Protein 8OUI (pdb70)

Solvent-accessible surface area: 56468 Å² total

Radius of gyration: 33.78 Å; Cα contacts (8 Å, |Δi|>4): 2134; chains: 4; bounding box: 75×98×92 Å

Sequence (1380 aa):
DQVRRFLRRNLLVLLTVSGVLAGVALGLGVRGAGGGLALSRAQLTYFAFPGELLLRLLRMIILPLVVCSLIGGAASLDPGALGRLGAWALLFFLVTTLLASALGVGLALALQPGAASNAPSKEVLDSFLDLARNIFPSNLVSAAFRSYSTTYEERTITGTRVKVPVGQEVEGMNILGLVVFAIVFGVALRKLGPEGEELIRFFNSFNEATMVLVSWIMWYAPVGIMFLVASKIVEMEDVVLLFTSLGKYIFCCILGHAIHGLIVLPLIYFAFTRKNPYRFLLGLLTPLATAFGTSSSSATLPLMMKCVEENNGVDKRISRFILPIGATVNMDGAAIFQCVAAVFIAQLNNVPLNFGQIITILVTATASSVGAAGIPAGGVLTLAIILEAIGLPTHDLSLILAVDWLVDRTTTVVNVEGDALGAGILQHLNDKDQVRRFLRRNLLVLLTVSGVLAGVALGLGVRGAGGGLALSRAQLTYFAFPGELLLRLLRMIILPLVVCSLIGGAASLDPGALGRLGAWALLFFLVTTLLASALGVGLALALQPGAASSKEVLDSFLDLARNIFPSNLVSAAFRSYSTTYEEVKVPVGQEVEGMNILGLVVFAIVFGVALRKLGPEGEELIRFFNSFNEATMVLVSWIMWYAPVGIMFLVASKIVEMEDVVLLFTSLGKYIFCCILGHAIHGLIVLPLIYFAFTRKNPYRFLLGLLTPLATAFGTSSSSATLPLMMKCVEENNGVDKRISRFILPIGATVNMDGAAIFQCVAAVFIAQLNNVPLNFGQIITILVTATASSVGAAGIPAGGVLTLAIILEAIGLPTHDLSLILAVDWLVDRTTTVVNVEGDALGAGILQHLNDKDQVRRFLRRNLLVLLTVSGVLAGVALGLGVRGAGGGLALSRAQLTYFAFPGELLLRLLRMIILPLVVCSLIGGAASLDPGALGRLGAWALLFFLVTTLLASALGVGLALALQPGAASSKEVLDSFLDLARNIFPSNLVSAAFRSYSTTYEERTITGTRVKVPVGQEVEGMNILGLVVFAIVFGVALRKLGPEGEELIRFFNSFNEATMVLVSWIMWYAPVGIMFLVASKIVEMEDVVLLFTSLGKYIFCCILGHAIHGLIVLPLIYFAFTRKNPYRFLLGLLTPLATAFGTSSSSATLPLMMKCVEENNGVDKRISRFILPIGATVNMDGAAIFQCVAAVFIAQLNNVPLNFGQIITILVTATASSVGAAGIPAGGVLTLAIILEAIGLPTHDLSLILAVDWLVDRTTTVVNVEGDALGAGILQHLNDKAPPSCRECYQSLHMQQYFTYHTHIERSCYGNLIEECVESGKSYYKVKNLGVCGSRNGAICPRGKQWLCFTKIGQWGVNTQVLEDIKREQIIAKAKAS

GO terms:
  GO:0005576 extracellular region (C, IDA)
  GO:0005886 plasma membrane (C, IDA)
  GO:0034242 negative regulation of syncytium formation by plasma membrane fusion (P, IMP)
  GO:0005515 protein binding (F, IPI)

Foldseek 3Di:
DVVVVVCVVVVLVVLQVVLQVLLVVLLVVQQPPPPGDDDDVVVLCVLLVLLVVLLVLLLVLLLLLLLQLLLLLLLPLPLLVVDPLSVVLVVLLLVLLLVLLVLLLVLLVVLVLADPDPDDDDDQVQLVVQLVCQLADPDDVCLQWWGKDWDWDWDQDVNDIDIGTDIDIHTAHASNNSSNVSNVNSNVLNVDPDVSVVVSVVSLVSLVVSVVSVVVSSVVCSNSLSSLSSSCSRVDPPVVSVVSSLVSLLVSLVVSLCCSLPPVLQVVLCVQLHDGCVQVCVQQVPLLVVLLVVVDLVVSQVVSLVSLPVGDHFPSVLSVSQRVVLSQQNQSSLSSSLSSVLSSQCVNVPHDDHPSLSVLSSVLSSSVRSSSVSPVGSACSSSSVSCSNSPGDDSCSSVSVVCSVPNSSSSRSSSSSNSSSSSVSSRSVVVD/DVVVVVCVVPVLVVLQLVLLVLLVVLLCVCLPPVCFLVDDPVVLCVLLVLLVVLLVLLLVLLQLQLLLVLLLVLLPADQPVDPPLVVVLVVLLLVLLLVLLVLLQVLLVVLVFLFPVDDDQVQLVVQLVALLADDDPVLLQWWGWHWDFDDVTDIDIDGHTAHRLNNSLNVSNVNSNVLNVVPPVNPVVSVVSVVSNVVSQVSVVVSSSVCSNSLSSLSSSVCRNDPDNVSVVRSLVSLVVSLCCSLVCSLVPVLQVVLCVQPNPRVVVVVVLQPVLLVVCLVFVQLVVSLPVSVVSCVVRHPLDDSLSVNQVVLLSQQRQSSLLSSLSSVLSSQCSNVVHDDDPSVNVSLSVLSNSVSSSWGRRSQTSLSSSVRSSPVSDGDDRCSSSCSSPVSNSSSSSSSSSNSSSSSSSVSSSVVVVD/DVCVVVCVVCVLLVLLLVLLVLLLVLLCVCLVPPCPVCLDPVNLCVLLVLLVVLLVVLQVLQQLQLLLLLLLCLLPLPPFPDPPLVVVLVVVLLVLLLVLQVLLLVLLVVLVLQDFVADDQVQLVVQLVDLLADPDPVQQAWWGWDWDWDFDDDPDDTDIHIDTPGGTAHSLNNSNNVSNVNSNVLNVPDDVSVVVSVVSVVSNVVSVVVVVVSSVVPSNSLSSLSSSLSNNDPHNVSVVSSVVSLVVSLLVSLCCSLPPVLVVVCVVVPPQPVVVNLVLDDVLLVVCLVPQFLVVSLVVLLVSLPPRDDADNSLSVSQSVCLRQQRLSLLLSLLSSVLSSQCSNVVHDDDDRLNVSLSVLSSSQVNSFHRDQLTSLSSSVSSCRRSPGDDRCSSVSSSPRSRSSSSSSSSSSSVSSSSRVVSRSVVVD/DFAADPLQWDDDVHDIDHDADADFDPQQFDDDWGWHDDPRFIKIKGATNCQVADGPPGGGDHPGGMHIYHQAHDPPPSPCVRVVSVVVVVVCVVVVD

Secondary structure (DSSP, 8-state):
-HHHHHHHHTHHHHHHHHHHHHHHHHHHHHHHSSSS----HHHHHHHHHHHHHHHHHHHHHHHHHHHHHHHHHHHT-HHHHSSHHHHHHHHHHHHHHHHHHHHHHHHHHHH-SS---------HHHHHHHHHHHHS-S-TTGGGTB-----EEEEEETTEEEEEE-----BS--HHHHHHHHHHHHHHHHHS-HHHHHHHHHHHHHHHHHHHHHHHHHHHHHHHHHHHHHHHHHHSS-HHHHHHHHHHHHHHHHHHHHHIIIIIHHHHHHHTT-S-HHHHHHHTHHHHHHHHHH--TTTTHHHHHHHHHHSS---SHHHHHHHHHHTTT--HHHHHHHHHHHHHHHHHTT----HHHHHHHHHHHHHHHHTTTTS-TTSHHHHHHHHHHHT---TTHHHHHHHHHHHSHHHHHHHHHHHHHHHHHHHHHHH-/-HHHHHHHHTHHHHHHHHHHHHHHHHHHHHHHHSSGGGS-HHHHHHHHHHHHHHHHHHHHHHHHHHHHHHHHHHHH--GGGSTTTHHHHHHHHHHHHHHHHHHHHHHHHHH-TT------HHHHHHHHHHHHS-S-HHHHTTEE--EEE-----EEE--EES--HHHHHHHHHHHHHHHHHH-GGGHHHHHHHHHHHHHHHHHHHHHHHHHHHHHHHHHHHHHHH-S-HHHHHHHHHHHHHHHHHHHHHIIIIIHHHHHHHHT-S-HHHHHHT-HHHHHHHHHS--TGGGHHHHHHHHHHHS---HHHHHHHHHHHTTS--HHHHHHHHHHHHHHHHHTT----HHHHHHHHHHHHHHHHT----TT-HHHHHHHHHHHH---S-THHHHHHTHHHHHHHHHHHHHHHHHHHHHHHHHHHH-/-TTHHHHHHTHHHHHHHHHHHHHHHHHHHHHHS-TTGGGSHHHHHHHHHHHHHHHHHHHHHHHHHHHHHHHHHHTTTTTSS--HHHHHHHHHHHHHHHHHHHHHHHHHHHH---------HHHHHHHHHHHHS-S-HHHHTTB-----EEEE--SSS---EE-----BS--HHHHHHHHHHHHHHHHHH-HHHHHHHHHHHHHHHHHHHHHHHHHHHHHHHHHHHHHHHHHHSS-SHHHHHHHHHHHHHHHHHHHHIIIIIHHHHHTT--SS-HHHHHHT--HHHHHHHHS--TTTTHHHHHHHHHHHSS--HHHHHHHHHHHHHT--HHHHHHHHHHHHHHHHHTT----HHHHHHHHHHHHHHSTT--S-TT-SHHHHHHHHHHTT---SSHHHHHHTTTTHHHHHHHHHHHHHHHHHHHHHHHHH-/-----STTEEEE--EEEEEE-S---GGGS-SEEEEEEETTEEEEEEE-S-SSSEETTEE--SS-SEEEEESS---SS-TTHHHHHHHHHHHHHHHH-

Organism: Homo sapiens (NCBI:txid9606)

B-factor: mean 108.84, std 22.7, range [43.92, 178.18]

Structure (mmCIF, N/CA/C/O backbone):
data_8OUI
#
_entry.id   8OUI
#
_cell.length_a   1.00
_cell.length_b   1.00
_cell.length_c   1.00
_cell.angle_alpha   90.00
_cell.angle_beta   90.00
_cell.angle_gamma   90.00
#
_symmetry.space_group_name_H-M   'P 1'
#
loop_
_entity.id
_entity.type
_entity.pdbx_description
1 polymer 'Neutral amino acid transporter B(0)'
2 polymer Suppressyn
3 non-polymer ALANINE
#
loop_
_atom_site.group_PDB
_atom_site.id
_atom_site.type_symbol
_atom_site.label_atom_id
_atom_site.label_alt_id
_atom_site.label_comp_id
_atom_site.label_asym_id
_atom_site.label_entity_id
_atom_site.label_seq_id
_atom_site.pdbx_PDB_ins_code
_atom_site.Cartn_x
_atom_site.Cartn_y
_atom_site.Cartn_z
_atom_site.occupancy
_atom_site.B_iso_or_equiv
_atom_site.auth_seq_id
_atom_site.auth_comp_id
_atom_site.auth_asym_id
_atom_site.auth_atom_id
_atom_site.pdbx_PDB_model_num
ATOM 1 N N . ASP A 1 51 ? 125.586 131.540 144.815 1.00 174.14 43 ASP A N 1
ATOM 2 C CA . ASP A 1 51 ? 125.352 131.542 143.376 1.00 176.03 43 ASP A CA 1
ATOM 3 C C . ASP A 1 51 ? 125.151 130.124 142.855 1.00 175.51 43 ASP A C 1
ATOM 4 O O . ASP A 1 51 ? 124.598 129.926 141.774 1.00 176.02 43 ASP A O 1
ATOM 9 N N . GLN A 1 52 ? 125.596 129.137 143.638 1.00 176.53 44 GLN A N 1
ATOM 10 C CA . GLN A 1 52 ? 125.469 127.741 143.233 1.00 177.63 44 GLN A CA 1
ATOM 11 C C . GLN A 1 52 ? 124.017 127.290 143.142 1.00 177.73 44 GLN A C 1
ATOM 12 O O . GLN A 1 52 ? 123.737 126.280 142.487 1.00 178.18 44 GLN A O 1
ATOM 18 N N . VAL A 1 53 ? 123.094 128.006 143.789 1.00 173.96 45 VAL A N 1
ATOM 19 C CA . VAL A 1 53 ? 121.674 127.696 143.648 1.00 174.90 45 VAL A CA 1
ATOM 20 C C . VAL A 1 53 ? 121.219 127.939 142.216 1.00 173.69 45 VAL A C 1
ATOM 21 O O . VAL A 1 53 ? 120.493 127.126 141.632 1.00 174.04 45 VAL A O 1
ATOM 25 N N . ARG A 1 54 ? 121.631 129.067 141.631 1.00 171.05 46 ARG A N 1
ATOM 26 C CA . ARG A 1 54 ? 121.299 129.349 140.238 1.00 172.03 46 ARG A CA 1
ATOM 27 C C . ARG A 1 54 ? 121.971 128.356 139.296 1.00 173.68 46 ARG A C 1
ATOM 28 O O . ARG A 1 54 ? 121.355 127.899 138.324 1.00 175.11 46 ARG A O 1
ATOM 36 N N . ARG A 1 55 ? 123.231 128.008 139.572 1.00 173.14 47 ARG A N 1
ATOM 37 C CA . ARG A 1 55 ? 123.947 127.063 138.719 1.00 172.59 47 ARG A CA 1
ATOM 38 C C . ARG A 1 55 ? 123.300 125.685 138.761 1.00 172.65 47 ARG A C 1
ATOM 39 O O . ARG A 1 55 ? 123.252 124.982 137.744 1.00 172.64 47 ARG A O 1
ATOM 47 N N . PHE A 1 56 ? 122.806 125.279 139.933 1.00 169.93 48 PHE A N 1
ATOM 48 C CA . PHE A 1 56 ? 122.097 124.007 140.043 1.00 168.76 48 PHE A CA 1
ATOM 49 C C . PHE A 1 56 ? 120.823 124.012 139.208 1.00 168.54 48 PHE A C 1
ATOM 50 O O . PHE A 1 56 ? 120.491 123.010 138.562 1.00 168.12 48 PHE A O 1
ATOM 58 N N . LEU A 1 57 ? 120.088 125.127 139.218 1.00 164.29 49 LEU A N 1
ATOM 59 C CA . LEU A 1 57 ? 118.890 125.234 138.392 1.00 162.30 49 LEU A CA 1
ATOM 60 C C . LEU A 1 57 ? 119.236 125.190 136.910 1.00 163.09 49 LEU A C 1
ATOM 61 O O . LEU A 1 57 ? 118.514 124.579 136.114 1.00 163.10 49 LEU A O 1
ATOM 66 N N . ARG A 1 58 ? 120.331 125.845 136.518 1.00 162.70 50 ARG A N 1
ATOM 67 C CA . ARG A 1 58 ? 120.732 125.833 135.115 1.00 161.71 50 ARG A CA 1
ATOM 68 C C . ARG A 1 58 ? 121.163 124.440 134.670 1.00 161.13 50 ARG A C 1
ATOM 69 O O . ARG A 1 58 ? 120.862 124.021 133.547 1.00 160.79 50 ARG A O 1
ATOM 77 N N . ARG A 1 59 ? 121.871 123.710 135.534 1.00 159.20 51 ARG A N 1
ATOM 78 C CA . ARG A 1 59 ? 122.335 122.376 135.175 1.00 158.49 51 ARG A CA 1
ATOM 79 C C . ARG A 1 59 ? 121.217 121.341 135.197 1.00 158.84 51 ARG A C 1
ATOM 80 O O . ARG A 1 59 ? 121.355 120.287 134.567 1.00 159.65 51 ARG A O 1
ATOM 88 N N . ASN A 1 60 ? 120.122 121.611 135.901 1.00 146.08 52 ASN A N 1
ATOM 89 C CA . ASN A 1 60 ? 118.998 120.688 136.026 1.00 143.20 52 ASN A CA 1
ATOM 90 C C . ASN A 1 60 ? 117.701 121.380 135.634 1.00 144.21 52 ASN A C 1
ATOM 91 O O . ASN A 1 60 ? 116.693 121.321 136.341 1.00 143.83 52 ASN A O 1
ATOM 96 N N . LEU A 1 61 ? 117.721 122.061 134.487 1.00 121.63 53 LEU A N 1
ATOM 97 C CA . LEU A 1 61 ? 116.550 122.810 134.048 1.00 116.04 53 LEU A CA 1
ATOM 98 C C . LEU A 1 61 ? 115.397 121.897 133.651 1.00 117.63 53 LEU A C 1
ATOM 99 O O . LEU A 1 61 ? 114.232 122.278 133.808 1.00 123.62 53 LEU A O 1
ATOM 104 N N . LEU A 1 62 ? 115.693 120.703 133.133 1.00 105.38 54 LEU A N 1
ATOM 105 C CA . LEU A 1 62 ? 114.636 119.822 132.643 1.00 105.78 54 LEU A CA 1
ATOM 106 C C . LEU A 1 62 ? 113.729 119.350 133.773 1.00 107.28 54 LEU A C 1
ATOM 107 O O . LEU A 1 62 ? 112.499 119.404 133.657 1.00 110.29 54 LEU A O 1
ATOM 112 N N . VAL A 1 63 ? 114.318 118.883 134.875 1.00 97.70 55 VAL A N 1
ATOM 113 C CA . VAL A 1 63 ? 113.523 118.366 135.985 1.00 99.34 55 VAL A CA 1
ATOM 114 C C . VAL A 1 63 ? 112.694 119.476 136.619 1.00 104.26 55 VAL A C 1
ATOM 115 O O . VAL A 1 63 ? 111.507 119.290 136.922 1.00 106.26 55 VAL A O 1
ATOM 119 N N . LEU A 1 64 ? 113.306 120.643 136.837 1.00 104.20 56 LEU A N 1
ATOM 120 C CA . LEU A 1 64 ? 112.585 121.762 137.433 1.00 106.31 56 LEU A CA 1
ATOM 121 C C . LEU A 1 64 ? 111.438 122.217 136.541 1.00 104.09 56 LEU A C 1
ATOM 122 O O . LEU A 1 64 ? 110.327 122.468 137.024 1.00 102.12 56 LEU A O 1
ATOM 127 N N . LEU A 1 65 ? 111.683 122.316 135.233 1.00 90.77 57 LEU A N 1
ATOM 128 C CA . LEU A 1 65 ? 110.622 122.724 134.320 1.00 87.42 57 LEU A CA 1
ATOM 129 C C . LEU A 1 65 ? 109.503 121.692 134.285 1.00 96.62 57 LEU A C 1
ATOM 130 O O . LEU A 1 65 ? 108.323 122.052 134.237 1.00 107.12 57 LEU A O 1
ATOM 135 N N . THR A 1 66 ? 109.851 120.403 134.323 1.00 87.81 58 THR A N 1
ATOM 136 C CA . THR A 1 66 ? 108.831 119.358 134.283 1.00 87.58 58 THR A CA 1
ATOM 137 C C . THR A 1 66 ? 107.962 119.377 135.537 1.00 86.15 58 THR A C 1
ATOM 138 O O . THR A 1 66 ? 106.730 119.278 135.451 1.00 82.61 58 THR A O 1
ATOM 142 N N . VAL A 1 67 ? 108.582 119.502 136.713 1.00 88.52 59 VAL A N 1
ATOM 143 C CA . VAL A 1 67 ? 107.793 119.511 137.943 1.00 87.36 59 VAL A CA 1
ATOM 144 C C . VAL A 1 67 ? 106.959 120.785 138.031 1.00 90.91 59 VAL A C 1
ATOM 145 O O . VAL A 1 67 ? 105.808 120.757 138.490 1.00 97.84 59 VAL A O 1
ATOM 149 N N . SER A 1 68 ? 107.505 121.914 137.566 1.00 92.07 60 SER A N 1
ATOM 150 C CA . SER A 1 68 ? 106.723 123.143 137.520 1.00 94.52 60 SER A CA 1
ATOM 151 C C . SER A 1 68 ? 105.531 122.995 136.587 1.00 92.27 60 SER A C 1
ATOM 152 O O . SER A 1 68 ? 104.429 123.452 136.904 1.00 91.57 60 SER A O 1
ATOM 155 N N . GLY A 1 69 ? 105.731 122.351 135.436 1.00 91.62 61 GLY A N 1
ATOM 156 C CA . GLY A 1 69 ? 104.628 122.132 134.518 1.00 95.25 61 GLY A CA 1
ATOM 157 C C . GLY A 1 69 ? 103.546 121.245 135.100 1.00 96.95 61 GLY A C 1
ATOM 158 O O . GLY A 1 69 ? 102.356 121.528 134.953 1.00 97.97 61 GLY A O 1
ATOM 159 N N . VAL A 1 70 ? 103.941 120.163 135.775 1.00 92.15 62 VAL A N 1
ATOM 160 C CA . VAL A 1 70 ? 102.955 119.266 136.376 1.00 85.91 62 VAL A CA 1
ATOM 161 C C . VAL A 1 70 ? 102.160 119.994 137.454 1.00 85.50 62 VAL A C 1
ATOM 162 O O . VAL A 1 70 ? 100.925 119.910 137.508 1.00 88.25 62 VAL A O 1
ATOM 166 N N . LEU A 1 71 ? 102.858 120.724 138.330 1.00 92.90 63 LEU A N 1
ATOM 167 C CA . LEU A 1 71 ? 102.169 121.437 139.402 1.00 95.94 63 LEU A CA 1
ATOM 168 C C . LEU A 1 71 ? 101.263 122.530 138.851 1.00 104.37 63 LEU A C 1
ATOM 169 O O . LEU A 1 71 ? 100.140 122.716 139.338 1.00 113.00 63 LEU A O 1
ATOM 174 N N . ALA A 1 72 ? 101.726 123.261 137.833 1.00 97.11 64 ALA A N 1
ATOM 175 C CA . ALA A 1 72 ? 100.900 124.296 137.226 1.00 99.01 64 ALA A CA 1
ATOM 176 C C . ALA A 1 72 ? 99.679 123.696 136.544 1.00 98.46 64 ALA A C 1
ATOM 177 O O . ALA A 1 72 ? 98.594 124.280 136.588 1.00 97.36 64 ALA A O 1
ATOM 179 N N . GLY A 1 73 ? 99.835 122.533 135.910 1.00 97.39 65 GLY A N 1
ATOM 180 C CA . GLY A 1 73 ? 98.690 121.873 135.308 1.00 96.33 65 GLY A CA 1
ATOM 181 C C . GLY A 1 73 ? 97.664 121.437 136.331 1.00 90.06 65 GLY A C 1
ATOM 182 O O . GLY A 1 73 ? 96.461 121.612 136.129 1.00 96.63 65 GLY A O 1
ATOM 183 N N . VAL A 1 74 ? 98.126 120.870 137.447 1.00 75.69 66 VAL A N 1
ATOM 184 C CA . VAL A 1 74 ? 97.203 120.472 138.507 1.00 79.74 66 VAL A CA 1
ATOM 185 C C . VAL A 1 74 ? 96.474 121.692 139.056 1.00 90.02 66 VAL A C 1
ATOM 186 O O . VAL A 1 74 ? 95.248 121.680 139.235 1.00 103.96 66 VAL A O 1
ATOM 190 N N . ALA A 1 75 ? 97.216 122.773 139.312 1.00 78.83 67 ALA A N 1
ATOM 191 C CA . ALA A 1 75 ? 96.602 123.982 139.853 1.00 83.63 67 ALA A CA 1
ATOM 192 C C . ALA A 1 75 ? 95.599 124.585 138.878 1.00 90.54 67 ALA A C 1
ATOM 193 O O . ALA A 1 75 ? 94.505 124.997 139.281 1.00 93.12 67 ALA A O 1
ATOM 195 N N . LEU A 1 76 ? 95.951 124.642 137.591 1.00 97.34 68 LEU A N 1
ATOM 196 C CA . LEU A 1 76 ? 95.054 125.204 136.588 1.00 98.83 68 LEU A CA 1
ATOM 197 C C . LEU A 1 76 ? 93.795 124.363 136.433 1.00 100.52 68 LEU A C 1
ATOM 198 O O . LEU A 1 76 ? 92.689 124.907 136.332 1.00 98.94 68 LEU A O 1
ATOM 203 N N . GLY A 1 77 ? 93.943 123.036 136.408 1.00 99.35 69 GLY A N 1
ATOM 204 C CA . GLY A 1 77 ? 92.777 122.175 136.332 1.00 96.20 69 GLY A CA 1
ATOM 205 C C . GLY A 1 77 ? 91.858 122.341 137.525 1.00 100.49 69 GLY A C 1
ATOM 206 O O . GLY A 1 77 ? 90.640 122.456 137.369 1.00 110.12 69 GLY A O 1
ATOM 207 N N . LEU A 1 78 ? 92.431 122.382 138.732 1.00 89.35 70 LEU A N 1
ATOM 208 C CA . LEU A 1 78 ? 91.616 122.572 139.927 1.00 91.18 70 LEU A CA 1
ATOM 209 C C . LEU A 1 78 ? 90.907 123.920 139.904 1.00 94.06 70 LEU A C 1
ATOM 210 O O . LEU A 1 78 ? 89.717 124.010 140.233 1.00 98.02 70 LEU A O 1
ATOM 215 N N . GLY A 1 79 ? 91.615 124.976 139.501 1.00 99.44 71 GLY A N 1
ATOM 216 C CA . GLY A 1 79 ? 91.003 126.293 139.467 1.00 104.13 71 GLY A CA 1
ATOM 217 C C . GLY A 1 79 ? 89.878 126.398 138.456 1.00 106.40 71 GLY A C 1
ATOM 218 O O . GLY A 1 79 ? 88.810 126.938 138.758 1.00 110.48 71 GLY A O 1
ATOM 219 N N . VAL A 1 80 ? 90.093 125.877 137.245 1.00 107.63 72 VAL A N 1
ATOM 220 C CA . VAL A 1 80 ? 89.059 125.967 136.222 1.00 113.17 72 VAL A CA 1
ATOM 221 C C . VAL A 1 80 ? 87.904 125.016 136.514 1.00 111.98 72 VAL A C 1
ATOM 222 O O . VAL A 1 80 ? 86.780 125.257 136.059 1.00 115.05 72 VAL A O 1
ATOM 226 N N . ARG A 1 81 ? 88.137 123.946 137.278 1.00 108.31 73 ARG A N 1
ATOM 227 C CA . ARG A 1 81 ? 87.015 123.139 137.741 1.00 104.84 73 ARG A CA 1
ATOM 228 C C . ARG A 1 81 ? 86.234 123.860 138.830 1.00 109.04 73 ARG A C 1
ATOM 229 O O . ARG A 1 81 ? 85.011 123.710 138.920 1.00 108.78 73 ARG A O 1
ATOM 237 N N . GLY A 1 82 ? 86.919 124.650 139.658 1.00 121.91 74 GLY A N 1
ATOM 238 C CA . GLY A 1 82 ? 86.247 125.406 140.697 1.00 124.78 74 GLY A CA 1
ATOM 239 C C . GLY A 1 82 ? 85.565 126.675 140.236 1.00 123.37 74 GLY A C 1
ATOM 240 O O . GLY A 1 82 ? 84.876 127.315 141.036 1.00 122.98 74 GLY A O 1
ATOM 241 N N . ALA A 1 83 ? 85.737 127.056 138.973 1.00 136.19 75 ALA A N 1
ATOM 242 C CA . ALA A 1 83 ? 85.099 128.259 138.454 1.00 139.22 75 ALA A CA 1
ATOM 243 C C . ALA A 1 83 ? 83.606 128.013 138.268 1.00 144.15 75 ALA A C 1
ATOM 244 O O . ALA A 1 83 ? 83.205 127.144 137.486 1.00 142.24 75 ALA A O 1
ATOM 246 N N . GLY A 1 84 ? 82.787 128.782 138.980 1.00 162.38 76 GLY A N 1
ATOM 247 C CA . GLY A 1 84 ? 81.353 128.593 138.930 1.00 160.13 76 GLY A CA 1
ATOM 248 C C . GLY A 1 84 ? 80.923 127.346 139.687 1.00 159.26 76 GLY A C 1
ATOM 249 O O . GLY A 1 84 ? 81.675 126.748 140.458 1.00 159.24 76 GLY A O 1
ATOM 250 N N . GLY A 1 85 ? 79.667 126.963 139.453 1.00 163.92 77 GLY A N 1
ATOM 251 C CA . GLY A 1 85 ? 79.150 125.753 140.071 1.00 166.18 77 GLY A CA 1
ATOM 252 C C . GLY A 1 85 ? 79.839 124.500 139.564 1.00 167.27 77 GLY A C 1
ATOM 253 O O . GLY A 1 85 ? 80.133 123.584 140.337 1.00 166.30 77 GLY A O 1
ATOM 254 N N . GLY A 1 86 ? 80.109 124.444 138.267 1.00 163.08 78 GLY A N 1
ATOM 255 C CA . GLY A 1 86 ? 80.780 123.297 137.696 1.00 161.57 78 GLY A CA 1
ATOM 256 C C . GLY A 1 86 ? 81.245 123.597 136.290 1.00 161.47 78 GLY A C 1
ATOM 257 O O . GLY A 1 86 ? 81.197 124.739 135.829 1.00 160.22 78 GLY A O 1
ATOM 258 N N . LEU A 1 87 ? 81.708 122.550 135.612 1.00 156.04 79 LEU A N 1
ATOM 259 C CA . LEU A 1 87 ? 82.146 122.699 134.232 1.00 155.31 79 LEU A CA 1
ATOM 260 C C . LEU A 1 87 ? 80.942 122.939 133.327 1.00 159.12 79 LEU A C 1
ATOM 261 O O . LEU A 1 87 ? 79.909 122.274 133.456 1.00 160.38 79 LEU A O 1
ATOM 266 N N . ALA A 1 88 ? 81.067 123.916 132.431 1.00 157.16 80 ALA A N 1
ATOM 267 C CA . ALA A 1 88 ? 80.018 124.211 131.467 1.00 155.33 80 ALA A CA 1
ATOM 268 C C . ALA A 1 88 ? 80.557 124.484 130.072 1.00 155.63 80 ALA A C 1
ATOM 269 O O . ALA A 1 88 ? 79.761 124.733 129.161 1.00 155.76 80 ALA A O 1
ATOM 271 N N . LEU A 1 89 ? 81.871 124.450 129.878 1.00 138.88 81 LEU A N 1
ATOM 272 C CA . LEU A 1 89 ? 82.459 124.718 128.576 1.00 139.38 81 LEU A CA 1
ATOM 273 C C . LEU A 1 89 ? 82.179 123.574 127.606 1.00 137.85 81 LEU A C 1
ATOM 274 O O . LEU A 1 89 ? 82.101 122.403 127.990 1.00 131.55 81 LEU A O 1
ATOM 279 N N . SER A 1 90 ? 82.020 123.930 126.334 1.00 127.58 82 SER A N 1
ATOM 280 C CA . SER A 1 90 ? 81.639 122.982 125.300 1.00 126.60 82 SER A CA 1
ATOM 281 C C . SER A 1 90 ? 82.816 122.093 124.907 1.00 125.71 82 SER A C 1
ATOM 282 O O . SER A 1 90 ? 83.981 122.395 125.182 1.00 124.98 82 SER A O 1
ATOM 285 N N . ARG A 1 91 ? 82.489 120.983 124.237 1.00 115.96 83 ARG A N 1
ATOM 286 C CA . ARG A 1 91 ? 83.514 120.038 123.806 1.00 115.76 83 ARG A CA 1
ATOM 287 C C . ARG A 1 91 ? 84.475 120.668 122.808 1.00 116.42 83 ARG A C 1
ATOM 288 O O . ARG A 1 91 ? 85.636 120.251 122.714 1.00 118.88 83 ARG A O 1
ATOM 296 N N . ALA A 1 92 ? 84.018 121.678 122.065 1.00 123.10 84 ALA A N 1
ATOM 297 C CA . ALA A 1 92 ? 84.941 122.455 121.250 1.00 124.10 84 ALA A CA 1
ATOM 298 C C . ALA A 1 92 ? 85.999 123.117 122.121 1.00 124.49 84 ALA A C 1
ATOM 299 O O . ALA A 1 92 ? 87.190 123.095 121.790 1.00 128.97 84 ALA A O 1
ATOM 301 N N . GLN A 1 93 ? 85.590 123.680 123.260 1.00 119.47 85 GLN A N 1
ATOM 302 C CA . GLN A 1 93 ? 86.570 124.276 124.161 1.00 120.91 85 GLN A CA 1
ATOM 303 C C . GLN A 1 93 ? 87.415 123.218 124.860 1.00 116.34 85 GLN A C 1
ATOM 304 O O . GLN A 1 93 ? 88.574 123.485 125.188 1.00 117.26 85 GLN A O 1
ATOM 310 N N . LEU A 1 94 ? 86.872 122.017 125.088 1.00 107.17 86 LEU A N 1
ATOM 311 C CA . LEU A 1 94 ? 87.714 120.922 125.570 1.00 109.92 86 LEU A CA 1
ATOM 312 C C . LEU A 1 94 ? 88.824 120.603 124.577 1.00 110.17 86 LEU A C 1
ATOM 313 O O . LEU A 1 94 ? 89.984 120.420 124.967 1.00 120.14 86 LEU A O 1
ATOM 318 N N . THR A 1 95 ? 88.485 120.530 123.288 1.00 104.77 87 THR A N 1
ATOM 319 C CA . THR A 1 95 ? 89.502 120.278 122.271 1.00 108.40 87 THR A CA 1
ATOM 320 C C . THR A 1 95 ? 90.512 121.418 122.208 1.00 108.46 87 THR A C 1
ATOM 321 O O . THR A 1 95 ? 91.722 121.183 122.091 1.00 112.67 87 THR A O 1
ATOM 325 N N . TYR A 1 96 ? 90.033 122.662 122.288 1.00 106.84 88 TYR A N 1
ATOM 326 C CA . TYR A 1 96 ? 90.937 123.807 122.257 1.00 108.37 88 TYR A CA 1
ATOM 327 C C . TYR A 1 96 ? 91.866 123.814 123.464 1.00 109.85 88 TYR A C 1
ATOM 328 O O . TYR A 1 96 ? 93.025 124.230 123.356 1.00 112.80 88 TYR A O 1
ATOM 337 N N . PHE A 1 97 ? 91.373 123.367 124.620 1.00 93.85 89 PHE A N 1
ATOM 338 C CA . PHE A 1 97 ? 92.199 123.307 125.820 1.00 91.43 89 PHE A CA 1
ATOM 339 C C . PHE A 1 97 ? 93.222 122.182 125.738 1.00 94.29 89 PHE A C 1
ATOM 340 O O . PHE A 1 97 ? 94.363 122.342 126.184 1.00 101.07 89 PHE A O 1
ATOM 348 N N . ALA A 1 98 ? 92.837 121.041 125.174 1.00 92.75 90 ALA A N 1
ATOM 349 C CA . ALA A 1 98 ? 93.724 119.888 125.104 1.00 90.81 90 ALA A CA 1
ATOM 350 C C . ALA A 1 98 ? 94.605 119.878 123.862 1.00 98.78 90 ALA A C 1
ATOM 351 O O . ALA A 1 98 ? 95.378 118.932 123.684 1.00 106.64 90 ALA A O 1
ATOM 353 N N . PHE A 1 99 ? 94.494 120.891 123.002 1.00 95.71 91 PHE A N 1
ATOM 354 C CA . PHE A 1 99 ? 95.296 120.965 121.779 1.00 94.27 91 PHE A CA 1
ATOM 355 C C . PHE A 1 99 ? 96.804 120.791 121.966 1.00 98.17 91 PHE A C 1
ATOM 356 O O . PHE A 1 99 ? 97.403 120.021 121.195 1.00 103.93 91 PHE A O 1
ATOM 364 N N . PRO A 1 100 ? 97.484 121.470 122.908 1.00 87.82 92 PRO A N 1
ATOM 365 C CA . PRO A 1 100 ? 98.939 121.246 123.030 1.00 86.03 92 PRO A CA 1
ATOM 366 C C . PRO A 1 100 ? 99.305 119.811 123.365 1.00 90.96 92 PRO A C 1
ATOM 367 O O . PRO A 1 100 ? 100.317 119.294 122.868 1.00 98.54 92 PRO A O 1
ATOM 371 N N . GLY A 1 101 ? 98.497 119.143 124.187 1.00 96.23 93 GLY A N 1
ATOM 372 C CA . GLY A 1 101 ? 98.736 117.736 124.452 1.00 99.58 93 GLY A CA 1
ATOM 373 C C . GLY A 1 101 ? 98.575 116.883 123.210 1.00 98.75 93 GLY A C 1
ATOM 374 O O . GLY A 1 101 ? 99.322 115.923 123.002 1.00 106.06 93 GLY A O 1
ATOM 375 N N . GLU A 1 102 ? 97.600 117.225 122.365 1.00 94.77 94 GLU A N 1
ATOM 376 C CA . GLU A 1 102 ? 97.441 116.517 121.102 1.00 98.89 94 GLU A CA 1
ATOM 377 C C . GLU A 1 102 ? 98.664 116.703 120.216 1.00 100.87 94 GLU A C 1
ATOM 378 O O . GLU A 1 102 ? 99.127 115.749 119.581 1.00 103.99 94 GLU A O 1
ATOM 384 N N . LEU A 1 103 ? 99.205 117.924 120.169 1.00 87.41 95 LEU A N 1
ATOM 385 C CA . LEU A 1 103 ? 100.430 118.159 119.408 1.00 92.47 95 LEU A CA 1
ATOM 386 C C . LEU A 1 103 ? 101.580 117.316 119.943 1.00 96.94 95 LEU A C 1
ATOM 387 O O . LEU A 1 103 ? 102.349 116.727 119.168 1.00 104.38 95 LEU A O 1
ATOM 392 N N . LEU A 1 104 ? 101.706 117.243 121.269 1.00 87.56 96 LEU A N 1
ATOM 393 C CA . LEU A 1 104 ? 102.759 116.434 121.871 1.00 80.44 96 LEU A CA 1
ATOM 394 C C . LEU A 1 104 ? 102.615 114.968 121.478 1.00 84.74 96 LEU A C 1
ATOM 395 O O . LEU A 1 104 ? 103.591 114.320 121.083 1.00 91.65 96 LEU A O 1
ATOM 400 N N . LEU A 1 105 ? 101.396 114.434 121.563 1.00 87.22 97 LEU A N 1
ATOM 401 C CA . LEU A 1 105 ? 101.181 113.026 121.236 1.00 87.15 97 LEU A CA 1
ATOM 402 C C . LEU A 1 105 ? 101.448 112.746 119.760 1.00 95.45 97 LEU A C 1
ATOM 403 O O . LEU A 1 105 ? 102.001 111.692 119.412 1.00 102.80 97 LEU A O 1
ATOM 408 N N . ARG A 1 106 ? 101.063 113.674 118.878 1.00 94.78 98 ARG A N 1
ATOM 409 C CA . ARG A 1 106 ? 101.371 113.512 117.460 1.00 93.53 98 ARG A CA 1
ATOM 410 C C . ARG A 1 106 ? 102.876 113.466 117.232 1.00 97.77 98 ARG A C 1
ATOM 411 O O . ARG A 1 106 ? 103.370 112.635 116.456 1.00 106.31 98 ARG A O 1
ATOM 419 N N . LEU A 1 107 ? 103.622 114.343 117.912 1.00 85.13 99 LEU A N 1
ATOM 420 C CA . LEU A 1 107 ? 105.078 114.322 117.794 1.00 81.41 99 LEU A CA 1
ATOM 421 C C . LEU A 1 107 ? 105.657 112.995 118.272 1.00 85.30 99 LEU A C 1
ATOM 422 O O . LEU A 1 107 ? 106.529 112.410 117.609 1.00 92.63 99 LEU A O 1
ATOM 427 N N . LEU A 1 108 ? 105.178 112.498 119.417 1.00 87.30 100 LEU A N 1
ATOM 428 C CA . LEU A 1 108 ? 105.675 111.217 119.911 1.00 85.70 100 LEU A CA 1
ATOM 429 C C . LEU A 1 108 ? 105.408 110.082 118.934 1.00 87.58 100 LEU A C 1
ATOM 430 O O . LEU A 1 108 ? 106.296 109.266 118.699 1.00 96.08 100 LEU A O 1
ATOM 435 N N . ARG A 1 109 ? 104.210 110.009 118.346 1.00 93.08 101 ARG A N 1
ATOM 436 C CA . ARG A 1 109 ? 103.945 108.926 117.392 1.00 96.09 101 ARG A CA 1
ATOM 437 C C . ARG A 1 109 ? 104.824 109.048 116.146 1.00 99.14 101 ARG A C 1
ATOM 438 O O . ARG A 1 109 ? 105.360 108.039 115.634 1.00 102.81 101 ARG A O 1
ATOM 446 N N . MET A 1 110 ? 104.971 110.281 115.644 1.00 92.23 102 MET A N 1
ATOM 447 C CA . MET A 1 110 ? 105.841 110.542 114.504 1.00 93.39 102 MET A CA 1
ATOM 448 C C . MET A 1 110 ? 107.265 110.086 114.779 1.00 97.10 102 MET A C 1
ATOM 449 O O . MET A 1 110 ? 107.977 109.684 113.855 1.00 96.61 102 MET A O 1
ATOM 454 N N . ILE A 1 111 ? 107.691 110.126 116.038 1.00 94.30 103 ILE A N 1
ATOM 455 C CA . ILE A 1 111 ? 109.013 109.612 116.382 1.00 86.80 103 ILE A CA 1
ATOM 456 C C . ILE A 1 111 ? 109.004 108.106 116.679 1.00 91.98 103 ILE A C 1
ATOM 457 O O . ILE A 1 111 ? 110.019 107.430 116.476 1.00 100.74 103 ILE A O 1
ATOM 462 N N . ILE A 1 112 ? 107.874 107.560 117.136 1.00 93.52 104 ILE A N 1
ATOM 463 C CA . ILE A 1 112 ? 107.763 106.117 117.354 1.00 91.76 104 ILE A CA 1
ATOM 464 C C . ILE A 1 112 ? 108.038 105.350 116.074 1.00 89.68 104 ILE A C 1
ATOM 465 O O . ILE A 1 112 ? 108.713 104.314 116.096 1.00 92.34 104 ILE A O 1
ATOM 470 N N . LEU A 1 113 ? 107.529 105.833 114.943 1.00 89.39 105 LEU A N 1
ATOM 471 C CA . LEU A 1 113 ? 107.724 105.056 113.714 1.00 95.44 105 LEU A CA 1
ATOM 472 C C . LEU A 1 113 ? 109.202 104.827 113.356 1.00 91.87 105 LEU A C 1
ATOM 473 O O . LEU A 1 113 ? 109.603 103.653 113.214 1.00 93.96 105 LEU A O 1
ATOM 478 N N . PRO A 1 114 ? 110.063 105.853 113.233 1.00 93.03 106 PRO A N 1
ATOM 479 C CA . PRO A 1 114 ? 111.463 105.569 112.874 1.00 90.61 106 PRO A CA 1
ATOM 480 C C . PRO A 1 114 ? 112.238 104.844 113.959 1.00 83.48 106 PRO A C 1
ATOM 481 O O . PRO A 1 114 ? 113.114 104.033 113.633 1.00 84.73 106 PRO A O 1
ATOM 485 N N . LEU A 1 115 ? 111.949 105.115 115.235 1.00 86.01 107 LEU A N 1
ATOM 486 C CA . LEU A 1 115 ? 112.622 104.401 116.315 1.00 81.15 107 LEU A CA 1
ATOM 487 C C . LEU A 1 115 ? 112.384 102.904 116.204 1.00 87.34 107 LEU A C 1
ATOM 488 O O . LEU A 1 115 ? 113.324 102.106 116.282 1.00 90.50 107 LEU A O 1
ATOM 493 N N . VAL A 1 116 ? 111.129 102.508 115.990 1.00 95.35 108 VAL A N 1
ATOM 494 C CA . VAL A 1 116 ? 110.814 101.092 115.841 1.00 92.32 108 VAL A CA 1
ATOM 495 C C . VAL A 1 116 ? 111.493 100.513 114.609 1.00 92.30 108 VAL A C 1
ATOM 496 O O . VAL A 1 116 ? 112.072 99.422 114.665 1.00 94.04 108 VAL A O 1
ATOM 500 N N . VAL A 1 117 ? 111.446 101.225 113.477 1.00 103.25 109 VAL A N 1
ATOM 501 C CA . VAL A 1 117 ? 111.982 100.592 112.274 1.00 100.14 109 VAL A CA 1
ATOM 502 C C . VAL A 1 117 ? 113.512 100.526 112.297 1.00 103.19 109 VAL A C 1
ATOM 503 O O . VAL A 1 117 ? 114.098 99.679 111.613 1.00 111.36 109 VAL A O 1
ATOM 507 N N . CYS A 1 118 ? 114.186 101.357 113.096 1.00 108.38 110 CYS A N 1
ATOM 508 C CA . CYS A 1 118 ? 115.644 101.426 113.054 1.00 104.49 110 CYS A CA 1
ATOM 509 C C . CYS A 1 118 ? 116.338 100.765 114.237 1.00 98.23 110 CYS A C 1
ATOM 510 O O . CYS A 1 118 ? 117.314 100.025 114.042 1.00 103.32 110 CYS A O 1
ATOM 513 N N . SER A 1 119 ? 115.896 101.039 115.468 1.00 95.61 111 SER A N 1
ATOM 514 C CA . SER A 1 119 ? 116.608 100.537 116.638 1.00 98.22 111 SER A CA 1
ATOM 515 C C . SER A 1 119 ? 116.535 99.021 116.727 1.00 108.01 111 SER A C 1
ATOM 516 O O . SER A 1 119 ? 117.502 98.374 117.141 1.00 116.87 111 SER A O 1
ATOM 519 N N . LEU A 1 120 ? 115.393 98.437 116.359 1.00 100.71 112 LEU A N 1
ATOM 520 C CA . LEU A 1 120 ? 115.277 96.983 116.352 1.00 95.88 112 LEU A CA 1
ATOM 521 C C . LEU A 1 120 ? 116.224 96.360 115.336 1.00 101.96 112 LEU A C 1
ATOM 522 O O . LEU A 1 120 ? 116.852 95.332 115.613 1.00 106.27 112 LEU A O 1
ATOM 527 N N . ILE A 1 121 ? 116.342 96.972 114.154 1.00 95.25 113 ILE A N 1
ATOM 528 C CA . ILE A 1 121 ? 117.276 96.481 113.142 1.00 88.62 113 ILE A CA 1
ATOM 529 C C . ILE A 1 121 ? 118.701 96.523 113.674 1.00 87.67 113 ILE A C 1
ATOM 530 O O . ILE A 1 121 ? 119.457 95.551 113.556 1.00 93.48 113 ILE A O 1
ATOM 535 N N . GLY A 1 122 ? 119.080 97.648 114.283 1.00 93.73 114 GLY A N 1
ATOM 536 C CA . GLY A 1 122 ? 120.426 97.764 114.824 1.00 94.16 114 GLY A CA 1
ATOM 537 C C . GLY A 1 122 ? 120.707 96.757 115.924 1.00 93.28 114 GLY A C 1
ATOM 538 O O . GLY A 1 122 ? 121.762 96.115 115.939 1.00 96.97 114 GLY A O 1
ATOM 539 N N . GLY A 1 123 ? 119.760 96.594 116.849 1.00 81.73 115 GLY A N 1
ATOM 540 C CA . GLY A 1 123 ? 119.957 95.657 117.941 1.00 87.88 115 GLY A CA 1
ATOM 541 C C . GLY A 1 123 ? 120.012 94.214 117.479 1.00 89.80 115 GLY A C 1
ATOM 542 O O . GLY A 1 123 ? 120.784 93.414 118.013 1.00 97.62 115 GLY A O 1
ATOM 543 N N . ALA A 1 124 ? 119.190 93.857 116.490 1.00 78.29 116 ALA A N 1
ATOM 544 C CA . ALA A 1 124 ? 119.235 92.501 115.957 1.00 82.76 116 ALA A CA 1
ATOM 545 C C . ALA A 1 124 ? 120.529 92.251 115.196 1.00 88.22 116 ALA A C 1
ATOM 546 O O . ALA A 1 124 ? 121.091 91.153 115.262 1.00 95.04 116 ALA A O 1
ATOM 548 N N . ALA A 1 125 ? 121.021 93.257 114.470 1.00 97.13 117 ALA A N 1
ATOM 549 C CA . ALA A 1 125 ? 122.257 93.086 113.720 1.00 93.73 117 ALA A CA 1
ATOM 550 C C . ALA A 1 125 ? 123.487 93.099 114.613 1.00 92.26 117 ALA A C 1
ATOM 551 O O . ALA A 1 125 ? 124.536 92.590 114.206 1.00 88.49 117 ALA A O 1
ATOM 553 N N . SER A 1 126 ? 123.388 93.667 115.815 1.00 111.55 118 SER A N 1
ATOM 554 C CA . SER A 1 126 ? 124.506 93.703 116.750 1.00 112.64 118 SER A CA 1
ATOM 555 C C . SER A 1 126 ? 124.423 92.591 117.788 1.00 111.03 118 SER A C 1
ATOM 556 O O . SER A 1 126 ? 124.817 92.786 118.942 1.00 117.59 118 SER A O 1
ATOM 559 N N . LEU A 1 127 ? 123.922 91.423 117.397 1.00 113.75 119 LEU A N 1
ATOM 560 C CA . LEU A 1 127 ? 123.723 90.306 118.309 1.00 116.90 119 LEU A CA 1
ATOM 561 C C . LEU A 1 127 ? 124.896 89.332 118.312 1.00 122.20 119 LEU A C 1
ATOM 562 O O . LEU A 1 127 ? 124.811 88.276 118.946 1.00 123.23 119 LEU A O 1
ATOM 567 N N . ASP A 1 128 ? 125.987 89.662 117.623 1.00 145.10 120 ASP A N 1
ATOM 568 C CA . ASP A 1 128 ? 127.144 88.774 117.545 1.00 143.33 120 ASP A CA 1
ATOM 569 C C . ASP A 1 128 ? 127.943 88.514 118.831 1.00 144.94 120 ASP A C 1
ATOM 570 O O . ASP A 1 128 ? 128.581 87.455 118.899 1.00 141.94 120 ASP A O 1
ATOM 575 N N . PRO A 1 129 ? 127.996 89.395 119.852 1.00 161.42 121 PRO A N 1
ATOM 576 C CA . PRO A 1 129 ? 128.737 89.003 121.068 1.00 159.09 121 PRO A CA 1
ATOM 577 C C . PRO A 1 129 ? 128.164 87.777 121.760 1.00 156.68 121 PRO A C 1
ATOM 578 O O . PRO A 1 129 ? 128.924 86.978 122.322 1.00 152.29 121 PRO A O 1
ATOM 582 N N . GLY A 1 130 ? 126.843 87.603 121.732 1.00 152.57 122 GLY A N 1
ATOM 583 C CA . GLY A 1 130 ? 126.203 86.433 122.295 1.00 150.54 122 GLY A CA 1
ATOM 584 C C . GLY A 1 130 ? 126.075 85.258 121.358 1.00 153.55 122 GLY A C 1
ATOM 585 O O . GLY A 1 130 ? 125.761 84.151 121.805 1.00 153.39 122 GLY A O 1
ATOM 586 N N . ALA A 1 131 ? 126.305 85.467 120.064 1.00 154.92 123 ALA A N 1
ATOM 587 C CA . ALA A 1 131 ? 126.241 84.401 119.075 1.00 151.87 123 ALA A CA 1
ATOM 588 C C . ALA A 1 131 ? 127.582 83.715 118.850 1.00 154.14 123 ALA A C 1
ATOM 589 O O . ALA A 1 131 ? 127.643 82.739 118.096 1.00 155.93 123 ALA A O 1
ATOM 591 N N . LEU A 1 132 ? 128.652 84.198 119.477 1.00 156.11 124 LEU A N 1
ATOM 592 C CA . LEU A 1 132 ? 129.974 83.606 119.325 1.00 154.55 124 LEU A CA 1
ATOM 593 C C . LEU A 1 132 ? 130.295 82.579 120.401 1.00 155.94 124 LEU A C 1
ATOM 594 O O . LEU A 1 132 ? 131.397 82.020 120.391 1.00 156.86 124 LEU A O 1
ATOM 599 N N . GLY A 1 133 ? 129.374 82.316 121.324 1.00 153.67 125 GLY A N 1
ATOM 600 C CA . GLY A 1 133 ? 129.631 81.348 122.373 1.00 151.75 125 GLY A CA 1
ATOM 601 C C . GLY A 1 133 ? 128.350 80.767 122.922 1.00 150.32 125 GLY A C 1
ATOM 602 O O . GLY A 1 133 ? 127.277 81.372 122.831 1.00 147.23 125 GLY A O 1
ATOM 603 N N . ARG A 1 134 ? 128.478 79.568 123.497 1.00 144.48 126 ARG A N 1
ATOM 604 C CA . ARG A 1 134 ? 127.328 78.910 124.110 1.00 144.63 126 ARG A CA 1
ATOM 605 C C . ARG A 1 134 ? 126.851 79.669 125.343 1.00 144.34 126 ARG A C 1
ATOM 606 O O . ARG A 1 134 ? 125.643 79.762 125.595 1.00 145.87 126 ARG A O 1
ATOM 614 N N . LEU A 1 135 ? 127.788 80.212 126.123 1.00 135.29 127 LEU A N 1
ATOM 615 C CA . LEU A 1 135 ? 127.416 80.985 127.303 1.00 135.49 127 LEU A CA 1
ATOM 616 C C . LEU A 1 135 ? 126.633 82.235 126.916 1.00 139.31 127 LEU A C 1
ATOM 617 O O . LEU A 1 135 ? 125.699 82.633 127.621 1.00 142.63 127 LEU A O 1
ATOM 622 N N . GLY A 1 136 ? 126.989 82.860 125.792 1.00 133.58 128 GLY A N 1
ATOM 623 C CA . GLY A 1 136 ? 126.216 83.997 125.317 1.00 133.82 128 GLY A CA 1
ATOM 624 C C . GLY A 1 136 ? 124.799 83.617 124.929 1.00 134.87 128 GLY A C 1
ATOM 625 O O . GLY A 1 136 ? 123.850 84.356 125.205 1.00 133.01 128 GLY A O 1
ATOM 626 N N . ALA A 1 137 ? 124.639 82.461 124.278 1.00 128.43 129 ALA A N 1
ATOM 627 C CA . ALA A 1 137 ? 123.303 81.985 123.931 1.00 128.82 129 ALA A CA 1
ATOM 628 C C . ALA A 1 137 ? 122.481 81.695 125.180 1.00 128.75 129 ALA A C 1
ATOM 629 O O . ALA A 1 137 ? 121.287 82.016 125.234 1.00 132.79 129 ALA A O 1
ATOM 631 N N . TRP A 1 138 ? 123.103 81.087 126.193 1.00 124.75 130 TRP A N 1
ATOM 632 C CA . TRP A 1 138 ? 122.404 80.853 127.453 1.00 124.72 130 TRP A CA 1
ATOM 633 C C . TRP A 1 138 ? 122.003 82.165 128.113 1.00 126.00 130 TRP A C 1
ATOM 634 O O . TRP A 1 138 ? 120.904 82.278 128.665 1.00 129.67 130 TRP A O 1
ATOM 645 N N . ALA A 1 139 ? 122.882 83.169 128.069 1.00 104.41 131 ALA A N 1
ATOM 646 C CA . ALA A 1 139 ? 122.554 84.471 128.638 1.00 100.58 131 ALA A CA 1
ATOM 647 C C . ALA A 1 139 ? 121.370 85.107 127.920 1.00 108.08 131 ALA A C 1
ATOM 648 O O . ALA A 1 139 ? 120.450 85.633 128.559 1.00 114.99 131 ALA A O 1
ATOM 650 N N . LEU A 1 140 ? 121.378 85.068 126.586 1.00 102.99 132 LEU A N 1
ATOM 651 C CA . LEU A 1 140 ? 120.279 85.652 125.823 1.00 105.26 132 LEU A CA 1
ATOM 652 C C . LEU A 1 140 ? 118.966 84.930 126.105 1.00 101.53 132 LEU A C 1
ATOM 653 O O . LEU A 1 140 ? 117.924 85.572 126.301 1.00 102.81 132 LEU A O 1
ATOM 658 N N . LEU A 1 141 ? 119.002 83.595 126.145 1.00 95.33 133 LEU A N 1
ATOM 659 C CA . LEU A 1 141 ? 117.794 82.828 126.427 1.00 97.40 133 LEU A CA 1
ATOM 660 C C . LEU A 1 141 ? 117.273 83.115 127.828 1.00 96.47 133 LEU A C 1
ATOM 661 O O . LEU A 1 141 ? 116.061 83.257 128.028 1.00 102.58 133 LEU A O 1
ATOM 666 N N . PHE A 1 142 ? 118.171 83.198 128.813 1.00 84.70 134 PHE A N 1
ATOM 667 C CA . PHE A 1 142 ? 117.745 83.498 130.174 1.00 85.27 134 PHE A CA 1
ATOM 668 C C . PHE A 1 142 ? 117.122 84.882 130.262 1.00 85.90 134 PHE A C 1
ATOM 669 O O . PHE A 1 142 ? 116.092 85.061 130.922 1.00 101.19 134 PHE A O 1
ATOM 677 N N . PHE A 1 143 ? 117.734 85.875 129.611 1.00 79.02 135 PHE A N 1
ATOM 678 C CA . PHE A 1 143 ? 117.171 87.222 129.630 1.00 85.35 135 PHE A CA 1
ATOM 679 C C . PHE A 1 143 ? 115.786 87.246 129.001 1.00 95.47 135 PHE A C 1
ATOM 680 O O . PHE A 1 143 ? 114.857 87.852 129.551 1.00 95.93 135 PHE A O 1
ATOM 688 N N . LEU A 1 144 ? 115.619 86.567 127.864 1.00 92.31 136 LEU A N 1
ATOM 689 C CA . LEU A 1 144 ? 114.322 86.551 127.195 1.00 83.15 136 LEU A CA 1
ATOM 690 C C . LEU A 1 144 ? 113.262 85.866 128.052 1.00 81.38 136 LEU A C 1
ATOM 691 O O . LEU A 1 144 ? 112.149 86.382 128.209 1.00 85.46 136 LEU A O 1
ATOM 696 N N . VAL A 1 145 ? 113.590 84.702 128.620 1.00 75.46 137 VAL A N 1
ATOM 697 C CA . VAL A 1 145 ? 112.615 83.969 129.426 1.00 74.24 137 VAL A CA 1
ATOM 698 C C . VAL A 1 145 ? 112.242 84.759 130.673 1.00 76.39 137 VAL A C 1
ATOM 699 O O . VAL A 1 145 ? 111.065 84.825 131.055 1.00 84.38 137 VAL A O 1
ATOM 703 N N . THR A 1 146 ? 113.231 85.373 131.328 1.00 76.75 138 THR A N 1
ATOM 704 C CA . THR A 1 146 ? 112.942 86.174 132.510 1.00 77.15 138 THR A CA 1
ATOM 705 C C . THR A 1 146 ? 112.074 87.375 132.162 1.00 85.56 138 THR A C 1
ATOM 706 O O . THR A 1 146 ? 111.163 87.725 132.918 1.00 100.13 138 THR A O 1
ATOM 710 N N . THR A 1 147 ? 112.330 88.013 131.015 1.00 77.63 139 THR A N 1
ATOM 711 C CA . THR A 1 147 ? 111.502 89.144 130.607 1.00 83.31 139 THR A CA 1
ATOM 712 C C . THR A 1 147 ? 110.063 88.715 130.334 1.00 78.78 139 THR A C 1
ATOM 713 O O . THR A 1 147 ? 109.119 89.390 130.767 1.00 63.80 139 THR A O 1
ATOM 717 N N . LEU A 1 148 ? 109.871 87.593 129.628 1.00 76.81 140 LEU A N 1
ATOM 718 C CA . LEU A 1 148 ? 108.514 87.091 129.404 1.00 64.77 140 LEU A CA 1
ATOM 719 C C . LEU A 1 148 ? 107.803 86.798 130.718 1.00 65.94 140 LEU A C 1
ATOM 720 O O . LEU A 1 148 ? 106.651 87.204 130.914 1.00 74.36 140 LEU A O 1
ATOM 725 N N . LEU A 1 149 ? 108.469 86.080 131.625 1.00 70.25 141 LEU A N 1
ATOM 726 C CA . LEU A 1 149 ? 107.813 85.698 132.872 1.00 70.45 141 LEU A CA 1
ATOM 727 C C . LEU A 1 149 ? 107.495 86.924 133.719 1.00 76.25 141 LEU A C 1
ATOM 728 O O . LEU A 1 149 ? 106.413 87.009 134.313 1.00 89.53 141 LEU A O 1
ATOM 733 N N . ALA A 1 150 ? 108.419 87.887 133.777 1.00 76.34 142 ALA A N 1
ATOM 734 C CA . ALA A 1 150 ? 108.172 89.107 134.533 1.00 77.17 142 ALA A CA 1
ATOM 735 C C . ALA A 1 150 ? 107.006 89.892 133.952 1.00 85.19 142 ALA A C 1
ATOM 736 O O . ALA A 1 150 ? 106.138 90.362 134.694 1.00 88.60 142 ALA A O 1
ATOM 738 N N . SER A 1 151 ? 106.961 90.038 132.626 1.00 80.62 143 SER A N 1
ATOM 739 C CA . SER A 1 151 ? 105.879 90.795 132.008 1.00 85.12 143 SER A CA 1
ATOM 740 C C . SER A 1 151 ? 104.534 90.108 132.222 1.00 76.83 143 SER A C 1
ATOM 741 O O . SER A 1 151 ? 103.518 90.775 132.458 1.00 69.58 143 SER A O 1
ATOM 744 N N . ALA A 1 152 ? 104.511 88.774 132.145 1.00 77.23 144 ALA A N 1
ATOM 745 C CA . ALA A 1 152 ? 103.283 88.037 132.420 1.00 77.49 144 ALA A CA 1
ATOM 746 C C . ALA A 1 152 ? 102.836 88.232 133.861 1.00 78.20 144 ALA A C 1
ATOM 747 O O . ALA A 1 152 ? 101.643 88.420 134.128 1.00 91.69 144 ALA A O 1
ATOM 749 N N . LEU A 1 153 ? 103.778 88.191 134.806 1.00 60.23 145 LEU A N 1
ATOM 750 C CA . LEU A 1 153 ? 103.431 88.434 136.203 1.00 62.45 145 LEU A CA 1
ATOM 751 C C . LEU A 1 153 ? 102.881 89.841 136.393 1.00 71.57 145 LEU A C 1
ATOM 752 O O . LEU A 1 153 ? 101.905 90.042 137.125 1.00 83.30 145 LEU A O 1
ATOM 757 N N . GLY A 1 154 ? 103.490 90.824 135.732 1.00 65.66 146 GLY A N 1
ATOM 758 C CA . GLY A 1 154 ? 103.016 92.192 135.860 1.00 76.48 146 GLY A CA 1
ATOM 759 C C . GLY A 1 154 ? 101.607 92.374 135.332 1.00 73.16 146 GLY A C 1
ATOM 760 O O . GLY A 1 154 ? 100.758 92.978 135.993 1.00 73.05 146 GLY A O 1
ATOM 761 N N . VAL A 1 155 ? 101.332 91.837 134.139 1.00 75.09 147 VAL A N 1
ATOM 762 C CA . VAL A 1 155 ? 99.998 92.000 133.565 1.00 77.31 147 VAL A CA 1
ATOM 763 C C . VAL A 1 155 ? 98.965 91.231 134.382 1.00 71.92 147 VAL A C 1
ATOM 764 O O . VAL A 1 155 ? 97.842 91.708 134.585 1.00 69.14 147 VAL A O 1
ATOM 768 N N . GLY A 1 156 ? 99.330 90.052 134.893 1.00 76.19 148 GLY A N 1
ATOM 769 C CA . GLY A 1 156 ? 98.402 89.304 135.724 1.00 75.18 148 GLY A CA 1
ATOM 770 C C . GLY A 1 156 ? 98.077 90.017 137.021 1.00 82.90 148 GLY A C 1
ATOM 771 O O . GLY A 1 156 ? 96.915 90.079 137.431 1.00 90.90 148 GLY A O 1
ATOM 772 N N . LEU A 1 157 ? 99.094 90.578 137.677 1.00 73.21 149 LEU A N 1
ATOM 773 C CA . LEU A 1 157 ? 98.861 91.287 138.929 1.00 76.10 149 LEU A CA 1
ATOM 774 C C . LEU A 1 157 ? 98.053 92.558 138.696 1.00 79.59 149 LEU A C 1
ATOM 775 O O . LEU A 1 157 ? 97.185 92.906 139.507 1.00 84.28 149 LEU A O 1
ATOM 780 N N . ALA A 1 158 ? 98.317 93.261 137.590 1.00 78.08 150 ALA A N 1
ATOM 781 C CA . ALA A 1 158 ? 97.536 94.453 137.271 1.00 78.42 150 ALA A CA 1
ATOM 782 C C . ALA A 1 158 ? 96.081 94.106 136.979 1.00 78.45 150 ALA A C 1
ATOM 783 O O . ALA A 1 158 ? 95.172 94.830 137.397 1.00 80.30 150 ALA A O 1
ATOM 785 N N . LEU A 1 159 ? 95.838 93.009 136.256 1.00 81.67 151 LEU A N 1
ATOM 786 C CA . LEU A 1 159 ? 94.465 92.584 136.002 1.00 79.83 151 LEU A CA 1
ATOM 787 C C . LEU A 1 159 ? 93.764 92.172 137.289 1.00 78.91 151 LEU A C 1
ATOM 788 O O . LEU A 1 159 ? 92.575 92.455 137.473 1.00 76.62 151 LEU A O 1
ATOM 793 N N . ALA A 1 160 ? 94.481 91.496 138.189 1.00 74.61 152 ALA A N 1
ATOM 794 C CA . ALA A 1 160 ? 93.859 91.008 139.415 1.00 75.90 152 ALA A CA 1
ATOM 795 C C . ALA A 1 160 ? 93.520 92.149 140.366 1.00 78.60 152 ALA A C 1
ATOM 796 O O . ALA A 1 160 ? 92.408 92.210 140.903 1.00 81.08 152 ALA A O 1
ATOM 798 N N . LEU A 1 161 ? 94.463 93.067 140.588 1.00 86.58 153 LEU A N 1
ATOM 799 C CA . LEU A 1 161 ? 94.259 94.114 141.585 1.00 88.45 153 LEU A CA 1
ATOM 800 C C . LEU A 1 161 ? 93.333 95.230 141.117 1.00 90.92 153 LEU A C 1
ATOM 801 O O . LEU A 1 161 ? 92.792 95.950 141.964 1.00 96.96 153 LEU A O 1
ATOM 806 N N . GLN A 1 162 ? 93.145 95.394 139.802 1.00 89.95 154 GLN A N 1
ATOM 807 C CA . GLN A 1 162 ? 92.232 96.371 139.211 1.00 86.96 154 GLN A CA 1
ATOM 808 C C . GLN A 1 162 ? 92.559 97.787 139.676 1.00 88.74 154 GLN A C 1
ATOM 809 O O . GLN A 1 162 ? 91.799 98.367 140.462 1.00 91.27 154 GLN A O 1
ATOM 815 N N . PRO A 1 163 ? 93.683 98.367 139.241 1.00 100.82 155 PRO A N 1
ATOM 816 C CA . PRO A 1 163 ? 94.018 99.732 139.680 1.00 98.30 155 PRO A CA 1
ATOM 817 C C . PRO A 1 163 ? 93.013 100.781 139.242 1.00 95.10 155 PRO A C 1
ATOM 818 O O . PRO A 1 163 ? 92.791 101.754 139.971 1.00 93.26 155 PRO A O 1
ATOM 822 N N . GLY A 1 164 ? 92.399 100.616 138.076 1.00 104.98 156 GLY A N 1
ATOM 823 C CA . GLY A 1 164 ? 91.411 101.565 137.606 1.00 103.16 156 GLY A CA 1
ATOM 824 C C . GLY A 1 164 ? 90.015 101.227 138.081 1.00 106.76 156 GLY A C 1
ATOM 825 O O . GLY A 1 164 ? 89.826 100.871 139.248 1.00 115.15 156 GLY A O 1
ATOM 826 N N . ALA A 1 165 ? 89.037 101.337 137.181 1.00 98.93 157 ALA A N 1
ATOM 827 C CA . ALA A 1 165 ? 87.633 101.003 137.443 1.00 100.52 157 ALA A CA 1
ATOM 828 C C . ALA A 1 165 ? 87.147 101.857 138.608 1.00 102.78 157 ALA A C 1
ATOM 829 O O . ALA A 1 165 ? 87.244 103.093 138.511 1.00 102.08 157 ALA A O 1
ATOM 831 N N . ALA A 1 166 ? 86.643 101.270 139.699 1.00 114.62 158 ALA A N 1
ATOM 832 C CA . ALA A 1 166 ? 86.112 102.008 140.849 1.00 114.18 158 ALA A CA 1
ATOM 833 C C . ALA A 1 166 ? 85.022 102.991 140.427 1.00 115.10 158 ALA A C 1
ATOM 834 O O . ALA A 1 166 ? 84.957 104.123 140.910 1.00 113.05 158 ALA A O 1
ATOM 836 N N . SER A 1 167 ? 84.158 102.553 139.516 1.00 112.33 159 SER A N 1
ATOM 837 C CA . SER A 1 167 ? 83.073 103.391 139.020 1.00 109.00 159 SER A CA 1
ATOM 838 C C . SER A 1 167 ? 81.735 102.668 139.121 1.00 111.04 159 SER A C 1
ATOM 839 O O . SER A 1 167 ? 81.674 101.442 139.034 1.00 111.58 159 SER A O 1
ATOM 842 N N . ASN A 1 182 ? 74.451 96.917 123.218 1.00 133.51 174 ASN A N 1
ATOM 843 C CA . ASN A 1 182 ? 75.813 96.974 123.732 1.00 134.90 174 ASN A CA 1
ATOM 844 C C . ASN A 1 182 ? 76.829 96.904 122.598 1.00 139.37 174 ASN A C 1
ATOM 845 O O . ASN A 1 182 ? 76.517 96.440 121.502 1.00 140.61 174 ASN A O 1
ATOM 850 N N . ALA A 1 183 ? 78.040 97.372 122.867 1.00 125.33 175 ALA A N 1
ATOM 851 C CA . ALA A 1 183 ? 79.096 97.330 121.864 1.00 116.28 175 ALA A CA 1
ATOM 852 C C . ALA A 1 183 ? 79.607 95.901 121.710 1.00 119.18 175 ALA A C 1
ATOM 853 O O . ALA A 1 183 ? 79.970 95.268 122.708 1.00 122.87 175 ALA A O 1
ATOM 855 N N . PRO A 1 184 ? 79.643 95.359 120.496 1.00 113.79 176 PRO A N 1
ATOM 856 C CA . PRO A 1 184 ? 80.121 93.984 120.309 1.00 115.00 176 PRO A CA 1
ATOM 857 C C . PRO A 1 184 ? 81.622 93.882 120.534 1.00 114.53 176 PRO A C 1
ATOM 858 O O . PRO A 1 184 ? 82.348 94.875 120.584 1.00 111.10 176 PRO A O 1
ATOM 862 N N . SER A 1 185 ? 82.083 92.644 120.686 1.00 111.01 177 SER A N 1
ATOM 863 C CA . SER A 1 185 ? 83.487 92.359 120.931 1.00 110.94 177 SER A CA 1
ATOM 864 C C . SER A 1 185 ? 83.953 91.243 120.007 1.00 111.18 177 SER A C 1
ATOM 865 O O . SER A 1 185 ? 83.148 90.527 119.407 1.00 111.68 177 SER A O 1
ATOM 868 N N . LYS A 1 186 ? 85.271 91.105 119.899 1.00 99.47 178 LYS A N 1
ATOM 869 C CA . LYS A 1 186 ? 85.873 90.057 119.092 1.00 96.17 178 LYS A CA 1
ATOM 870 C C . LYS A 1 186 ? 85.768 88.711 119.805 1.00 94.80 178 LYS A C 1
ATOM 871 O O . LYS A 1 186 ? 85.251 88.600 120.920 1.00 99.04 178 LYS A O 1
ATOM 877 N N . GLU A 1 187 ? 86.272 87.670 119.153 1.00 93.54 179 GLU A N 1
ATOM 878 C CA . GLU A 1 187 ? 86.364 86.345 119.740 1.00 97.75 179 GLU A CA 1
ATOM 879 C C . GLU A 1 187 ? 87.817 86.043 120.081 1.00 108.78 179 GLU A C 1
ATOM 880 O O . GLU A 1 187 ? 88.738 86.571 119.452 1.00 110.99 179 GLU A O 1
ATOM 886 N N . VAL A 1 188 ? 88.015 85.191 121.090 1.00 98.15 180 VAL A N 1
ATOM 887 C CA . VAL A 1 188 ? 89.364 84.929 121.589 1.00 92.88 180 VAL A CA 1
ATOM 888 C C . VAL A 1 188 ? 90.219 84.257 120.517 1.00 90.56 180 VAL A C 1
ATOM 889 O O . VAL A 1 188 ? 91.367 84.654 120.276 1.00 100.92 180 VAL A O 1
ATOM 893 N N . LEU A 1 189 ? 89.668 83.249 119.839 1.00 84.51 181 LEU A N 1
ATOM 894 C CA . LEU A 1 189 ? 90.422 82.575 118.789 1.00 88.49 181 LEU A CA 1
ATOM 895 C C . LEU A 1 189 ? 90.622 83.485 117.583 1.00 100.14 181 LEU A C 1
ATOM 896 O O . LEU A 1 189 ? 91.693 83.481 116.965 1.00 110.12 181 LEU A O 1
ATOM 901 N N . ASP A 1 190 ? 89.613 84.290 117.243 1.00 95.71 182 ASP A N 1
ATOM 902 C CA . ASP A 1 190 ? 89.785 85.239 116.150 1.00 97.29 182 ASP A CA 1
ATOM 903 C C . ASP A 1 190 ? 90.762 86.345 116.522 1.00 97.06 182 ASP A C 1
ATOM 904 O O . ASP A 1 190 ? 91.494 86.837 115.657 1.00 99.63 182 ASP A O 1
ATOM 909 N N . SER A 1 191 ? 90.799 86.742 117.795 1.00 87.47 183 SER A N 1
ATOM 910 C CA . SER A 1 191 ? 91.823 87.681 118.239 1.00 87.20 183 SER A CA 1
ATOM 911 C C . SER A 1 191 ? 93.214 87.072 118.120 1.00 88.94 183 SER A C 1
ATOM 912 O O . SER A 1 191 ? 94.171 87.761 117.749 1.00 97.43 183 SER A O 1
ATOM 915 N N . PHE A 1 192 ? 93.348 85.780 118.432 1.00 91.35 184 PHE A N 1
ATOM 916 C CA . PHE A 1 192 ? 94.631 85.107 118.245 1.00 90.86 184 PHE A CA 1
ATOM 917 C C . PHE A 1 192 ? 95.026 85.071 116.774 1.00 93.00 184 PHE A C 1
ATOM 918 O O . PHE A 1 192 ? 96.200 85.262 116.432 1.00 98.13 184 PHE A O 1
ATOM 926 N N . LEU A 1 193 ? 94.061 84.810 115.890 1.00 87.67 185 LEU A N 1
ATOM 927 C CA . LEU A 1 193 ? 94.350 84.827 114.458 1.00 87.24 185 LEU A CA 1
ATOM 928 C C . LEU A 1 193 ? 94.766 86.215 113.987 1.00 92.74 185 LEU A C 1
ATOM 929 O O . LEU A 1 193 ? 95.670 86.347 113.156 1.00 102.32 185 LEU A O 1
ATOM 934 N N . ASP A 1 194 ? 94.108 87.260 114.493 1.00 87.51 186 ASP A N 1
ATOM 935 C CA . ASP A 1 194 ? 94.497 88.627 114.154 1.00 87.68 186 ASP A CA 1
ATOM 936 C C . ASP A 1 194 ? 95.919 88.902 114.635 1.00 91.09 186 ASP A C 1
ATOM 937 O O . ASP A 1 194 ? 96.732 89.484 113.905 1.00 90.79 186 ASP A O 1
ATOM 942 N N . LEU A 1 195 ? 96.240 88.462 115.852 1.00 90.98 187 LEU A N 1
ATOM 943 C CA . LEU A 1 195 ? 97.584 88.626 116.393 1.00 85.50 187 LEU A CA 1
ATOM 944 C C . LEU A 1 195 ? 98.625 87.947 115.514 1.00 88.25 187 LEU A C 1
ATOM 945 O O . LEU A 1 195 ? 99.679 88.521 115.221 1.00 86.58 187 LEU A O 1
ATOM 950 N N . ALA A 1 196 ? 98.344 86.715 115.085 1.00 93.80 188 ALA A N 1
ATOM 951 C CA . ALA A 1 196 ? 99.300 85.985 114.258 1.00 91.03 188 ALA A CA 1
ATOM 952 C C . ALA A 1 196 ? 99.421 86.596 112.867 1.00 87.74 188 ALA A C 1
ATOM 953 O O . ALA A 1 196 ? 100.510 86.606 112.283 1.00 92.77 188 ALA A O 1
ATOM 955 N N . ARG A 1 197 ? 98.317 87.106 112.318 1.00 75.61 189 ARG A N 1
ATOM 956 C CA . ARG A 1 197 ? 98.370 87.751 111.011 1.00 69.24 189 ARG A CA 1
ATOM 957 C C . ARG A 1 197 ? 99.132 89.065 111.064 1.00 80.71 189 ARG A C 1
ATOM 958 O O . ARG A 1 197 ? 99.754 89.458 110.072 1.00 88.38 189 ARG A O 1
ATOM 966 N N . ASN A 1 198 ? 99.084 89.763 112.197 1.00 89.81 190 ASN A N 1
ATOM 967 C CA . ASN A 1 198 ? 99.833 91.003 112.340 1.00 92.45 190 ASN A CA 1
ATOM 968 C C . ASN A 1 198 ? 101.326 90.779 112.536 1.00 98.63 190 ASN A C 1
ATOM 969 O O . ASN A 1 198 ? 102.091 91.742 112.432 1.00 93.93 190 ASN A O 1
ATOM 974 N N . ILE A 1 199 ? 101.755 89.549 112.830 1.00 97.96 191 ILE A N 1
ATOM 975 C CA . ILE A 1 199 ? 103.183 89.263 112.953 1.00 84.50 191 ILE A CA 1
ATOM 976 C C . ILE A 1 199 ? 103.885 89.498 111.623 1.00 84.73 191 ILE A C 1
ATOM 977 O O . ILE A 1 199 ? 104.940 90.139 111.558 1.00 92.24 191 ILE A O 1
ATOM 982 N N . PHE A 1 200 ? 103.300 88.996 110.540 1.00 80.10 192 PHE A N 1
ATOM 983 C CA . PHE A 1 200 ? 103.846 89.191 109.202 1.00 74.47 192 PHE A CA 1
ATOM 984 C C . PHE A 1 200 ? 102.917 90.114 108.431 1.00 82.54 192 PHE A C 1
ATOM 985 O O . PHE A 1 200 ? 101.863 89.672 107.948 1.00 88.84 192 PHE A O 1
ATOM 993 N N . PRO A 1 201 ? 103.245 91.397 108.302 1.00 87.18 193 PRO A N 1
ATOM 994 C CA . PRO A 1 201 ? 102.352 92.320 107.596 1.00 89.40 193 PRO A CA 1
ATOM 995 C C . PRO A 1 201 ? 102.254 91.994 106.116 1.00 83.47 193 PRO A C 1
ATOM 996 O O . PRO A 1 201 ? 103.203 91.510 105.496 1.00 78.81 193 PRO A O 1
ATOM 1000 N N . SER A 1 202 ? 101.075 92.263 105.553 1.00 91.09 194 SER A N 1
ATOM 1001 C CA . SER A 1 202 ? 100.854 91.999 104.135 1.00 94.60 194 SER A CA 1
ATOM 1002 C C . SER A 1 202 ? 101.704 92.911 103.261 1.00 99.22 194 SER A C 1
ATOM 1003 O O . SER A 1 202 ? 102.233 92.476 102.232 1.00 103.05 194 SER A O 1
ATOM 1006 N N . ASN A 1 203 ? 101.841 94.176 103.646 1.00 96.43 195 ASN A N 1
ATOM 1007 C CA . ASN A 1 203 ? 102.646 95.138 102.908 1.00 92.24 195 ASN A CA 1
ATOM 1008 C C . ASN A 1 203 ? 103.502 95.932 103.882 1.00 91.41 195 ASN A C 1
ATOM 1009 O O . ASN A 1 203 ? 103.052 96.273 104.978 1.00 91.64 195 ASN A O 1
ATOM 1014 N N . LEU A 1 204 ? 104.739 96.220 103.476 1.00 93.69 196 LEU A N 1
ATOM 1015 C CA . LEU A 1 204 ? 105.664 96.918 104.362 1.00 90.38 196 LEU A CA 1
ATOM 1016 C C . LEU A 1 204 ? 105.283 98.384 104.524 1.00 96.93 196 LEU A C 1
ATOM 1017 O O . LEU A 1 204 ? 105.284 98.915 105.640 1.00 98.65 196 LEU A O 1
ATOM 1022 N N . VAL A 1 205 ? 104.966 99.061 103.419 1.00 98.87 197 VAL A N 1
ATOM 1023 C CA . VAL A 1 205 ? 104.583 100.467 103.500 1.00 97.14 197 VAL A CA 1
ATOM 1024 C C . VAL A 1 205 ? 103.213 100.613 104.149 1.00 89.76 197 VAL A C 1
ATOM 1025 O O . VAL A 1 205 ? 102.993 101.510 104.971 1.00 90.85 197 VAL A O 1
ATOM 1029 N N . SER A 1 206 ? 102.272 99.735 103.795 1.00 78.76 198 SER A N 1
ATOM 1030 C CA . SER A 1 206 ? 100.936 99.804 104.373 1.00 86.70 198 SER A CA 1
ATOM 1031 C C . SER A 1 206 ? 100.931 99.489 105.861 1.00 96.09 198 SER A C 1
ATOM 1032 O O . SER A 1 206 ? 100.000 99.897 106.562 1.00 101.99 198 SER A O 1
ATOM 1035 N N . ALA A 1 207 ? 101.938 98.775 106.360 1.00 85.97 199 ALA A N 1
ATOM 1036 C CA . ALA A 1 207 ? 102.028 98.502 107.787 1.00 81.44 199 ALA A CA 1
ATOM 1037 C C . ALA A 1 207 ? 102.482 99.710 108.592 1.00 80.28 199 ALA A C 1
ATOM 1038 O O . ALA A 1 207 ? 102.399 99.681 109.823 1.00 83.48 199 ALA A O 1
ATOM 1040 N N . ALA A 1 208 ? 102.966 100.764 107.937 1.00 86.66 200 ALA A N 1
ATOM 1041 C CA . ALA A 1 208 ? 103.385 101.949 108.670 1.00 88.77 200 ALA A CA 1
ATOM 1042 C C . ALA A 1 208 ? 102.204 102.746 109.201 1.00 87.53 200 ALA A C 1
ATOM 1043 O O . ALA A 1 208 ? 102.378 103.544 110.127 1.00 97.95 200 ALA A O 1
ATOM 1045 N N . PHE A 1 209 ? 101.012 102.556 108.636 1.00 79.52 201 PHE A N 1
ATOM 1046 C CA . PHE A 1 209 ? 99.839 103.293 109.082 1.00 86.22 201 PHE A CA 1
ATOM 1047 C C . PHE A 1 209 ? 98.559 102.469 109.120 1.00 86.83 201 PHE A C 1
ATOM 1048 O O . PHE A 1 209 ? 97.503 103.031 109.423 1.00 92.09 201 PHE A O 1
ATOM 1056 N N . ARG A 1 210 ? 98.607 101.172 108.828 1.00 88.22 202 ARG A N 1
ATOM 1057 C CA . ARG A 1 210 ? 97.409 100.347 108.814 1.00 88.06 202 ARG A CA 1
ATOM 1058 C C . ARG A 1 210 ? 97.710 99.001 109.452 1.00 85.74 202 ARG A C 1
ATOM 1059 O O . ARG A 1 210 ? 98.841 98.512 109.401 1.00 92.74 202 ARG A O 1
ATOM 1067 N N . SER A 1 211 ? 96.684 98.404 110.051 1.00 84.29 203 SER A N 1
ATOM 1068 C CA . SER A 1 211 ? 96.799 97.109 110.704 1.00 82.05 203 SER A CA 1
ATOM 1069 C C . SER A 1 211 ? 95.662 96.208 110.242 1.00 93.87 203 SER A C 1
ATOM 1070 O O . SER A 1 211 ? 94.850 96.578 109.390 1.00 104.34 203 SER A O 1
ATOM 1073 N N . TYR A 1 212 ? 95.600 95.017 110.829 1.00 100.11 204 TYR A N 1
ATOM 1074 C CA . TYR A 1 212 ? 94.593 94.019 110.507 1.00 94.28 204 TYR A CA 1
ATOM 1075 C C . TYR A 1 212 ? 93.657 93.822 111.690 1.00 94.46 204 TYR A C 1
ATOM 1076 O O . TYR A 1 212 ? 94.091 93.850 112.845 1.00 100.25 204 TYR A O 1
ATOM 1085 N N . SER A 1 213 ? 92.374 93.630 111.397 1.00 95.33 205 SER A N 1
ATOM 1086 C CA . SER A 1 213 ? 91.391 93.349 112.433 1.00 104.00 205 SER A CA 1
ATOM 1087 C C . SER A 1 213 ? 90.190 92.674 111.792 1.00 104.03 205 SER A C 1
ATOM 1088 O O . SER A 1 213 ? 89.793 93.031 110.681 1.00 105.08 205 SER A O 1
ATOM 1091 N N . THR A 1 214 ? 89.616 91.703 112.499 1.00 95.97 206 THR A N 1
ATOM 1092 C CA . THR A 1 214 ? 88.488 90.930 111.983 1.00 93.04 206 THR A CA 1
ATOM 1093 C C . THR A 1 214 ? 87.200 91.662 112.332 1.00 92.02 206 THR A C 1
ATOM 1094 O O . THR A 1 214 ? 86.619 91.470 113.399 1.00 93.52 206 THR A O 1
ATOM 1098 N N . THR A 1 215 ? 86.753 92.517 111.419 1.00 92.23 207 THR A N 1
ATOM 1099 C CA . THR A 1 215 ? 85.451 93.152 111.559 1.00 91.62 207 THR A CA 1
ATOM 1100 C C . THR A 1 215 ? 84.350 92.123 111.339 1.00 88.81 207 THR A C 1
ATOM 1101 O O . THR A 1 215 ? 84.415 91.323 110.402 1.00 98.22 207 THR A O 1
ATOM 1105 N N . TYR A 1 216 ? 83.342 92.134 112.204 1.00 76.47 208 TYR A N 1
ATOM 1106 C CA . TYR A 1 216 ? 82.282 91.139 112.167 1.00 76.33 208 TYR A CA 1
ATOM 1107 C C . TYR A 1 216 ? 81.049 91.726 111.497 1.00 83.45 208 TYR A C 1
ATOM 1108 O O . TYR A 1 216 ? 80.709 92.892 111.711 1.00 93.47 208 TYR A O 1
ATOM 1117 N N . GLU A 1 217 ? 80.383 90.912 110.686 1.00 85.06 209 GLU A N 1
ATOM 1118 C CA . GLU A 1 217 ? 79.163 91.302 109.993 1.00 77.19 209 GLU A CA 1
ATOM 1119 C C . GLU A 1 217 ? 78.026 90.392 110.429 1.00 79.97 209 GLU A C 1
ATOM 1120 O O . GLU A 1 217 ? 78.221 89.187 110.611 1.00 88.90 209 GLU A O 1
ATOM 1126 N N . GLU A 1 218 ? 76.842 90.968 110.603 1.00 90.29 210 GLU A N 1
ATOM 1127 C CA . GLU A 1 218 ? 75.697 90.247 111.138 1.00 94.41 210 GLU A CA 1
ATOM 1128 C C . GLU A 1 218 ? 74.574 90.200 110.115 1.00 97.52 210 GLU A C 1
ATOM 1129 O O . GLU A 1 218 ? 74.257 91.213 109.485 1.00 97.03 210 GLU A O 1
ATOM 1135 N N . ARG A 1 219 ? 73.982 89.019 109.956 1.00 106.30 211 ARG A N 1
ATOM 1136 C CA . ARG A 1 219 ? 72.869 88.788 109.048 1.00 102.43 211 ARG A CA 1
ATOM 1137 C C . ARG A 1 219 ? 71.700 88.209 109.828 1.00 109.94 211 ARG A C 1
ATOM 1138 O O . ARG A 1 219 ? 71.894 87.416 110.754 1.00 115.14 211 ARG A O 1
ATOM 1146 N N . THR A 1 220 ? 70.487 88.603 109.452 1.00 116.84 212 THR A N 1
ATOM 1147 C CA . THR A 1 220 ? 69.265 88.139 110.105 1.00 114.65 212 THR A CA 1
ATOM 1148 C C . THR A 1 220 ? 68.441 87.371 109.077 1.00 113.90 212 THR A C 1
ATOM 1149 O O . THR A 1 220 ? 67.590 87.944 108.393 1.00 114.01 212 THR A O 1
ATOM 1153 N N . ILE A 1 221 ? 68.691 86.067 108.978 1.00 129.79 213 ILE A N 1
ATOM 1154 C CA . ILE A 1 221 ? 67.974 85.205 108.041 1.00 131.56 213 ILE A CA 1
ATOM 1155 C C . ILE A 1 221 ? 66.680 84.772 108.722 1.00 129.66 213 ILE A C 1
ATOM 1156 O O . ILE A 1 221 ? 66.674 83.817 109.500 1.00 130.68 213 ILE A O 1
ATOM 1161 N N . THR A 1 222 ? 65.583 85.471 108.409 1.00 134.99 214 THR A N 1
ATOM 1162 C CA . THR A 1 222 ? 64.220 85.225 108.918 1.00 139.94 214 THR A CA 1
ATOM 1163 C C . THR A 1 222 ? 64.207 84.789 110.387 1.00 140.09 214 THR A C 1
ATOM 1164 O O . THR A 1 222 ? 63.529 83.839 110.785 1.00 139.72 214 THR A O 1
ATOM 1168 N N . GLY A 1 223 ? 64.955 85.525 111.209 1.00 137.37 215 GLY A N 1
ATOM 1169 C CA . GLY A 1 223 ? 64.993 85.305 112.635 1.00 139.60 215 GLY A CA 1
ATOM 1170 C C . GLY A 1 223 ? 66.218 84.569 113.139 1.00 137.22 215 GLY A C 1
ATOM 1171 O O . GLY A 1 223 ? 66.483 84.594 114.346 1.00 135.90 215 GLY A O 1
ATOM 1172 N N . THR A 1 224 ? 66.972 83.919 112.256 1.00 130.12 216 THR A N 1
ATOM 1173 C CA . THR A 1 224 ? 68.172 83.195 112.654 1.00 132.22 216 THR A CA 1
ATOM 1174 C C . THR A 1 224 ? 69.372 84.130 112.572 1.00 130.79 216 THR A C 1
ATOM 1175 O O . THR A 1 224 ? 69.728 84.598 111.485 1.00 133.29 216 THR A O 1
ATOM 1179 N N . ARG A 1 225 ? 69.992 84.395 113.718 1.00 113.75 217 ARG A N 1
ATOM 1180 C CA . ARG A 1 225 ? 71.132 85.300 113.767 1.00 111.48 217 ARG A CA 1
ATOM 1181 C C . ARG A 1 225 ? 72.367 84.638 113.170 1.00 106.55 217 ARG A C 1
ATOM 1182 O O . ARG A 1 225 ? 72.727 83.517 113.541 1.00 110.52 217 ARG A O 1
ATOM 1190 N N . VAL A 1 226 ? 73.016 85.334 112.240 1.00 95.52 218 VAL A N 1
ATOM 1191 C CA . VAL A 1 226 ? 74.225 84.855 111.582 1.00 104.02 218 VAL A CA 1
ATOM 1192 C C . VAL A 1 226 ? 75.336 85.856 111.859 1.00 107.22 218 VAL A C 1
ATOM 1193 O O . VAL A 1 226 ? 75.134 87.067 111.719 1.00 106.85 218 VAL A O 1
ATOM 1197 N N . LYS A 1 227 ? 76.504 85.351 112.252 1.00 101.40 219 LYS A N 1
ATOM 1198 C CA . LYS A 1 227 ? 77.593 86.178 112.768 1.00 91.54 219 LYS A CA 1
ATOM 1199 C C . LYS A 1 227 ? 78.843 85.806 111.976 1.00 94.26 219 LYS A C 1
ATOM 1200 O O . LYS A 1 227 ? 79.451 84.763 112.235 1.00 104.40 219 LYS A O 1
ATOM 1206 N N . VAL A 1 228 ? 79.233 86.643 111.018 1.00 83.09 220 VAL A N 1
ATOM 1207 C CA . VAL A 1 228 ? 80.320 86.286 110.105 1.00 87.70 220 VAL A CA 1
ATOM 1208 C C . VAL A 1 228 ? 81.409 87.355 110.113 1.00 82.70 220 VAL A C 1
ATOM 1209 O O . VAL A 1 228 ? 81.105 88.555 110.179 1.00 92.80 220 VAL A O 1
ATOM 1213 N N . PRO A 1 229 ? 82.680 86.970 110.077 1.00 64.94 221 PRO A N 1
ATOM 1214 C CA . PRO A 1 229 ? 83.759 87.959 110.036 1.00 69.45 221 PRO A CA 1
ATOM 1215 C C . PRO A 1 229 ? 83.993 88.494 108.631 1.00 72.12 221 PRO A C 1
ATOM 1216 O O . PRO A 1 229 ? 83.536 87.935 107.633 1.00 73.83 221 PRO A O 1
ATOM 1220 N N . VAL A 1 230 ? 84.729 89.607 108.571 1.00 82.11 222 VAL A N 1
ATOM 1221 C CA . VAL A 1 230 ? 85.133 90.233 107.317 1.00 82.50 222 VAL A CA 1
ATOM 1222 C C . VAL A 1 230 ? 86.650 90.341 107.213 1.00 83.47 222 VAL A C 1
ATOM 1223 O O . VAL A 1 230 ? 87.238 90.001 106.182 1.00 90.34 222 VAL A O 1
ATOM 1227 N N . GLY A 1 231 ? 87.301 90.811 108.274 1.00 87.92 223 GLY A N 1
ATOM 1228 C CA . GLY A 1 231 ? 88.749 90.898 108.301 1.00 90.93 223 GLY A CA 1
ATOM 1229 C C . GLY A 1 231 ? 89.372 91.896 107.345 1.00 95.34 223 GLY A C 1
ATOM 1230 O O . GLY A 1 231 ? 90.276 91.545 106.582 1.00 100.66 223 GLY A O 1
ATOM 1231 N N . GLN A 1 232 ? 88.901 93.139 107.368 1.00 95.07 224 GLN A N 1
ATOM 1232 C CA . GLN A 1 232 ? 89.452 94.168 106.503 1.00 97.60 224 GLN A CA 1
ATOM 1233 C C . GLN A 1 232 ? 90.711 94.773 107.126 1.00 100.70 224 GLN A C 1
ATOM 1234 O O . GLN A 1 232 ? 91.175 94.356 108.190 1.00 104.11 224 GLN A O 1
ATOM 1240 N N . GLU A 1 233 ? 91.272 95.773 106.449 1.00 104.82 225 GLU A N 1
ATOM 1241 C CA . GLU A 1 233 ? 92.496 96.448 106.883 1.00 100.49 225 GLU A CA 1
ATOM 1242 C C . GLU A 1 233 ? 92.097 97.703 107.652 1.00 102.61 225 GLU A C 1
ATOM 1243 O O . GLU A 1 233 ? 91.919 98.776 107.078 1.00 107.40 225 GLU A O 1
ATOM 1249 N N . VAL A 1 234 ? 91.975 97.567 108.970 1.00 96.03 226 VAL A N 1
ATOM 1250 C CA . VAL A 1 234 ? 91.568 98.690 109.805 1.00 92.39 226 VAL A CA 1
ATOM 1251 C C . VAL A 1 234 ? 92.724 99.671 109.941 1.00 93.95 226 VAL A C 1
ATOM 1252 O O . VAL A 1 234 ? 93.870 99.275 110.188 1.00 102.44 226 VAL A O 1
ATOM 1256 N N . GLU A 1 235 ? 92.425 100.957 109.767 1.00 88.13 227 GLU A N 1
ATOM 1257 C CA . GLU A 1 235 ? 93.447 101.991 109.844 1.00 93.11 227 GLU A CA 1
ATOM 1258 C C . GLU A 1 235 ? 94.026 102.074 111.251 1.00 92.21 227 GLU A C 1
ATOM 1259 O O . GLU A 1 235 ? 93.311 101.931 112.245 1.00 91.79 227 GLU A O 1
ATOM 1265 N N . GLY A 1 236 ? 95.333 102.312 111.327 1.00 87.94 228 GLY A N 1
ATOM 1266 C CA . GLY A 1 236 ? 96.039 102.370 112.591 1.00 85.47 228 GLY A CA 1
ATOM 1267 C C . GLY A 1 236 ? 97.359 101.631 112.516 1.00 88.24 228 GLY A C 1
ATOM 1268 O O . GLY A 1 236 ? 97.393 100.463 112.121 1.00 92.58 228 GLY A O 1
ATOM 1269 N N . MET A 1 237 ? 98.449 102.297 112.890 1.00 100.77 229 MET A N 1
ATOM 1270 C CA . MET A 1 237 ? 99.777 101.710 112.755 1.00 100.20 229 MET A CA 1
ATOM 1271 C C . MET A 1 237 ? 99.930 100.489 113.653 1.00 107.99 229 MET A C 1
ATOM 1272 O O . MET A 1 237 ? 99.595 100.532 114.840 1.00 113.30 229 MET A O 1
ATOM 1277 N N . ASN A 1 238 ? 100.438 99.398 113.084 1.00 99.99 230 ASN A N 1
ATOM 1278 C CA . ASN A 1 238 ? 100.791 98.217 113.859 1.00 95.40 230 ASN A CA 1
ATOM 1279 C C . ASN A 1 238 ? 102.305 98.182 114.016 1.00 92.88 230 ASN A C 1
ATOM 1280 O O . ASN A 1 238 ? 103.042 98.180 113.025 1.00 92.04 230 ASN A O 1
ATOM 1285 N N . ILE A 1 239 ? 102.758 98.178 115.263 1.00 97.18 231 ILE A N 1
ATOM 1286 C CA . ILE A 1 239 ? 104.182 98.167 115.558 1.00 100.01 231 ILE A CA 1
ATOM 1287 C C . ILE A 1 239 ? 104.715 96.742 115.644 1.00 99.13 231 ILE A C 1
ATOM 1288 O O . ILE A 1 239 ? 105.872 96.493 115.292 1.00 101.83 231 ILE A O 1
ATOM 1293 N N . LEU A 1 240 ? 103.869 95.793 116.048 1.00 87.03 232 LEU A N 1
ATOM 1294 C CA . LEU A 1 240 ? 104.306 94.413 116.222 1.00 92.19 232 LEU A CA 1
ATOM 1295 C C . LEU A 1 240 ? 104.834 93.826 114.917 1.00 100.07 232 LEU A C 1
ATOM 1296 O O . LEU A 1 240 ? 105.892 93.183 114.894 1.00 106.57 232 LEU A O 1
ATOM 1301 N N . GLY A 1 241 ? 104.117 94.047 113.815 1.00 91.75 233 GLY A N 1
ATOM 1302 C CA . GLY A 1 241 ? 104.618 93.608 112.524 1.00 90.54 233 GLY A CA 1
ATOM 1303 C C . GLY A 1 241 ? 105.904 94.308 112.134 1.00 86.56 233 GLY A C 1
ATOM 1304 O O . GLY A 1 241 ? 106.826 93.685 111.600 1.00 90.66 233 GLY A O 1
ATOM 1305 N N . LEU A 1 242 ? 105.984 95.614 112.399 1.00 75.43 234 LEU A N 1
ATOM 1306 C CA . LEU A 1 242 ? 107.213 96.348 112.131 1.00 76.22 234 LEU A CA 1
ATOM 1307 C C . LEU A 1 242 ? 108.360 95.824 112.982 1.00 82.99 234 LEU A C 1
ATOM 1308 O O . LEU A 1 242 ? 109.491 95.709 112.502 1.00 85.58 234 LEU A O 1
ATOM 1313 N N . VAL A 1 243 ? 108.087 95.496 114.247 1.00 82.39 235 VAL A N 1
ATOM 1314 C CA . VAL A 1 243 ? 109.130 94.948 115.110 1.00 83.21 235 VAL A CA 1
ATOM 1315 C C . VAL A 1 243 ? 109.623 93.609 114.580 1.00 86.65 235 VAL A C 1
ATOM 1316 O O . VAL A 1 243 ? 110.832 93.355 114.534 1.00 99.63 235 VAL A O 1
ATOM 1320 N N . VAL A 1 244 ? 108.702 92.732 114.174 1.00 71.52 236 VAL A N 1
ATOM 1321 C CA . VAL A 1 244 ? 109.109 91.420 113.675 1.00 75.69 236 VAL A CA 1
ATOM 1322 C C . VAL A 1 244 ? 109.922 91.560 112.394 1.00 87.18 236 VAL A C 1
ATOM 1323 O O . VAL A 1 244 ? 110.967 90.912 112.229 1.00 96.60 236 VAL A O 1
ATOM 1327 N N . PHE A 1 245 ? 109.466 92.413 111.472 1.00 82.39 237 PHE A N 1
ATOM 1328 C CA . PHE A 1 245 ? 110.211 92.620 110.234 1.00 80.80 237 PHE A CA 1
ATOM 1329 C C . PHE A 1 245 ? 111.587 93.209 110.512 1.00 81.38 237 PHE A C 1
ATOM 1330 O O . PHE A 1 245 ? 112.579 92.794 109.904 1.00 84.40 237 PHE A O 1
ATOM 1338 N N . ALA A 1 246 ? 111.668 94.178 111.426 1.00 79.52 238 ALA A N 1
ATOM 1339 C CA . ALA A 1 246 ? 112.951 94.791 111.745 1.00 89.01 238 ALA A CA 1
ATOM 1340 C C . ALA A 1 246 ? 113.904 93.786 112.373 1.00 88.32 238 ALA A C 1
ATOM 1341 O O . ALA A 1 246 ? 115.097 93.772 112.055 1.00 88.30 238 ALA A O 1
ATOM 1343 N N . ILE A 1 247 ? 113.397 92.932 113.262 1.00 76.17 239 ILE A N 1
ATOM 1344 C CA . ILE A 1 247 ? 114.247 91.939 113.910 1.00 68.07 239 ILE A CA 1
ATOM 1345 C C . ILE A 1 247 ? 114.776 90.943 112.886 1.00 76.29 239 ILE A C 1
ATOM 1346 O O . ILE A 1 247 ? 115.975 90.628 112.863 1.00 86.68 239 ILE A O 1
ATOM 1351 N N . VAL A 1 248 ? 113.895 90.436 112.019 1.00 75.47 240 VAL A N 1
ATOM 1352 C CA . VAL A 1 248 ? 114.349 89.453 111.041 1.00 76.84 240 VAL A CA 1
ATOM 1353 C C . VAL A 1 248 ? 115.289 90.097 110.023 1.00 82.00 240 VAL A C 1
ATOM 1354 O O . VAL A 1 248 ? 116.240 89.455 109.558 1.00 84.13 240 VAL A O 1
ATOM 1358 N N . PHE A 1 249 ? 115.080 91.375 109.693 1.00 69.55 241 PHE A N 1
ATOM 1359 C CA . PHE A 1 249 ? 115.993 92.065 108.788 1.00 69.04 241 PHE A CA 1
ATOM 1360 C C . PHE A 1 249 ? 117.354 92.282 109.435 1.00 77.65 241 PHE A C 1
ATOM 1361 O O . PHE A 1 249 ? 118.387 92.170 108.767 1.00 86.67 241 PHE A O 1
ATOM 1369 N N . GLY A 1 250 ? 117.376 92.608 110.727 1.00 68.19 242 GLY A N 1
ATOM 1370 C CA . GLY A 1 250 ? 118.645 92.740 111.423 1.00 70.07 242 GLY A CA 1
ATOM 1371 C C . GLY A 1 250 ? 119.407 91.433 111.486 1.00 73.29 242 GLY A C 1
ATOM 1372 O O . GLY A 1 250 ? 120.629 91.405 111.315 1.00 78.04 242 GLY A O 1
ATOM 1373 N N . VAL A 1 251 ? 118.695 90.328 111.724 1.00 76.58 243 VAL A N 1
ATOM 1374 C CA . VAL A 1 251 ? 119.339 89.016 111.706 1.00 69.85 243 VAL A CA 1
ATOM 1375 C C . VAL A 1 251 ? 119.888 88.713 110.318 1.00 78.19 243 VAL A C 1
ATOM 1376 O O . VAL A 1 251 ? 121.004 88.195 110.172 1.00 89.19 243 VAL A O 1
ATOM 1380 N N . ALA A 1 252 ? 119.116 89.037 109.276 1.00 73.72 244 ALA A N 1
ATOM 1381 C CA . ALA A 1 252 ? 119.577 88.822 107.909 1.00 72.46 244 ALA A CA 1
ATOM 1382 C C . ALA A 1 252 ? 120.832 89.634 107.611 1.00 70.02 244 ALA A C 1
ATOM 1383 O O . ALA A 1 252 ? 121.758 89.142 106.957 1.00 73.68 244 ALA A O 1
ATOM 1385 N N . LEU A 1 253 ? 120.875 90.883 108.078 1.00 71.84 245 LEU A N 1
ATOM 1386 C CA . LEU A 1 253 ? 122.058 91.713 107.877 1.00 74.34 245 LEU A CA 1
ATOM 1387 C C . LEU A 1 253 ? 123.257 91.167 108.641 1.00 79.97 245 LEU A C 1
ATOM 1388 O O . LEU A 1 253 ? 124.391 91.236 108.156 1.00 75.65 245 LEU A O 1
ATOM 1393 N N . ARG A 1 254 ? 123.029 90.639 109.846 1.00 99.19 246 ARG A N 1
ATOM 1394 C CA . ARG A 1 254 ? 124.122 90.031 110.597 1.00 90.11 246 ARG A CA 1
ATOM 1395 C C . ARG A 1 254 ? 124.672 88.819 109.858 1.00 89.32 246 ARG A C 1
ATOM 1396 O O . ARG A 1 254 ? 125.891 88.621 109.801 1.00 95.39 246 ARG A O 1
ATOM 1404 N N . LYS A 1 255 ? 123.793 87.999 109.277 1.00 99.47 247 LYS A N 1
ATOM 1405 C CA . LYS A 1 255 ? 124.270 86.855 108.509 1.00 101.57 247 LYS A CA 1
ATOM 1406 C C . LYS A 1 255 ? 124.915 87.259 107.191 1.00 105.32 247 LYS A C 1
ATOM 1407 O O . LYS A 1 255 ? 125.546 86.416 106.545 1.00 105.77 247 LYS A O 1
ATOM 1413 N N . LEU A 1 256 ? 124.775 88.515 106.781 1.00 105.45 248 LEU A N 1
ATOM 1414 C CA . LEU A 1 256 ? 125.381 89.002 105.555 1.00 100.31 248 LEU A CA 1
ATOM 1415 C C . LEU A 1 256 ? 126.849 89.350 105.822 1.00 106.98 248 LEU A C 1
ATOM 1416 O O . LEU A 1 256 ? 127.320 89.328 106.961 1.00 107.79 248 LEU A O 1
ATOM 1421 N N . GLY A 1 257 ? 127.580 89.674 104.759 1.00 128.75 249 GLY A N 1
ATOM 1422 C CA . GLY A 1 257 ? 129.003 89.899 104.859 1.00 129.98 249 GLY A CA 1
ATOM 1423 C C . GLY A 1 257 ? 129.381 91.328 105.198 1.00 125.61 249 GLY A C 1
ATOM 1424 O O . GLY A 1 257 ? 128.724 91.999 106.000 1.00 125.96 249 GLY A O 1
ATOM 1425 N N . PRO A 1 258 ? 130.477 91.807 104.602 1.00 122.62 250 PRO A N 1
ATOM 1426 C CA . PRO A 1 258 ? 130.985 93.149 104.944 1.00 123.71 250 PRO A CA 1
ATOM 1427 C C . PRO A 1 258 ? 130.023 94.288 104.641 1.00 129.01 250 PRO A C 1
ATOM 1428 O O . PRO A 1 258 ? 130.022 95.284 105.374 1.00 131.16 250 PRO A O 1
ATOM 1432 N N . GLU A 1 259 ? 129.215 94.187 103.583 1.00 125.62 251 GLU A N 1
ATOM 1433 C CA . GLU A 1 259 ? 128.262 95.249 103.266 1.00 124.51 251 GLU A CA 1
ATOM 1434 C C . GLU A 1 259 ? 127.211 95.423 104.356 1.00 121.62 251 GLU A C 1
ATOM 1435 O O . GLU A 1 259 ? 126.606 96.505 104.472 1.00 123.05 251 GLU A O 1
ATOM 1441 N N . GLY A 1 260 ? 126.987 94.380 105.155 1.00 113.93 252 GLY A N 1
ATOM 1442 C CA . GLY A 1 260 ? 126.098 94.505 106.292 1.00 118.40 252 GLY A CA 1
ATOM 1443 C C . GLY A 1 260 ? 126.555 95.569 107.268 1.00 119.92 252 GLY A C 1
ATOM 1444 O O . GLY A 1 260 ? 125.734 96.275 107.852 1.00 122.43 252 GLY A O 1
ATOM 1445 N N . GLU A 1 261 ? 127.872 95.701 107.458 1.00 120.03 253 GLU A N 1
ATOM 1446 C CA . GLU A 1 261 ? 128.369 96.717 108.381 1.00 120.98 253 GLU A CA 1
ATOM 1447 C C . GLU A 1 261 ? 128.054 98.121 107.872 1.00 120.17 253 GLU A C 1
ATOM 1448 O O . GLU A 1 261 ? 127.695 99.001 108.661 1.00 123.46 253 GLU A O 1
ATOM 1454 N N . GLU A 1 262 ? 128.133 98.339 106.557 1.00 116.05 254 GLU A N 1
ATOM 1455 C CA . GLU A 1 262 ? 127.781 99.644 106.007 1.00 118.40 254 GLU A CA 1
ATOM 1456 C C . GLU A 1 262 ? 126.292 99.924 106.165 1.00 119.24 254 GLU A C 1
ATOM 1457 O O . GLU A 1 262 ? 125.895 101.035 106.551 1.00 123.37 254 GLU A O 1
ATOM 1463 N N . LEU A 1 263 ? 125.451 98.926 105.884 1.00 97.88 255 LEU A N 1
ATOM 1464 C CA . LEU A 1 263 ? 124.012 99.142 106.020 1.00 96.44 255 LEU A CA 1
ATOM 1465 C C . LEU A 1 263 ? 123.615 99.389 107.475 1.00 99.98 255 LEU A C 1
ATOM 1466 O O . LEU A 1 263 ? 122.770 100.250 107.761 1.00 109.11 255 LEU A O 1
ATOM 1471 N N . ILE A 1 264 ? 124.219 98.661 108.416 1.00 99.00 256 ILE A N 1
ATOM 1472 C CA . ILE A 1 264 ? 123.864 98.881 109.812 1.00 100.61 256 ILE A CA 1
ATOM 1473 C C . ILE A 1 264 ? 124.465 100.181 110.330 1.00 105.11 256 ILE A C 1
ATOM 1474 O O . ILE A 1 264 ? 123.924 100.782 111.260 1.00 113.98 256 ILE A O 1
ATOM 1479 N N . ARG A 1 265 ? 125.571 100.652 109.745 1.00 104.21 257 ARG A N 1
ATOM 1480 C CA . ARG A 1 265 ? 126.047 101.991 110.077 1.00 105.36 257 ARG A CA 1
ATOM 1481 C C . ARG A 1 265 ? 125.046 103.048 109.629 1.00 104.11 257 ARG A C 1
ATOM 1482 O O . ARG A 1 265 ? 124.773 104.009 110.362 1.00 110.76 257 ARG A O 1
ATOM 1490 N N . PHE A 1 266 ? 124.489 102.879 108.427 1.00 86.81 258 PHE A N 1
ATOM 1491 C CA . PHE A 1 266 ? 123.391 103.729 107.969 1.00 89.66 258 PHE A CA 1
ATOM 1492 C C . PHE A 1 266 ? 122.247 103.744 108.979 1.00 90.30 258 PHE A C 1
ATOM 1493 O O . PHE A 1 266 ? 121.775 104.812 109.402 1.00 96.81 258 PHE A O 1
ATOM 1501 N N . PHE A 1 267 ? 121.799 102.555 109.385 1.00 87.75 259 PHE A N 1
ATOM 1502 C CA . PHE A 1 267 ? 120.659 102.461 110.294 1.00 89.13 259 PHE A CA 1
ATOM 1503 C C . PHE A 1 267 ? 120.973 103.059 111.663 1.00 94.66 259 PHE A C 1
ATOM 1504 O O . PHE A 1 267 ? 120.116 103.712 112.269 1.00 105.68 259 PHE A O 1
ATOM 1512 N N . ASN A 1 268 ? 122.191 102.847 112.168 1.00 84.25 260 ASN A N 1
ATOM 1513 C CA . ASN A 1 268 ? 122.568 103.398 113.466 1.00 86.55 260 ASN A CA 1
ATOM 1514 C C . ASN A 1 268 ? 122.628 104.918 113.430 1.00 96.96 260 ASN A C 1
ATOM 1515 O O . ASN A 1 268 ? 122.217 105.582 114.390 1.00 100.50 260 ASN A O 1
ATOM 1520 N N . SER A 1 269 ? 123.144 105.490 112.339 1.00 95.65 261 SER A N 1
ATOM 1521 C CA . SER A 1 269 ? 123.148 106.944 112.213 1.00 87.88 261 SER A CA 1
ATOM 1522 C C . SER A 1 269 ? 121.727 107.495 112.172 1.00 90.47 261 SER A C 1
ATOM 1523 O O . SER A 1 269 ? 121.428 108.519 112.807 1.00 102.26 261 SER A O 1
ATOM 1526 N N . PHE A 1 270 ? 120.834 106.824 111.438 1.00 80.98 262 PHE A N 1
ATOM 1527 C CA . PHE A 1 270 ? 119.439 107.258 111.411 1.00 81.33 262 PHE A CA 1
ATOM 1528 C C . PHE A 1 270 ? 118.812 107.192 112.800 1.00 82.29 262 PHE A C 1
ATOM 1529 O O . PHE A 1 270 ? 118.086 108.110 113.212 1.00 86.39 262 PHE A O 1
ATOM 1537 N N . ASN A 1 271 ? 119.088 106.115 113.539 1.00 86.73 263 ASN A N 1
ATOM 1538 C CA . ASN A 1 271 ? 118.537 105.971 114.882 1.00 84.72 263 ASN A CA 1
ATOM 1539 C C . ASN A 1 271 ? 119.065 107.049 115.819 1.00 87.48 263 ASN A C 1
ATOM 1540 O O . ASN A 1 271 ? 118.323 107.569 116.658 1.00 91.85 263 ASN A O 1
ATOM 1545 N N . GLU A 1 272 ? 120.348 107.396 115.696 1.00 87.03 264 GLU A N 1
ATOM 1546 C CA . GLU A 1 272 ? 120.906 108.455 116.534 1.00 88.23 264 GLU A CA 1
ATOM 1547 C C . GLU A 1 272 ? 120.277 109.810 116.219 1.00 95.64 264 GLU A C 1
ATOM 1548 O O . GLU A 1 272 ? 120.009 110.605 117.131 1.00 96.57 264 GLU A O 1
ATOM 1554 N N . ALA A 1 273 ? 120.040 110.096 114.935 1.00 89.83 265 ALA A N 1
ATOM 1555 C CA . ALA A 1 273 ? 119.360 111.341 114.585 1.00 84.92 265 ALA A CA 1
ATOM 1556 C C . ALA A 1 273 ? 117.953 111.383 115.171 1.00 88.42 265 ALA A C 1
ATOM 1557 O O . ALA A 1 273 ? 117.521 112.409 115.723 1.00 101.32 265 ALA A O 1
ATOM 1559 N N . THR A 1 274 ? 117.228 110.267 115.081 1.00 79.65 266 THR A N 1
ATOM 1560 C CA . THR A 1 274 ? 115.894 110.224 115.666 1.00 81.79 266 THR A CA 1
ATOM 1561 C C . THR A 1 274 ? 115.956 110.375 117.185 1.00 81.10 266 THR A C 1
ATOM 1562 O O . THR A 1 274 ? 115.077 111.001 117.785 1.00 79.00 266 THR A O 1
ATOM 1566 N N . MET A 1 275 ? 117.011 109.853 117.816 1.00 93.43 267 MET A N 1
ATOM 1567 C CA . MET A 1 275 ? 117.198 110.039 119.254 1.00 93.57 267 MET A CA 1
ATOM 1568 C C . MET A 1 275 ? 117.420 111.506 119.608 1.00 95.82 267 MET A C 1
ATOM 1569 O O . MET A 1 275 ? 116.949 111.983 120.649 1.00 100.55 267 MET A O 1
ATOM 1574 N N . VAL A 1 276 ? 118.157 112.231 118.767 1.00 83.54 268 VAL A N 1
ATOM 1575 C CA . VAL A 1 276 ? 118.302 113.671 118.976 1.00 80.32 268 VAL A CA 1
ATOM 1576 C C . VAL A 1 276 ? 116.941 114.357 118.890 1.00 85.53 268 VAL A C 1
ATOM 1577 O O . VAL A 1 276 ? 116.627 115.269 119.674 1.00 89.86 268 VAL A O 1
ATOM 1581 N N . LEU A 1 277 ? 116.109 113.922 117.939 1.00 87.72 269 LEU A N 1
ATOM 1582 C CA . LEU A 1 277 ? 114.743 114.445 117.868 1.00 86.48 269 LEU A CA 1
ATOM 1583 C C . LEU A 1 277 ? 113.960 114.135 119.143 1.00 88.44 269 LEU A C 1
ATOM 1584 O O . LEU A 1 277 ? 113.171 114.965 119.613 1.00 90.60 269 LEU A O 1
ATOM 1589 N N . VAL A 1 278 ? 114.156 112.939 119.706 1.00 96.53 270 VAL A N 1
ATOM 1590 C CA . VAL A 1 278 ? 113.522 112.592 120.980 1.00 94.40 270 VAL A CA 1
ATOM 1591 C C . VAL A 1 278 ? 113.954 113.564 122.065 1.00 90.99 270 VAL A C 1
ATOM 1592 O O . VAL A 1 278 ? 113.143 114.000 122.889 1.00 95.30 270 VAL A O 1
ATOM 1596 N N . SER A 1 279 ? 115.248 113.885 122.104 1.00 88.72 271 SER A N 1
ATOM 1597 C CA . SER A 1 279 ? 115.752 114.809 123.115 1.00 87.61 271 SER A CA 1
ATOM 1598 C C . SER A 1 279 ? 115.095 116.177 122.990 1.00 88.17 271 SER A C 1
ATOM 1599 O O . SER A 1 279 ? 114.680 116.773 123.993 1.00 96.17 271 SER A O 1
ATOM 1602 N N . TRP A 1 280 ? 114.972 116.682 121.761 1.00 84.18 272 TRP A N 1
ATOM 1603 C CA . TRP A 1 280 ? 114.320 117.978 121.570 1.00 83.74 272 TRP A CA 1
ATOM 1604 C C . TRP A 1 280 ? 112.845 117.928 121.967 1.00 90.33 272 TRP A C 1
ATOM 1605 O O . TRP A 1 280 ? 112.318 118.878 122.563 1.00 90.71 272 TRP A O 1
ATOM 1616 N N . ILE A 1 281 ? 112.162 116.827 121.649 1.00 99.48 273 ILE A N 1
ATOM 1617 C CA . ILE A 1 281 ? 110.752 116.708 122.009 1.00 91.10 273 ILE A CA 1
ATOM 1618 C C . ILE A 1 281 ? 110.580 116.667 123.523 1.00 87.99 273 ILE A C 1
ATOM 1619 O O . ILE A 1 281 ? 109.685 117.317 124.075 1.00 92.62 273 ILE A O 1
ATOM 1624 N N . MET A 1 282 ? 111.431 115.911 124.222 1.00 94.88 274 MET A N 1
ATOM 1625 C CA . MET A 1 282 ? 111.362 115.892 125.680 1.00 91.41 274 MET A CA 1
ATOM 1626 C C . MET A 1 282 ? 111.705 117.251 126.271 1.00 97.41 274 MET A C 1
ATOM 1627 O O . MET A 1 282 ? 111.229 117.590 127.360 1.00 103.04 274 MET A O 1
ATOM 1632 N N . TRP A 1 283 ? 112.542 118.033 125.583 1.00 97.69 275 TRP A N 1
ATOM 1633 C CA . TRP A 1 283 ? 112.760 119.415 126.002 1.00 95.41 275 TRP A CA 1
ATOM 1634 C C . TRP A 1 283 ? 111.483 120.237 125.872 1.00 91.93 275 TRP A C 1
ATOM 1635 O O . TRP A 1 283 ? 111.182 121.072 126.733 1.00 96.88 275 TRP A O 1
ATOM 1646 N N . TYR A 1 284 ? 110.729 120.026 124.792 1.00 86.86 276 TYR A N 1
ATOM 1647 C CA . TYR A 1 284 ? 109.461 120.734 124.619 1.00 95.90 276 TYR A CA 1
ATOM 1648 C C . TYR A 1 284 ? 108.377 120.248 125.581 1.00 97.35 276 TYR A C 1
ATOM 1649 O O . TYR A 1 284 ? 107.456 121.010 125.892 1.00 94.92 276 TYR A O 1
ATOM 1658 N N . ALA A 1 285 ? 108.506 119.024 126.089 1.00 95.99 277 ALA A N 1
ATOM 1659 C CA . ALA A 1 285 ? 107.405 118.327 126.757 1.00 82.48 277 ALA A CA 1
ATOM 1660 C C . ALA A 1 285 ? 106.658 119.077 127.864 1.00 78.70 277 ALA A C 1
ATOM 1661 O O . ALA A 1 285 ? 105.422 118.959 127.897 1.00 88.95 277 ALA A O 1
ATOM 1663 N N . PRO A 1 286 ? 107.299 119.815 128.795 1.00 76.70 278 PRO A N 1
ATOM 1664 C CA . PRO A 1 286 ? 106.566 120.257 130.003 1.00 84.02 278 PRO A CA 1
ATOM 1665 C C . PRO A 1 286 ? 105.276 121.034 129.767 1.00 91.37 278 PRO A C 1
ATOM 1666 O O . PRO A 1 286 ? 104.321 120.844 130.529 1.00 98.53 278 PRO A O 1
ATOM 1670 N N . VAL A 1 287 ? 105.201 121.890 128.747 1.00 81.05 279 VAL A N 1
ATOM 1671 C CA . VAL A 1 287 ? 103.955 122.617 128.506 1.00 77.46 279 VAL A CA 1
ATOM 1672 C C . VAL A 1 287 ? 102.855 121.663 128.043 1.00 78.47 279 VAL A C 1
ATOM 1673 O O . VAL A 1 287 ? 101.695 121.772 128.469 1.00 74.94 279 VAL A O 1
ATOM 1677 N N . GLY A 1 288 ? 103.200 120.702 127.184 1.00 85.02 280 GLY A N 1
ATOM 1678 C CA . GLY A 1 288 ? 102.226 119.705 126.774 1.00 77.40 280 GLY A CA 1
ATOM 1679 C C . GLY A 1 288 ? 101.776 118.832 127.927 1.00 80.12 280 GLY A C 1
ATOM 1680 O O . GLY A 1 288 ? 100.606 118.462 128.016 1.00 89.91 280 GLY A O 1
ATOM 1681 N N . ILE A 1 289 ? 102.701 118.496 128.828 1.00 81.70 281 ILE A N 1
ATOM 1682 C CA . ILE A 1 289 ? 102.347 117.738 130.026 1.00 71.64 281 ILE A CA 1
ATOM 1683 C C . ILE A 1 289 ? 101.383 118.536 130.894 1.00 81.07 281 ILE A C 1
ATOM 1684 O O . ILE A 1 289 ? 100.391 117.999 131.407 1.00 93.72 281 ILE A O 1
ATOM 1689 N N . MET A 1 290 ? 101.662 119.831 131.067 1.00 77.08 282 MET A N 1
ATOM 1690 C CA . MET A 1 290 ? 100.774 120.710 131.822 1.00 77.55 282 MET A CA 1
ATOM 1691 C C . MET A 1 290 ? 99.369 120.703 131.242 1.00 79.95 282 MET A C 1
ATOM 1692 O O . MET A 1 290 ? 98.381 120.522 131.967 1.00 76.55 282 MET A O 1
ATOM 1697 N N . PHE A 1 291 ? 99.263 120.888 129.926 1.00 81.69 283 PHE A N 1
ATOM 1698 C CA . PHE A 1 291 ? 97.943 120.969 129.311 1.00 80.68 283 PHE A CA 1
ATOM 1699 C C . PHE A 1 291 ? 97.231 119.622 129.310 1.00 74.89 283 PHE A C 1
ATOM 1700 O O . PHE A 1 291 ? 96.006 119.578 129.454 1.00 76.80 283 PHE A O 1
ATOM 1708 N N . LEU A 1 292 ? 97.971 118.520 129.164 1.00 78.26 284 LEU A N 1
ATOM 1709 C CA . LEU A 1 292 ? 97.358 117.198 129.245 1.00 70.60 284 LEU A CA 1
ATOM 1710 C C . LEU A 1 292 ? 96.791 116.934 130.632 1.00 76.75 284 LEU A C 1
ATOM 1711 O O . LEU A 1 292 ? 95.672 116.426 130.765 1.00 87.47 284 LEU A O 1
ATOM 1716 N N . VAL A 1 293 ? 97.548 117.276 131.679 1.00 75.79 285 VAL A N 1
ATOM 1717 C CA . VAL A 1 293 ? 97.050 117.098 133.040 1.00 77.94 285 VAL A CA 1
ATOM 1718 C C . VAL A 1 293 ? 95.826 117.973 133.279 1.00 88.12 285 VAL A C 1
ATOM 1719 O O . VAL A 1 293 ? 94.834 117.529 133.871 1.00 87.90 285 VAL A O 1
ATOM 1723 N N . ALA A 1 294 ? 95.870 119.226 132.812 1.00 90.66 286 ALA A N 1
ATOM 1724 C CA . ALA A 1 294 ? 94.730 120.120 132.993 1.00 85.87 286 ALA A CA 1
ATOM 1725 C C . ALA A 1 294 ? 93.489 119.588 132.287 1.00 85.43 286 ALA A C 1
ATOM 1726 O O . ALA A 1 294 ? 92.394 119.583 132.863 1.00 90.67 286 ALA A O 1
ATOM 1728 N N . SER A 1 295 ? 93.641 119.124 131.045 1.00 91.64 287 SER A N 1
ATOM 1729 C CA . SER A 1 295 ? 92.500 118.598 130.304 1.00 90.98 287 SER A CA 1
ATOM 1730 C C . SER A 1 295 ? 91.950 117.337 130.954 1.00 92.82 287 SER A C 1
ATOM 1731 O O . SER A 1 295 ? 90.730 117.143 131.004 1.00 93.37 287 SER A O 1
ATOM 1734 N N . LYS A 1 296 ? 92.831 116.463 131.450 1.00 99.56 288 LYS A N 1
ATOM 1735 C CA . LYS A 1 296 ? 92.369 115.265 132.141 1.00 100.15 288 LYS A CA 1
ATOM 1736 C C . LYS A 1 296 ? 91.599 115.622 133.404 1.00 101.33 288 LYS A C 1
ATOM 1737 O O . LYS A 1 296 ? 90.573 115.003 133.708 1.00 101.31 288 LYS A O 1
ATOM 1743 N N . ILE A 1 297 ? 92.080 116.619 134.150 1.00 98.46 289 ILE A N 1
ATOM 1744 C CA . ILE A 1 297 ? 91.383 117.051 135.359 1.00 102.09 289 ILE A CA 1
ATOM 1745 C C . ILE A 1 297 ? 90.008 117.611 135.013 1.00 106.61 289 ILE A C 1
ATOM 1746 O O . ILE A 1 297 ? 89.014 117.320 135.691 1.00 102.55 289 ILE A O 1
ATOM 1751 N N . VAL A 1 298 ? 89.927 118.419 133.954 1.00 107.13 290 VAL A N 1
ATOM 1752 C CA . VAL A 1 298 ? 88.646 119.008 133.567 1.00 94.90 290 VAL A CA 1
ATOM 1753 C C . VAL A 1 298 ? 87.667 117.929 133.125 1.00 96.98 290 VAL A C 1
ATOM 1754 O O . VAL A 1 298 ? 86.506 117.911 133.550 1.00 102.22 290 VAL A O 1
ATOM 1758 N N . GLU A 1 299 ? 88.118 117.011 132.267 1.00 117.25 291 GLU A N 1
ATOM 1759 C CA . GLU A 1 299 ? 87.198 116.045 131.677 1.00 123.94 291 GLU A CA 1
ATOM 1760 C C . GLU A 1 299 ? 86.788 114.970 132.677 1.00 125.45 291 GLU A C 1
ATOM 1761 O O . GLU A 1 299 ? 85.610 114.603 132.749 1.00 126.75 291 GLU A O 1
ATOM 1767 N N . MET A 1 300 ? 87.735 114.456 133.456 1.00 123.29 292 MET A N 1
ATOM 1768 C CA . MET A 1 300 ? 87.440 113.383 134.398 1.00 122.65 292 MET A CA 1
ATOM 1769 C C . MET A 1 300 ? 86.863 113.989 135.670 1.00 121.37 292 MET A C 1
ATOM 1770 O O . MET A 1 300 ? 87.564 114.691 136.406 1.00 122.14 292 MET A O 1
ATOM 1775 N N . GLU A 1 301 ? 85.587 113.723 135.928 1.00 127.01 293 GLU A N 1
ATOM 1776 C CA . GLU A 1 301 ? 84.974 114.164 137.169 1.00 130.05 293 GLU A CA 1
ATOM 1777 C C . GLU A 1 301 ? 85.511 113.345 138.340 1.00 131.62 293 GLU A C 1
ATOM 1778 O O . GLU A 1 301 ? 86.112 112.280 138.161 1.00 131.95 293 GLU A O 1
ATOM 1784 N N . ASP A 1 302 ? 85.283 113.858 139.552 1.00 112.39 294 ASP A N 1
ATOM 1785 C CA . ASP A 1 302 ? 85.737 113.225 140.791 1.00 109.81 294 ASP A CA 1
ATOM 1786 C C . ASP A 1 302 ? 87.259 113.048 140.783 1.00 111.08 294 ASP A C 1
ATOM 1787 O O . ASP A 1 302 ? 87.792 111.944 140.677 1.00 111.85 294 ASP A O 1
ATOM 1792 N N . VAL A 1 303 ? 87.944 114.194 140.850 1.00 96.50 295 VAL A N 1
ATOM 1793 C CA . VAL A 1 303 ? 89.406 114.215 140.822 1.00 98.67 295 VAL A CA 1
ATOM 1794 C C . VAL A 1 303 ? 90.003 113.371 141.942 1.00 99.09 295 VAL A C 1
ATOM 1795 O O . VAL A 1 303 ? 91.121 112.852 141.810 1.00 106.21 295 VAL A O 1
ATOM 1799 N N . VAL A 1 304 ? 89.282 113.218 143.056 1.00 81.17 296 VAL A N 1
ATOM 1800 C CA . VAL A 1 304 ? 89.742 112.337 144.126 1.00 79.81 296 VAL A CA 1
ATOM 1801 C C . VAL A 1 304 ? 89.827 110.901 143.630 1.00 80.50 296 VAL A C 1
ATOM 1802 O O . VAL A 1 304 ? 90.739 110.152 144.003 1.00 90.22 296 VAL A O 1
ATOM 1806 N N . LEU A 1 305 ? 88.881 110.494 142.780 1.00 81.06 297 LEU A N 1
ATOM 1807 C CA . LEU A 1 305 ? 88.942 109.160 142.193 1.00 86.33 297 LEU A CA 1
ATOM 1808 C C . LEU A 1 305 ? 90.185 108.997 141.326 1.00 93.93 297 LEU A C 1
ATOM 1809 O O . LEU A 1 305 ? 90.842 107.953 141.367 1.00 100.44 297 LEU A O 1
ATOM 1814 N N . LEU A 1 306 ? 90.531 110.023 140.546 1.00 89.66 298 LEU A N 1
ATOM 1815 C CA . LEU A 1 306 ? 91.736 109.948 139.723 1.00 91.67 298 LEU A CA 1
ATOM 1816 C C . LEU A 1 306 ? 92.995 109.861 140.580 1.00 92.05 298 LEU A C 1
ATOM 1817 O O . LEU A 1 306 ? 93.906 109.077 140.283 1.00 88.66 298 LEU A O 1
ATOM 1822 N N . PHE A 1 307 ? 93.064 110.657 141.651 1.00 90.98 299 PHE A N 1
ATOM 1823 C CA . PHE A 1 307 ? 94.237 110.619 142.521 1.00 84.24 299 PHE A CA 1
ATOM 1824 C C . PHE A 1 307 ? 94.375 109.271 143.220 1.00 86.06 299 PHE A C 1
ATOM 1825 O O . PHE A 1 307 ? 95.479 108.715 143.303 1.00 98.79 299 PHE A O 1
ATOM 1833 N N . THR A 1 308 ? 93.267 108.720 143.723 1.00 75.03 300 THR A N 1
ATOM 1834 C CA . THR A 1 308 ? 93.355 107.428 144.392 1.00 78.50 300 THR A CA 1
ATOM 1835 C C . THR A 1 308 ? 93.624 106.303 143.398 1.00 79.22 300 THR A C 1
ATOM 1836 O O . THR A 1 308 ? 94.271 105.312 143.752 1.00 88.73 300 THR A O 1
ATOM 1840 N N . SER A 1 309 ? 93.183 106.450 142.144 1.00 68.29 301 SER A N 1
ATOM 1841 C CA . SER A 1 309 ? 93.549 105.479 141.120 1.00 73.39 301 SER A CA 1
ATOM 1842 C C . SER A 1 309 ? 95.042 105.534 140.820 1.00 83.65 301 SER A C 1
ATOM 1843 O O . SER A 1 309 ? 95.680 104.492 140.633 1.00 90.62 301 SER A O 1
ATOM 1846 N N . LEU A 1 310 ? 95.614 106.739 140.766 1.00 78.77 302 LEU A N 1
ATOM 1847 C CA . LEU A 1 310 ? 97.059 106.862 140.593 1.00 73.96 302 LEU A CA 1
ATOM 1848 C C . LEU A 1 310 ? 97.808 106.210 141.747 1.00 71.89 302 LEU A C 1
ATOM 1849 O O . LEU A 1 310 ? 98.809 105.514 141.538 1.00 78.75 302 LEU A O 1
ATOM 1854 N N . GLY A 1 311 ? 97.337 106.432 142.975 1.00 75.47 303 GLY A N 1
ATOM 1855 C CA . GLY A 1 311 ? 97.973 105.803 144.123 1.00 76.08 303 GLY A CA 1
ATOM 1856 C C . GLY A 1 311 ? 97.891 104.288 144.078 1.00 83.63 303 GLY A C 1
ATOM 1857 O O . GLY A 1 311 ? 98.866 103.591 144.381 1.00 94.85 303 GLY A O 1
ATOM 1858 N N . LYS A 1 312 ? 96.729 103.758 143.690 1.00 70.04 304 LYS A N 1
ATOM 1859 C CA . LYS A 1 312 ? 96.583 102.312 143.576 1.00 66.26 304 LYS A CA 1
ATOM 1860 C C . LYS A 1 312 ? 97.479 101.750 142.480 1.00 72.85 304 LYS A C 1
ATOM 1861 O O . LYS A 1 312 ? 98.027 100.655 142.626 1.00 84.99 304 LYS A O 1
ATOM 1867 N N . TYR A 1 313 ? 97.637 102.480 141.374 1.00 69.59 305 TYR A N 1
ATOM 1868 C CA . TYR A 1 313 ? 98.546 102.030 140.323 1.00 70.39 305 TYR A CA 1
ATOM 1869 C C . TYR A 1 313 ? 99.991 102.013 140.806 1.00 75.78 305 TYR A C 1
ATOM 1870 O O . TYR A 1 313 ? 100.751 101.094 140.476 1.00 79.40 305 TYR A O 1
ATOM 1879 N N . ILE A 1 314 ? 100.390 103.029 141.577 1.00 80.77 306 ILE A N 1
ATOM 1880 C CA . ILE A 1 314 ? 101.739 103.050 142.143 1.00 77.58 306 ILE A CA 1
ATOM 1881 C C . ILE A 1 314 ? 101.952 101.842 143.045 1.00 72.98 306 ILE A C 1
ATOM 1882 O O . ILE A 1 314 ? 102.987 101.164 142.976 1.00 75.20 306 ILE A O 1
ATOM 1887 N N . PHE A 1 315 ? 100.975 101.560 143.910 1.00 64.73 307 PHE A N 1
ATOM 1888 C CA . PHE A 1 315 ? 101.103 100.415 144.805 1.00 59.32 307 PHE A CA 1
ATOM 1889 C C . PHE A 1 315 ? 101.140 99.110 144.022 1.00 66.86 307 PHE A C 1
ATOM 1890 O O . PHE A 1 315 ? 101.872 98.184 144.384 1.00 81.62 307 PHE A O 1
ATOM 1898 N N . CYS A 1 316 ? 100.355 99.019 142.948 1.00 72.61 308 CYS A N 1
ATOM 1899 C CA . CYS A 1 316 ? 100.373 97.832 142.101 1.00 75.86 308 CYS A CA 1
ATOM 1900 C C . CYS A 1 316 ? 101.746 97.617 141.480 1.00 83.10 308 CYS A C 1
ATOM 1901 O O . CYS A 1 316 ? 102.261 96.493 141.468 1.00 81.49 308 CYS A O 1
ATOM 1904 N N . CYS A 1 317 ? 102.360 98.687 140.970 1.00 82.95 309 CYS A N 1
ATOM 1905 C CA . CYS A 1 317 ? 103.673 98.551 140.344 1.00 70.61 309 CYS A CA 1
ATOM 1906 C C . CYS A 1 317 ? 104.745 98.187 141.366 1.00 71.03 309 CYS A C 1
ATOM 1907 O O . CYS A 1 317 ? 105.610 97.346 141.091 1.00 77.70 309 CYS A O 1
ATOM 1910 N N . ILE A 1 318 ? 104.705 98.801 142.553 1.00 65.37 310 ILE A N 1
ATOM 1911 C CA . ILE A 1 318 ? 105.681 98.461 143.588 1.00 57.49 310 ILE A CA 1
ATOM 1912 C C . ILE A 1 318 ? 105.506 97.016 144.039 1.00 63.39 310 ILE A C 1
ATOM 1913 O O . ILE A 1 318 ? 106.488 96.292 144.246 1.00 72.72 310 ILE A O 1
ATOM 1918 N N . LEU A 1 319 ? 104.257 96.570 144.194 1.00 73.74 311 LEU A N 1
ATOM 1919 C CA . LEU A 1 319 ? 104.013 95.187 144.586 1.00 70.55 311 LEU A CA 1
ATOM 1920 C C . LEU A 1 319 ? 104.494 94.219 143.515 1.00 79.01 311 LEU A C 1
ATOM 1921 O O . LEU A 1 319 ? 105.036 93.157 143.834 1.00 96.62 311 LEU A O 1
ATOM 1926 N N . GLY A 1 320 ? 104.295 94.564 142.241 1.00 77.15 312 GLY A N 1
ATOM 1927 C CA . GLY A 1 320 ? 104.809 93.722 141.172 1.00 82.39 312 GLY A CA 1
ATOM 1928 C C . GLY A 1 320 ? 106.321 93.624 141.189 1.00 81.19 312 GLY A C 1
ATOM 1929 O O . GLY A 1 320 ? 106.885 92.532 141.054 1.00 83.91 312 GLY A O 1
ATOM 1930 N N . HIS A 1 321 ? 106.996 94.762 141.368 1.00 82.50 313 HIS A N 1
ATOM 1931 C CA . HIS A 1 321 ? 108.450 94.762 141.496 1.00 81.08 313 HIS A CA 1
ATOM 1932 C C . HIS A 1 321 ? 108.892 93.866 142.643 1.00 80.93 313 HIS A C 1
ATOM 1933 O O . HIS A 1 321 ? 109.818 93.058 142.499 1.00 93.27 313 HIS A O 1
ATOM 1940 N N . ALA A 1 322 ? 108.236 94.006 143.797 1.00 64.03 314 ALA A N 1
ATOM 1941 C CA . ALA A 1 322 ? 108.636 93.257 144.981 1.00 64.66 314 ALA A CA 1
ATOM 1942 C C . ALA A 1 322 ? 108.436 91.763 144.785 1.00 63.96 314 ALA A C 1
ATOM 1943 O O . ALA A 1 322 ? 109.338 90.969 145.072 1.00 77.04 314 ALA A O 1
ATOM 1945 N N . ILE A 1 323 ? 107.264 91.358 144.284 1.00 69.62 315 ILE A N 1
ATOM 1946 C CA . ILE A 1 323 ? 107.002 89.932 144.118 1.00 78.60 315 ILE A CA 1
ATOM 1947 C C . ILE A 1 323 ? 107.953 89.333 143.091 1.00 86.99 315 ILE A C 1
ATOM 1948 O O . ILE A 1 323 ? 108.510 88.251 143.313 1.00 89.78 315 ILE A O 1
ATOM 1953 N N . HIS A 1 324 ? 108.207 90.045 141.986 1.00 86.38 316 HIS A N 1
ATOM 1954 C CA . HIS A 1 324 ? 109.171 89.557 141.005 1.00 82.73 316 HIS A CA 1
ATOM 1955 C C . HIS A 1 324 ? 110.545 89.376 141.636 1.00 80.73 316 HIS A C 1
ATOM 1956 O O . HIS A 1 324 ? 111.024 88.246 141.786 1.00 85.09 316 HIS A O 1
ATOM 1963 N N . GLY A 1 325 ? 111.151 90.474 142.090 1.00 72.97 317 GLY A N 1
ATOM 1964 C CA . GLY A 1 325 ? 112.521 90.454 142.568 1.00 71.49 317 GLY A CA 1
ATOM 1965 C C . GLY A 1 325 ? 112.746 89.703 143.864 1.00 76.49 317 GLY A C 1
ATOM 1966 O O . GLY A 1 325 ? 113.907 89.475 144.221 1.00 72.99 317 GLY A O 1
ATOM 1967 N N . LEU A 1 326 ? 111.689 89.316 144.579 1.00 86.29 318 LEU A N 1
ATOM 1968 C CA . LEU A 1 326 ? 111.862 88.563 145.810 1.00 85.41 318 LEU A CA 1
ATOM 1969 C C . LEU A 1 326 ? 111.281 87.158 145.765 1.00 88.54 318 LEU A C 1
ATOM 1970 O O . LEU A 1 326 ? 111.439 86.418 146.741 1.00 92.95 318 LEU A O 1
ATOM 1975 N N . ILE A 1 327 ? 110.613 86.762 144.682 1.00 89.37 319 ILE A N 1
ATOM 1976 C CA . ILE A 1 327 ? 110.139 85.390 144.585 1.00 83.58 319 ILE A CA 1
ATOM 1977 C C . ILE A 1 327 ? 110.629 84.755 143.293 1.00 87.01 319 ILE A C 1
ATOM 1978 O O . ILE A 1 327 ? 111.229 83.677 143.317 1.00 99.86 319 ILE A O 1
ATOM 1983 N N . VAL A 1 328 ? 110.376 85.412 142.159 1.00 77.48 320 VAL A N 1
ATOM 1984 C CA . VAL A 1 328 ? 110.610 84.765 140.872 1.00 85.54 320 VAL A CA 1
ATOM 1985 C C . VAL A 1 328 ? 112.101 84.559 140.632 1.00 102.54 320 VAL A C 1
ATOM 1986 O O . VAL A 1 328 ? 112.544 83.455 140.294 1.00 106.66 320 VAL A O 1
ATOM 1990 N N . LEU A 1 329 ? 112.895 85.610 140.805 1.00 94.81 321 LEU A N 1
ATOM 1991 C CA . LEU A 1 329 ? 114.338 85.522 140.607 1.00 78.59 321 LEU A CA 1
ATOM 1992 C C . LEU A 1 329 ? 115.020 84.600 141.621 1.00 75.45 321 LEU A C 1
ATOM 1993 O O . LEU A 1 329 ? 115.879 83.805 141.219 1.00 83.23 321 LEU A O 1
ATOM 1998 N N . PRO A 1 330 ? 114.706 84.663 142.924 1.00 80.12 322 PRO A N 1
ATOM 1999 C CA . PRO A 1 330 ? 115.232 83.624 143.825 1.00 89.78 322 PRO A CA 1
ATOM 2000 C C . PRO A 1 330 ? 114.778 82.222 143.459 1.00 96.21 322 PRO A C 1
ATOM 2001 O O . PRO A 1 330 ? 115.533 81.265 143.670 1.00 101.51 322 PRO A O 1
ATOM 2005 N N . LEU A 1 331 ? 113.569 82.065 142.916 1.00 100.35 323 LEU A N 1
ATOM 2006 C CA . LEU A 1 331 ? 113.144 80.751 142.442 1.00 96.86 323 LEU A CA 1
ATOM 2007 C C . LEU A 1 331 ? 114.012 80.284 141.281 1.00 96.86 323 LEU A C 1
ATOM 2008 O O . LEU A 1 331 ? 114.382 79.107 141.208 1.00 99.86 323 LEU A O 1
ATOM 2013 N N . ILE A 1 332 ? 114.349 81.195 140.365 1.00 92.62 324 ILE A N 1
ATOM 2014 C CA . ILE A 1 332 ? 115.242 80.851 139.262 1.00 95.38 324 ILE A CA 1
ATOM 2015 C C . ILE A 1 332 ? 116.615 80.456 139.793 1.00 99.65 324 ILE A C 1
ATOM 2016 O O . ILE A 1 332 ? 117.235 79.499 139.309 1.00 104.56 324 ILE A O 1
ATOM 2021 N N . TYR A 1 333 ? 117.111 81.188 140.794 1.00 103.58 325 TYR A N 1
ATOM 2022 C CA . TYR A 1 333 ? 118.398 80.850 141.395 1.00 102.46 325 TYR A CA 1
ATOM 2023 C C . TYR A 1 333 ? 118.360 79.473 142.044 1.00 106.17 325 TYR A C 1
ATOM 2024 O O . TYR A 1 333 ? 119.321 78.704 141.941 1.00 110.39 325 TYR A O 1
ATOM 2033 N N . PHE A 1 334 ? 117.266 79.148 142.731 1.00 101.90 326 PHE A N 1
ATOM 2034 C CA . PHE A 1 334 ? 117.167 77.841 143.370 1.00 102.78 326 PHE A CA 1
ATOM 2035 C C . PHE A 1 334 ? 116.994 76.729 142.346 1.00 107.80 326 PHE A C 1
ATOM 2036 O O . PHE A 1 334 ? 117.389 75.587 142.601 1.00 109.61 326 PHE A O 1
ATOM 2044 N N . ALA A 1 335 ? 116.402 77.036 141.192 1.00 115.62 327 ALA A N 1
ATOM 2045 C CA . ALA A 1 335 ? 116.234 76.026 140.154 1.00 118.03 327 ALA A CA 1
ATOM 2046 C C . ALA A 1 335 ? 117.553 75.741 139.447 1.00 116.24 327 ALA A C 1
ATOM 2047 O O . ALA A 1 335 ? 118.057 74.613 139.476 1.00 116.38 327 ALA A O 1
ATOM 2049 N N . PHE A 1 336 ? 118.134 76.757 138.814 1.00 108.83 328 PHE A N 1
ATOM 2050 C CA . PHE A 1 336 ? 119.393 76.582 138.099 1.00 109.33 328 PHE A CA 1
ATOM 2051 C C . PHE A 1 336 ? 120.549 76.630 139.087 1.00 111.63 328 PHE A C 1
ATOM 2052 O O . PHE A 1 336 ? 120.710 77.623 139.804 1.00 112.70 328 PHE A O 1
ATOM 2060 N N . THR A 1 337 ? 121.365 75.574 139.107 1.00 126.95 329 THR A N 1
ATOM 2061 C CA . THR A 1 337 ? 122.487 75.435 140.038 1.00 125.90 329 THR A CA 1
ATOM 2062 C C . THR A 1 337 ? 121.998 75.591 141.479 1.00 125.07 329 THR A C 1
ATOM 2063 O O . THR A 1 337 ? 122.277 76.574 142.163 1.00 119.63 329 THR A O 1
ATOM 2067 N N . ARG A 1 338 ? 121.215 74.594 141.894 1.00 134.01 330 ARG A N 1
ATOM 2068 C CA . ARG A 1 338 ? 120.472 74.619 143.148 1.00 135.58 330 ARG A CA 1
ATOM 2069 C C . ARG A 1 338 ? 121.342 74.951 144.356 1.00 134.32 330 ARG A C 1
ATOM 2070 O O . ARG A 1 338 ? 122.208 74.163 144.750 1.00 134.25 330 ARG A O 1
ATOM 2078 N N . LYS A 1 339 ? 121.097 76.118 144.947 1.00 116.33 331 LYS A N 1
ATOM 2079 C CA . LYS A 1 339 ? 121.761 76.577 146.161 1.00 113.23 331 LYS A CA 1
ATOM 2080 C C . LYS A 1 339 ? 121.005 77.805 146.655 1.00 119.08 331 LYS A C 1
ATOM 2081 O O . LYS A 1 339 ? 120.192 78.388 145.933 1.00 120.78 331 LYS A O 1
ATOM 2087 N N . ASN A 1 340 ? 121.286 78.190 147.891 1.00 118.83 332 ASN A N 1
ATOM 2088 C CA . ASN A 1 340 ? 120.547 79.265 148.552 1.00 118.68 332 ASN A CA 1
ATOM 2089 C C . ASN A 1 340 ? 120.897 80.634 147.978 1.00 122.37 332 ASN A C 1
ATOM 2090 O O . ASN A 1 340 ? 122.077 81.008 147.979 1.00 128.02 332 ASN A O 1
ATOM 2095 N N . PRO A 1 341 ? 119.928 81.407 147.473 1.00 107.64 333 PRO A N 1
ATOM 2096 C CA . PRO A 1 341 ? 120.262 82.712 146.887 1.00 102.56 333 PRO A CA 1
ATOM 2097 C C . PRO A 1 341 ? 120.430 83.809 147.920 1.00 104.53 333 PRO A C 1
ATOM 2098 O O . PRO A 1 341 ? 120.991 84.866 147.592 1.00 110.93 333 PRO A O 1
ATOM 2102 N N . TYR A 1 342 ? 119.976 83.581 149.157 1.00 109.74 334 TYR A N 1
ATOM 2103 C CA . TYR A 1 342 ? 120.072 84.609 150.188 1.00 112.07 334 TYR A CA 1
ATOM 2104 C C . TYR A 1 342 ? 121.518 84.982 150.467 1.00 118.83 334 TYR A C 1
ATOM 2105 O O . TYR A 1 342 ? 121.799 86.130 150.819 1.00 121.85 334 TYR A O 1
ATOM 2114 N N . ARG A 1 343 ? 122.443 84.029 150.334 1.00 115.25 335 ARG A N 1
ATOM 2115 C CA . ARG A 1 343 ? 123.851 84.336 150.564 1.00 115.83 335 ARG A CA 1
ATOM 2116 C C . ARG A 1 343 ? 124.334 85.370 149.558 1.00 117.15 335 ARG A C 1
ATOM 2117 O O . ARG A 1 343 ? 124.957 86.373 149.929 1.00 121.76 335 ARG A O 1
ATOM 2125 N N . PHE A 1 344 ? 124.062 85.136 148.271 1.00 103.01 336 PHE A N 1
ATOM 2126 C CA . PHE A 1 344 ? 124.466 86.093 147.250 1.00 102.81 336 PHE A CA 1
ATOM 2127 C C . PHE A 1 344 ? 123.754 87.427 147.443 1.00 101.24 336 PHE A C 1
ATOM 2128 O O . PHE A 1 344 ? 124.342 88.491 147.198 1.00 102.80 336 PHE A O 1
ATOM 2136 N N . LEU A 1 345 ? 122.508 87.394 147.933 1.00 94.69 337 LEU A N 1
ATOM 2137 C CA . LEU A 1 345 ? 121.782 88.637 148.183 1.00 94.78 337 LEU A CA 1
ATOM 2138 C C . LEU A 1 345 ? 122.443 89.453 149.289 1.00 99.08 337 LEU A C 1
ATOM 2139 O O . LEU A 1 345 ? 122.647 90.664 149.144 1.00 103.12 337 LEU A O 1
ATOM 2144 N N . LEU A 1 346 ? 122.768 88.805 150.414 1.00 100.42 338 LEU A N 1
ATOM 2145 C CA . LEU A 1 346 ? 123.445 89.505 151.503 1.00 105.25 338 LEU A CA 1
ATOM 2146 C C . LEU A 1 346 ? 124.806 90.013 151.056 1.00 109.23 338 LEU A C 1
ATOM 2147 O O . LEU A 1 346 ? 125.248 91.089 151.476 1.00 112.58 338 LEU A O 1
ATOM 2152 N N . GLY A 1 347 ? 125.502 89.225 150.238 1.00 118.54 339 GLY A N 1
ATOM 2153 C CA . GLY A 1 347 ? 126.781 89.661 149.706 1.00 120.54 339 GLY A CA 1
ATOM 2154 C C . GLY A 1 347 ? 126.664 90.958 148.931 1.00 123.26 339 GLY A C 1
ATOM 2155 O O . GLY A 1 347 ? 127.450 91.889 149.117 1.00 123.84 339 GLY A O 1
ATOM 2156 N N . LEU A 1 348 ? 125.664 91.026 148.043 1.00 111.15 340 LEU A N 1
ATOM 2157 C CA . LEU A 1 348 ? 125.521 92.200 147.137 1.00 105.77 340 LEU A CA 1
ATOM 2158 C C . LEU A 1 348 ? 124.638 93.285 147.762 1.00 111.76 340 LEU A C 1
ATOM 2159 O O . LEU A 1 348 ? 124.074 94.090 147.001 1.00 115.58 340 LEU A O 1
ATOM 2164 N N . LEU A 1 349 ? 124.517 93.316 149.089 1.00 118.13 341 LEU A N 1
ATOM 2165 C CA . LEU A 1 349 ? 123.603 94.305 149.718 1.00 118.29 341 LEU A CA 1
ATOM 2166 C C . LEU A 1 349 ? 124.019 95.713 149.281 1.00 120.50 341 LEU A C 1
ATOM 2167 O O . LEU A 1 349 ? 123.127 96.572 149.151 1.00 122.45 341 LEU A O 1
ATOM 2172 N N . THR A 1 350 ? 125.317 95.934 149.050 1.00 119.09 342 THR A N 1
ATOM 2173 C CA . THR A 1 350 ? 125.814 97.296 148.711 1.00 118.62 342 THR A CA 1
ATOM 2174 C C . THR A 1 350 ? 125.238 97.775 147.374 1.00 117.25 342 THR A C 1
ATOM 2175 O O . THR A 1 350 ? 124.467 98.752 147.396 1.00 123.43 342 THR A O 1
ATOM 2179 N N . PRO A 1 351 ? 125.558 97.155 146.218 1.00 113.43 343 PRO A N 1
ATOM 2180 C CA . PRO A 1 351 ? 125.118 97.665 144.906 1.00 118.79 343 PRO A CA 1
ATOM 2181 C C . PRO A 1 351 ? 123.613 97.866 144.779 1.00 121.04 343 PRO A C 1
ATOM 2182 O O . PRO A 1 351 ? 123.194 98.779 144.061 1.00 121.87 343 PRO A O 1
ATOM 2186 N N . LEU A 1 352 ? 122.786 97.043 145.432 1.00 115.06 344 LEU A N 1
ATOM 2187 C CA . LEU A 1 352 ? 121.345 97.290 145.405 1.00 112.05 344 LEU A CA 1
ATOM 2188 C C . LEU A 1 352 ? 120.997 98.614 146.069 1.00 110.76 344 LEU A C 1
ATOM 2189 O O . LEU A 1 352 ? 120.129 99.346 145.583 1.00 110.87 344 LEU A O 1
ATOM 2194 N N . ALA A 1 353 ? 121.655 98.938 147.183 1.00 117.50 345 ALA A N 1
ATOM 2195 C CA . ALA A 1 353 ? 121.419 100.230 147.818 1.00 119.32 345 ALA A CA 1
ATOM 2196 C C . ALA A 1 353 ? 121.864 101.375 146.917 1.00 117.19 345 ALA A C 1
ATOM 2197 O O . ALA A 1 353 ? 121.172 102.396 146.809 1.00 115.76 345 ALA A O 1
ATOM 2199 N N . THR A 1 354 ? 123.013 101.218 146.252 1.00 118.69 346 THR A N 1
ATOM 2200 C CA . THR A 1 354 ? 123.471 102.260 145.336 1.00 119.04 346 THR A CA 1
ATOM 2201 C C . THR A 1 354 ? 122.507 102.438 144.169 1.00 121.26 346 THR A C 1
ATOM 2202 O O . THR A 1 354 ? 122.248 103.565 143.734 1.00 123.13 346 THR A O 1
ATOM 2206 N N . ALA A 1 355 ? 121.973 101.333 143.642 1.00 117.82 347 ALA A N 1
ATOM 2207 C CA . ALA A 1 355 ? 121.020 101.412 142.539 1.00 118.50 347 ALA A CA 1
ATOM 2208 C C . ALA A 1 355 ? 119.694 102.017 142.984 1.00 115.73 347 ALA A C 1
ATOM 2209 O O . ALA A 1 355 ? 119.058 102.756 142.225 1.00 112.26 347 ALA A O 1
ATOM 2211 N N . PHE A 1 356 ? 119.249 101.698 144.201 1.00 118.58 348 PHE A N 1
ATOM 2212 C CA . PHE A 1 356 ? 118.015 102.280 144.718 1.00 120.30 348 PHE A CA 1
ATOM 2213 C C . PHE A 1 356 ? 118.164 103.778 144.943 1.00 124.67 348 PHE A C 1
ATOM 2214 O O . PHE A 1 356 ? 117.231 104.546 144.683 1.00 124.35 348 PHE A O 1
ATOM 2222 N N . GLY A 1 357 ? 119.321 104.211 145.434 1.00 116.53 349 GLY A N 1
ATOM 2223 C CA . GLY A 1 357 ? 119.537 105.622 145.683 1.00 113.39 349 GLY A CA 1
ATOM 2224 C C . GLY A 1 357 ? 119.763 106.436 144.425 1.00 115.18 349 GLY A C 1
ATOM 2225 O O . GLY A 1 357 ? 119.055 107.415 144.177 1.00 116.85 349 GLY A O 1
ATOM 2226 N N . THR A 1 358 ? 120.750 106.036 143.620 1.00 123.38 350 THR A N 1
ATOM 2227 C CA . THR A 1 358 ? 121.100 106.812 142.435 1.00 126.12 350 THR A CA 1
ATOM 2228 C C . THR A 1 358 ? 120.077 106.649 141.318 1.00 122.87 350 THR A C 1
ATOM 2229 O O . THR A 1 358 ? 119.906 107.566 140.507 1.00 126.65 350 THR A O 1
ATOM 2233 N N . SER A 1 359 ? 119.401 105.498 141.259 1.00 101.47 351 SER A N 1
ATOM 2234 C CA . SER A 1 359 ? 118.395 105.205 140.232 1.00 103.10 351 SER A CA 1
ATOM 2235 C C . SER A 1 359 ? 118.976 105.316 138.826 1.00 104.78 351 SER A C 1
ATOM 2236 O O . SER A 1 359 ? 118.325 105.802 137.899 1.00 102.43 351 SER A O 1
ATOM 2239 N N . SER A 1 360 ? 120.216 104.862 138.665 1.00 123.99 352 SER A N 1
ATOM 2240 C CA . SER A 1 360 ? 120.898 104.866 137.378 1.00 126.20 352 SER A CA 1
ATOM 2241 C C . SER A 1 360 ? 121.532 103.501 137.164 1.00 125.64 352 SER A C 1
ATOM 2242 O O . SER A 1 360 ? 122.369 103.072 137.964 1.00 127.41 352 SER A O 1
ATOM 2245 N N . SER A 1 361 ? 121.132 102.822 136.087 1.00 118.72 353 SER A N 1
ATOM 2246 C CA . SER A 1 361 ? 121.625 101.470 135.846 1.00 118.24 353 SER A CA 1
ATOM 2247 C C . SER A 1 361 ? 123.070 101.480 135.364 1.00 124.28 353 SER A C 1
ATOM 2248 O O . SER A 1 361 ? 123.867 100.621 135.759 1.00 128.88 353 SER A O 1
ATOM 2251 N N . SER A 1 362 ? 123.428 102.438 134.508 1.00 125.00 354 SER A N 1
ATOM 2252 C CA . SER A 1 362 ? 124.774 102.454 133.946 1.00 123.34 354 SER A CA 1
ATOM 2253 C C . SER A 1 362 ? 125.810 102.918 134.961 1.00 122.20 354 SER A C 1
ATOM 2254 O O . SER A 1 362 ? 126.947 102.433 134.948 1.00 122.38 354 SER A O 1
ATOM 2257 N N . ALA A 1 363 ? 125.444 103.853 135.840 1.00 128.29 355 ALA A N 1
ATOM 2258 C CA . ALA A 1 363 ? 126.414 104.397 136.785 1.00 131.47 355 ALA A CA 1
ATOM 2259 C C . ALA A 1 363 ? 126.800 103.381 137.852 1.00 131.14 355 ALA A C 1
ATOM 2260 O O . ALA A 1 363 ? 127.948 103.376 138.311 1.00 132.74 355 ALA A O 1
ATOM 2262 N N . THR A 1 364 ? 125.870 102.523 138.261 1.00 125.73 356 THR A N 1
ATOM 2263 C CA . THR A 1 364 ? 126.158 101.541 139.298 1.00 128.87 356 THR A CA 1
ATOM 2264 C C . THR A 1 364 ? 126.845 100.293 138.762 1.00 131.06 356 THR A C 1
ATOM 2265 O O . THR A 1 364 ? 127.222 99.431 139.561 1.00 127.95 356 THR A O 1
ATOM 2269 N N . LEU A 1 365 ? 127.014 100.179 137.444 1.00 132.10 357 LEU A N 1
ATOM 2270 C CA . LEU A 1 365 ? 127.602 98.974 136.860 1.00 128.31 357 LEU A CA 1
ATOM 2271 C C . LEU A 1 365 ? 129.022 98.682 137.340 1.00 126.58 357 LEU A C 1
ATOM 2272 O O . LEU A 1 365 ? 129.286 97.530 137.724 1.00 128.70 357 LEU A O 1
ATOM 2277 N N . PRO A 1 366 ? 129.985 99.643 137.345 1.00 125.66 358 PRO A N 1
ATOM 2278 C CA . PRO A 1 366 ? 131.344 99.286 137.783 1.00 127.84 358 PRO A CA 1
ATOM 2279 C C . PRO A 1 366 ? 131.418 98.885 139.248 1.00 129.22 358 PRO A C 1
ATOM 2280 O O . PRO A 1 366 ? 132.061 97.885 139.591 1.00 130.17 358 PRO A O 1
ATOM 2284 N N . LEU A 1 367 ? 130.763 99.656 140.118 1.00 127.14 359 LEU A N 1
ATOM 2285 C CA . LEU A 1 367 ? 130.767 99.322 141.538 1.00 127.77 359 LEU A CA 1
ATOM 2286 C C . LEU A 1 367 ? 130.098 97.978 141.785 1.00 129.75 359 LEU A C 1
ATOM 2287 O O . LEU A 1 367 ? 130.592 97.167 142.576 1.00 127.87 359 LEU A O 1
ATOM 2292 N N . MET A 1 368 ? 128.981 97.716 141.104 1.00 131.42 360 MET A N 1
ATOM 2293 C CA . MET A 1 368 ? 128.281 96.454 141.311 1.00 133.68 360 MET A CA 1
ATOM 2294 C C . MET A 1 368 ? 129.112 95.272 140.823 1.00 132.31 360 MET A C 1
ATOM 2295 O O . MET A 1 368 ? 129.190 94.245 141.506 1.00 130.25 360 MET A O 1
ATOM 2300 N N . MET A 1 369 ? 129.752 95.398 139.655 1.00 129.94 361 MET A N 1
ATOM 2301 C CA . MET A 1 369 ? 130.544 94.283 139.143 1.00 123.37 361 MET A CA 1
ATOM 2302 C C . MET A 1 369 ? 131.781 94.040 140.002 1.00 118.55 361 MET A C 1
ATOM 2303 O O . MET A 1 369 ? 132.148 92.884 140.251 1.00 120.64 361 MET A O 1
ATOM 2308 N N . LYS A 1 370 ? 132.421 95.106 140.494 1.00 125.62 362 LYS A N 1
ATOM 2309 C CA . LYS A 1 370 ? 133.580 94.905 141.358 1.00 130.37 362 LYS A CA 1
ATOM 2310 C C . LYS A 1 370 ? 133.163 94.308 142.698 1.00 128.89 362 LYS A C 1
ATOM 2311 O O . LYS A 1 370 ? 133.884 93.476 143.262 1.00 127.64 362 LYS A O 1
ATOM 2317 N N . CYS A 1 371 ? 131.987 94.692 143.209 1.00 125.40 363 CYS A N 1
ATOM 2318 C CA . CYS A 1 371 ? 131.497 94.104 144.450 1.00 125.60 363 CYS A CA 1
ATOM 2319 C C . CYS A 1 371 ? 131.149 92.634 144.260 1.00 131.02 363 CYS A C 1
ATOM 2320 O O . CYS A 1 371 ? 131.387 91.815 145.155 1.00 134.26 363 CYS A O 1
ATOM 2323 N N . VAL A 1 372 ? 130.581 92.283 143.103 1.00 121.09 364 VAL A N 1
ATOM 2324 C CA . VAL A 1 372 ? 130.305 90.882 142.795 1.00 112.36 364 VAL A CA 1
ATOM 2325 C C . VAL A 1 372 ? 131.602 90.091 142.747 1.00 121.26 364 VAL A C 1
ATOM 2326 O O . VAL A 1 372 ? 131.693 88.980 143.283 1.00 127.06 364 VAL A O 1
ATOM 2330 N N . GLU A 1 373 ? 132.631 90.659 142.113 1.00 124.51 365 GLU A N 1
ATOM 2331 C CA . GLU A 1 373 ? 133.908 89.963 141.998 1.00 119.48 365 GLU A CA 1
ATOM 2332 C C . GLU A 1 373 ? 134.580 89.773 143.355 1.00 118.32 365 GLU A C 1
ATOM 2333 O O . GLU A 1 373 ? 135.142 88.707 143.627 1.00 120.29 365 GLU A O 1
ATOM 2339 N N . GLU A 1 374 ? 134.536 90.809 144.198 1.00 119.00 366 GLU A N 1
ATOM 2340 C CA . GLU A 1 374 ? 135.220 90.734 145.518 1.00 120.29 366 GLU A CA 1
ATOM 2341 C C . GLU A 1 374 ? 134.434 89.802 146.447 1.00 119.36 366 GLU A C 1
ATOM 2342 O O . GLU A 1 374 ? 135.042 88.848 146.972 1.00 117.88 366 GLU A O 1
ATOM 2348 N N . ASN A 1 375 ? 133.138 90.065 146.635 1.00 127.59 367 ASN A N 1
ATOM 2349 C CA . ASN A 1 375 ? 132.307 89.239 147.552 1.00 128.80 367 ASN A CA 1
ATOM 2350 C C . ASN A 1 375 ? 132.136 87.836 146.959 1.00 126.58 367 ASN A C 1
ATOM 2351 O O . ASN A 1 375 ? 132.121 87.719 145.718 1.00 121.13 367 ASN A O 1
ATOM 2356 N N . ASN A 1 376 ? 132.020 86.820 147.819 1.00 129.67 368 ASN A N 1
ATOM 2357 C CA . ASN A 1 376 ? 131.859 85.419 147.345 1.00 126.25 368 ASN A CA 1
ATOM 2358 C C . ASN A 1 376 ? 132.957 85.114 146.321 1.00 127.92 368 ASN A C 1
ATOM 2359 O O . ASN A 1 376 ? 134.141 85.325 146.649 1.00 126.29 368 ASN A O 1
ATOM 2364 N N . GLY A 1 377 ? 132.575 84.642 145.131 1.00 140.28 369 GLY A N 1
ATOM 2365 C CA . GLY A 1 377 ? 133.553 84.334 144.068 1.00 140.27 369 GLY A CA 1
ATOM 2366 C C . GLY A 1 377 ? 132.912 84.285 142.691 1.00 141.87 369 GLY A C 1
ATOM 2367 O O . GLY A 1 377 ? 131.749 83.846 142.602 1.00 143.11 369 GLY A O 1
ATOM 2368 N N . VAL A 1 378 ? 133.646 84.703 141.654 1.00 122.34 370 VAL A N 1
ATOM 2369 C CA . VAL A 1 378 ? 133.126 84.688 140.254 1.00 120.01 370 VAL A CA 1
ATOM 2370 C C . VAL A 1 378 ? 134.298 84.451 139.296 1.00 125.40 370 VAL A C 1
ATOM 2371 O O . VAL A 1 378 ? 135.422 84.875 139.627 1.00 126.67 370 VAL A O 1
ATOM 2375 N N . ASP A 1 379 ? 134.041 83.808 138.153 1.00 137.77 371 ASP A N 1
ATOM 2376 C CA . ASP A 1 379 ? 135.105 83.578 137.139 1.00 138.86 371 ASP A CA 1
ATOM 2377 C C . ASP A 1 379 ? 135.639 84.933 136.669 1.00 138.29 371 ASP A C 1
ATOM 2378 O O . ASP A 1 379 ? 136.748 84.959 136.099 1.00 138.43 371 ASP A O 1
ATOM 2383 N N . LYS A 1 380 ? 134.870 86.005 136.892 1.00 128.33 372 LYS A N 1
ATOM 2384 C CA . LYS A 1 380 ? 135.302 87.376 136.505 1.00 125.10 372 LYS A CA 1
ATOM 2385 C C . LYS A 1 380 ? 135.146 87.550 134.990 1.00 121.90 372 LYS A C 1
ATOM 2386 O O . LYS A 1 380 ? 134.588 88.584 134.580 1.00 122.71 372 LYS A O 1
ATOM 2392 N N . ARG A 1 381 ? 135.608 86.581 134.192 1.00 121.40 373 ARG A N 1
ATOM 2393 C CA . ARG A 1 381 ? 135.408 86.691 132.753 1.00 125.59 373 ARG A CA 1
ATOM 2394 C C . ARG A 1 381 ? 133.947 86.580 132.356 1.00 131.27 373 ARG A C 1
ATOM 2395 O O . ARG A 1 381 ? 133.480 87.343 131.504 1.00 130.64 373 ARG A O 1
ATOM 2403 N N . ILE A 1 382 ? 133.212 85.657 132.979 1.00 131.74 374 ILE A N 1
ATOM 2404 C CA . ILE A 1 382 ? 131.779 85.539 132.726 1.00 126.06 374 ILE A CA 1
ATOM 2405 C C . ILE A 1 382 ? 131.063 86.815 133.147 1.00 124.14 374 ILE A C 1
ATOM 2406 O O . ILE A 1 382 ? 130.210 87.336 132.421 1.00 126.17 374 ILE A O 1
ATOM 2411 N N . SER A 1 383 ? 131.400 87.336 134.328 1.00 129.11 375 SER A N 1
ATOM 2412 C CA . SER A 1 383 ? 130.811 88.594 134.775 1.00 133.02 375 SER A CA 1
ATOM 2413 C C . SER A 1 383 ? 131.230 89.752 133.878 1.00 132.28 375 SER A C 1
ATOM 2414 O O . SER A 1 383 ? 130.397 90.587 133.504 1.00 136.68 375 SER A O 1
ATOM 2417 N N . ARG A 1 384 ? 132.514 89.813 133.515 1.00 123.23 376 ARG A N 1
ATOM 2418 C CA . ARG A 1 384 ? 133.000 90.883 132.652 1.00 124.55 376 ARG A CA 1
ATOM 2419 C C . ARG A 1 384 ? 132.358 90.845 131.273 1.00 125.91 376 ARG A C 1
ATOM 2420 O O . ARG A 1 384 ? 132.315 91.874 130.590 1.00 124.82 376 ARG A O 1
ATOM 2428 N N . PHE A 1 385 ? 131.861 89.686 130.847 1.00 126.39 377 PHE A N 1
ATOM 2429 C CA . PHE A 1 385 ? 131.140 89.592 129.585 1.00 128.11 377 PHE A CA 1
ATOM 2430 C C . PHE A 1 385 ? 129.651 89.881 129.743 1.00 127.80 377 PHE A C 1
ATOM 2431 O O . PHE A 1 385 ? 129.038 90.479 128.852 1.00 129.57 377 PHE A O 1
ATOM 2439 N N . ILE A 1 386 ? 129.058 89.480 130.868 1.00 110.64 378 ILE A N 1
ATOM 2440 C CA . ILE A 1 386 ? 127.609 89.551 131.020 1.00 105.31 378 ILE A CA 1
ATOM 2441 C C . ILE A 1 386 ? 127.167 90.941 131.454 1.00 105.85 378 ILE A C 1
ATOM 2442 O O . ILE A 1 386 ? 126.238 91.517 130.877 1.00 105.17 378 ILE A O 1
ATOM 2447 N N . LEU A 1 387 ? 127.813 91.493 132.483 1.00 112.23 379 LEU A N 1
ATOM 2448 C CA . LEU A 1 387 ? 127.306 92.712 133.112 1.00 112.44 379 LEU A CA 1
ATOM 2449 C C . LEU A 1 387 ? 127.237 93.914 132.173 1.00 112.20 379 LEU A C 1
ATOM 2450 O O . LEU A 1 387 ? 126.205 94.607 132.183 1.00 114.22 379 LEU A O 1
ATOM 2455 N N . PRO A 1 388 ? 128.262 94.243 131.373 1.00 119.33 380 PRO A N 1
ATOM 2456 C CA . PRO A 1 388 ? 128.090 95.357 130.424 1.00 118.15 380 PRO A CA 1
ATOM 2457 C C . PRO A 1 388 ? 126.995 95.125 129.398 1.00 120.78 380 PRO A C 1
ATOM 2458 O O . PRO A 1 388 ? 126.342 96.089 128.978 1.00 123.90 380 PRO A O 1
ATOM 2462 N N . ILE A 1 389 ? 126.767 93.876 128.978 1.00 109.70 381 ILE A N 1
ATOM 2463 C CA . ILE A 1 389 ? 125.749 93.595 127.968 1.00 106.93 381 ILE A CA 1
ATOM 2464 C C . ILE A 1 389 ? 124.401 93.239 128.581 1.00 103.08 381 ILE A C 1
ATOM 2465 O O . ILE A 1 389 ? 123.391 93.219 127.863 1.00 106.32 381 ILE A O 1
ATOM 2470 N N . GLY A 1 390 ? 124.345 92.965 129.880 1.00 100.89 382 GLY A N 1
ATOM 2471 C CA . GLY A 1 390 ? 123.080 92.657 130.513 1.00 105.05 382 GLY A CA 1
ATOM 2472 C C . GLY A 1 390 ? 122.448 93.849 131.201 1.00 103.66 382 GLY A C 1
ATOM 2473 O O . GLY A 1 390 ? 121.279 93.798 131.594 1.00 105.03 382 GLY A O 1
ATOM 2474 N N . ALA A 1 391 ? 123.210 94.935 131.342 1.00 101.95 383 ALA A N 1
ATOM 2475 C CA . ALA A 1 391 ? 122.713 96.102 132.064 1.00 95.89 383 ALA A CA 1
ATOM 2476 C C . ALA A 1 391 ? 121.625 96.828 131.284 1.00 103.84 383 ALA A C 1
ATOM 2477 O O . ALA A 1 391 ? 120.651 97.310 131.873 1.00 108.54 383 ALA A O 1
ATOM 2479 N N . THR A 1 392 ? 121.773 96.925 129.963 1.00 118.39 384 THR A N 1
ATOM 2480 C CA . THR A 1 392 ? 120.843 97.669 129.122 1.00 118.97 384 THR A CA 1
ATOM 2481 C C . THR A 1 392 ? 120.013 96.760 128.220 1.00 114.77 384 THR A C 1
ATOM 2482 O O . THR A 1 392 ? 119.508 97.212 127.188 1.00 114.32 384 THR A O 1
ATOM 2486 N N . VAL A 1 393 ? 119.867 95.487 128.584 1.00 103.06 385 VAL A N 1
ATOM 2487 C CA . VAL A 1 393 ? 119.123 94.512 127.796 1.00 99.91 385 VAL A CA 1
ATOM 2488 C C . VAL A 1 393 ? 118.000 93.873 128.605 1.00 106.84 385 VAL A C 1
ATOM 2489 O O . VAL A 1 393 ? 116.875 93.729 128.118 1.00 112.22 385 VAL A O 1
ATOM 2493 N N . ASN A 1 394 ? 118.288 93.483 129.847 1.00 100.35 386 ASN A N 1
ATOM 2494 C CA . ASN A 1 394 ? 117.340 92.742 130.674 1.00 103.67 386 ASN A CA 1
ATOM 2495 C C . ASN A 1 394 ? 116.031 93.489 130.901 1.00 111.43 386 ASN A C 1
ATOM 2496 O O . ASN A 1 394 ? 114.981 93.045 130.425 1.00 115.11 386 ASN A O 1
ATOM 2501 N N . MET A 1 395 ? 116.085 94.620 131.605 1.00 101.65 387 MET A N 1
ATOM 2502 C CA . MET A 1 395 ? 114.935 95.506 131.801 1.00 103.31 387 MET A CA 1
ATOM 2503 C C . MET A 1 395 ? 113.724 94.769 132.380 1.00 109.37 387 MET A C 1
ATOM 2504 O O . MET A 1 395 ? 112.628 94.784 131.819 1.00 106.94 387 MET A O 1
ATOM 2509 N N . ASP A 1 396 ? 113.941 94.102 133.517 1.00 105.44 388 ASP A N 1
ATOM 2510 C CA . ASP A 1 396 ? 112.833 93.430 134.190 1.00 96.08 388 ASP A CA 1
ATOM 2511 C C . ASP A 1 396 ? 111.834 94.442 134.733 1.00 99.29 388 ASP A C 1
ATOM 2512 O O . ASP A 1 396 ? 110.626 94.348 134.475 1.00 105.01 388 ASP A O 1
ATOM 2517 N N . GLY A 1 397 ? 112.332 95.425 135.487 1.00 95.69 389 GLY A N 1
ATOM 2518 C CA . GLY A 1 397 ? 111.460 96.438 136.046 1.00 92.74 389 GLY A CA 1
ATOM 2519 C C . GLY A 1 397 ? 110.785 97.272 134.983 1.00 88.68 389 GLY A C 1
ATOM 2520 O O . GLY A 1 397 ? 109.651 97.721 135.167 1.00 100.80 389 GLY A O 1
ATOM 2521 N N . ALA A 1 398 ? 111.474 97.501 133.865 1.00 75.62 390 ALA A N 1
ATOM 2522 C CA . ALA A 1 398 ? 110.848 98.177 132.739 1.00 85.13 390 ALA A CA 1
ATOM 2523 C C . ALA A 1 398 ? 109.653 97.387 132.233 1.00 88.78 390 ALA A C 1
ATOM 2524 O O . ALA A 1 398 ? 108.603 97.964 131.941 1.00 92.47 390 ALA A O 1
ATOM 2526 N N . ALA A 1 399 ? 109.789 96.062 132.133 1.00 84.21 391 ALA A N 1
ATOM 2527 C CA . ALA A 1 399 ? 108.664 95.236 131.709 1.00 85.11 391 ALA A CA 1
ATOM 2528 C C . ALA A 1 399 ? 107.514 95.309 132.704 1.00 82.88 391 ALA A C 1
ATOM 2529 O O . ALA A 1 399 ? 106.347 95.421 132.304 1.00 86.47 391 ALA A O 1
ATOM 2531 N N . ILE A 1 400 ? 107.821 95.249 134.005 1.00 75.95 392 ILE A N 1
ATOM 2532 C CA . ILE A 1 400 ? 106.773 95.342 135.024 1.00 73.37 392 ILE A CA 1
ATOM 2533 C C . ILE A 1 400 ? 106.020 96.659 134.886 1.00 74.08 392 ILE A C 1
ATOM 2534 O O . ILE A 1 400 ? 104.783 96.692 134.825 1.00 85.26 392 ILE A O 1
ATOM 2539 N N . PHE A 1 401 ? 106.769 97.762 134.825 1.00 63.83 393 PHE A N 1
ATOM 2540 C CA . PHE A 1 401 ? 106.174 99.088 134.722 1.00 61.16 393 PHE A CA 1
ATOM 2541 C C . PHE A 1 401 ? 105.348 99.225 133.454 1.00 72.36 393 PHE A C 1
ATOM 2542 O O . PHE A 1 401 ? 104.228 99.738 133.490 1.00 83.43 393 PHE A O 1
ATOM 2550 N N . GLN A 1 402 ? 105.882 98.771 132.320 1.00 78.13 394 GLN A N 1
ATOM 2551 C CA . GLN A 1 402 ? 105.178 98.943 131.057 1.00 84.02 394 GLN A CA 1
ATOM 2552 C C . GLN A 1 402 ? 103.888 98.136 131.020 1.00 83.89 394 GLN A C 1
ATOM 2553 O O . GLN A 1 402 ? 102.849 98.646 130.589 1.00 84.63 394 GLN A O 1
ATOM 2559 N N . CYS A 1 403 ? 103.921 96.888 131.495 1.00 79.89 395 CYS A N 1
ATOM 2560 C CA . CYS A 1 403 ? 102.708 96.076 131.494 1.00 75.64 395 CYS A CA 1
ATOM 2561 C C . CYS A 1 403 ? 101.656 96.642 132.441 1.00 78.24 395 CYS A C 1
ATOM 2562 O O . CYS A 1 403 ? 100.482 96.779 132.067 1.00 90.29 395 CYS A O 1
ATOM 2565 N N . VAL A 1 404 ? 102.056 96.987 133.669 1.00 62.76 396 VAL A N 1
ATOM 2566 C CA . VAL A 1 404 ? 101.090 97.511 134.631 1.00 64.19 396 VAL A CA 1
ATOM 2567 C C . VAL A 1 404 ? 100.529 98.841 134.149 1.00 65.98 396 VAL A C 1
ATOM 2568 O O . VAL A 1 404 ? 99.332 99.112 134.287 1.00 83.59 396 VAL A O 1
ATOM 2572 N N . ALA A 1 405 ? 101.375 99.681 133.551 1.00 45.20 397 ALA A N 1
ATOM 2573 C CA . ALA A 1 405 ? 100.918 100.971 133.056 1.00 58.23 397 ALA A CA 1
ATOM 2574 C C . ALA A 1 405 ? 99.965 100.818 131.878 1.00 78.17 397 ALA A C 1
ATOM 2575 O O . ALA A 1 405 ? 98.967 101.540 131.791 1.00 84.13 397 ALA A O 1
ATOM 2577 N N . ALA A 1 406 ? 100.255 99.894 130.956 1.00 78.63 398 ALA A N 1
ATOM 2578 C CA . ALA A 1 406 ? 99.346 99.669 129.837 1.00 66.92 398 ALA A CA 1
ATOM 2579 C C . ALA A 1 406 ? 97.995 99.163 130.322 1.00 68.02 398 ALA A C 1
ATOM 2580 O O . ALA A 1 406 ? 96.946 99.620 129.847 1.00 73.06 398 ALA A O 1
ATOM 2582 N N . VAL A 1 407 ? 97.998 98.233 131.280 1.00 59.63 399 VAL A N 1
ATOM 2583 C CA . VAL A 1 407 ? 96.738 97.738 131.827 1.00 50.61 399 VAL A CA 1
ATOM 2584 C C . VAL A 1 407 ? 95.982 98.858 132.530 1.00 60.76 399 VAL A C 1
ATOM 2585 O O . VAL A 1 407 ? 94.759 98.982 132.391 1.00 83.93 399 VAL A O 1
ATOM 2589 N N . PHE A 1 408 ? 96.693 99.695 133.289 1.00 56.60 400 PHE A N 1
ATOM 2590 C CA . PHE A 1 408 ? 96.040 100.786 134.004 1.00 58.50 400 PHE A CA 1
ATOM 2591 C C . PHE A 1 408 ? 95.436 101.806 133.047 1.00 72.10 400 PHE A C 1
ATOM 2592 O O . PHE A 1 408 ? 94.339 102.317 133.296 1.00 90.85 400 PHE A O 1
ATOM 2600 N N . ILE A 1 409 ? 96.139 102.133 131.961 1.00 60.02 401 ILE A N 1
ATOM 2601 C CA . ILE A 1 409 ? 95.577 103.055 130.977 1.00 71.96 401 ILE A CA 1
ATOM 2602 C C . ILE A 1 409 ? 94.357 102.445 130.304 1.00 80.99 401 ILE A C 1
ATOM 2603 O O . ILE A 1 409 ? 93.334 103.116 130.122 1.00 83.79 401 ILE A O 1
ATOM 2608 N N . ALA A 1 410 ? 94.437 101.167 129.925 1.00 73.28 402 ALA A N 1
ATOM 2609 C CA . ALA A 1 410 ? 93.295 100.525 129.285 1.00 68.21 402 ALA A CA 1
ATOM 2610 C C . ALA A 1 410 ? 92.097 100.447 130.219 1.00 64.88 402 ALA A C 1
ATOM 2611 O O . ALA A 1 410 ? 90.950 100.501 129.764 1.00 75.10 402 ALA A O 1
ATOM 2613 N N . GLN A 1 411 ? 92.338 100.320 131.522 1.00 64.05 403 GLN A N 1
ATOM 2614 C CA . GLN A 1 411 ? 91.250 100.245 132.487 1.00 69.74 403 GLN A CA 1
ATOM 2615 C C . GLN A 1 411 ? 90.738 101.613 132.910 1.00 70.99 403 GLN A C 1
ATOM 2616 O O . GLN A 1 411 ? 89.618 101.708 133.419 1.00 84.70 403 GLN A O 1
ATOM 2622 N N . LEU A 1 412 ? 91.531 102.669 132.725 1.00 54.23 404 LEU A N 1
ATOM 2623 C CA . LEU A 1 412 ? 91.074 104.003 133.095 1.00 67.57 404 LEU A CA 1
ATOM 2624 C C . LEU A 1 412 ? 90.053 104.541 132.104 1.00 85.60 404 LEU A C 1
ATOM 2625 O O . LEU A 1 412 ? 89.224 105.382 132.466 1.00 94.98 404 LEU A O 1
ATOM 2630 N N . ASN A 1 413 ? 90.099 104.078 130.857 1.00 94.55 405 ASN A N 1
ATOM 2631 C CA . ASN A 1 413 ? 89.141 104.472 129.835 1.00 93.80 405 ASN A CA 1
ATOM 2632 C C . ASN A 1 413 ? 88.010 103.465 129.681 1.00 93.31 405 ASN A C 1
ATOM 2633 O O . ASN A 1 413 ? 87.214 103.585 128.744 1.00 96.74 405 ASN A O 1
ATOM 2638 N N . ASN A 1 414 ? 87.927 102.481 130.580 1.00 88.24 406 ASN A N 1
ATOM 2639 C CA . ASN A 1 414 ? 86.918 101.421 130.526 1.00 84.31 406 ASN A CA 1
ATOM 2640 C C . ASN A 1 414 ? 86.951 100.691 129.187 1.00 87.29 406 ASN A C 1
ATOM 2641 O O . ASN A 1 414 ? 85.913 100.356 128.614 1.00 96.94 406 ASN A O 1
ATOM 2646 N N . VAL A 1 415 ? 88.156 100.440 128.685 1.00 77.03 407 VAL A N 1
ATOM 2647 C CA . VAL A 1 415 ? 88.354 99.744 127.418 1.00 83.73 407 VAL A CA 1
ATOM 2648 C C . VAL A 1 415 ? 88.684 98.288 127.737 1.00 82.60 407 VAL A C 1
ATOM 2649 O O . VAL A 1 415 ? 89.774 98.016 128.267 1.00 91.53 407 VAL A O 1
ATOM 2653 N N . PRO A 1 416 ? 87.794 97.341 127.459 1.00 72.78 408 PRO A N 1
ATOM 2654 C CA . PRO A 1 416 ? 88.119 95.933 127.700 1.00 78.62 408 PRO A CA 1
ATOM 2655 C C . PRO A 1 416 ? 89.225 95.450 126.777 1.00 86.68 408 PRO A C 1
ATOM 2656 O O . PRO A 1 416 ? 89.374 95.915 125.645 1.00 89.65 408 PRO A O 1
ATOM 2660 N N . LEU A 1 417 ? 90.008 94.501 127.281 1.00 92.23 409 LEU A N 1
ATOM 2661 C CA . LEU A 1 417 ? 91.110 93.909 126.539 1.00 88.51 409 LEU A CA 1
ATOM 2662 C C . LEU A 1 417 ? 90.873 92.416 126.370 1.00 90.07 409 LEU A C 1
ATOM 2663 O O . LEU A 1 417 ? 90.451 91.733 127.308 1.00 84.18 409 LEU A O 1
ATOM 2668 N N . ASN A 1 418 ? 91.143 91.918 125.169 1.00 102.35 410 ASN A N 1
ATOM 2669 C CA . ASN A 1 418 ? 91.019 90.505 124.859 1.00 101.83 410 ASN A CA 1
ATOM 2670 C C . ASN A 1 418 ? 92.382 89.823 124.970 1.00 104.64 410 ASN A C 1
ATOM 2671 O O . ASN A 1 418 ? 93.383 90.436 125.346 1.00 110.66 410 ASN A O 1
ATOM 2676 N N . PHE A 1 419 ? 92.414 88.529 124.645 1.00 100.25 411 PHE A N 1
ATOM 2677 C CA . PHE A 1 419 ? 93.653 87.765 124.770 1.00 100.27 411 PHE A CA 1
ATOM 2678 C C . PHE A 1 419 ? 94.712 88.245 123.785 1.00 102.82 411 PHE A C 1
ATOM 2679 O O . PHE A 1 419 ? 95.902 88.301 124.124 1.00 103.26 411 PHE A O 1
ATOM 2687 N N . GLY A 1 420 ? 94.299 88.593 122.565 1.00 101.48 412 GLY A N 1
ATOM 2688 C CA . GLY A 1 420 ? 95.257 89.039 121.567 1.00 98.39 412 GLY A CA 1
ATOM 2689 C C . GLY A 1 420 ? 95.994 90.296 121.983 1.00 102.10 412 GLY A C 1
ATOM 2690 O O . GLY A 1 420 ? 97.206 90.408 121.790 1.00 103.30 412 GLY A O 1
ATOM 2691 N N . GLN A 1 421 ? 95.277 91.250 122.577 1.00 91.61 413 GLN A N 1
ATOM 2692 C CA . GLN A 1 421 ? 95.915 92.479 123.033 1.00 86.56 413 GLN A CA 1
ATOM 2693 C C . GLN A 1 421 ? 96.893 92.209 124.170 1.00 88.09 413 GLN A C 1
ATOM 2694 O O . GLN A 1 421 ? 97.961 92.828 124.235 1.00 96.97 413 GLN A O 1
ATOM 2700 N N . ILE A 1 422 ? 96.552 91.290 125.074 1.00 76.56 414 ILE A N 1
ATOM 2701 C CA . ILE A 1 422 ? 97.448 90.963 126.180 1.00 87.00 414 ILE A CA 1
ATOM 2702 C C . ILE A 1 422 ? 98.728 90.315 125.662 1.00 88.21 414 ILE A C 1
ATOM 2703 O O . ILE A 1 422 ? 99.839 90.660 126.091 1.00 88.07 414 ILE A O 1
ATOM 2708 N N . ILE A 1 423 ? 98.595 89.365 124.734 1.00 78.85 415 ILE A N 1
ATOM 2709 C CA . ILE A 1 423 ? 99.786 88.733 124.174 1.00 75.43 415 ILE A CA 1
ATOM 2710 C C . ILE A 1 423 ? 100.605 89.746 123.383 1.00 77.91 415 ILE A C 1
ATOM 2711 O O . ILE A 1 423 ? 101.841 89.703 123.392 1.00 81.25 415 ILE A O 1
ATOM 2716 N N . THR A 1 424 ? 99.937 90.682 122.702 1.00 79.51 416 THR A N 1
ATOM 2717 C CA . THR A 1 424 ? 100.655 91.753 122.018 1.00 79.75 416 THR A CA 1
ATOM 2718 C C . THR A 1 424 ? 101.448 92.597 123.004 1.00 80.36 416 THR A C 1
ATOM 2719 O O . THR A 1 424 ? 102.599 92.957 122.736 1.00 84.77 416 THR A O 1
ATOM 2723 N N . ILE A 1 425 ? 100.846 92.916 124.152 1.00 72.64 417 ILE A N 1
ATOM 2724 C CA . ILE A 1 425 ? 101.537 93.687 125.184 1.00 66.98 417 ILE A CA 1
ATOM 2725 C C . ILE A 1 425 ? 102.790 92.953 125.641 1.00 77.58 417 ILE A C 1
ATOM 2726 O O . ILE A 1 425 ? 103.880 93.535 125.709 1.00 84.36 417 ILE A O 1
ATOM 2731 N N . LEU A 1 426 ? 102.653 91.660 125.948 1.00 76.28 418 LEU A N 1
ATOM 2732 C CA . LEU A 1 426 ? 103.807 90.882 126.400 1.00 73.16 418 LEU A CA 1
ATOM 2733 C C . LEU A 1 426 ? 104.903 90.863 125.342 1.00 77.84 418 LEU A C 1
ATOM 2734 O O . LEU A 1 426 ? 106.083 91.098 125.642 1.00 74.78 418 LEU A O 1
ATOM 2739 N N . VAL A 1 427 ? 104.526 90.598 124.089 1.00 79.50 419 VAL A N 1
ATOM 2740 C CA . VAL A 1 427 ? 105.515 90.433 123.031 1.00 75.15 419 VAL A CA 1
ATOM 2741 C C . VAL A 1 427 ? 106.235 91.745 122.752 1.00 73.41 419 VAL A C 1
ATOM 2742 O O . VAL A 1 427 ? 107.458 91.765 122.587 1.00 83.68 419 VAL A O 1
ATOM 2746 N N . THR A 1 428 ? 105.505 92.864 122.706 1.00 74.11 420 THR A N 1
ATOM 2747 C CA . THR A 1 428 ? 106.175 94.132 122.433 1.00 79.48 420 THR A CA 1
ATOM 2748 C C . THR A 1 428 ? 107.010 94.598 123.621 1.00 85.90 420 THR A C 1
ATOM 2749 O O . THR A 1 428 ? 108.074 95.200 123.423 1.00 91.14 420 THR A O 1
ATOM 2753 N N . ALA A 1 429 ? 106.576 94.307 124.853 1.00 83.42 421 ALA A N 1
ATOM 2754 C CA . ALA A 1 429 ? 107.394 94.640 126.014 1.00 85.99 421 ALA A CA 1
ATOM 2755 C C . ALA A 1 429 ? 108.698 93.856 126.003 1.00 97.10 421 ALA A C 1
ATOM 2756 O O . ALA A 1 429 ? 109.753 94.387 126.368 1.00 99.46 421 ALA A O 1
ATOM 2758 N N . THR A 1 430 ? 108.644 92.587 125.594 1.00 94.16 422 THR A N 1
ATOM 2759 C CA . THR A 1 430 ? 109.876 91.818 125.438 1.00 86.80 422 THR A CA 1
ATOM 2760 C C . THR A 1 430 ? 110.734 92.365 124.305 1.00 87.50 422 THR A C 1
ATOM 2761 O O . THR A 1 430 ? 111.943 92.565 124.467 1.00 94.69 422 THR A O 1
ATOM 2765 N N . ALA A 1 431 ? 110.123 92.620 123.148 1.00 87.64 423 ALA A N 1
ATOM 2766 C CA . ALA A 1 431 ? 110.877 92.982 121.957 1.00 88.01 423 ALA A CA 1
ATOM 2767 C C . ALA A 1 431 ? 111.494 94.367 122.050 1.00 88.75 423 ALA A C 1
ATOM 2768 O O . ALA A 1 431 ? 112.450 94.651 121.324 1.00 93.80 423 ALA A O 1
ATOM 2770 N N . SER A 1 432 ? 110.970 95.238 122.910 1.00 93.18 424 SER A N 1
ATOM 2771 C CA . SER A 1 432 ? 111.633 96.518 123.118 1.00 99.66 424 SER A CA 1
ATOM 2772 C C . SER A 1 432 ? 112.975 96.362 123.822 1.00 105.21 424 SER A C 1
ATOM 2773 O O . SER A 1 432 ? 113.828 97.250 123.711 1.00 109.90 424 SER A O 1
ATOM 2776 N N . SER A 1 433 ? 113.183 95.254 124.536 1.00 100.92 425 SER A N 1
ATOM 2777 C CA . SER A 1 433 ? 114.435 95.058 125.258 1.00 100.35 425 SER A CA 1
ATOM 2778 C C . SER A 1 433 ? 115.605 94.840 124.306 1.00 95.51 425 SER A C 1
ATOM 2779 O O . SER A 1 433 ? 116.707 95.346 124.547 1.00 95.27 425 SER A O 1
ATOM 2782 N N . VAL A 1 434 ? 115.395 94.087 123.222 1.00 101.75 426 VAL A N 1
ATOM 2783 C CA . VAL A 1 434 ? 116.486 93.836 122.287 1.00 109.87 426 VAL A CA 1
ATOM 2784 C C . VAL A 1 434 ? 116.844 95.090 121.503 1.00 106.08 426 VAL A C 1
ATOM 2785 O O . VAL A 1 434 ? 117.951 95.184 120.963 1.00 109.20 426 VAL A O 1
ATOM 2789 N N . GLY A 1 435 ? 115.934 96.056 121.421 1.00 108.08 427 GLY A N 1
ATOM 2790 C CA . GLY A 1 435 ? 116.211 97.346 120.835 1.00 110.47 427 GLY A CA 1
ATOM 2791 C C . GLY A 1 435 ? 116.513 98.434 121.836 1.00 113.57 427 GLY A C 1
ATOM 2792 O O . GLY A 1 435 ? 116.716 99.585 121.438 1.00 112.45 427 GLY A O 1
ATOM 2793 N N . ALA A 1 436 ? 116.555 98.105 123.129 1.00 123.19 428 ALA A N 1
ATOM 2794 C CA . ALA A 1 436 ? 116.826 99.088 124.171 1.00 123.22 428 ALA A CA 1
ATOM 2795 C C . ALA A 1 436 ? 118.242 99.643 124.122 1.00 122.46 428 ALA A C 1
ATOM 2796 O O . ALA A 1 436 ? 118.524 100.625 124.817 1.00 121.26 428 ALA A O 1
ATOM 2798 N N . ALA A 1 437 ? 119.140 99.043 123.338 1.00 113.94 429 ALA A N 1
ATOM 2799 C CA . ALA A 1 437 ? 120.484 99.590 123.205 1.00 111.19 429 ALA A CA 1
ATOM 2800 C C . ALA A 1 437 ? 120.497 100.914 122.454 1.00 112.99 429 ALA A C 1
ATOM 2801 O O . ALA A 1 437 ? 121.499 101.635 122.511 1.00 114.17 429 ALA A O 1
ATOM 2803 N N . GLY A 1 438 ? 119.413 101.251 121.758 1.00 114.81 430 GLY A N 1
ATOM 2804 C CA . GLY A 1 438 ? 119.342 102.493 121.015 1.00 114.47 430 GLY A CA 1
ATOM 2805 C C . GLY A 1 438 ? 118.201 103.398 121.431 1.00 112.43 430 GLY A C 1
ATOM 2806 O O . GLY A 1 438 ? 118.087 104.521 120.933 1.00 110.19 430 GLY A O 1
ATOM 2807 N N . ILE A 1 439 ? 117.346 102.928 122.335 1.00 116.10 431 ILE A N 1
ATOM 2808 C CA . ILE A 1 439 ? 116.215 103.722 122.813 1.00 117.51 431 ILE A CA 1
ATOM 2809 C C . ILE A 1 439 ? 116.246 103.762 124.337 1.00 120.61 431 ILE A C 1
ATOM 2810 O O . ILE A 1 439 ? 116.750 102.824 124.970 1.00 118.11 431 ILE A O 1
ATOM 2815 N N . PRO A 1 440 ? 115.739 104.824 124.970 1.00 126.46 432 PRO A N 1
ATOM 2816 C CA . PRO A 1 440 ? 115.728 104.881 126.447 1.00 125.86 432 PRO A CA 1
ATOM 2817 C C . PRO A 1 440 ? 114.590 104.066 127.059 1.00 121.27 432 PRO A C 1
ATOM 2818 O O . PRO A 1 440 ? 113.526 104.566 127.424 1.00 117.63 432 PRO A O 1
ATOM 2822 N N . ALA A 1 441 ? 114.821 102.761 127.172 1.00 131.64 433 ALA A N 1
ATOM 2823 C CA . ALA A 1 441 ? 113.834 101.877 127.768 1.00 134.15 433 ALA A CA 1
ATOM 2824 C C . ALA A 1 441 ? 113.705 102.149 129.264 1.00 134.74 433 ALA A C 1
ATOM 2825 O O . ALA A 1 441 ? 114.582 102.743 129.897 1.00 133.57 433 ALA A O 1
ATOM 2827 N N . GLY A 1 442 ? 112.586 101.705 129.828 1.00 129.60 434 GLY A N 1
ATOM 2828 C CA . GLY A 1 442 ? 112.262 101.984 131.206 1.00 126.33 434 GLY A CA 1
ATOM 2829 C C . GLY A 1 442 ? 111.519 103.281 131.426 1.00 128.32 434 GLY A C 1
ATOM 2830 O O . GLY A 1 442 ? 111.080 103.542 132.554 1.00 131.34 434 GLY A O 1
ATOM 2831 N N . GLY A 1 443 ? 111.362 104.098 130.390 1.00 107.41 435 GLY A N 1
ATOM 2832 C CA . GLY A 1 443 ? 110.613 105.327 130.470 1.00 106.32 435 GLY A CA 1
ATOM 2833 C C . GLY A 1 443 ? 109.261 105.215 129.799 1.00 103.46 435 GLY A C 1
ATOM 2834 O O . GLY A 1 443 ? 108.758 104.120 129.523 1.00 102.37 435 GLY A O 1
ATOM 2835 N N . VAL A 1 444 ? 108.664 106.376 129.522 1.00 109.83 436 VAL A N 1
ATOM 2836 C CA . VAL A 1 444 ? 107.346 106.409 128.895 1.00 111.39 436 VAL A CA 1
ATOM 2837 C C . VAL A 1 444 ? 107.394 106.174 127.396 1.00 113.03 436 VAL A C 1
ATOM 2838 O O . VAL A 1 444 ? 106.338 106.012 126.774 1.00 117.90 436 VAL A O 1
ATOM 2842 N N . LEU A 1 445 ? 108.584 106.154 126.791 1.00 97.68 437 LEU A N 1
ATOM 2843 C CA . LEU A 1 445 ? 108.675 105.933 125.351 1.00 99.44 437 LEU A CA 1
ATOM 2844 C C . LEU A 1 445 ? 108.238 104.521 124.980 1.00 105.51 437 LEU A C 1
ATOM 2845 O O . LEU A 1 445 ? 107.437 104.329 124.058 1.00 112.84 437 LEU A O 1
ATOM 2850 N N . THR A 1 446 ? 108.754 103.516 125.691 1.00 90.75 438 THR A N 1
ATOM 2851 C CA . THR A 1 446 ? 108.336 102.142 125.435 1.00 88.70 438 THR A CA 1
ATOM 2852 C C . THR A 1 446 ? 106.865 101.940 125.767 1.00 96.31 438 THR A C 1
ATOM 2853 O O . THR A 1 446 ? 106.178 101.145 125.113 1.00 99.19 438 THR A O 1
ATOM 2857 N N . LEU A 1 447 ? 106.366 102.651 126.778 1.00 95.11 439 LEU A N 1
ATOM 2858 C CA . LEU A 1 447 ? 104.940 102.620 127.070 1.00 83.72 439 LEU A CA 1
ATOM 2859 C C . LEU A 1 447 ? 104.136 103.176 125.904 1.00 80.28 439 LEU A C 1
ATOM 2860 O O . LEU A 1 447 ? 103.061 102.661 125.582 1.00 89.16 439 LEU A O 1
ATOM 2865 N N . ALA A 1 448 ? 104.641 104.230 125.261 1.00 76.79 440 ALA A N 1
ATOM 2866 C CA . ALA A 1 448 ? 103.991 104.747 124.061 1.00 82.19 440 ALA A CA 1
ATOM 2867 C C . ALA A 1 448 ? 104.029 103.725 122.933 1.00 86.14 440 ALA A C 1
ATOM 2868 O O . ALA A 1 448 ? 103.059 103.591 122.175 1.00 95.79 440 ALA A O 1
ATOM 2870 N N . ILE A 1 449 ? 105.146 103.003 122.804 1.00 82.62 441 ILE A N 1
ATOM 2871 C CA . ILE A 1 449 ? 105.233 101.920 121.822 1.00 86.82 441 ILE A CA 1
ATOM 2872 C C . ILE A 1 449 ? 104.110 100.918 122.050 1.00 92.17 441 ILE A C 1
ATOM 2873 O O . ILE A 1 449 ? 103.378 100.550 121.123 1.00 99.49 441 ILE A O 1
ATOM 2878 N N . ILE A 1 450 ? 103.947 100.481 123.302 1.00 75.97 442 ILE A N 1
ATOM 2879 C CA . ILE A 1 450 ? 102.927 99.485 123.629 1.00 73.52 442 ILE A CA 1
ATOM 2880 C C . ILE A 1 450 ? 101.528 100.036 123.375 1.00 77.92 442 ILE A C 1
ATOM 2881 O O . ILE A 1 450 ? 100.662 99.343 122.822 1.00 76.91 442 ILE A O 1
ATOM 2886 N N . LEU A 1 451 ? 101.283 101.285 123.779 1.00 78.17 443 LEU A N 1
ATOM 2887 C CA . LEU A 1 451 ? 99.957 101.875 123.627 1.00 70.39 443 LEU A CA 1
ATOM 2888 C C . LEU A 1 451 ? 99.567 101.997 122.163 1.00 75.54 443 LEU A C 1
ATOM 2889 O O . LEU A 1 451 ? 98.426 101.701 121.791 1.00 85.43 443 LEU A O 1
ATOM 2894 N N . GLU A 1 452 ? 100.497 102.439 121.314 1.00 78.48 444 GLU A N 1
ATOM 2895 C CA . GLU A 1 452 ? 100.203 102.476 119.887 1.00 83.87 444 GLU A CA 1
ATOM 2896 C C . GLU A 1 452 ? 100.064 101.074 119.308 1.00 85.17 444 GLU A C 1
ATOM 2897 O O . GLU A 1 452 ? 99.305 100.876 118.354 1.00 79.96 444 GLU A O 1
ATOM 2903 N N . ALA A 1 453 ? 100.787 100.095 119.860 1.00 94.80 445 ALA A N 1
ATOM 2904 C CA . ALA A 1 453 ? 100.658 98.723 119.377 1.00 94.36 445 ALA A CA 1
ATOM 2905 C C . ALA A 1 453 ? 99.268 98.163 119.646 1.00 90.32 445 ALA A C 1
ATOM 2906 O O . ALA A 1 453 ? 98.695 97.477 118.791 1.00 92.33 445 ALA A O 1
ATOM 2908 N N . ILE A 1 454 ? 98.708 98.436 120.826 1.00 76.58 446 ILE A N 1
ATOM 2909 C CA . ILE A 1 454 ? 97.399 97.895 121.185 1.00 75.31 446 ILE A CA 1
ATOM 2910 C C . ILE A 1 454 ? 96.255 98.860 120.908 1.00 82.78 446 ILE A C 1
ATOM 2911 O O . ILE A 1 454 ? 95.085 98.470 121.054 1.00 82.08 446 ILE A O 1
ATOM 2916 N N . GLY A 1 455 ? 96.544 100.097 120.514 1.00 87.52 447 GLY A N 1
ATOM 2917 C CA . GLY A 1 455 ? 95.502 101.020 120.111 1.00 84.13 447 GLY A CA 1
ATOM 2918 C C . GLY A 1 455 ? 94.668 101.585 121.242 1.00 79.39 447 GLY A C 1
ATOM 2919 O O . GLY A 1 455 ? 93.462 101.334 121.315 1.00 79.34 447 GLY A O 1
ATOM 2920 N N . LEU A 1 456 ? 95.296 102.349 122.128 1.00 79.16 448 LEU A N 1
ATOM 2921 C CA . LEU A 1 456 ? 94.618 103.055 123.203 1.00 83.24 448 LEU A CA 1
ATOM 2922 C C . LEU A 1 456 ? 94.979 104.530 123.162 1.00 89.16 448 LEU A C 1
ATOM 2923 O O . LEU A 1 456 ? 96.058 104.896 122.686 1.00 90.94 448 LEU A O 1
ATOM 2928 N N . PRO A 1 457 ? 94.082 105.402 123.623 1.00 98.50 449 PRO A N 1
ATOM 2929 C CA . PRO A 1 457 ? 94.432 106.821 123.739 1.00 96.45 449 PRO A CA 1
ATOM 2930 C C . PRO A 1 457 ? 95.580 107.012 124.717 1.00 100.32 449 PRO A C 1
ATOM 2931 O O . PRO A 1 457 ? 95.683 106.312 125.726 1.00 107.27 449 PRO A O 1
ATOM 2935 N N . THR A 1 458 ? 96.445 107.974 124.413 1.00 89.43 450 THR A N 1
ATOM 2936 C CA . THR A 1 458 ? 97.652 108.219 125.192 1.00 88.24 450 THR A CA 1
ATOM 2937 C C . THR A 1 458 ? 97.592 109.550 125.932 1.00 92.23 450 THR A C 1
ATOM 2938 O O . THR A 1 458 ? 98.593 110.255 126.057 1.00 94.69 450 THR A O 1
ATOM 2942 N N . HIS A 1 459 ? 96.413 109.909 126.435 1.00 106.70 451 HIS A N 1
ATOM 2943 C CA . HIS A 1 459 ? 96.287 111.115 127.241 1.00 105.56 451 HIS A CA 1
ATOM 2944 C C . HIS A 1 459 ? 96.705 110.898 128.688 1.00 111.61 451 HIS A C 1
ATOM 2945 O O . HIS A 1 459 ? 96.786 111.873 129.444 1.00 117.97 451 HIS A O 1
ATOM 2952 N N . ASP A 1 460 ? 96.966 109.656 129.090 1.00 105.82 452 ASP A N 1
ATOM 2953 C CA . ASP A 1 460 ? 97.374 109.336 130.449 1.00 105.21 452 ASP A CA 1
ATOM 2954 C C . ASP A 1 460 ? 98.887 109.164 130.567 1.00 103.66 452 ASP A C 1
ATOM 2955 O O . ASP A 1 460 ? 99.394 108.897 131.663 1.00 102.99 452 ASP A O 1
ATOM 2960 N N . LEU A 1 461 ? 99.620 109.334 129.463 1.00 97.12 453 LEU A N 1
ATOM 2961 C CA . LEU A 1 461 ? 101.075 109.244 129.514 1.00 92.81 453 LEU A CA 1
ATOM 2962 C C . LEU A 1 461 ? 101.661 110.321 130.415 1.00 99.06 453 LEU A C 1
ATOM 2963 O O . LEU A 1 461 ? 102.611 110.064 131.162 1.00 104.07 453 LEU A O 1
ATOM 2968 N N . SER A 1 462 ? 101.116 111.537 130.350 1.00 95.78 454 SER A N 1
ATOM 2969 C CA . SER A 1 462 ? 101.578 112.602 131.234 1.00 97.69 454 SER A CA 1
ATOM 2970 C C . SER A 1 462 ? 101.286 112.274 132.692 1.00 93.43 454 SER A C 1
ATOM 2971 O O . SER A 1 462 ? 102.120 112.518 133.573 1.00 99.94 454 SER A O 1
ATOM 2974 N N . LEU A 1 463 ? 100.105 111.716 132.964 1.00 80.07 455 LEU A N 1
ATOM 2975 C CA . LEU A 1 463 ? 99.758 111.345 134.331 1.00 90.17 455 LEU A CA 1
ATOM 2976 C C . LEU A 1 463 ? 100.696 110.269 134.864 1.00 98.19 455 LEU A C 1
ATOM 2977 O O . LEU A 1 463 ? 101.047 110.269 136.049 1.00 104.22 455 LEU A O 1
ATOM 2982 N N . ILE A 1 464 ? 101.097 109.333 134.006 1.00 98.42 456 ILE A N 1
ATOM 2983 C CA . ILE A 1 464 ? 102.037 108.296 134.423 1.00 96.05 456 ILE A CA 1
ATOM 2984 C C . ILE A 1 464 ? 103.435 108.875 134.623 1.00 88.99 456 ILE A C 1
ATOM 2985 O O . ILE A 1 464 ? 104.151 108.503 135.563 1.00 90.52 456 ILE A O 1
ATOM 2990 N N . LEU A 1 465 ? 103.850 109.793 133.747 1.00 89.16 457 LEU A N 1
ATOM 2991 C CA . LEU A 1 465 ? 105.123 110.478 133.943 1.00 88.61 457 LEU A CA 1
ATOM 2992 C C . LEU A 1 465 ? 105.126 111.279 135.238 1.00 90.64 457 LEU A C 1
ATOM 2993 O O . LEU A 1 465 ? 106.190 111.523 135.816 1.00 90.32 457 LEU A O 1
ATOM 2998 N N . ALA A 1 466 ? 103.946 111.693 135.706 1.00 89.84 458 ALA A N 1
ATOM 2999 C CA . ALA A 1 466 ? 103.852 112.403 136.976 1.00 92.41 458 ALA A CA 1
ATOM 3000 C C . ALA A 1 466 ? 104.236 111.537 138.172 1.00 90.62 458 ALA A C 1
ATOM 3001 O O . ALA A 1 466 ? 104.538 112.083 139.237 1.00 87.88 458 ALA A O 1
ATOM 3003 N N . VAL A 1 467 ? 104.206 110.210 138.037 1.00 91.62 459 VAL A N 1
ATOM 3004 C CA . VAL A 1 467 ? 104.626 109.301 139.102 1.00 97.24 459 VAL A CA 1
ATOM 3005 C C . VAL A 1 467 ? 105.864 108.504 138.724 1.00 101.41 459 VAL A C 1
ATOM 3006 O O . VAL A 1 467 ? 106.363 107.708 139.546 1.00 102.91 459 VAL A O 1
ATOM 3010 N N . ASP A 1 468 ? 106.361 108.673 137.495 1.00 109.78 460 ASP A N 1
ATOM 3011 C CA . ASP A 1 468 ? 107.612 108.038 137.087 1.00 102.41 460 ASP A CA 1
ATOM 3012 C C . ASP A 1 468 ? 108.765 108.388 138.021 1.00 97.36 460 ASP A C 1
ATOM 3013 O O . ASP A 1 468 ? 109.680 107.577 138.201 1.00 98.70 460 ASP A O 1
ATOM 3018 N N . TRP A 1 469 ? 108.743 109.580 138.623 1.00 100.14 461 TRP A N 1
ATOM 3019 C CA . TRP A 1 469 ? 109.813 109.964 139.539 1.00 100.62 461 TRP A CA 1
ATOM 3020 C C . TRP A 1 469 ? 109.839 109.058 140.762 1.00 98.71 461 TRP A C 1
ATOM 3021 O O . TRP A 1 469 ? 110.914 108.712 141.266 1.00 105.64 461 TRP A O 1
ATOM 3032 N N . LEU A 1 470 ? 108.673 108.538 141.138 1.00 88.47 462 LEU A N 1
ATOM 3033 C CA . LEU A 1 470 ? 108.617 107.764 142.407 1.00 88.30 462 LEU A CA 1
ATOM 3034 C C . LEU A 1 470 ? 108.517 106.255 142.181 1.00 94.97 462 LEU A C 1
ATOM 3035 O O . LEU A 1 470 ? 108.727 105.517 143.150 1.00 94.27 462 LEU A O 1
ATOM 3040 N N . VAL A 1 471 ? 108.256 105.799 140.961 1.00 95.87 463 VAL A N 1
ATOM 3041 C CA . VAL A 1 471 ? 108.251 104.328 140.721 1.00 86.07 463 VAL A CA 1
ATOM 3042 C C . VAL A 1 471 ? 109.429 103.933 139.841 1.00 95.11 463 VAL A C 1
ATOM 3043 O O . VAL A 1 471 ? 109.393 102.807 139.351 1.00 102.50 463 VAL A O 1
ATOM 3047 N N . ASP A 1 472 ? 110.415 104.803 139.601 1.00 109.79 464 ASP A N 1
ATOM 3048 C CA . ASP A 1 472 ? 111.553 104.328 138.815 1.00 101.68 464 ASP A CA 1
ATOM 3049 C C . ASP A 1 472 ? 112.668 103.702 139.646 1.00 101.23 464 ASP A C 1
ATOM 3050 O O . ASP A 1 472 ? 113.464 102.937 139.093 1.00 106.14 464 ASP A O 1
ATOM 3055 N N . ARG A 1 473 ? 112.772 104.026 140.936 1.00 99.26 465 ARG A N 1
ATOM 3056 C CA . ARG A 1 473 ? 113.882 103.514 141.737 1.00 99.60 465 ARG A CA 1
ATOM 3057 C C . ARG A 1 473 ? 113.823 101.995 141.862 1.00 111.49 465 ARG A C 1
ATOM 3058 O O . ARG A 1 473 ? 114.828 101.297 141.652 1.00 122.88 465 ARG A O 1
ATOM 3066 N N . THR A 1 474 ? 112.648 101.463 142.202 1.00 97.30 466 THR A N 1
ATOM 3067 C CA . THR A 1 474 ? 112.512 100.021 142.354 1.00 97.26 466 THR A CA 1
ATOM 3068 C C . THR A 1 474 ? 112.716 99.303 141.026 1.00 102.74 466 THR A C 1
ATOM 3069 O O . THR A 1 474 ? 113.214 98.171 141.006 1.00 115.72 466 THR A O 1
ATOM 3073 N N . THR A 1 475 ? 112.354 99.949 139.915 1.00 97.13 467 THR A N 1
ATOM 3074 C CA . THR A 1 475 ? 112.679 99.418 138.594 1.00 103.31 467 THR A CA 1
ATOM 3075 C C . THR A 1 475 ? 114.176 99.167 138.456 1.00 104.83 467 THR A C 1
ATOM 3076 O O . THR A 1 475 ? 114.606 98.073 138.062 1.00 107.28 467 THR A O 1
ATOM 3080 N N . THR A 1 476 ? 114.987 100.174 138.783 1.00 93.27 468 THR A N 1
ATOM 3081 C CA . THR A 1 476 ? 116.431 100.028 138.655 1.00 89.51 468 THR A CA 1
ATOM 3082 C C . THR A 1 476 ? 116.964 98.963 139.602 1.00 94.87 468 THR A C 1
ATOM 3083 O O . THR A 1 476 ? 117.842 98.175 139.224 1.00 113.30 468 THR A O 1
ATOM 3087 N N . VAL A 1 477 ? 116.452 98.918 140.837 1.00 80.95 469 VAL A N 1
ATOM 3088 C CA . VAL A 1 477 ? 117.008 97.955 141.785 1.00 90.08 469 VAL A CA 1
ATOM 3089 C C . VAL A 1 477 ? 116.668 96.530 141.359 1.00 93.22 469 VAL A C 1
ATOM 3090 O O . VAL A 1 477 ? 117.506 95.625 141.465 1.00 109.09 469 VAL A O 1
ATOM 3094 N N . VAL A 1 478 ? 115.462 96.305 140.827 1.00 76.77 470 VAL A N 1
ATOM 3095 C CA . VAL A 1 478 ? 115.118 94.947 140.421 1.00 81.80 470 VAL A CA 1
ATOM 3096 C C . VAL A 1 478 ? 115.859 94.568 139.145 1.00 89.04 470 VAL A C 1
ATOM 3097 O O . VAL A 1 478 ? 116.218 93.400 138.961 1.00 103.17 470 VAL A O 1
ATOM 3101 N N . ASN A 1 479 ? 116.128 95.532 138.256 1.00 88.85 471 ASN A N 1
ATOM 3102 C CA . ASN A 1 479 ? 116.934 95.222 137.077 1.00 94.74 471 ASN A CA 1
ATOM 3103 C C . ASN A 1 479 ? 118.353 94.821 137.466 1.00 93.73 471 ASN A C 1
ATOM 3104 O O . ASN A 1 479 ? 118.902 93.842 136.937 1.00 95.42 471 ASN A O 1
ATOM 3109 N N . VAL A 1 480 ? 118.963 95.568 138.390 1.00 90.38 472 VAL A N 1
ATOM 3110 C CA . VAL A 1 480 ? 120.312 95.239 138.839 1.00 85.20 472 VAL A CA 1
ATOM 3111 C C . VAL A 1 480 ? 120.326 93.876 139.517 1.00 94.77 472 VAL A C 1
ATOM 3112 O O . VAL A 1 480 ? 121.232 93.060 139.292 1.00 99.55 472 VAL A O 1
ATOM 3116 N N . GLU A 1 481 ? 119.314 93.602 140.346 1.00 97.47 473 GLU A N 1
ATOM 3117 C CA . GLU A 1 481 ? 119.229 92.310 141.019 1.00 92.60 473 GLU A CA 1
ATOM 3118 C C . GLU A 1 481 ? 119.085 91.168 140.018 1.00 96.44 473 GLU A C 1
ATOM 3119 O O . GLU A 1 481 ? 119.711 90.113 140.176 1.00 102.85 473 GLU A O 1
ATOM 3125 N N . GLY A 1 482 ? 118.261 91.358 138.983 1.00 90.63 474 GLY A N 1
ATOM 3126 C CA . GLY A 1 482 ? 118.110 90.326 137.970 1.00 92.06 474 GLY A CA 1
ATOM 3127 C C . GLY A 1 482 ? 119.392 90.056 137.206 1.00 104.12 474 GLY A C 1
ATOM 3128 O O . GLY A 1 482 ? 119.753 88.897 136.973 1.00 105.32 474 GLY A O 1
ATOM 3129 N N . ASP A 1 483 ? 120.105 91.120 136.819 1.00 111.49 475 ASP A N 1
ATOM 3130 C CA . ASP A 1 483 ? 121.382 90.934 136.132 1.00 104.85 475 ASP A CA 1
ATOM 3131 C C . ASP A 1 483 ? 122.378 90.196 137.013 1.00 100.62 475 ASP A C 1
ATOM 3132 O O . ASP A 1 483 ? 123.081 89.289 136.549 1.00 104.09 475 ASP A O 1
ATOM 3137 N N . ALA A 1 484 ? 122.454 90.576 138.289 1.00 95.61 476 ALA A N 1
ATOM 3138 C CA . ALA A 1 484 ? 123.392 89.934 139.200 1.00 97.16 476 ALA A CA 1
ATOM 3139 C C . ALA A 1 484 ? 123.068 88.457 139.384 1.00 103.35 476 ALA A C 1
ATOM 3140 O O . ALA A 1 484 ? 123.970 87.608 139.360 1.00 104.43 476 ALA A O 1
ATOM 3142 N N . LEU A 1 485 ? 121.787 88.128 139.570 1.00 102.90 477 LEU A N 1
ATOM 3143 C CA . LEU A 1 485 ? 121.409 86.730 139.749 1.00 95.36 477 LEU A CA 1
ATOM 3144 C C . LEU A 1 485 ? 121.693 85.919 138.494 1.00 102.81 477 LEU A C 1
ATOM 3145 O O . LEU A 1 485 ? 122.153 84.772 138.580 1.00 108.77 477 LEU A O 1
ATOM 3150 N N . GLY A 1 486 ? 121.422 86.492 137.318 1.00 110.61 478 GLY A N 1
ATOM 3151 C CA . GLY A 1 486 ? 121.732 85.790 136.083 1.00 112.96 478 GLY A CA 1
ATOM 3152 C C . GLY A 1 486 ? 123.216 85.532 135.916 1.00 108.52 478 GLY A C 1
ATOM 3153 O O . GLY A 1 486 ? 123.626 84.437 135.518 1.00 110.42 478 GLY A O 1
ATOM 3154 N N . ALA A 1 487 ? 124.042 86.533 136.227 1.00 95.22 479 ALA A N 1
ATOM 3155 C CA . ALA A 1 487 ? 125.486 86.342 136.157 1.00 92.81 479 ALA A CA 1
ATOM 3156 C C . ALA A 1 487 ? 125.942 85.256 137.120 1.00 94.07 479 ALA A C 1
ATOM 3157 O O . ALA A 1 487 ? 126.780 84.418 136.769 1.00 101.02 479 ALA A O 1
ATOM 3159 N N . GLY A 1 488 ? 125.393 85.246 138.336 1.00 98.87 480 GLY A N 1
ATOM 3160 C CA . GLY A 1 488 ? 125.788 84.233 139.303 1.00 103.32 480 GLY A CA 1
ATOM 3161 C C . GLY A 1 488 ? 125.414 82.827 138.870 1.00 108.29 480 GLY A C 1
ATOM 3162 O O . GLY A 1 488 ? 126.224 81.897 138.961 1.00 110.70 480 GLY A O 1
ATOM 3163 N N . ILE A 1 489 ? 124.182 82.651 138.385 1.00 108.75 481 ILE A N 1
ATOM 3164 C CA . ILE A 1 489 ? 123.747 81.313 137.992 1.00 101.78 481 ILE A CA 1
ATOM 3165 C C . ILE A 1 489 ? 124.507 80.840 136.758 1.00 104.89 481 ILE A C 1
ATOM 3166 O O . ILE A 1 489 ? 124.859 79.659 136.652 1.00 106.70 481 ILE A O 1
ATOM 3171 N N . LEU A 1 490 ? 124.802 81.744 135.819 1.00 106.70 482 LEU A N 1
ATOM 3172 C CA . LEU A 1 490 ? 125.573 81.326 134.653 1.00 101.98 482 LEU A CA 1
ATOM 3173 C C . LEU A 1 490 ? 127.022 81.025 135.010 1.00 100.00 482 LEU A C 1
ATOM 3174 O O . LEU A 1 490 ? 127.620 80.119 134.423 1.00 103.97 482 LEU A O 1
ATOM 3179 N N . GLN A 1 491 ? 127.601 81.757 135.965 1.00 113.28 483 GLN A N 1
ATOM 3180 C CA . GLN A 1 491 ? 128.941 81.418 136.433 1.00 114.45 483 GLN A CA 1
ATOM 3181 C C . GLN A 1 491 ? 128.963 80.040 137.074 1.00 112.73 483 GLN A C 1
ATOM 3182 O O . GLN A 1 491 ? 129.883 79.248 136.833 1.00 115.05 483 GLN A O 1
ATOM 3188 N N . HIS A 1 492 ? 127.957 79.733 137.897 1.00 116.91 484 HIS A N 1
ATOM 3189 C CA . HIS A 1 492 ? 127.921 78.418 138.525 1.00 117.90 484 HIS A CA 1
ATOM 3190 C C . HIS A 1 492 ? 127.684 77.314 137.502 1.00 122.96 484 HIS A C 1
ATOM 3191 O O . HIS A 1 492 ? 128.213 76.207 137.654 1.00 124.54 484 HIS A O 1
ATOM 3198 N N . LEU A 1 493 ? 126.888 77.590 136.465 1.00 128.72 485 LEU A N 1
ATOM 3199 C CA . LEU A 1 493 ? 126.700 76.615 135.394 1.00 125.69 485 LEU A CA 1
ATOM 3200 C C . LEU A 1 493 ? 127.989 76.389 134.614 1.00 122.08 485 LEU A C 1
ATOM 3201 O O . LEU A 1 493 ? 128.313 75.251 134.263 1.00 120.57 485 LEU A O 1
ATOM 3206 N N . ASN A 1 494 ? 128.733 77.460 134.328 1.00 127.26 486 ASN A N 1
ATOM 3207 C CA . ASN A 1 494 ? 129.966 77.319 133.560 1.00 128.24 486 ASN A CA 1
ATOM 3208 C C . ASN A 1 494 ? 131.061 76.636 134.367 1.00 129.41 486 ASN A C 1
ATOM 3209 O O . ASN A 1 494 ? 131.906 75.940 133.792 1.00 131.01 486 ASN A O 1
ATOM 3214 N N . ASP A 1 495 ? 131.070 76.827 135.689 1.00 136.34 487 ASP A N 1
ATOM 3215 C CA . ASP A 1 495 ? 132.087 76.186 136.517 1.00 138.33 487 ASP A CA 1
ATOM 3216 C C . ASP A 1 495 ? 131.972 74.666 136.465 1.00 140.19 487 ASP A C 1
ATOM 3217 O O . ASP A 1 495 ? 132.988 73.964 136.391 1.00 136.57 487 ASP A O 1
ATOM 3222 N N . LYS A 1 496 ? 130.744 74.147 136.498 1.00 140.79 488 LYS A N 1
ATOM 3223 C CA . LYS A 1 496 ? 130.466 72.709 136.479 1.00 136.78 488 LYS A CA 1
ATOM 3224 C C . LYS A 1 496 ? 131.188 71.961 137.597 1.00 137.78 488 LYS A C 1
ATOM 3225 O O . LYS A 1 496 ? 131.665 70.843 137.401 1.00 138.44 488 LYS A O 1
ATOM 3231 N N . ASP B 1 51 ? 125.573 57.481 104.958 1.00 169.18 43 ASP B N 1
ATOM 3232 C CA . ASP B 1 51 ? 124.953 56.810 103.823 1.00 170.45 43 ASP B CA 1
ATOM 3233 C C . ASP B 1 51 ? 124.870 57.748 102.624 1.00 170.73 43 ASP B C 1
ATOM 3234 O O . ASP B 1 51 ? 124.723 58.959 102.786 1.00 169.85 43 ASP B O 1
ATOM 3239 N N . GLN B 1 52 ? 124.974 57.179 101.420 1.00 167.77 44 GLN B N 1
ATOM 3240 C CA . GLN B 1 52 ? 124.928 57.991 100.208 1.00 166.34 44 GLN B CA 1
ATOM 3241 C C . GLN B 1 52 ? 123.551 58.608 99.995 1.00 164.23 44 GLN B C 1
ATOM 3242 O O . GLN B 1 52 ? 123.449 59.728 99.479 1.00 161.95 44 GLN B O 1
ATOM 3248 N N . VAL B 1 53 ? 122.488 57.901 100.385 1.00 157.09 45 VAL B N 1
ATOM 3249 C CA . VAL B 1 53 ? 121.141 58.451 100.265 1.00 157.69 45 VAL B CA 1
ATOM 3250 C C . VAL B 1 53 ? 120.967 59.651 101.189 1.00 160.49 45 VAL B C 1
ATOM 3251 O O . VAL B 1 53 ? 120.272 60.617 100.848 1.00 163.08 45 VAL B O 1
ATOM 3255 N N . ARG B 1 54 ? 121.592 59.612 102.370 1.00 156.89 46 ARG B N 1
ATOM 3256 C CA . ARG B 1 54 ? 121.544 60.757 103.273 1.00 157.19 46 ARG B CA 1
ATOM 3257 C C . ARG B 1 54 ? 122.216 61.974 102.652 1.00 156.31 46 ARG B C 1
ATOM 3258 O O . ARG B 1 54 ? 121.692 63.092 102.732 1.00 155.80 46 ARG B O 1
ATOM 3266 N N . ARG B 1 55 ? 123.372 61.774 102.018 1.00 152.87 47 ARG B N 1
ATOM 3267 C CA . ARG B 1 55 ? 124.046 62.876 101.341 1.00 154.10 47 ARG B CA 1
ATOM 3268 C C . ARG B 1 55 ? 123.208 63.402 100.183 1.00 153.50 47 ARG B C 1
ATOM 3269 O O . ARG B 1 55 ? 123.151 64.616 99.950 1.00 152.55 47 ARG B O 1
ATOM 3277 N N . PHE B 1 56 ? 122.557 62.502 99.441 1.00 146.70 48 PHE B N 1
ATOM 3278 C CA . PHE B 1 56 ? 121.709 62.935 98.335 1.00 147.30 48 PHE B CA 1
ATOM 3279 C C . PHE B 1 56 ? 120.537 63.777 98.826 1.00 148.51 48 PHE B C 1
ATOM 3280 O O . PHE B 1 56 ? 120.228 64.821 98.239 1.00 149.08 48 PHE B O 1
ATOM 3288 N N . LEU B 1 57 ? 119.872 63.347 99.901 1.00 144.84 49 LEU B N 1
ATOM 3289 C CA . LEU B 1 57 ? 118.750 64.132 100.407 1.00 143.60 49 LEU B CA 1
ATOM 3290 C C . LEU B 1 57 ? 119.218 65.429 101.055 1.00 142.73 49 LEU B C 1
ATOM 3291 O O . LEU B 1 57 ? 118.473 66.415 101.066 1.00 142.66 49 LEU B O 1
ATOM 3296 N N . ARG B 1 58 ? 120.440 65.454 101.595 1.00 132.72 50 ARG B N 1
ATOM 3297 C CA . ARG B 1 58 ? 120.981 66.705 102.116 1.00 133.31 50 ARG B CA 1
ATOM 3298 C C . ARG B 1 58 ? 121.261 67.679 100.978 1.00 135.04 50 ARG B C 1
ATOM 3299 O O . ARG B 1 58 ? 121.046 68.888 101.124 1.00 133.84 50 ARG B O 1
ATOM 3307 N N . ARG B 1 59 ? 121.746 67.170 99.840 1.00 136.90 51 ARG B N 1
ATOM 3308 C CA . ARG B 1 59 ? 122.078 68.042 98.716 1.00 137.02 51 ARG B CA 1
ATOM 3309 C C . ARG B 1 59 ? 120.855 68.806 98.226 1.00 136.98 51 ARG B C 1
ATOM 3310 O O . ARG B 1 59 ? 120.927 70.014 97.970 1.00 136.05 51 ARG B O 1
ATOM 3318 N N . ASN B 1 60 ? 119.721 68.121 98.091 1.00 124.89 52 ASN B N 1
ATOM 3319 C CA . ASN B 1 60 ? 118.461 68.737 97.675 1.00 122.78 52 ASN B CA 1
ATOM 3320 C C . ASN B 1 60 ? 117.356 68.332 98.652 1.00 122.32 52 ASN B C 1
ATOM 3321 O O . ASN B 1 60 ? 116.601 67.383 98.438 1.00 123.05 52 ASN B O 1
ATOM 3326 N N . LEU B 1 61 ? 117.243 69.095 99.736 1.00 111.08 53 LEU B N 1
ATOM 3327 C CA . LEU B 1 61 ? 116.212 68.845 100.732 1.00 109.45 53 LEU B CA 1
ATOM 3328 C C . LEU B 1 61 ? 114.958 69.673 100.509 1.00 106.95 53 LEU B C 1
ATOM 3329 O O . LEU B 1 61 ? 113.860 69.208 100.830 1.00 113.34 53 LEU B O 1
ATOM 3334 N N . LEU B 1 62 ? 115.090 70.884 99.963 1.00 98.07 54 LEU B N 1
ATOM 3335 C CA . LEU B 1 62 ? 113.922 71.736 99.758 1.00 105.81 54 LEU B CA 1
ATOM 3336 C C . LEU B 1 62 ? 112.947 71.121 98.760 1.00 103.58 54 LEU B C 1
ATOM 3337 O O . LEU B 1 62 ? 111.729 71.158 98.969 1.00 99.24 54 LEU B O 1
ATOM 3342 N N . VAL B 1 63 ? 113.464 70.542 97.674 1.00 95.41 55 VAL B N 1
ATOM 3343 C CA . VAL B 1 63 ? 112.599 69.969 96.646 1.00 94.55 55 VAL B CA 1
ATOM 3344 C C . VAL B 1 63 ? 111.840 68.768 97.196 1.00 98.43 55 VAL B C 1
ATOM 3345 O O . VAL B 1 63 ? 110.621 68.644 97.014 1.00 108.78 55 VAL B O 1
ATOM 3349 N N . LEU B 1 64 ? 112.552 67.863 97.871 1.00 88.83 56 LEU B N 1
ATOM 3350 C CA . LEU B 1 64 ? 111.898 66.703 98.464 1.00 88.34 56 LEU B CA 1
ATOM 3351 C C . LEU B 1 64 ? 110.892 67.128 99.520 1.00 98.99 56 LEU B C 1
ATOM 3352 O O . LEU B 1 64 ? 109.792 66.569 99.601 1.00 105.34 56 LEU B O 1
ATOM 3357 N N . LEU B 1 65 ? 111.247 68.128 100.330 1.00 90.24 57 LEU B N 1
ATOM 3358 C CA . LEU B 1 65 ? 110.346 68.595 101.375 1.00 85.41 57 LEU B CA 1
ATOM 3359 C C . LEU B 1 65 ? 109.068 69.182 100.791 1.00 96.03 57 LEU B C 1
ATOM 3360 O O . LEU B 1 65 ? 107.974 68.891 101.279 1.00 101.27 57 LEU B O 1
ATOM 3365 N N . THR B 1 66 ? 109.175 69.991 99.733 1.00 90.24 58 THR B N 1
ATOM 3366 C CA . THR B 1 66 ? 107.967 70.604 99.186 1.00 85.26 58 THR B CA 1
ATOM 3367 C C . THR B 1 66 ? 107.118 69.590 98.423 1.00 85.67 58 THR B C 1
ATOM 3368 O O . THR B 1 66 ? 105.883 69.653 98.472 1.00 93.45 58 THR B O 1
ATOM 3372 N N . VAL B 1 67 ? 107.747 68.631 97.735 1.00 78.74 59 VAL B N 1
ATOM 3373 C CA . VAL B 1 67 ? 106.967 67.594 97.064 1.00 78.10 59 VAL B CA 1
ATOM 3374 C C . VAL B 1 67 ? 106.236 66.734 98.087 1.00 86.28 59 VAL B C 1
ATOM 3375 O O . VAL B 1 67 ? 105.045 66.428 97.927 1.00 95.23 59 VAL B O 1
ATOM 3379 N N . SER B 1 68 ? 106.929 66.342 99.161 1.00 78.80 60 SER B N 1
ATOM 3380 C CA . SER B 1 68 ? 106.285 65.583 100.225 1.00 81.86 60 SER B CA 1
ATOM 3381 C C . SER B 1 68 ? 105.202 66.399 100.912 1.00 89.97 60 SER B C 1
ATOM 3382 O O . SER B 1 68 ? 104.186 65.841 101.330 1.00 88.88 60 SER B O 1
ATOM 3385 N N . GLY B 1 69 ? 105.395 67.713 101.035 1.00 88.18 61 GLY B N 1
ATOM 3386 C CA . GLY B 1 69 ? 104.359 68.553 101.610 1.00 88.22 61 GLY B CA 1
ATOM 3387 C C . GLY B 1 69 ? 103.106 68.603 100.758 1.00 95.54 61 GLY B C 1
ATOM 3388 O O . GLY B 1 69 ? 101.992 68.529 101.279 1.00 98.73 61 GLY B O 1
ATOM 3389 N N . VAL B 1 70 ? 103.269 68.722 99.438 1.00 80.04 62 VAL B N 1
ATOM 3390 C CA . VAL B 1 70 ? 102.110 68.719 98.546 1.00 76.58 62 VAL B CA 1
ATOM 3391 C C . VAL B 1 70 ? 101.393 67.374 98.600 1.00 77.68 62 VAL B C 1
ATOM 3392 O O . VAL B 1 70 ? 100.156 67.312 98.670 1.00 85.32 62 VAL B O 1
ATOM 3396 N N . LEU B 1 71 ? 102.156 66.277 98.570 1.00 70.19 63 LEU B N 1
ATOM 3397 C CA . LEU B 1 71 ? 101.545 64.953 98.643 1.00 77.46 63 LEU B CA 1
ATOM 3398 C C . LEU B 1 71 ? 100.820 64.752 99.970 1.00 87.62 63 LEU B C 1
ATOM 3399 O O . LEU B 1 71 ? 99.707 64.211 100.005 1.00 95.72 63 LEU B O 1
ATOM 3404 N N . ALA B 1 72 ? 101.434 65.188 101.073 1.00 78.08 64 ALA B N 1
ATOM 3405 C CA . ALA B 1 72 ? 100.804 65.068 102.380 1.00 81.69 64 ALA B CA 1
ATOM 3406 C C . ALA B 1 72 ? 99.551 65.924 102.469 1.00 85.89 64 ALA B C 1
ATOM 3407 O O . ALA B 1 72 ? 98.567 65.522 103.095 1.00 93.37 64 ALA B O 1
ATOM 3409 N N . GLY B 1 73 ? 99.568 67.108 101.856 1.00 79.47 65 GLY B N 1
ATOM 3410 C CA . GLY B 1 73 ? 98.375 67.935 101.840 1.00 86.24 65 GLY B CA 1
ATOM 3411 C C . GLY B 1 73 ? 97.232 67.291 101.085 1.00 84.25 65 GLY B C 1
ATOM 3412 O O . GLY B 1 73 ? 96.087 67.312 101.540 1.00 80.40 65 GLY B O 1
ATOM 3413 N N . VAL B 1 74 ? 97.531 66.697 99.928 1.00 84.00 66 VAL B N 1
ATOM 3414 C CA . VAL B 1 74 ? 96.497 65.990 99.176 1.00 82.95 66 VAL B CA 1
ATOM 3415 C C . VAL B 1 74 ? 95.942 64.833 99.999 1.00 86.20 66 VAL B C 1
ATOM 3416 O O . VAL B 1 74 ? 94.721 64.653 100.110 1.00 103.06 66 VAL B O 1
ATOM 3420 N N . ALA B 1 75 ? 96.834 64.043 100.606 1.00 70.85 67 ALA B N 1
ATOM 3421 C CA . ALA B 1 75 ? 96.389 62.890 101.383 1.00 80.52 67 ALA B CA 1
ATOM 3422 C C . ALA B 1 75 ? 95.538 63.315 102.573 1.00 85.28 67 ALA B C 1
ATOM 3423 O O . ALA B 1 75 ? 94.477 62.732 102.826 1.00 87.53 67 ALA B O 1
ATOM 3425 N N . LEU B 1 76 ? 95.978 64.343 103.302 1.00 85.63 68 LEU B N 1
ATOM 3426 C CA . LEU B 1 76 ? 95.243 64.810 104.471 1.00 87.40 68 LEU B CA 1
ATOM 3427 C C . LEU B 1 76 ? 93.895 65.398 104.081 1.00 87.79 68 LEU B C 1
ATOM 3428 O O . LEU B 1 76 ? 92.896 65.176 104.773 1.00 96.16 68 LEU B O 1
ATOM 3433 N N . GLY B 1 77 ? 93.843 66.151 102.982 1.00 79.79 69 GLY B N 1
ATOM 3434 C CA . GLY B 1 77 ? 92.576 66.714 102.552 1.00 87.85 69 GLY B CA 1
ATOM 3435 C C . GLY B 1 77 ? 91.573 65.658 102.134 1.00 85.91 69 GLY B C 1
ATOM 3436 O O . GLY B 1 77 ? 90.400 65.724 102.513 1.00 81.24 69 GLY B O 1
ATOM 3437 N N . LEU B 1 78 ? 92.014 64.669 101.349 1.00 90.94 70 LEU B N 1
ATOM 3438 C CA . LEU B 1 78 ? 91.114 63.576 100.986 1.00 89.81 70 LEU B CA 1
ATOM 3439 C C . LEU B 1 78 ? 90.674 62.786 102.213 1.00 88.40 70 LEU B C 1
ATOM 3440 O O . LEU B 1 78 ? 89.501 62.408 102.324 1.00 95.62 70 LEU B O 1
ATOM 3445 N N . GLY B 1 79 ? 91.590 62.540 103.152 1.00 89.34 71 GLY B N 1
ATOM 3446 C CA . GLY B 1 79 ? 91.217 61.813 104.356 1.00 97.98 71 GLY B CA 1
ATOM 3447 C C . GLY B 1 79 ? 90.212 62.561 105.211 1.00 104.61 71 GLY B C 1
ATOM 3448 O O . GLY B 1 79 ? 89.291 61.960 105.770 1.00 105.08 71 GLY B O 1
ATOM 3449 N N . VAL B 1 80 ? 90.376 63.879 105.330 1.00 110.22 72 VAL B N 1
ATOM 3450 C CA . VAL B 1 80 ? 89.441 64.678 106.116 1.00 110.47 72 VAL B CA 1
ATOM 3451 C C . VAL B 1 80 ? 88.084 64.747 105.425 1.00 109.77 72 VAL B C 1
ATOM 3452 O O . VAL B 1 80 ? 87.039 64.558 106.057 1.00 108.78 72 VAL B O 1
ATOM 3456 N N . ARG B 1 81 ? 88.077 64.999 104.113 1.00 99.99 73 ARG B N 1
ATOM 3457 C CA . ARG B 1 81 ? 86.814 65.093 103.391 1.00 98.82 73 ARG B CA 1
ATOM 3458 C C . ARG B 1 81 ? 86.108 63.750 103.278 1.00 99.32 73 ARG B C 1
ATOM 3459 O O . ARG B 1 81 ? 84.901 63.722 103.017 1.00 100.67 73 ARG B O 1
ATOM 3467 N N . GLY B 1 82 ? 86.822 62.644 103.467 1.00 113.42 74 GLY B N 1
ATOM 3468 C CA . GLY B 1 82 ? 86.203 61.337 103.380 1.00 116.57 74 GLY B CA 1
ATOM 3469 C C . GLY B 1 82 ? 85.243 61.032 104.512 1.00 119.23 74 GLY B C 1
ATOM 3470 O O . GLY B 1 82 ? 84.032 60.927 104.294 1.00 117.50 74 GLY B O 1
ATOM 3471 N N . ALA B 1 83 ? 85.767 60.888 105.728 1.00 132.85 75 ALA B N 1
ATOM 3472 C CA . ALA B 1 83 ? 84.955 60.537 106.888 1.00 134.20 75 ALA B CA 1
ATOM 3473 C C . ALA B 1 83 ? 85.349 61.377 108.093 1.00 135.42 75 ALA B C 1
ATOM 3474 O O . ALA B 1 83 ? 85.356 60.898 109.232 1.00 136.25 75 ALA B O 1
ATOM 3476 N N . GLY B 1 84 ? 85.683 62.642 107.860 1.00 144.56 76 GLY B N 1
ATOM 3477 C CA . GLY B 1 84 ? 86.032 63.538 108.945 1.00 144.54 76 GLY B CA 1
ATOM 3478 C C . GLY B 1 84 ? 85.119 64.743 109.010 1.00 144.60 76 GLY B C 1
ATOM 3479 O O . GLY B 1 84 ? 85.561 65.855 109.313 1.00 143.26 76 GLY B O 1
ATOM 3480 N N . GLY B 1 85 ? 83.837 64.531 108.725 1.00 146.59 77 GLY B N 1
ATOM 3481 C CA . GLY B 1 85 ? 82.854 65.586 108.686 1.00 144.66 77 GLY B CA 1
ATOM 3482 C C . GLY B 1 85 ? 82.533 66.093 107.296 1.00 147.34 77 GLY B C 1
ATOM 3483 O O . GLY B 1 85 ? 81.481 66.715 107.107 1.00 147.83 77 GLY B O 1
ATOM 3484 N N . GLY B 1 86 ? 83.403 65.835 106.320 1.00 145.23 78 GLY B N 1
ATOM 3485 C CA . GLY B 1 86 ? 83.145 66.258 104.958 1.00 143.55 78 GLY B CA 1
ATOM 3486 C C . GLY B 1 86 ? 83.163 67.771 104.814 1.00 143.90 78 GLY B C 1
ATOM 3487 O O . GLY B 1 86 ? 83.843 68.491 105.552 1.00 142.10 78 GLY B O 1
ATOM 3488 N N . LEU B 1 87 ? 82.389 68.258 103.848 1.00 152.99 79 LEU B N 1
ATOM 3489 C CA . LEU B 1 87 ? 82.273 69.686 103.581 1.00 151.26 79 LEU B CA 1
ATOM 3490 C C . LEU B 1 87 ? 81.382 70.407 104.584 1.00 153.54 79 LEU B C 1
ATOM 3491 O O . LEU B 1 87 ? 81.105 71.597 104.398 1.00 151.05 79 LEU B O 1
ATOM 3496 N N . ALA B 1 88 ? 80.936 69.723 105.641 1.00 158.41 80 ALA B N 1
ATOM 3497 C CA . ALA B 1 88 ? 80.063 70.333 106.637 1.00 156.28 80 ALA B CA 1
ATOM 3498 C C . ALA B 1 88 ? 80.757 71.417 107.448 1.00 158.32 80 ALA B C 1
ATOM 3499 O O . ALA B 1 88 ? 80.077 72.141 108.184 1.00 156.50 80 ALA B O 1
ATOM 3501 N N . LEU B 1 89 ? 82.080 71.533 107.351 1.00 137.11 81 LEU B N 1
ATOM 3502 C CA . LEU B 1 89 ? 82.783 72.611 108.029 1.00 134.39 81 LEU B CA 1
ATOM 3503 C C . LEU B 1 89 ? 82.364 73.956 107.448 1.00 134.64 81 LEU B C 1
ATOM 3504 O O . LEU B 1 89 ? 82.211 74.108 106.233 1.00 133.12 81 LEU B O 1
ATOM 3509 N N . SER B 1 90 ? 82.177 74.935 108.328 1.00 120.13 82 SER B N 1
ATOM 3510 C CA . SER B 1 90 ? 81.720 76.250 107.912 1.00 118.39 82 SER B CA 1
ATOM 3511 C C . SER B 1 90 ? 82.879 77.061 107.338 1.00 118.89 82 SER B C 1
ATOM 3512 O O . SER B 1 90 ? 84.034 76.624 107.315 1.00 123.33 82 SER B O 1
ATOM 3515 N N . ARG B 1 91 ? 82.557 78.266 106.864 1.00 116.73 83 ARG B N 1
ATOM 3516 C CA . ARG B 1 91 ? 83.573 79.131 106.273 1.00 120.56 83 ARG B CA 1
ATOM 3517 C C . ARG B 1 91 ? 84.611 79.551 107.305 1.00 124.02 83 ARG B C 1
ATOM 3518 O O . ARG B 1 91 ? 85.805 79.626 106.998 1.00 127.90 83 ARG B O 1
ATOM 3526 N N . ALA B 1 92 ? 84.173 79.835 108.534 1.00 111.50 84 ALA B N 1
ATOM 3527 C CA . ALA B 1 92 ? 85.114 80.215 109.583 1.00 108.40 84 ALA B CA 1
ATOM 3528 C C . ALA B 1 92 ? 86.081 79.080 109.902 1.00 112.35 84 ALA B C 1
ATOM 3529 O O . ALA B 1 92 ? 87.289 79.305 110.041 1.00 117.69 84 ALA B O 1
ATOM 3531 N N . GLN B 1 93 ? 85.572 77.850 110.007 1.00 113.01 85 GLN B N 1
ATOM 3532 C CA . GLN B 1 93 ? 86.447 76.718 110.293 1.00 114.23 85 GLN B CA 1
ATOM 3533 C C . GLN B 1 93 ? 87.374 76.419 109.121 1.00 108.23 85 GLN B C 1
ATOM 3534 O O . GLN B 1 93 ? 88.530 76.028 109.323 1.00 106.12 85 GLN B O 1
ATOM 3540 N N . LEU B 1 94 ? 86.895 76.604 107.889 1.00 96.95 86 LEU B N 1
ATOM 3541 C CA . LEU B 1 94 ? 87.779 76.459 106.737 1.00 93.29 86 LEU B CA 1
ATOM 3542 C C . LEU B 1 94 ? 88.884 77.508 106.755 1.00 99.57 86 LEU B C 1
ATOM 3543 O O . LEU B 1 94 ? 90.032 77.216 106.400 1.00 110.51 86 LEU B O 1
ATOM 3548 N N . THR B 1 95 ? 88.556 78.736 107.160 1.00 102.72 87 THR B N 1
ATOM 3549 C CA . THR B 1 95 ? 89.579 79.768 107.299 1.00 106.84 87 THR B CA 1
ATOM 3550 C C . THR B 1 95 ? 90.597 79.393 108.370 1.00 107.54 87 THR B C 1
ATOM 3551 O O . THR B 1 95 ? 91.806 79.583 108.184 1.00 106.83 87 THR B O 1
ATOM 3555 N N . TYR B 1 96 ? 90.128 78.851 109.495 1.00 104.93 88 TYR B N 1
ATOM 3556 C CA . TYR B 1 96 ? 91.052 78.419 110.542 1.00 102.57 88 TYR B CA 1
ATOM 3557 C C . TYR B 1 96 ? 91.960 77.304 110.039 1.00 102.20 88 TYR B C 1
ATOM 3558 O O . TYR B 1 96 ? 93.146 77.254 110.384 1.00 99.30 88 TYR B O 1
ATOM 3567 N N . PHE B 1 97 ? 91.415 76.399 109.225 1.00 91.34 89 PHE B N 1
ATOM 3568 C CA . PHE B 1 97 ? 92.222 75.327 108.651 1.00 84.96 89 PHE B CA 1
ATOM 3569 C C . PHE B 1 97 ? 93.251 75.864 107.663 1.00 82.54 89 PHE B C 1
ATOM 3570 O O . PHE B 1 97 ? 94.385 75.378 107.617 1.00 91.11 89 PHE B O 1
ATOM 3578 N N . ALA B 1 98 ? 92.874 76.857 106.862 1.00 87.58 90 ALA B N 1
ATOM 3579 C CA . ALA B 1 98 ? 93.758 77.413 105.844 1.00 93.57 90 ALA B CA 1
ATOM 3580 C C . ALA B 1 98 ? 94.686 78.493 106.380 1.00 100.44 90 ALA B C 1
ATOM 3581 O O . ALA B 1 98 ? 95.488 79.032 105.610 1.00 101.96 90 ALA B O 1
ATOM 3583 N N . PHE B 1 99 ? 94.577 78.830 107.663 1.00 99.16 91 PHE B N 1
ATOM 3584 C CA . PHE B 1 99 ? 95.362 79.921 108.238 1.00 93.59 91 PHE B CA 1
ATOM 3585 C C . PHE B 1 99 ? 96.872 79.858 108.007 1.00 95.27 91 PHE B C 1
ATOM 3586 O O . PHE B 1 99 ? 97.455 80.917 107.712 1.00 105.60 91 PHE B O 1
ATOM 3594 N N . PRO B 1 100 ? 97.572 78.722 108.164 1.00 85.72 92 PRO B N 1
ATOM 3595 C CA . PRO B 1 100 ? 99.015 78.734 107.849 1.00 93.67 92 PRO B CA 1
ATOM 3596 C C . PRO B 1 100 ? 99.308 79.113 106.409 1.00 94.08 92 PRO B C 1
ATOM 3597 O O . PRO B 1 100 ? 100.303 79.799 106.129 1.00 91.71 92 PRO B O 1
ATOM 3601 N N . GLY B 1 101 ? 98.448 78.697 105.481 1.00 86.89 93 GLY B N 1
ATOM 3602 C CA . GLY B 1 101 ? 98.604 79.130 104.106 1.00 92.99 93 GLY B CA 1
ATOM 3603 C C . GLY B 1 101 ? 98.378 80.619 103.938 1.00 92.29 93 GLY B C 1
ATOM 3604 O O . GLY B 1 101 ? 99.036 81.266 103.119 1.00 93.93 93 GLY B O 1
ATOM 3605 N N . GLU B 1 102 ? 97.446 81.182 104.707 1.00 90.31 94 GLU B N 1
ATOM 3606 C CA . GLU B 1 102 ? 97.264 82.629 104.697 1.00 90.75 94 GLU B CA 1
ATOM 3607 C C . GLU B 1 102 ? 98.513 83.337 105.200 1.00 94.26 94 GLU B C 1
ATOM 3608 O O . GLU B 1 102 ? 98.905 84.380 104.663 1.00 103.67 94 GLU B O 1
ATOM 3614 N N . LEU B 1 103 ? 99.149 82.784 106.235 1.00 82.04 95 LEU B N 1
ATOM 3615 C CA . LEU B 1 103 ? 100.405 83.348 106.718 1.00 76.23 95 LEU B CA 1
ATOM 3616 C C . LEU B 1 103 ? 101.477 83.301 105.640 1.00 78.49 95 LEU B C 1
ATOM 3617 O O . LEU B 1 103 ? 102.218 84.272 105.446 1.00 93.26 95 LEU B O 1
ATOM 3622 N N . LEU B 1 104 ? 101.572 82.176 104.925 1.00 80.80 96 LEU B N 1
ATOM 3623 C CA . LEU B 1 104 ? 102.556 82.062 103.850 1.00 92.29 96 LEU B CA 1
ATOM 3624 C C . LEU B 1 104 ? 102.290 83.073 102.741 1.00 85.62 96 LEU B C 1
ATOM 3625 O O . LEU B 1 104 ? 103.222 83.702 102.225 1.00 78.80 96 LEU B O 1
ATOM 3630 N N . LEU B 1 105 ? 101.022 83.243 102.361 1.00 79.57 97 LEU B N 1
ATOM 3631 C CA . LEU B 1 105 ? 100.682 84.199 101.310 1.00 82.53 97 LEU B CA 1
ATOM 3632 C C . LEU B 1 105 ? 100.988 85.630 101.737 1.00 90.70 97 LEU B C 1
ATOM 3633 O O . LEU B 1 105 ? 101.490 86.428 100.937 1.00 97.60 97 LEU B O 1
ATOM 3638 N N . ARG B 1 106 ? 100.689 85.975 102.993 1.00 97.07 98 ARG B N 1
ATOM 3639 C CA . ARG B 1 106 ? 101.007 87.311 103.487 1.00 90.05 98 ARG B CA 1
ATOM 3640 C C . ARG B 1 106 ? 102.513 87.543 103.520 1.00 93.15 98 ARG B C 1
ATOM 3641 O O . ARG B 1 106 ? 102.990 88.629 103.168 1.00 98.35 98 ARG B O 1
ATOM 3649 N N . LEU B 1 107 ? 103.279 86.529 103.933 1.00 90.90 99 LEU B N 1
ATOM 3650 C CA . LEU B 1 107 ? 104.734 86.649 103.926 1.00 84.02 99 LEU B CA 1
ATOM 3651 C C . LEU B 1 107 ? 105.263 86.843 102.512 1.00 83.44 99 LEU B C 1
ATOM 3652 O O . LEU B 1 107 ? 106.186 87.634 102.290 1.00 85.44 99 LEU B O 1
ATOM 3657 N N . LEU B 1 108 ? 104.696 86.119 101.545 1.00 86.43 100 LEU B N 1
ATOM 3658 C CA . LEU B 1 108 ? 105.108 86.287 100.156 1.00 84.62 100 LEU B CA 1
ATOM 3659 C C . LEU B 1 108 ? 104.794 87.690 99.652 1.00 84.92 100 LEU B C 1
ATOM 3660 O O . LEU B 1 108 ? 105.616 88.310 98.969 1.00 90.76 100 LEU B O 1
ATOM 3665 N N . ARG B 1 109 ? 103.609 88.207 99.979 1.00 88.19 101 ARG B N 1
ATOM 3666 C CA . ARG B 1 109 ? 103.235 89.541 99.518 1.00 86.32 101 ARG B CA 1
ATOM 3667 C C . ARG B 1 109 ? 104.056 90.632 100.195 1.00 94.88 101 ARG B C 1
ATOM 3668 O O . ARG B 1 109 ? 104.225 91.717 99.627 1.00 99.23 101 ARG B O 1
ATOM 3676 N N . MET B 1 110 ? 104.553 90.376 101.408 1.00 99.00 102 MET B N 1
ATOM 3677 C CA . MET B 1 110 ? 105.332 91.387 102.121 1.00 95.16 102 MET B CA 1
ATOM 3678 C C . MET B 1 110 ? 106.633 91.717 101.401 1.00 94.12 102 MET B C 1
ATOM 3679 O O . MET B 1 110 ? 107.029 92.885 101.320 1.00 93.93 102 MET B O 1
ATOM 3684 N N . ILE B 1 111 ? 107.310 90.699 100.866 1.00 90.64 103 ILE B N 1
ATOM 3685 C CA . ILE B 1 111 ? 108.709 90.827 100.467 1.00 85.80 103 ILE B CA 1
ATOM 3686 C C . ILE B 1 111 ? 108.914 91.196 99.007 1.00 86.09 103 ILE B C 1
ATOM 3687 O O . ILE B 1 111 ? 110.057 91.466 98.609 1.00 96.25 103 ILE B O 1
ATOM 3692 N N . ILE B 1 112 ? 107.861 91.206 98.191 1.00 87.77 104 ILE B N 1
ATOM 3693 C CA . ILE B 1 112 ? 108.058 91.448 96.767 1.00 89.18 104 ILE B CA 1
ATOM 3694 C C . ILE B 1 112 ? 108.448 92.901 96.511 1.00 91.99 104 ILE B C 1
ATOM 3695 O O . ILE B 1 112 ? 109.301 93.181 95.661 1.00 103.18 104 ILE B O 1
ATOM 3700 N N . LEU B 1 113 ? 107.847 93.841 97.244 1.00 80.19 105 LEU B N 1
ATOM 3701 C CA . LEU B 1 113 ? 108.105 95.259 96.997 1.00 82.26 105 LEU B CA 1
ATOM 3702 C C . LEU B 1 113 ? 109.556 95.674 97.228 1.00 80.21 105 LEU B C 1
ATOM 3703 O O . LEU B 1 113 ? 110.149 96.266 96.308 1.00 84.48 105 LEU B O 1
ATOM 3708 N N . PRO B 1 114 ? 110.181 95.432 98.396 1.00 90.02 106 PRO B N 1
ATOM 3709 C CA . PRO B 1 114 ? 111.595 95.825 98.529 1.00 89.80 106 PRO B CA 1
ATOM 3710 C C . PRO B 1 114 ? 112.487 95.110 97.538 1.00 78.98 106 PRO B C 1
ATOM 3711 O O . PRO B 1 114 ? 113.418 95.713 96.982 1.00 83.76 106 PRO B O 1
ATOM 3715 N N . LEU B 1 115 ? 112.178 93.838 97.275 1.00 78.38 107 LEU B N 1
ATOM 3716 C CA . LEU B 1 115 ? 112.949 93.045 96.329 1.00 79.82 107 LEU B CA 1
ATOM 3717 C C . LEU B 1 115 ? 112.976 93.699 94.957 1.00 85.97 107 LEU B C 1
ATOM 3718 O O . LEU B 1 115 ? 114.051 93.938 94.399 1.00 95.80 107 LEU B O 1
ATOM 3723 N N . VAL B 1 116 ? 111.804 94.021 94.405 1.00 78.83 108 VAL B N 1
ATOM 3724 C CA . VAL B 1 116 ? 111.777 94.603 93.068 1.00 76.94 108 VAL B CA 1
ATOM 3725 C C . VAL B 1 116 ? 112.406 95.994 93.080 1.00 82.57 108 VAL B C 1
ATOM 3726 O O . VAL B 1 116 ? 113.261 96.303 92.237 1.00 91.18 108 VAL B O 1
ATOM 3730 N N . VAL B 1 117 ? 112.049 96.828 94.069 1.00 84.61 109 VAL B N 1
ATOM 3731 C CA . VAL B 1 117 ? 112.453 98.231 94.008 1.00 83.51 109 VAL B CA 1
ATOM 3732 C C . VAL B 1 117 ? 113.964 98.357 94.147 1.00 89.05 109 VAL B C 1
ATOM 3733 O O . VAL B 1 117 ? 114.567 99.276 93.583 1.00 96.16 109 VAL B O 1
ATOM 3737 N N . CYS B 1 118 ? 114.614 97.439 94.865 1.00 88.87 110 CYS B N 1
ATOM 3738 C CA . CYS B 1 118 ? 116.057 97.553 95.007 1.00 82.29 110 CYS B CA 1
ATOM 3739 C C . CYS B 1 118 ? 116.833 96.710 94.008 1.00 74.25 110 CYS B C 1
ATOM 3740 O O . CYS B 1 118 ? 117.899 97.143 93.557 1.00 84.05 110 CYS B O 1
ATOM 3743 N N . SER B 1 119 ? 116.323 95.537 93.620 1.00 68.52 111 SER B N 1
ATOM 3744 C CA . SER B 1 119 ? 116.991 94.750 92.594 1.00 77.74 111 SER B CA 1
ATOM 3745 C C . SER B 1 119 ? 117.029 95.489 91.266 1.00 85.98 111 SER B C 1
ATOM 3746 O O . SER B 1 119 ? 118.068 95.517 90.598 1.00 87.30 111 SER B O 1
ATOM 3749 N N . LEU B 1 120 ? 115.910 96.106 90.868 1.00 76.61 112 LEU B N 1
ATOM 3750 C CA . LEU B 1 120 ? 115.900 96.827 89.600 1.00 68.94 112 LEU B CA 1
ATOM 3751 C C . LEU B 1 120 ? 116.817 98.042 89.641 1.00 82.29 112 LEU B C 1
ATOM 3752 O O . LEU B 1 120 ? 117.519 98.324 88.664 1.00 98.89 112 LEU B O 1
ATOM 3757 N N . ILE B 1 121 ? 116.832 98.769 90.761 1.00 76.91 113 ILE B N 1
ATOM 3758 C CA . ILE B 1 121 ? 117.695 99.944 90.875 1.00 76.67 113 ILE B CA 1
ATOM 3759 C C . ILE B 1 121 ? 119.161 99.538 90.792 1.00 73.36 113 ILE B C 1
ATOM 3760 O O . ILE B 1 121 ? 119.949 100.149 90.060 1.00 73.05 113 ILE B O 1
ATOM 3765 N N . GLY B 1 122 ? 119.547 98.493 91.527 1.00 78.96 114 GLY B N 1
ATOM 3766 C CA . GLY B 1 122 ? 120.925 98.033 91.465 1.00 74.98 114 GLY B CA 1
ATOM 3767 C C . GLY B 1 122 ? 121.315 97.522 90.090 1.00 74.92 114 GLY B C 1
ATOM 3768 O O . GLY B 1 122 ? 122.406 97.819 89.594 1.00 70.70 114 GLY B O 1
ATOM 3769 N N . GLY B 1 123 ? 120.426 96.758 89.451 1.00 76.49 115 GLY B N 1
ATOM 3770 C CA . GLY B 1 123 ? 120.725 96.242 88.126 1.00 83.74 115 GLY B CA 1
ATOM 3771 C C . GLY B 1 123 ? 120.851 97.331 87.079 1.00 87.13 115 GLY B C 1
ATOM 3772 O O . GLY B 1 123 ? 121.714 97.261 86.201 1.00 94.52 115 GLY B O 1
ATOM 3773 N N . ALA B 1 124 ? 119.993 98.350 87.151 1.00 69.91 116 ALA B N 1
ATOM 3774 C CA . ALA B 1 124 ? 120.064 99.432 86.178 1.00 68.90 116 ALA B CA 1
ATOM 3775 C C . ALA B 1 124 ? 121.264 100.333 86.439 1.00 80.83 116 ALA B C 1
ATOM 3776 O O . ALA B 1 124 ? 121.886 100.832 85.494 1.00 89.90 116 ALA B O 1
ATOM 3778 N N . ALA B 1 125 ? 121.607 100.557 87.710 1.00 81.25 117 ALA B N 1
ATOM 3779 C CA . ALA B 1 125 ? 122.769 101.382 88.023 1.00 77.96 117 ALA B CA 1
ATOM 3780 C C . ALA B 1 125 ? 124.063 100.686 87.625 1.00 73.64 117 ALA B C 1
ATOM 3781 O O . ALA B 1 125 ? 125.005 101.337 87.160 1.00 76.01 117 ALA B O 1
ATOM 3783 N N . SER B 1 126 ? 124.133 99.368 87.802 1.00 89.99 118 SER B N 1
ATOM 3784 C CA . SER B 1 126 ? 125.327 98.630 87.414 1.00 95.30 118 SER B CA 1
ATOM 3785 C C . SER B 1 126 ? 125.423 98.412 85.911 1.00 96.30 118 SER B C 1
ATOM 3786 O O . SER B 1 126 ? 126.478 97.986 85.431 1.00 101.60 118 SER B O 1
ATOM 3789 N N . LEU B 1 127 ? 124.358 98.691 85.165 1.00 98.13 119 LEU B N 1
ATOM 3790 C CA . LEU B 1 127 ? 124.372 98.494 83.723 1.00 100.36 119 LEU B CA 1
ATOM 3791 C C . LEU B 1 127 ? 125.192 99.581 83.039 1.00 101.04 119 LEU B C 1
ATOM 3792 O O . LEU B 1 127 ? 125.121 100.758 83.401 1.00 100.88 119 LEU B O 1
ATOM 3797 N N . ASP B 1 128 ? 125.975 99.178 82.040 1.00 124.56 120 ASP B N 1
ATOM 3798 C CA . ASP B 1 128 ? 126.793 100.093 81.244 1.00 126.34 120 ASP B CA 1
ATOM 3799 C C . ASP B 1 128 ? 126.494 99.860 79.770 1.00 127.10 120 ASP B C 1
ATOM 3800 O O . ASP B 1 128 ? 127.205 99.107 79.091 1.00 125.93 120 ASP B O 1
ATOM 3805 N N . PRO B 1 129 ? 125.440 100.489 79.241 1.00 131.58 121 PRO B N 1
ATOM 3806 C CA . PRO B 1 129 ? 125.129 100.321 77.813 1.00 130.55 121 PRO B CA 1
ATOM 3807 C C . PRO B 1 129 ? 126.176 100.916 76.889 1.00 129.45 121 PRO B C 1
ATOM 3808 O O . PRO B 1 129 ? 126.201 100.563 75.704 1.00 129.32 121 PRO B O 1
ATOM 3812 N N . GLY B 1 130 ? 127.041 101.797 77.388 1.00 145.76 122 GLY B N 1
ATOM 3813 C CA . GLY B 1 130 ? 128.057 102.419 76.561 1.00 148.06 122 GLY B CA 1
ATOM 3814 C C . GLY B 1 130 ? 129.253 101.550 76.243 1.00 150.76 122 GLY B C 1
ATOM 3815 O O . GLY B 1 130 ? 130.120 101.975 75.473 1.00 150.54 122 GLY B O 1
ATOM 3816 N N . ALA B 1 131 ? 129.328 100.351 76.827 1.00 150.99 123 ALA B N 1
ATOM 3817 C CA . ALA B 1 131 ? 130.414 99.435 76.495 1.00 147.19 123 ALA B CA 1
ATOM 3818 C C . ALA B 1 131 ? 130.340 99.002 75.038 1.00 147.94 123 ALA B C 1
ATOM 3819 O O . ALA B 1 131 ? 131.367 98.906 74.356 1.00 145.19 123 ALA B O 1
ATOM 3821 N N . LEU B 1 132 ? 129.133 98.737 74.542 1.00 149.10 124 LEU B N 1
ATOM 3822 C CA . LEU B 1 132 ? 128.907 98.379 73.143 1.00 148.53 124 LEU B CA 1
ATOM 3823 C C . LEU B 1 132 ? 127.805 99.285 72.604 1.00 146.80 124 LEU B C 1
ATOM 3824 O O . LEU B 1 132 ? 126.626 99.096 72.916 1.00 143.57 124 LEU B O 1
ATOM 3829 N N . GLY B 1 133 ? 128.193 100.271 71.799 1.00 150.66 125 GLY B N 1
ATOM 3830 C CA . GLY B 1 133 ? 127.233 101.237 71.307 1.00 152.41 125 GLY B CA 1
ATOM 3831 C C . GLY B 1 133 ? 126.340 100.665 70.222 1.00 155.73 125 GLY B C 1
ATOM 3832 O O . GLY B 1 133 ? 126.752 99.833 69.413 1.00 155.59 125 GLY B O 1
ATOM 3833 N N . ARG B 1 134 ? 125.085 101.121 70.227 1.00 149.72 126 ARG B N 1
ATOM 3834 C CA . ARG B 1 134 ? 124.070 100.783 69.227 1.00 146.89 126 ARG B CA 1
ATOM 3835 C C . ARG B 1 134 ? 123.740 99.293 69.196 1.00 147.55 126 ARG B C 1
ATOM 3836 O O . ARG B 1 134 ? 123.150 98.806 68.227 1.00 146.32 126 ARG B O 1
ATOM 3844 N N . LEU B 1 135 ? 124.108 98.555 70.239 1.00 143.44 127 LEU B N 1
ATOM 3845 C CA . LEU B 1 135 ? 123.721 97.159 70.390 1.00 139.42 127 LEU B CA 1
ATOM 3846 C C . LEU B 1 135 ? 122.928 96.892 71.657 1.00 139.42 127 LEU B C 1
ATOM 3847 O O . LEU B 1 135 ? 122.108 95.973 71.672 1.00 139.08 127 LEU B O 1
ATOM 3852 N N . GLY B 1 136 ? 123.149 97.670 72.719 1.00 140.86 128 GLY B N 1
ATOM 3853 C CA . GLY B 1 136 ? 122.306 97.551 73.895 1.00 139.08 128 GLY B CA 1
ATOM 3854 C C . GLY B 1 136 ? 120.862 97.909 73.603 1.00 141.03 128 GLY B C 1
ATOM 3855 O O . GLY B 1 136 ? 119.940 97.311 74.160 1.00 140.79 128 GLY B O 1
ATOM 3856 N N . ALA B 1 137 ? 120.646 98.892 72.724 1.00 145.96 129 ALA B N 1
ATOM 3857 C CA . ALA B 1 137 ? 119.289 99.228 72.305 1.00 146.38 129 ALA B CA 1
ATOM 3858 C C . ALA B 1 137 ? 118.647 98.077 71.539 1.00 146.92 129 ALA B C 1
ATOM 3859 O O . ALA B 1 137 ? 117.468 97.764 71.748 1.00 149.02 129 ALA B O 1
ATOM 3861 N N . TRP B 1 138 ? 119.411 97.433 70.651 1.00 138.51 130 TRP B N 1
ATOM 3862 C CA . TRP B 1 138 ? 118.905 96.258 69.946 1.00 138.17 130 TRP B CA 1
ATOM 3863 C C . TRP B 1 138 ? 118.557 95.145 70.924 1.00 138.96 130 TRP B C 1
ATOM 3864 O O . TRP B 1 138 ? 117.523 94.484 70.783 1.00 137.04 130 TRP B O 1
ATOM 3875 N N . ALA B 1 139 ? 119.413 94.928 71.925 1.00 128.56 131 ALA B N 1
ATOM 3876 C CA . ALA B 1 139 ? 119.157 93.893 72.920 1.00 126.46 131 ALA B CA 1
ATOM 3877 C C . ALA B 1 139 ? 117.906 94.196 73.737 1.00 125.68 131 ALA B C 1
ATOM 3878 O O . ALA B 1 139 ? 117.095 93.299 73.998 1.00 125.82 131 ALA B O 1
ATOM 3880 N N . LEU B 1 140 ? 117.741 95.451 74.161 1.00 118.79 132 LEU B N 1
ATOM 3881 C CA . LEU B 1 140 ? 116.559 95.828 74.929 1.00 118.40 132 LEU B CA 1
ATOM 3882 C C . LEU B 1 140 ? 115.292 95.664 74.101 1.00 114.43 132 LEU B C 1
ATOM 3883 O O . LEU B 1 140 ? 114.277 95.159 74.598 1.00 115.76 132 LEU B O 1
ATOM 3888 N N . LEU B 1 141 ? 115.337 96.079 72.832 1.00 114.91 133 LEU B N 1
ATOM 3889 C CA . LEU B 1 141 ? 114.184 95.900 71.958 1.00 120.59 133 LEU B CA 1
ATOM 3890 C C . LEU B 1 141 ? 113.869 94.423 71.767 1.00 119.67 133 LEU B C 1
ATOM 3891 O O . LEU B 1 141 ? 112.698 94.027 71.776 1.00 119.47 133 LEU B O 1
ATOM 3896 N N . PHE B 1 142 ? 114.905 93.594 71.601 1.00 106.68 134 PHE B N 1
ATOM 3897 C CA . PHE B 1 142 ? 114.701 92.159 71.434 1.00 104.64 134 PHE B CA 1
ATOM 3898 C C . PHE B 1 142 ? 114.060 91.544 72.670 1.00 108.25 134 PHE B C 1
ATOM 3899 O O . PHE B 1 142 ? 113.123 90.744 72.559 1.00 114.59 134 PHE B O 1
ATOM 3907 N N . PHE B 1 143 ? 114.552 91.906 73.857 1.00 104.09 135 PHE B N 1
ATOM 3908 C CA . PHE B 1 143 ? 113.976 91.380 75.091 1.00 106.52 135 PHE B CA 1
ATOM 3909 C C . PHE B 1 143 ? 112.523 91.808 75.241 1.00 111.17 135 PHE B C 1
ATOM 3910 O O . PHE B 1 143 ? 111.659 90.994 75.595 1.00 106.62 135 PHE B O 1
ATOM 3918 N N . LEU B 1 144 ? 112.231 93.079 74.951 1.00 105.95 136 LEU B N 1
ATOM 3919 C CA . LEU B 1 144 ? 110.862 93.568 75.068 1.00 97.15 136 LEU B CA 1
ATOM 3920 C C . LEU B 1 144 ? 109.930 92.837 74.109 1.00 98.34 136 LEU B C 1
ATOM 3921 O O . LEU B 1 144 ? 108.844 92.391 74.503 1.00 103.32 136 LEU B O 1
ATOM 3926 N N . VAL B 1 145 ? 110.339 92.691 72.844 1.00 97.85 137 VAL B N 1
ATOM 3927 C CA . VAL B 1 145 ? 109.439 92.083 71.870 1.00 101.69 137 VAL B CA 1
ATOM 3928 C C . VAL B 1 145 ? 109.256 90.599 72.159 1.00 101.21 137 VAL B C 1
ATOM 3929 O O . VAL B 1 145 ? 108.151 90.067 72.008 1.00 106.34 137 VAL B O 1
ATOM 3933 N N . THR B 1 146 ? 110.314 89.902 72.593 1.00 98.23 138 THR B N 1
ATOM 3934 C CA . THR B 1 146 ? 110.137 88.485 72.889 1.00 101.90 138 THR B CA 1
ATOM 3935 C C . THR B 1 146 ? 109.280 88.284 74.133 1.00 103.54 138 THR B C 1
ATOM 3936 O O . THR B 1 146 ? 108.484 87.340 74.180 1.00 109.25 138 THR B O 1
ATOM 3940 N N . THR B 1 147 ? 109.379 89.180 75.123 1.00 91.00 139 THR B N 1
ATOM 3941 C CA . THR B 1 147 ? 108.506 89.072 76.286 1.00 92.71 139 THR B CA 1
ATOM 3942 C C . THR B 1 147 ? 107.051 89.331 75.910 1.00 92.72 139 THR B C 1
ATOM 3943 O O . THR B 1 147 ? 106.150 88.616 76.368 1.00 86.12 139 THR B O 1
ATOM 3947 N N . LEU B 1 148 ? 106.799 90.346 75.078 1.00 92.27 140 LEU B N 1
ATOM 3948 C CA . LEU B 1 148 ? 105.429 90.610 74.643 1.00 87.43 140 LEU B CA 1
ATOM 3949 C C . LEU B 1 148 ? 104.866 89.456 73.824 1.00 86.93 140 LEU B C 1
ATOM 3950 O O . LEU B 1 148 ? 103.703 89.075 74.003 1.00 94.91 140 LEU B O 1
ATOM 3955 N N . LEU B 1 149 ? 105.666 88.889 72.916 1.00 85.19 141 LEU B N 1
ATOM 3956 C CA . LEU B 1 149 ? 105.192 87.756 72.128 1.00 90.96 141 LEU B CA 1
ATOM 3957 C C . LEU B 1 149 ? 104.910 86.549 73.010 1.00 96.11 141 LEU B C 1
ATOM 3958 O O . LEU B 1 149 ? 103.913 85.846 72.809 1.00 101.35 141 LEU B O 1
ATOM 3963 N N . ALA B 1 150 ? 105.772 86.295 73.998 1.00 90.53 142 ALA B N 1
ATOM 3964 C CA . ALA B 1 150 ? 105.539 85.183 74.911 1.00 8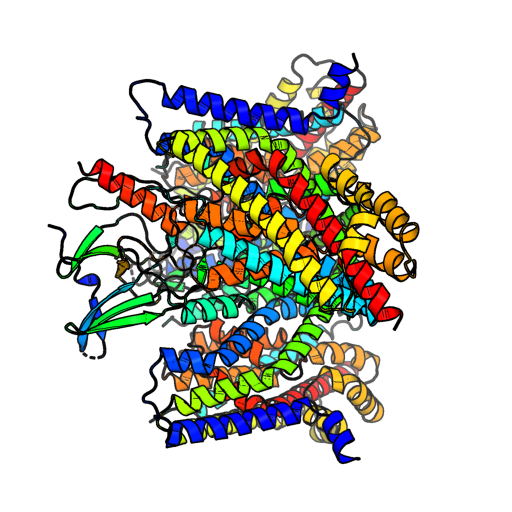9.14 142 ALA B CA 1
ATOM 3965 C C . ALA B 1 150 ? 104.258 85.379 75.710 1.00 94.99 142 ALA B C 1
ATOM 3966 O O . ALA B 1 150 ? 103.457 84.447 75.853 1.00 98.29 142 ALA B O 1
ATOM 3968 N N . SER B 1 151 ? 104.041 86.589 76.233 1.00 91.18 143 SER B N 1
ATOM 3969 C CA . SER B 1 151 ? 102.834 86.849 77.011 1.00 92.35 143 SER B CA 1
ATOM 3970 C C . SER B 1 151 ? 101.579 86.742 76.151 1.00 97.68 143 SER B C 1
ATOM 3971 O O . SER B 1 151 ? 100.560 86.195 76.595 1.00 93.12 143 SER B O 1
ATOM 3974 N N . ALA B 1 152 ? 101.651 87.258 74.922 1.00 96.73 144 ALA B N 1
ATOM 3975 C CA . ALA B 1 152 ? 100.504 87.122 73.996 1.00 90.08 144 ALA B CA 1
ATOM 3976 C C . ALA B 1 152 ? 100.245 85.632 73.759 1.00 98.63 144 ALA B C 1
ATOM 3977 O O . ALA B 1 152 ? 99.073 85.212 73.844 1.00 110.69 144 ALA B O 1
ATOM 3979 N N . LEU B 1 153 ? 101.307 84.864 73.498 1.00 76.48 145 LEU B N 1
ATOM 3980 C CA . LEU B 1 153 ? 101.168 83.402 73.262 1.00 75.10 145 LEU B CA 1
ATOM 3981 C C . LEU B 1 153 ? 100.513 82.760 74.489 1.00 83.79 145 LEU B C 1
ATOM 3982 O O . LEU B 1 153 ? 99.582 81.952 74.305 1.00 92.72 145 LEU B O 1
ATOM 3987 N N . GLY B 1 154 ? 100.978 83.118 75.689 1.00 85.31 146 GLY B N 1
ATOM 3988 C CA . GLY B 1 154 ? 100.424 82.535 76.926 1.00 90.67 146 GLY B CA 1
ATOM 3989 C C . GLY B 1 154 ? 98.942 82.831 77.063 1.00 91.65 146 GLY B C 1
ATOM 3990 O O . GLY B 1 154 ? 98.188 81.910 77.431 1.00 100.59 146 GLY B O 1
ATOM 3991 N N . VAL B 1 155 ? 98.535 84.068 76.764 1.00 83.07 147 VAL B N 1
ATOM 3992 C CA . VAL B 1 155 ? 97.103 84.468 76.908 1.00 84.68 147 VAL B CA 1
ATOM 3993 C C . VAL B 1 155 ? 96.279 83.769 75.822 1.00 83.36 147 VAL B C 1
ATOM 3994 O O . VAL B 1 155 ? 95.238 83.177 76.167 1.00 80.25 147 VAL B O 1
ATOM 3998 N N . GLY B 1 156 ? 96.727 83.833 74.564 1.00 92.92 148 GLY B N 1
ATOM 3999 C CA . GLY B 1 156 ? 95.957 83.248 73.479 1.00 95.41 148 GLY B CA 1
ATOM 4000 C C . GLY B 1 156 ? 95.690 81.770 73.682 1.00 94.65 148 GLY B C 1
ATOM 4001 O O . GLY B 1 156 ? 94.564 81.299 73.507 1.00 99.57 148 GLY B O 1
ATOM 4002 N N . LEU B 1 157 ? 96.725 81.015 74.059 1.00 86.84 149 LEU B N 1
ATOM 4003 C CA . LEU B 1 157 ? 96.520 79.593 74.316 1.00 91.97 149 LEU B CA 1
ATOM 4004 C C . LEU B 1 157 ? 95.667 79.357 75.556 1.00 96.34 149 LEU B C 1
ATOM 4005 O O . LEU B 1 157 ? 94.915 78.377 75.603 1.00 98.38 149 LEU B O 1
ATOM 4010 N N . ALA B 1 158 ? 95.761 80.230 76.563 1.00 95.05 150 ALA B N 1
ATOM 4011 C CA . ALA B 1 158 ? 94.885 80.102 77.721 1.00 90.97 150 ALA B CA 1
ATOM 4012 C C . ALA B 1 158 ? 93.428 80.313 77.335 1.00 89.00 150 ALA B C 1
ATOM 4013 O O . ALA B 1 158 ? 92.543 79.595 77.811 1.00 96.83 150 ALA B O 1
ATOM 4015 N N . LEU B 1 159 ? 93.156 81.297 76.478 1.00 93.88 151 LEU B N 1
ATOM 4016 C CA . LEU B 1 159 ? 91.785 81.513 76.027 1.00 103.65 151 LEU B CA 1
ATOM 4017 C C . LEU B 1 159 ? 91.299 80.361 75.155 1.00 102.24 151 LEU B C 1
ATOM 4018 O O . LEU B 1 159 ? 90.142 79.938 75.266 1.00 101.87 151 LEU B O 1
ATOM 4023 N N . ALA B 1 160 ? 92.164 79.840 74.284 1.00 95.01 152 ALA B N 1
ATOM 4024 C CA . ALA B 1 160 ? 91.734 78.814 73.341 1.00 93.11 152 ALA B CA 1
ATOM 4025 C C . ALA B 1 160 ? 91.500 77.477 74.035 1.00 93.77 152 ALA B C 1
ATOM 4026 O O . ALA B 1 160 ? 90.491 76.808 73.787 1.00 97.20 152 ALA B O 1
ATOM 4028 N N . LEU B 1 161 ? 92.422 77.065 74.906 1.00 101.57 153 LEU B N 1
ATOM 4029 C CA . LEU B 1 161 ? 92.307 75.754 75.530 1.00 106.62 153 LEU B CA 1
ATOM 4030 C C . LEU B 1 161 ? 91.303 75.729 76.676 1.00 107.65 153 LEU B C 1
ATOM 4031 O O . LEU B 1 161 ? 90.835 74.644 77.042 1.00 106.89 153 LEU B O 1
ATOM 4036 N N . GLN B 1 162 ? 90.954 76.893 77.231 1.00 103.28 154 GLN B N 1
ATOM 4037 C CA . GLN B 1 162 ? 89.959 77.042 78.290 1.00 101.16 154 GLN B CA 1
ATOM 4038 C C . GLN B 1 162 ? 90.247 76.131 79.477 1.00 102.03 154 GLN B C 1
ATOM 4039 O O . GLN B 1 162 ? 89.543 75.132 79.672 1.00 106.43 154 GLN B O 1
ATOM 4045 N N . PRO B 1 163 ? 91.269 76.421 80.283 1.00 105.57 155 PRO B N 1
ATOM 4046 C CA . PRO B 1 163 ? 91.547 75.578 81.452 1.00 108.12 155 PRO B CA 1
ATOM 4047 C C . PRO B 1 163 ? 90.590 75.900 82.591 1.00 107.89 155 PRO B C 1
ATOM 4048 O O . PRO B 1 163 ? 90.396 77.064 82.948 1.00 108.15 155 PRO B O 1
ATOM 4052 N N . GLY B 1 164 ? 89.994 74.858 83.161 1.00 110.94 156 GLY B N 1
ATOM 4053 C CA . GLY B 1 164 ? 89.082 75.042 84.278 1.00 116.72 156 GLY B CA 1
ATOM 4054 C C . GLY B 1 164 ? 87.825 75.810 83.933 1.00 117.76 156 GLY B C 1
ATOM 4055 O O . GLY B 1 164 ? 87.368 76.638 84.731 1.00 113.59 156 GLY B O 1
ATOM 4056 N N . ALA B 1 165 ? 87.256 75.559 82.757 1.00 113.69 157 ALA B N 1
ATOM 4057 C CA . ALA B 1 165 ? 86.009 76.190 82.334 1.00 108.81 157 ALA B CA 1
ATOM 4058 C C . ALA B 1 165 ? 84.893 75.166 82.505 1.00 111.07 157 ALA B C 1
ATOM 4059 O O . ALA B 1 165 ? 84.730 74.265 81.679 1.00 109.17 157 ALA B O 1
ATOM 4061 N N . ALA B 1 166 ? 84.132 75.304 83.588 1.00 134.30 158 ALA B N 1
ATOM 4062 C CA . ALA B 1 166 ? 83.051 74.372 83.870 1.00 135.17 158 ALA B CA 1
ATOM 4063 C C . ALA B 1 166 ? 81.916 74.543 82.869 1.00 138.01 158 ALA B C 1
ATOM 4064 O O . ALA B 1 166 ? 81.617 75.655 82.426 1.00 137.58 158 ALA B O 1
ATOM 4066 N N . SER B 1 167 ? 81.282 73.430 82.515 1.00 147.63 159 SER B N 1
ATOM 4067 C CA . SER B 1 167 ? 80.175 73.445 81.566 1.00 146.69 159 SER B CA 1
ATOM 4068 C C . SER B 1 167 ? 78.927 74.061 82.188 1.00 146.32 159 SER B C 1
ATOM 4069 O O . SER B 1 167 ? 78.772 74.074 83.408 1.00 147.00 159 SER B O 1
ATOM 4072 N N . SER B 1 185 ? 83.341 95.858 85.192 1.00 116.59 177 SER B N 1
ATOM 4073 C CA . SER B 1 185 ? 83.227 96.052 83.752 1.00 121.06 177 SER B CA 1
ATOM 4074 C C . SER B 1 185 ? 83.668 97.454 83.345 1.00 124.35 177 SER B C 1
ATOM 4075 O O . SER B 1 185 ? 83.010 98.442 83.668 1.00 122.94 177 SER B O 1
ATOM 4078 N N . LYS B 1 186 ? 84.788 97.531 82.632 1.00 119.25 178 LYS B N 1
ATOM 4079 C CA . LYS B 1 186 ? 85.341 98.790 82.159 1.00 114.52 178 LYS B CA 1
ATOM 4080 C C . LYS B 1 186 ? 85.484 98.743 80.646 1.00 115.63 178 LYS B C 1
ATOM 4081 O O . LYS B 1 186 ? 85.841 97.706 80.079 1.00 117.27 178 LYS B O 1
ATOM 4087 N N . GLU B 1 187 ? 85.202 99.870 79.996 1.00 114.57 179 GLU B N 1
ATOM 4088 C CA . GLU B 1 187 ? 85.321 99.945 78.550 1.00 116.50 179 GLU B CA 1
ATOM 4089 C C . GLU B 1 187 ? 86.784 99.869 78.126 1.00 117.73 179 GLU B C 1
ATOM 4090 O O . GLU B 1 187 ? 87.702 100.139 78.906 1.00 121.36 179 GLU B O 1
ATOM 4096 N N . VAL B 1 188 ? 86.990 99.488 76.864 1.00 110.60 180 VAL B N 1
ATOM 4097 C CA . VAL B 1 188 ? 88.340 99.241 76.366 1.00 112.41 180 VAL B CA 1
ATOM 4098 C C . VAL B 1 188 ? 89.165 100.524 76.364 1.00 114.01 180 VAL B C 1
ATOM 4099 O O . VAL B 1 188 ? 90.349 100.514 76.722 1.00 113.67 180 VAL B O 1
ATOM 4103 N N . LEU B 1 189 ? 88.561 101.645 75.962 1.00 114.85 181 LEU B N 1
ATOM 4104 C CA . LEU B 1 189 ? 89.289 102.909 75.955 1.00 115.28 181 LEU B CA 1
ATOM 4105 C C . LEU B 1 189 ? 89.674 103.322 77.369 1.00 114.86 181 LEU B C 1
ATOM 4106 O O . LEU B 1 189 ? 90.802 103.770 77.609 1.00 117.72 181 LEU B O 1
ATOM 4111 N N . ASP B 1 190 ? 88.749 103.172 78.320 1.00 111.68 182 ASP B N 1
ATOM 4112 C CA . ASP B 1 190 ? 89.055 103.503 79.707 1.00 109.63 182 ASP B CA 1
ATOM 4113 C C . ASP B 1 190 ? 90.129 102.583 80.270 1.00 111.66 182 ASP B C 1
ATOM 4114 O O . ASP B 1 190 ? 90.996 103.027 81.030 1.00 119.03 182 ASP B O 1
ATOM 4119 N N . SER B 1 191 ? 90.090 101.298 79.910 1.00 98.81 183 SER B N 1
ATOM 4120 C CA . SER B 1 191 ? 91.118 100.372 80.375 1.00 94.14 183 SER B CA 1
ATOM 4121 C C . SER B 1 191 ? 92.490 100.737 79.823 1.00 91.32 183 SER B C 1
ATOM 4122 O O . SER B 1 191 ? 93.485 100.710 80.555 1.00 91.49 183 SER B O 1
ATOM 4125 N N . PHE B 1 192 ? 92.565 101.081 78.533 1.00 105.00 184 PHE B N 1
ATOM 4126 C CA . PHE B 1 192 ? 93.838 101.503 77.948 1.00 103.70 184 PHE B CA 1
ATOM 4127 C C . PHE B 1 192 ? 94.347 102.782 78.599 1.00 102.17 184 PHE B C 1
ATOM 4128 O O . PHE B 1 192 ? 95.545 102.909 78.889 1.00 103.02 184 PHE B O 1
ATOM 4136 N N . LEU B 1 193 ? 93.451 103.746 78.827 1.00 95.21 185 LEU B N 1
ATOM 4137 C CA . LEU B 1 193 ? 93.853 104.994 79.463 1.00 90.58 185 LEU B CA 1
ATOM 4138 C C . LEU B 1 193 ? 94.362 104.751 80.876 1.00 91.34 185 LEU B C 1
ATOM 4139 O O . LEU B 1 193 ? 95.378 105.323 81.281 1.00 99.92 185 LEU B O 1
ATOM 4144 N N . ASP B 1 194 ? 93.676 103.896 81.636 1.00 86.43 186 ASP B N 1
ATOM 4145 C CA . ASP B 1 194 ? 94.110 103.601 82.996 1.00 84.91 186 ASP B CA 1
ATOM 4146 C C . ASP B 1 194 ? 95.432 102.847 83.006 1.00 91.87 186 ASP B C 1
ATOM 4147 O O . ASP B 1 194 ? 96.271 103.069 83.885 1.00 101.82 186 ASP B O 1
ATOM 4152 N N . LEU B 1 195 ? 95.630 101.942 82.044 1.00 88.42 187 LEU B N 1
ATOM 4153 C CA . LEU B 1 195 ? 96.899 101.229 81.940 1.00 82.61 187 LEU B CA 1
ATOM 4154 C C . LEU B 1 195 ? 98.051 102.179 81.651 1.00 77.82 187 LEU B C 1
ATOM 4155 O O . LEU B 1 195 ? 99.118 102.077 82.265 1.00 63.10 187 LEU B O 1
ATOM 4160 N N . ALA B 1 196 ? 97.856 103.107 80.712 1.00 83.86 188 ALA B N 1
ATOM 4161 C CA . ALA B 1 196 ? 98.910 104.067 80.401 1.00 77.11 188 ALA B CA 1
ATOM 4162 C C . ALA B 1 196 ? 99.132 105.043 81.546 1.00 67.80 188 ALA B C 1
ATOM 4163 O O . ALA B 1 196 ? 100.261 105.491 81.769 1.00 78.20 188 ALA B O 1
ATOM 4165 N N . ARG B 1 197 ? 98.071 105.381 82.277 1.00 78.33 189 ARG B N 1
ATOM 4166 C CA . ARG B 1 197 ? 98.184 106.300 83.400 1.00 82.38 189 ARG B CA 1
ATOM 4167 C C . ARG B 1 197 ? 98.890 105.656 84.584 1.00 80.02 189 ARG B C 1
ATOM 4168 O O . ARG B 1 197 ? 99.601 106.340 85.328 1.00 83.51 189 ARG B O 1
ATOM 4176 N N . ASN B 1 198 ? 98.715 104.347 84.768 1.00 78.39 190 ASN B N 1
ATOM 4177 C CA . ASN B 1 198 ? 99.317 103.659 85.901 1.00 68.76 190 ASN B CA 1
ATOM 4178 C C . ASN B 1 198 ? 100.823 103.489 85.754 1.00 83.22 190 ASN B C 1
ATOM 4179 O O . ASN B 1 198 ? 101.500 103.227 86.752 1.00 87.83 190 ASN B O 1
ATOM 4184 N N . ILE B 1 199 ? 101.358 103.619 84.537 1.00 92.46 191 ILE B N 1
ATOM 4185 C CA . ILE B 1 199 ? 102.802 103.531 84.345 1.00 81.33 191 ILE B CA 1
ATOM 4186 C C . ILE B 1 199 ? 103.507 104.690 85.038 1.00 78.96 191 ILE B C 1
ATOM 4187 O O . ILE B 1 199 ? 104.553 104.510 85.671 1.00 83.61 191 ILE B O 1
ATOM 4192 N N . PHE B 1 200 ? 102.943 105.891 84.946 1.00 86.92 192 PHE B N 1
ATOM 4193 C CA . PHE B 1 200 ? 103.510 107.042 85.626 1.00 80.47 192 PHE B CA 1
ATOM 4194 C C . PHE B 1 200 ? 102.691 107.318 86.875 1.00 90.46 192 PHE B C 1
ATOM 4195 O O . PHE B 1 200 ? 101.572 107.840 86.765 1.00 92.94 192 PHE B O 1
ATOM 4203 N N . PRO B 1 201 ? 103.191 107.002 88.065 1.00 93.27 193 PRO B N 1
ATOM 4204 C CA . PRO B 1 201 ? 102.391 107.194 89.279 1.00 95.23 193 PRO B CA 1
ATOM 4205 C C . PRO B 1 201 ? 102.298 108.664 89.651 1.00 96.52 193 PRO B C 1
ATOM 4206 O O . PRO B 1 201 ? 102.926 109.537 89.052 1.00 101.40 193 PRO B O 1
ATOM 4210 N N . SER B 1 202 ? 101.475 108.932 90.664 1.00 91.83 194 SER B N 1
ATOM 4211 C CA . SER B 1 202 ? 101.336 110.271 91.211 1.00 83.95 194 SER B CA 1
ATOM 4212 C C . SER B 1 202 ? 101.997 110.434 92.569 1.00 88.03 194 SER B C 1
ATOM 4213 O O . SER B 1 202 ? 102.218 111.569 92.998 1.00 95.59 194 SER B O 1
ATOM 4216 N N . ASN B 1 203 ? 102.308 109.335 93.252 1.00 86.79 195 ASN B N 1
ATOM 4217 C CA . ASN B 1 203 ? 103.012 109.384 94.530 1.00 87.50 195 ASN B CA 1
ATOM 4218 C C . ASN B 1 203 ? 103.640 108.022 94.761 1.00 91.08 195 ASN B C 1
ATOM 4219 O O . ASN B 1 203 ? 102.934 107.010 94.741 1.00 97.17 195 ASN B O 1
ATOM 4224 N N . LEU B 1 204 ? 104.959 107.993 94.970 1.00 91.13 196 LEU B N 1
ATOM 4225 C CA . LEU B 1 204 ? 105.661 106.719 95.104 1.00 90.76 196 LEU B CA 1
ATOM 4226 C C . LEU B 1 204 ? 105.210 105.959 96.343 1.00 97.22 196 LEU B C 1
ATOM 4227 O O . LEU B 1 204 ? 105.034 104.736 96.298 1.00 102.61 196 LEU B O 1
ATOM 4232 N N . VAL B 1 205 ? 105.032 106.661 97.463 1.00 86.49 197 VAL B N 1
ATOM 4233 C CA . VAL B 1 205 ? 104.578 106.005 98.685 1.00 81.22 197 VAL B CA 1
ATOM 4234 C C . VAL B 1 205 ? 103.171 105.453 98.501 1.00 77.02 197 VAL B C 1
ATOM 4235 O O . VAL B 1 205 ? 102.870 104.328 98.917 1.00 79.27 197 VAL B O 1
ATOM 4239 N N . SER B 1 206 ? 102.288 106.230 97.870 1.00 75.39 198 SER B N 1
ATOM 4240 C CA . SER B 1 206 ? 100.936 105.749 97.611 1.00 79.54 198 SER B CA 1
ATOM 4241 C C . SER B 1 206 ? 100.923 104.637 96.573 1.00 86.07 198 SER B C 1
ATOM 4242 O O . SER B 1 206 ? 100.037 103.778 96.602 1.00 93.90 198 SER B O 1
ATOM 4245 N N . ALA B 1 207 ? 101.886 104.636 95.649 1.00 83.52 199 ALA B N 1
ATOM 4246 C CA . ALA B 1 207 ? 101.934 103.606 94.619 1.00 79.42 199 ALA B CA 1
ATOM 4247 C C . ALA B 1 207 ? 102.380 102.255 95.156 1.00 72.68 199 ALA B C 1
ATOM 4248 O O . ALA B 1 207 ? 102.245 101.254 94.447 1.00 75.53 199 ALA B O 1
ATOM 4250 N N . ALA B 1 208 ? 102.911 102.201 96.377 1.00 79.16 200 ALA B N 1
ATOM 4251 C CA . ALA B 1 208 ? 103.326 100.925 96.942 1.00 86.68 200 ALA B CA 1
ATOM 4252 C C . ALA B 1 208 ? 102.143 100.061 97.352 1.00 86.69 200 ALA B C 1
ATOM 4253 O O . ALA B 1 208 ? 102.309 98.850 97.525 1.00 95.72 200 ALA B O 1
ATOM 4255 N N . PHE B 1 209 ? 100.960 100.650 97.525 1.00 74.09 201 PHE B N 1
ATOM 4256 C CA . PHE B 1 209 ? 99.788 99.884 97.922 1.00 79.52 201 PHE B CA 1
ATOM 4257 C C . PHE B 1 209 ? 98.501 100.309 97.227 1.00 83.31 201 PHE B C 1
ATOM 4258 O O . PHE B 1 209 ? 97.445 99.757 97.548 1.00 83.79 201 PHE B O 1
ATOM 4266 N N . ARG B 1 210 ? 98.543 101.262 96.300 1.00 83.26 202 ARG B N 1
ATOM 4267 C CA . ARG B 1 210 ? 97.343 101.729 95.623 1.00 76.32 202 ARG B CA 1
ATOM 4268 C C . ARG B 1 210 ? 97.639 101.936 94.148 1.00 78.95 202 ARG B C 1
ATOM 4269 O O . ARG B 1 210 ? 98.725 102.392 93.783 1.00 92.77 202 ARG B O 1
ATOM 4277 N N . SER B 1 211 ? 96.664 101.609 93.305 1.00 71.58 203 SER B N 1
ATOM 4278 C CA . SER B 1 211 ? 96.793 101.751 91.864 1.00 79.99 203 SER B CA 1
ATOM 4279 C C . SER B 1 211 ? 95.573 102.474 91.316 1.00 83.86 203 SER B C 1
ATOM 4280 O O . SER B 1 211 ? 94.464 102.335 91.837 1.00 99.98 203 SER B O 1
ATOM 4283 N N . TYR B 1 212 ? 95.790 103.247 90.256 1.00 81.68 204 TYR B N 1
ATOM 4284 C CA . TYR B 1 212 ? 94.716 104.032 89.665 1.00 83.11 204 TYR B CA 1
ATOM 4285 C C . TYR B 1 212 ? 93.690 103.131 88.988 1.00 86.74 204 TYR B C 1
ATOM 4286 O O . TYR B 1 212 ? 94.019 102.076 88.440 1.00 90.68 204 TYR B O 1
ATOM 4295 N N . SER B 1 213 ? 92.432 103.560 89.034 1.00 93.74 205 SER B N 1
ATOM 4296 C CA . SER B 1 213 ? 91.347 102.863 88.357 1.00 96.51 205 SER B CA 1
ATOM 4297 C C . SER B 1 213 ? 90.203 103.841 88.151 1.00 97.51 205 SER B C 1
ATOM 4298 O O . SER B 1 213 ? 90.015 104.767 88.943 1.00 101.32 205 SER B O 1
ATOM 4301 N N . THR B 1 214 ? 89.431 103.617 87.093 1.00 110.53 206 THR B N 1
ATOM 4302 C CA . THR B 1 214 ? 88.354 104.515 86.700 1.00 112.97 206 THR B CA 1
ATOM 4303 C C . THR B 1 214 ? 87.008 103.890 87.035 1.00 116.82 206 THR B C 1
ATOM 4304 O O . THR B 1 214 ? 86.756 102.728 86.703 1.00 123.07 206 THR B O 1
ATOM 4308 N N . THR B 1 215 ? 86.149 104.666 87.691 1.00 127.16 207 THR B N 1
ATOM 4309 C CA . THR B 1 215 ? 84.788 104.265 88.007 1.00 127.59 207 THR B CA 1
ATOM 4310 C C . THR B 1 215 ? 83.814 105.224 87.338 1.00 127.63 207 THR B C 1
ATOM 4311 O O . THR B 1 215 ? 84.188 106.313 86.895 1.00 127.15 207 THR B O 1
ATOM 4315 N N . TYR B 1 216 ? 82.551 104.813 87.270 1.00 137.05 208 TYR B N 1
ATOM 4316 C CA . TYR B 1 216 ? 81.520 105.569 86.572 1.00 139.73 208 TYR B CA 1
ATOM 4317 C C . TYR B 1 216 ? 80.467 106.045 87.561 1.00 139.79 208 TYR B C 1
ATOM 4318 O O . TYR B 1 216 ? 79.987 105.263 88.388 1.00 138.85 208 TYR B O 1
ATOM 4327 N N . GLU B 1 217 ? 80.113 107.326 87.468 1.00 159.56 209 GLU B N 1
ATOM 4328 C CA . GLU B 1 217 ? 79.085 107.917 88.312 1.00 163.31 209 GLU B CA 1
ATOM 4329 C C . GLU B 1 217 ? 78.634 109.226 87.683 1.00 164.27 209 GLU B C 1
ATOM 4330 O O . GLU B 1 217 ? 79.463 110.011 87.218 1.00 163.56 209 GLU B O 1
ATOM 4336 N N . GLU B 1 218 ? 77.324 109.455 87.675 1.00 163.73 210 GLU B N 1
ATOM 4337 C CA . GLU B 1 218 ? 76.770 110.693 87.136 1.00 161.47 210 GLU B CA 1
ATOM 4338 C C . GLU B 1 218 ? 75.401 110.988 87.740 1.00 160.95 210 GLU B C 1
ATOM 4339 O O . GLU B 1 218 ? 74.726 110.090 88.243 1.00 161.17 210 GLU B O 1
ATOM 4345 N N . VAL B 1 226 ? 74.809 108.882 79.794 1.00 166.87 218 VAL B N 1
ATOM 4346 C CA . VAL B 1 226 ? 76.215 109.242 79.664 1.00 167.35 218 VAL B CA 1
ATOM 4347 C C . VAL B 1 226 ? 76.924 109.071 81.000 1.00 166.42 218 VAL B C 1
ATOM 4348 O O . VAL B 1 226 ? 76.686 109.828 81.940 1.00 166.50 218 VAL B O 1
ATOM 4352 N N . LYS B 1 227 ? 77.801 108.073 81.079 1.00 155.25 219 LYS B N 1
ATOM 4353 C CA . LYS B 1 227 ? 78.534 107.757 82.303 1.00 155.30 219 LYS B CA 1
ATOM 4354 C C . LYS B 1 227 ? 79.922 108.380 82.207 1.00 154.37 219 LYS B C 1
ATOM 4355 O O . LYS B 1 227 ? 80.811 107.844 81.540 1.00 153.34 219 LYS B O 1
ATOM 4361 N N . VAL B 1 228 ? 80.105 109.514 82.870 1.00 149.31 220 VAL B N 1
ATOM 4362 C CA . VAL B 1 228 ? 81.426 110.153 82.892 1.00 150.33 220 VAL B CA 1
ATOM 4363 C C . VAL B 1 228 ? 82.357 109.349 83.792 1.00 150.80 220 VAL B C 1
ATOM 4364 O O . VAL B 1 228 ? 81.926 108.878 84.860 1.00 149.86 220 VAL B O 1
ATOM 4368 N N . PRO B 1 229 ? 83.615 109.140 83.405 1.00 137.81 221 PRO B N 1
ATOM 4369 C CA . PRO B 1 229 ? 84.528 108.353 84.239 1.00 135.63 221 PRO B CA 1
ATOM 4370 C C . PRO B 1 229 ? 85.317 109.209 85.217 1.00 133.01 221 PRO B C 1
ATOM 4371 O O . PRO B 1 229 ? 85.739 110.328 84.915 1.00 130.10 221 PRO B O 1
ATOM 4375 N N . VAL B 1 230 ? 85.516 108.664 86.415 1.00 124.10 222 VAL B N 1
ATOM 4376 C CA . VAL B 1 230 ? 86.273 109.323 87.472 1.00 125.02 222 VAL B CA 1
ATOM 4377 C C . VAL B 1 230 ? 87.245 108.324 88.085 1.00 124.31 222 VAL B C 1
ATOM 4378 O O . VAL B 1 230 ? 86.893 107.165 88.329 1.00 124.58 222 VAL B O 1
ATOM 4382 N N . GLY B 1 231 ? 88.477 108.773 88.318 1.00 103.05 223 GLY B N 1
ATOM 4383 C CA . GLY B 1 231 ? 89.466 107.923 88.948 1.00 96.78 223 GLY B CA 1
ATOM 4384 C C . GLY B 1 231 ? 89.265 107.832 90.449 1.00 97.75 223 GLY B C 1
ATOM 4385 O O . GLY B 1 231 ? 88.705 108.724 91.083 1.00 99.22 223 GLY B O 1
ATOM 4386 N N . GLN B 1 232 ? 89.735 106.726 91.026 1.00 112.37 224 GLN B N 1
ATOM 4387 C CA . GLN B 1 232 ? 89.524 106.490 92.452 1.00 117.53 224 GLN B CA 1
ATOM 4388 C C . GLN B 1 232 ? 90.740 105.982 93.211 1.00 117.32 224 GLN B C 1
ATOM 4389 O O . GLN B 1 232 ? 90.724 106.051 94.445 1.00 121.71 224 GLN B O 1
ATOM 4395 N N . GLU B 1 233 ? 91.786 105.487 92.545 1.00 92.16 225 GLU B N 1
ATOM 4396 C CA . GLU B 1 233 ? 92.986 104.958 93.199 1.00 92.70 225 GLU B CA 1
ATOM 4397 C C . GLU B 1 233 ? 92.634 103.853 94.200 1.00 94.00 225 GLU B C 1
ATOM 4398 O O . GLU B 1 233 ? 92.817 103.988 95.411 1.00 93.10 225 GLU B O 1
ATOM 4404 N N . VAL B 1 234 ? 92.111 102.750 93.666 1.00 84.92 226 VAL B N 1
ATOM 4405 C CA . VAL B 1 234 ? 91.688 101.614 94.478 1.00 81.68 226 VAL B CA 1
ATOM 4406 C C . VAL B 1 234 ? 92.899 100.910 95.074 1.00 91.16 226 VAL B C 1
ATOM 4407 O O . VAL B 1 234 ? 94.040 101.165 94.673 1.00 102.59 226 VAL B O 1
ATOM 4411 N N . GLU B 1 235 ? 92.657 100.019 96.032 1.00 94.27 227 GLU B N 1
ATOM 4412 C CA . GLU B 1 235 ? 93.737 99.284 96.672 1.00 96.32 227 GLU B CA 1
ATOM 4413 C C . GLU B 1 235 ? 94.378 98.297 95.704 1.00 98.46 227 GLU B C 1
ATOM 4414 O O . GLU B 1 235 ? 93.756 97.837 94.743 1.00 100.73 227 GLU B O 1
ATOM 4420 N N . GLY B 1 236 ? 95.639 97.971 95.973 1.00 91.09 228 GLY B N 1
ATOM 4421 C CA . GLY B 1 236 ? 96.393 97.065 95.131 1.00 88.76 228 GLY B CA 1
ATOM 4422 C C . GLY B 1 236 ? 97.759 97.610 94.773 1.00 87.28 228 GLY B C 1
ATOM 4423 O O . GLY B 1 236 ? 97.884 98.777 94.391 1.00 91.33 228 GLY B O 1
ATOM 4424 N N . MET B 1 237 ? 98.791 96.780 94.900 1.00 97.72 229 MET B N 1
ATOM 4425 C CA . MET B 1 237 ? 100.144 97.215 94.584 1.00 94.36 229 MET B CA 1
ATOM 4426 C C . MET B 1 237 ? 100.270 97.546 93.104 1.00 99.13 229 MET B C 1
ATOM 4427 O O . MET B 1 237 ? 99.786 96.809 92.241 1.00 105.05 229 MET B O 1
ATOM 4432 N N . ASN B 1 238 ? 100.922 98.666 92.815 1.00 87.96 230 ASN B N 1
ATOM 4433 C CA . ASN B 1 238 ? 101.149 99.116 91.444 1.00 87.81 230 ASN B CA 1
ATOM 4434 C C . ASN B 1 238 ? 102.568 98.721 91.056 1.00 94.19 230 ASN B C 1
ATOM 4435 O O . ASN B 1 238 ? 103.534 99.384 91.437 1.00 96.28 230 ASN B O 1
ATOM 4440 N N . ILE B 1 239 ? 102.693 97.643 90.288 1.00 96.61 231 ILE B N 1
ATOM 4441 C CA . ILE B 1 239 ? 104.014 97.154 89.915 1.00 93.44 231 ILE B CA 1
ATOM 4442 C C . ILE B 1 239 ? 104.529 97.808 88.634 1.00 90.27 231 ILE B C 1
ATOM 4443 O O . ILE B 1 239 ? 105.745 97.900 88.439 1.00 97.40 231 ILE B O 1
ATOM 4448 N N . LEU B 1 240 ? 103.633 98.287 87.765 1.00 73.48 232 LEU B N 1
ATOM 4449 C CA . LEU B 1 240 ? 104.061 98.975 86.551 1.00 81.56 232 LEU B CA 1
ATOM 4450 C C . LEU B 1 240 ? 104.832 100.243 86.888 1.00 85.59 232 LEU B C 1
ATOM 4451 O O . LEU B 1 240 ? 105.959 100.449 86.418 1.00 95.63 232 LEU B O 1
ATOM 4456 N N . GLY B 1 241 ? 104.235 101.099 87.718 1.00 75.98 233 GLY B N 1
ATOM 4457 C CA . GLY B 1 241 ? 104.887 102.343 88.083 1.00 76.05 233 GLY B CA 1
ATOM 4458 C C . GLY B 1 241 ? 106.159 102.120 88.873 1.00 79.18 233 GLY B C 1
ATOM 4459 O O . GLY B 1 241 ? 107.156 102.812 88.665 1.00 87.30 233 GLY B O 1
ATOM 4460 N N . LEU B 1 242 ? 106.145 101.147 89.786 1.00 71.79 234 LEU B N 1
ATOM 4461 C CA . LEU B 1 242 ? 107.335 100.865 90.578 1.00 73.75 234 LEU B CA 1
ATOM 4462 C C . LEU B 1 242 ? 108.480 100.371 89.704 1.00 82.01 234 LEU B C 1
ATOM 4463 O O . LEU B 1 242 ? 109.620 100.822 89.856 1.00 85.86 234 LEU B O 1
ATOM 4468 N N . VAL B 1 243 ? 108.195 99.461 88.770 1.00 79.70 235 VAL B N 1
ATOM 4469 C CA . VAL B 1 243 ? 109.245 98.950 87.892 1.00 77.93 235 VAL B CA 1
ATOM 4470 C C . VAL B 1 243 ? 109.788 100.060 87.000 1.00 85.23 235 VAL B C 1
ATOM 4471 O O . VAL B 1 243 ? 111.008 100.200 86.833 1.00 88.73 235 VAL B O 1
ATOM 4475 N N . VAL B 1 244 ? 108.897 100.872 86.422 1.00 74.86 236 VAL B N 1
ATOM 4476 C CA . VAL B 1 244 ? 109.342 101.944 85.535 1.00 71.88 236 VAL B CA 1
ATOM 4477 C C . VAL B 1 244 ? 110.178 102.965 86.298 1.00 79.47 236 VAL B C 1
ATOM 4478 O O . VAL B 1 244 ? 111.238 103.401 85.824 1.00 89.40 236 VAL B O 1
ATOM 4482 N N . PHE B 1 245 ? 109.730 103.350 87.496 1.00 72.89 237 PHE B N 1
ATOM 4483 C CA . PHE B 1 245 ? 110.484 104.308 88.294 1.00 70.95 237 PHE B CA 1
ATOM 4484 C C . PHE B 1 245 ? 111.829 103.739 88.713 1.00 71.21 237 PHE B C 1
ATOM 4485 O O . PHE B 1 245 ? 112.828 104.462 88.740 1.00 80.74 237 PHE B O 1
ATOM 4493 N N . ALA B 1 246 ? 111.877 102.450 89.055 1.00 69.62 238 ALA B N 1
ATOM 4494 C CA . ALA B 1 246 ? 113.147 101.838 89.427 1.00 85.44 238 ALA B CA 1
ATOM 4495 C C . ALA B 1 246 ? 114.123 101.832 88.259 1.00 81.59 238 ALA B C 1
ATOM 4496 O O . ALA B 1 246 ? 115.309 102.130 88.433 1.00 74.70 238 ALA B O 1
ATOM 4498 N N . ILE B 1 247 ? 113.641 101.506 87.057 1.00 69.73 239 ILE B N 1
ATOM 4499 C CA . ILE B 1 247 ? 114.511 101.518 85.881 1.00 65.13 239 ILE B CA 1
ATOM 4500 C C . ILE B 1 247 ? 115.036 102.923 85.615 1.00 75.48 239 ILE B C 1
ATOM 4501 O O . ILE B 1 247 ? 116.238 103.126 85.386 1.00 84.63 239 ILE B O 1
ATOM 4506 N N . VAL B 1 248 ? 114.145 103.918 85.652 1.00 68.26 240 VAL B N 1
ATOM 4507 C CA . VAL B 1 248 ? 114.560 105.289 85.367 1.00 59.17 240 VAL B CA 1
ATOM 4508 C C . VAL B 1 248 ? 115.533 105.787 86.428 1.00 75.39 240 VAL B C 1
ATOM 4509 O O . VAL B 1 248 ? 116.524 106.459 86.117 1.00 84.15 240 VAL B O 1
ATOM 4513 N N . PHE B 1 249 ? 115.283 105.448 87.694 1.00 71.08 241 PHE B N 1
ATOM 4514 C CA . PHE B 1 249 ? 116.178 105.859 88.768 1.00 71.59 241 PHE B CA 1
ATOM 4515 C C . PHE B 1 249 ? 117.546 105.203 88.642 1.00 77.84 241 PHE B C 1
ATOM 4516 O O . PHE B 1 249 ? 118.568 105.842 88.908 1.00 74.65 241 PHE B O 1
ATOM 4524 N N . GLY B 1 250 ? 117.589 103.928 88.259 1.00 76.69 242 GLY B N 1
ATOM 4525 C CA . GLY B 1 250 ? 118.873 103.281 88.055 1.00 75.77 242 GLY B CA 1
ATOM 4526 C C . GLY B 1 250 ? 119.658 103.899 86.915 1.00 77.64 242 GLY B C 1
ATOM 4527 O O . GLY B 1 250 ? 120.875 104.090 87.015 1.00 85.99 242 GLY B O 1
ATOM 4528 N N . VAL B 1 251 ? 118.972 104.222 85.816 1.00 74.78 243 VAL B N 1
ATOM 4529 C CA . VAL B 1 251 ? 119.645 104.888 84.703 1.00 72.83 243 VAL B CA 1
ATOM 4530 C C . VAL B 1 251 ? 120.158 106.257 85.136 1.00 80.67 243 VAL B C 1
ATOM 4531 O O . VAL B 1 251 ? 121.262 106.670 84.762 1.00 89.79 243 VAL B O 1
ATOM 4535 N N . ALA B 1 252 ? 119.374 106.972 85.948 1.00 68.38 244 ALA B N 1
ATOM 4536 C CA . ALA B 1 252 ? 119.818 108.267 86.456 1.00 72.28 244 ALA B CA 1
ATOM 4537 C C . ALA B 1 252 ? 121.036 108.122 87.360 1.00 80.44 244 ALA B C 1
ATOM 4538 O O . ALA B 1 252 ? 121.959 108.943 87.305 1.00 84.16 244 ALA B O 1
ATOM 4540 N N . LEU B 1 253 ? 121.052 107.090 88.206 1.00 84.27 245 LEU B N 1
ATOM 4541 C CA . LEU B 1 253 ? 122.201 106.858 89.076 1.00 89.15 245 LEU B CA 1
ATOM 4542 C C . LEU B 1 253 ? 123.453 106.547 88.268 1.00 86.22 245 LEU B C 1
ATOM 4543 O O . LEU B 1 253 ? 124.548 107.009 88.607 1.00 83.31 245 LEU B O 1
ATOM 4548 N N . ARG B 1 254 ? 123.314 105.748 87.208 1.00 93.74 246 ARG B N 1
ATOM 4549 C CA . ARG B 1 254 ? 124.457 105.489 86.339 1.00 91.31 246 ARG B CA 1
ATOM 4550 C C . ARG B 1 254 ? 124.930 106.782 85.680 1.00 93.18 246 ARG B C 1
ATOM 4551 O O . ARG B 1 254 ? 126.132 107.068 85.649 1.00 92.25 246 ARG B O 1
ATOM 4559 N N . LYS B 1 255 ? 123.995 107.593 85.180 1.00 89.95 247 LYS B N 1
ATOM 4560 C CA . LYS B 1 255 ? 124.364 108.842 84.522 1.00 87.95 247 LYS B CA 1
ATOM 4561 C C . LYS B 1 255 ? 124.926 109.873 85.492 1.00 88.85 247 LYS B C 1
ATOM 4562 O O . LYS B 1 255 ? 125.549 110.843 85.049 1.00 94.02 247 LYS B O 1
ATOM 4568 N N . LEU B 1 256 ? 124.708 109.694 86.798 1.00 92.42 248 LEU B N 1
ATOM 4569 C CA . LEU B 1 256 ? 125.213 110.652 87.777 1.00 92.81 248 LEU B CA 1
ATOM 4570 C C . LEU B 1 256 ? 126.737 110.678 87.806 1.00 98.97 248 LEU B C 1
ATOM 4571 O O . LEU B 1 256 ? 127.342 111.755 87.829 1.00 104.45 248 LEU B O 1
ATOM 4576 N N . GLY B 1 257 ? 127.374 109.511 87.802 1.00 107.05 249 GLY B N 1
ATOM 4577 C CA . GLY B 1 257 ? 128.815 109.440 87.778 1.00 105.65 249 GLY B CA 1
ATOM 4578 C C . GLY B 1 257 ? 129.419 108.845 89.034 1.00 106.76 249 GLY B C 1
ATOM 4579 O O . GLY B 1 257 ? 128.812 108.011 89.712 1.00 113.91 249 GLY B O 1
ATOM 4580 N N . PRO B 1 258 ? 130.645 109.267 89.363 1.00 109.78 250 PRO B N 1
ATOM 4581 C CA . PRO B 1 258 ? 131.339 108.707 90.535 1.00 111.81 250 PRO B CA 1
ATOM 4582 C C . PRO B 1 258 ? 130.729 109.100 91.869 1.00 111.64 250 PRO B C 1
ATOM 4583 O O . PRO B 1 258 ? 131.063 108.477 92.885 1.00 108.75 250 PRO B O 1
ATOM 4587 N N . GLU B 1 259 ? 129.859 110.108 91.905 1.00 121.70 251 GLU B N 1
ATOM 4588 C CA . GLU B 1 259 ? 129.284 110.570 93.161 1.00 121.34 251 GLU B CA 1
ATOM 4589 C C . GLU B 1 259 ? 128.214 109.633 93.704 1.00 122.36 251 GLU B C 1
ATOM 4590 O O . GLU B 1 259 ? 127.891 109.711 94.894 1.00 121.80 251 GLU B O 1
ATOM 4596 N N . GLY B 1 260 ? 127.651 108.764 92.869 1.00 113.35 252 GLY B N 1
ATOM 4597 C CA . GLY B 1 260 ? 126.555 107.921 93.300 1.00 109.94 252 GLY B CA 1
ATOM 4598 C C . GLY B 1 260 ? 126.922 106.482 93.600 1.00 105.49 252 GLY B C 1
ATOM 4599 O O . GLY B 1 260 ? 126.051 105.610 93.585 1.00 111.84 252 GLY B O 1
ATOM 4600 N N . GLU B 1 261 ? 128.202 106.218 93.873 1.00 104.57 253 GLU B N 1
ATOM 4601 C CA . GLU B 1 261 ? 128.642 104.848 94.130 1.00 113.78 253 GLU B CA 1
ATOM 4602 C C . GLU B 1 261 ? 128.003 104.295 95.398 1.00 118.54 253 GLU B C 1
ATOM 4603 O O . GLU B 1 261 ? 127.584 103.124 95.441 1.00 123.33 253 GLU B O 1
ATOM 4609 N N . GLU B 1 262 ? 127.909 105.131 96.438 1.00 119.01 254 GLU B N 1
ATOM 4610 C CA . GLU B 1 262 ? 127.371 104.674 97.712 1.00 118.12 254 GLU B CA 1
ATOM 4611 C C . GLU B 1 262 ? 125.942 104.170 97.539 1.00 115.44 254 GLU B C 1
ATOM 4612 O O . GLU B 1 262 ? 125.647 103.039 97.931 1.00 117.98 254 GLU B O 1
ATOM 4618 N N . LEU B 1 263 ? 125.027 105.021 97.054 1.00 91.67 255 LEU B N 1
ATOM 4619 C CA . LEU B 1 263 ? 123.636 104.638 96.817 1.00 97.80 255 LEU B CA 1
ATOM 4620 C C . LEU B 1 263 ? 123.513 103.263 96.164 1.00 107.16 255 LEU B C 1
ATOM 4621 O O . LEU B 1 263 ? 122.683 102.445 96.573 1.00 111.93 255 LEU B O 1
ATOM 4626 N N . ILE B 1 264 ? 124.351 103.003 95.152 1.00 101.77 256 ILE B N 1
ATOM 4627 C CA . ILE B 1 264 ? 124.333 101.708 94.476 1.00 97.23 256 ILE B CA 1
ATOM 4628 C C . ILE B 1 264 ? 124.704 100.597 95.443 1.00 99.77 256 ILE B C 1
ATOM 4629 O O . ILE B 1 264 ? 124.058 99.542 95.479 1.00 108.50 256 ILE B O 1
ATOM 4634 N N . ARG B 1 265 ? 125.746 100.818 96.250 1.00 99.71 257 ARG B N 1
ATOM 4635 C CA . ARG B 1 265 ? 126.153 99.785 97.201 1.00 101.58 257 ARG B CA 1
ATOM 4636 C C . ARG B 1 265 ? 125.068 99.539 98.245 1.00 103.75 257 ARG B C 1
ATOM 4637 O O . ARG B 1 265 ? 124.807 98.390 98.625 1.00 112.91 257 ARG B O 1
ATOM 4645 N N . PHE B 1 266 ? 124.431 100.611 98.714 1.00 83.89 258 PHE B N 1
ATOM 4646 C CA . PHE B 1 266 ? 123.347 100.507 99.687 1.00 87.47 258 PHE B CA 1
ATOM 4647 C C . PHE B 1 266 ? 122.179 99.702 99.128 1.00 91.24 258 PHE B C 1
ATOM 4648 O O . PHE B 1 266 ? 121.647 98.805 99.798 1.00 90.36 258 PHE B O 1
ATOM 4656 N N . PHE B 1 267 ? 121.782 99.994 97.887 1.00 93.82 259 PHE B N 1
ATOM 4657 C CA . PHE B 1 267 ? 120.672 99.266 97.283 1.00 89.80 259 PHE B CA 1
ATOM 4658 C C . PHE B 1 267 ? 121.030 97.804 97.052 1.00 92.63 259 PHE B C 1
ATOM 4659 O O . PHE B 1 267 ? 120.192 96.918 97.254 1.00 101.61 259 PHE B O 1
ATOM 4667 N N . ASN B 1 268 ? 122.274 97.527 96.651 1.00 87.78 260 ASN B N 1
ATOM 4668 C CA . ASN B 1 268 ? 122.690 96.141 96.454 1.00 87.89 260 ASN B CA 1
ATOM 4669 C C . ASN B 1 268 ? 122.682 95.367 97.766 1.00 94.22 260 ASN B C 1
ATOM 4670 O O . ASN B 1 268 ? 122.248 94.209 97.807 1.00 99.13 260 ASN B O 1
ATOM 4675 N N . SER B 1 269 ? 123.158 95.987 98.848 1.00 94.88 261 SER B N 1
ATOM 4676 C CA . SER B 1 269 ? 123.150 95.319 100.146 1.00 96.06 261 SER B CA 1
ATOM 4677 C C . SER B 1 269 ? 121.727 95.042 100.613 1.00 90.80 261 SER B C 1
ATOM 4678 O O . SER B 1 269 ? 121.430 93.954 101.131 1.00 99.02 261 SER B O 1
ATOM 4681 N N . PHE B 1 270 ? 120.833 96.018 100.440 1.00 81.28 262 PHE B N 1
ATOM 4682 C CA . PHE B 1 270 ? 119.445 95.828 100.847 1.00 89.07 262 PHE B CA 1
ATOM 4683 C C . PHE B 1 270 ? 118.804 94.712 100.029 1.00 86.10 262 PHE B C 1
ATOM 4684 O O . PHE B 1 270 ? 118.044 93.892 100.561 1.00 93.94 262 PHE B O 1
ATOM 4692 N N . ASN B 1 271 ? 119.124 94.649 98.733 1.00 85.10 263 ASN B N 1
ATOM 4693 C CA . ASN B 1 271 ? 118.607 93.581 97.884 1.00 84.86 263 ASN B CA 1
ATOM 4694 C C . ASN B 1 271 ? 119.126 92.214 98.314 1.00 86.44 263 ASN B C 1
ATOM 4695 O O . ASN B 1 271 ? 118.385 91.228 98.278 1.00 92.42 263 ASN B O 1
ATOM 4700 N N . GLU B 1 272 ? 120.403 92.126 98.693 1.00 84.76 264 GLU B N 1
ATOM 4701 C CA . GLU B 1 272 ? 120.944 90.848 99.153 1.00 89.79 264 GLU B CA 1
ATOM 4702 C C . GLU B 1 272 ? 120.274 90.391 100.446 1.00 90.99 264 GLU B C 1
ATOM 4703 O O . GLU B 1 272 ? 119.976 89.198 100.619 1.00 92.68 264 GLU B O 1
ATOM 4709 N N . ALA B 1 273 ? 120.027 91.327 101.366 1.00 91.07 265 ALA B N 1
ATOM 4710 C CA . ALA B 1 273 ? 119.288 90.983 102.579 1.00 88.09 265 ALA B CA 1
ATOM 4711 C C . ALA B 1 273 ? 117.879 90.505 102.248 1.00 87.30 265 ALA B C 1
ATOM 4712 O O . ALA B 1 273 ? 117.379 89.540 102.846 1.00 99.54 265 ALA B O 1
ATOM 4714 N N . THR B 1 274 ? 117.225 91.157 101.287 1.00 85.87 266 THR B N 1
ATOM 4715 C CA . THR B 1 274 ? 115.897 90.710 100.884 1.00 90.35 266 THR B CA 1
ATOM 4716 C C . THR B 1 274 ? 115.952 89.322 100.254 1.00 90.63 266 THR B C 1
ATOM 4717 O O . THR B 1 274 ? 115.051 88.505 100.460 1.00 90.26 266 THR B O 1
ATOM 4721 N N . MET B 1 275 ? 117.011 89.034 99.495 1.00 82.27 267 MET B N 1
ATOM 4722 C CA . MET B 1 275 ? 117.183 87.700 98.923 1.00 81.31 267 MET B CA 1
ATOM 4723 C C . MET B 1 275 ? 117.311 86.632 100.002 1.00 85.57 267 MET B C 1
ATOM 4724 O O . MET B 1 275 ? 116.723 85.550 99.884 1.00 90.04 267 MET B O 1
ATOM 4729 N N . VAL B 1 276 ? 118.102 86.893 101.046 1.00 80.93 268 VAL B N 1
ATOM 4730 C CA . VAL B 1 276 ? 118.236 85.859 102.073 1.00 76.05 268 VAL B CA 1
ATOM 4731 C C . VAL B 1 276 ? 116.925 85.714 102.850 1.00 79.72 268 VAL B C 1
ATOM 4732 O O . VAL B 1 276 ? 116.566 84.605 103.282 1.00 84.90 268 VAL B O 1
ATOM 4736 N N . LEU B 1 277 ? 116.166 86.806 102.998 1.00 84.56 269 LEU B N 1
ATOM 4737 C CA . LEU B 1 277 ? 114.825 86.698 103.570 1.00 78.79 269 LEU B CA 1
ATOM 4738 C C . LEU B 1 277 ? 113.924 85.830 102.696 1.00 81.42 269 LEU B C 1
ATOM 4739 O O . LEU B 1 277 ? 113.136 85.021 103.205 1.00 84.55 269 LEU B O 1
ATOM 4744 N N . VAL B 1 278 ? 114.028 85.994 101.374 1.00 87.52 270 VAL B N 1
ATOM 4745 C CA . VAL B 1 278 ? 113.276 85.164 100.437 1.00 86.07 270 VAL B CA 1
ATOM 4746 C C . VAL B 1 278 ? 113.639 83.700 100.623 1.00 80.72 270 VAL B C 1
ATOM 4747 O O . VAL B 1 278 ? 112.770 82.822 100.613 1.00 88.96 270 VAL B O 1
ATOM 4751 N N . SER B 1 279 ? 114.933 83.414 100.775 1.00 69.69 271 SER B N 1
ATOM 4752 C CA . SER B 1 279 ? 115.369 82.033 100.958 1.00 77.35 271 SER B CA 1
ATOM 4753 C C . SER B 1 279 ? 114.781 81.432 102.230 1.00 82.09 271 SER B C 1
ATOM 4754 O O . SER B 1 279 ? 114.331 80.279 102.230 1.00 88.61 271 SER B O 1
ATOM 4757 N N . TRP B 1 280 ? 114.771 82.200 103.323 1.00 82.99 272 TRP B N 1
ATOM 4758 C CA . TRP B 1 280 ? 114.146 81.708 104.551 1.00 85.25 272 TRP B CA 1
ATOM 4759 C C . TRP B 1 280 ? 112.653 81.446 104.354 1.00 86.61 272 TRP B C 1
ATOM 4760 O O . TRP B 1 280 ? 112.117 80.434 104.830 1.00 88.06 272 TRP B O 1
ATOM 4771 N N . ILE B 1 281 ? 111.965 82.349 103.651 1.00 91.86 273 ILE B N 1
ATOM 4772 C CA . ILE B 1 281 ? 110.529 82.181 103.437 1.00 81.09 273 ILE B CA 1
ATOM 4773 C C . ILE B 1 281 ? 110.244 80.936 102.605 1.00 78.05 273 ILE B C 1
ATOM 4774 O O . ILE B 1 281 ? 109.310 80.178 102.894 1.00 84.54 273 ILE B O 1
ATOM 4779 N N . MET B 1 282 ? 111.054 80.685 101.577 1.00 90.57 274 MET B N 1
ATOM 4780 C CA . MET B 1 282 ? 110.841 79.488 100.771 1.00 91.37 274 MET B CA 1
ATOM 4781 C C . MET B 1 282 ? 111.259 78.220 101.498 1.00 91.00 274 MET B C 1
ATOM 4782 O O . MET B 1 282 ? 110.771 77.138 101.155 1.00 94.77 274 MET B O 1
ATOM 4787 N N . TRP B 1 283 ? 112.153 78.320 102.484 1.00 88.84 275 TRP B N 1
ATOM 4788 C CA . TRP B 1 283 ? 112.329 77.203 103.408 1.00 89.30 275 TRP B CA 1
ATOM 4789 C C . TRP B 1 283 ? 111.056 76.944 104.202 1.00 94.62 275 TRP B C 1
ATOM 4790 O O . TRP B 1 283 ? 110.689 75.789 104.441 1.00 98.06 275 TRP B O 1
ATOM 4801 N N . TYR B 1 284 ? 110.379 78.009 104.634 1.00 101.03 276 TYR B N 1
ATOM 4802 C CA . TYR B 1 284 ? 109.140 77.833 105.393 1.00 98.89 276 TYR B CA 1
ATOM 4803 C C . TYR B 1 284 ? 107.984 77.348 104.520 1.00 93.67 276 TYR B C 1
ATOM 4804 O O . TYR B 1 284 ? 107.050 76.729 105.038 1.00 87.44 276 TYR B O 1
ATOM 4813 N N . ALA B 1 285 ? 108.057 77.585 103.212 1.00 95.63 277 ALA B N 1
ATOM 4814 C CA . ALA B 1 285 ? 106.914 77.399 102.316 1.00 92.91 277 ALA B CA 1
ATOM 4815 C C . ALA B 1 285 ? 106.205 76.042 102.356 1.00 94.26 277 ALA B C 1
ATOM 4816 O O . ALA B 1 285 ? 104.963 76.043 102.295 1.00 104.33 277 ALA B O 1
ATOM 4818 N N . PRO B 1 286 ? 106.883 74.878 102.414 1.00 85.99 278 PRO B N 1
ATOM 4819 C CA . PRO B 1 286 ? 106.157 73.606 102.206 1.00 88.76 278 PRO B CA 1
ATOM 4820 C C . PRO B 1 286 ? 104.975 73.366 103.134 1.00 99.21 278 PRO B C 1
ATOM 4821 O O . PRO B 1 286 ? 103.961 72.819 102.683 1.00 99.74 278 PRO B O 1
ATOM 4825 N N . VAL B 1 287 ? 105.059 73.754 104.408 1.00 97.81 279 VAL B N 1
ATOM 4826 C CA . VAL B 1 287 ? 103.921 73.554 105.304 1.00 96.03 279 VAL B CA 1
ATOM 4827 C C . VAL B 1 287 ? 102.746 74.435 104.883 1.00 91.38 279 VAL B C 1
ATOM 4828 O O . VAL B 1 287 ? 101.583 74.008 104.923 1.00 89.48 279 VAL B O 1
ATOM 4832 N N . GLY B 1 288 ? 103.029 75.666 104.453 1.00 86.41 280 GLY B N 1
ATOM 4833 C CA . GLY B 1 288 ? 101.973 76.523 103.944 1.00 79.46 280 GLY B CA 1
ATOM 4834 C C . GLY B 1 288 ? 101.329 75.969 102.689 1.00 79.34 280 GLY B C 1
ATOM 4835 O O . GLY B 1 288 ? 100.109 76.037 102.527 1.00 89.77 280 GLY B O 1
ATOM 4836 N N . ILE B 1 289 ? 102.140 75.412 101.785 1.00 81.03 281 ILE B N 1
ATOM 4837 C CA . ILE B 1 289 ? 101.591 74.789 100.582 1.00 81.90 281 ILE B CA 1
ATOM 4838 C C . ILE B 1 289 ? 100.712 73.604 100.953 1.00 85.03 281 ILE B C 1
ATOM 4839 O O . ILE B 1 289 ? 99.632 73.405 100.379 1.00 94.69 281 ILE B O 1
ATOM 4844 N N . MET B 1 290 ? 101.167 72.795 101.913 1.00 78.18 282 MET B N 1
ATOM 4845 C CA . MET B 1 290 ? 100.389 71.650 102.372 1.00 85.85 282 MET B CA 1
ATOM 4846 C C . MET B 1 290 ? 99.036 72.084 102.917 1.00 91.97 282 MET B C 1
ATOM 4847 O O . MET B 1 290 ? 97.997 71.511 102.566 1.00 97.87 282 MET B O 1
ATOM 4852 N N . PHE B 1 291 ? 99.027 73.114 103.765 1.00 80.68 283 PHE B N 1
ATOM 4853 C CA . PHE B 1 291 ? 97.768 73.556 104.357 1.00 73.41 283 PHE B CA 1
ATOM 4854 C C . PHE B 1 291 ? 96.850 74.192 103.317 1.00 75.28 283 PHE B C 1
ATOM 4855 O O . PHE B 1 291 ? 95.633 73.971 103.346 1.00 66.70 283 PHE B O 1
ATOM 4863 N N . LEU B 1 292 ? 97.409 74.973 102.385 1.00 82.71 284 LEU B N 1
ATOM 4864 C CA . LEU B 1 292 ? 96.599 75.543 101.310 1.00 74.56 284 LEU B CA 1
ATOM 4865 C C . LEU B 1 292 ? 95.935 74.460 100.476 1.00 81.31 284 LEU B C 1
ATOM 4866 O O . LEU B 1 292 ? 94.729 74.523 100.209 1.00 90.13 284 LEU B O 1
ATOM 4871 N N . VAL B 1 293 ? 96.707 73.461 100.041 1.00 78.14 285 VAL B N 1
ATOM 4872 C CA . VAL B 1 293 ? 96.130 72.444 99.170 1.00 80.26 285 VAL B CA 1
ATOM 4873 C C . VAL B 1 293 ? 95.121 71.593 99.935 1.00 90.87 285 VAL B C 1
ATOM 4874 O O . VAL B 1 293 ? 94.081 71.210 99.387 1.00 101.42 285 VAL B O 1
ATOM 4878 N N . ALA B 1 294 ? 95.380 71.323 101.221 1.00 86.62 286 ALA B N 1
ATOM 4879 C CA . ALA B 1 294 ? 94.420 70.567 102.019 1.00 81.50 286 ALA B CA 1
ATOM 4880 C C . ALA B 1 294 ? 93.108 71.327 102.164 1.00 82.53 286 ALA B C 1
ATOM 4881 O O . ALA B 1 294 ? 92.023 70.761 101.971 1.00 92.07 286 ALA B O 1
ATOM 4883 N N . SER B 1 295 ? 93.188 72.618 102.494 1.00 79.15 287 SER B N 1
ATOM 4884 C CA . SER B 1 295 ? 91.977 73.415 102.660 1.00 87.22 287 SER B CA 1
ATOM 4885 C C . SER B 1 295 ? 91.202 73.529 101.356 1.00 86.41 287 SER B C 1
ATOM 4886 O O . SER B 1 295 ? 89.970 73.426 101.346 1.00 85.96 287 SER B O 1
ATOM 4889 N N . LYS B 1 296 ? 91.903 73.743 100.242 1.00 85.98 288 LYS B N 1
ATOM 4890 C CA . LYS B 1 296 ? 91.203 73.886 98.974 1.00 83.97 288 LYS B CA 1
ATOM 4891 C C . LYS B 1 296 ? 90.580 72.574 98.520 1.00 91.03 288 LYS B C 1
ATOM 4892 O O . LYS B 1 296 ? 89.498 72.583 97.924 1.00 98.98 288 LYS B O 1
ATOM 4898 N N . ILE B 1 297 ? 91.229 71.440 98.791 1.00 86.48 289 ILE B N 1
ATOM 4899 C CA . ILE B 1 297 ? 90.650 70.173 98.365 1.00 88.17 289 ILE B CA 1
ATOM 4900 C C . ILE B 1 297 ? 89.533 69.715 99.296 1.00 94.31 289 ILE B C 1
ATOM 4901 O O . ILE B 1 297 ? 88.673 68.934 98.872 1.00 100.77 289 ILE B O 1
ATOM 4906 N N . VAL B 1 298 ? 89.499 70.184 100.547 1.00 94.25 290 VAL B N 1
ATOM 4907 C CA . VAL B 1 298 ? 88.374 69.838 101.412 1.00 90.56 290 VAL B CA 1
ATOM 4908 C C . VAL B 1 298 ? 87.210 70.811 101.239 1.00 89.08 290 VAL B C 1
ATOM 4909 O O . VAL B 1 298 ? 86.060 70.443 101.518 1.00 90.87 290 VAL B O 1
ATOM 4913 N N . GLU B 1 299 ? 87.469 72.031 100.761 1.00 105.85 291 GLU B N 1
ATOM 4914 C CA . GLU B 1 299 ? 86.388 72.990 100.549 1.00 110.72 291 GLU B CA 1
ATOM 4915 C C . GLU B 1 299 ? 85.482 72.555 99.402 1.00 111.26 291 GLU B C 1
ATOM 4916 O O . GLU B 1 299 ? 84.252 72.588 99.523 1.00 113.86 291 GLU B O 1
ATOM 4922 N N . MET B 1 300 ? 86.070 72.150 98.280 1.00 106.83 292 MET B N 1
ATOM 4923 C CA . MET B 1 300 ? 85.279 71.740 97.129 1.00 107.18 292 MET B CA 1
ATOM 4924 C C . MET B 1 300 ? 84.632 70.384 97.377 1.00 109.73 292 MET B C 1
ATOM 4925 O O . MET B 1 300 ? 85.240 69.485 97.965 1.00 108.63 292 MET B O 1
ATOM 4930 N N . GLU B 1 301 ? 83.388 70.238 96.925 1.00 117.72 293 GLU B N 1
ATOM 4931 C CA . GLU B 1 301 ? 82.663 68.984 97.069 1.00 119.01 293 GLU B CA 1
ATOM 4932 C C . GLU B 1 301 ? 82.837 68.050 95.880 1.00 118.69 293 GLU B C 1
ATOM 4933 O O . GLU B 1 301 ? 82.387 66.901 95.946 1.00 115.65 293 GLU B O 1
ATOM 4939 N N . ASP B 1 302 ? 83.479 68.504 94.804 1.00 118.73 294 ASP B N 1
ATOM 4940 C CA . ASP B 1 302 ? 83.705 67.692 93.607 1.00 118.63 294 ASP B CA 1
ATOM 4941 C C . ASP B 1 302 ? 85.192 67.780 93.274 1.00 122.23 294 ASP B C 1
ATOM 4942 O O . ASP B 1 302 ? 85.628 68.696 92.572 1.00 117.82 294 ASP B O 1
ATOM 4947 N N . VAL B 1 303 ? 85.969 66.821 93.785 1.00 106.95 295 VAL B N 1
ATOM 4948 C CA . VAL B 1 303 ? 87.416 66.856 93.616 1.00 98.01 295 VAL B CA 1
ATOM 4949 C C . VAL B 1 303 ? 87.835 66.515 92.195 1.00 101.25 295 VAL B C 1
ATOM 4950 O O . VAL B 1 303 ? 88.922 66.918 91.761 1.00 101.99 295 VAL B O 1
ATOM 4954 N N . VAL B 1 304 ? 87.003 65.774 91.459 1.00 104.51 296 VAL B N 1
ATOM 4955 C CA . VAL B 1 304 ? 87.336 65.411 90.084 1.00 98.96 296 VAL B CA 1
ATOM 4956 C C . VAL B 1 304 ? 87.445 66.658 89.222 1.00 94.13 296 VAL B C 1
ATOM 4957 O O . VAL B 1 304 ? 88.364 66.787 88.404 1.00 100.42 296 VAL B O 1
ATOM 4961 N N . LEU B 1 305 ? 86.511 67.596 89.394 1.00 91.82 297 LEU B N 1
ATOM 4962 C CA . LEU B 1 305 ? 86.554 68.838 88.631 1.00 98.93 297 LEU B CA 1
ATOM 4963 C C . LEU B 1 305 ? 87.823 69.624 88.928 1.00 103.57 297 LEU B C 1
ATOM 4964 O O . LEU B 1 305 ? 88.463 70.149 88.010 1.00 109.32 297 LEU B O 1
ATOM 4969 N N . LEU B 1 306 ? 88.210 69.711 90.202 1.00 98.10 298 LEU B N 1
ATOM 4970 C CA . LEU B 1 306 ? 89.407 70.468 90.554 1.00 99.62 298 LEU B CA 1
ATOM 4971 C C . LEU B 1 306 ? 90.667 69.810 90.003 1.00 98.04 298 LEU B C 1
ATOM 4972 O O . LEU B 1 306 ? 91.556 70.496 89.483 1.00 99.15 298 LEU B O 1
ATOM 4977 N N . PHE B 1 307 ? 90.761 68.481 90.102 1.00 99.76 299 PHE B N 1
ATOM 4978 C CA . PHE B 1 307 ? 91.928 67.788 89.568 1.00 98.10 299 PHE B CA 1
ATOM 4979 C C . PHE B 1 307 ? 92.011 67.935 88.054 1.00 97.20 299 PHE B C 1
ATOM 4980 O O . PHE B 1 307 ? 93.097 68.147 87.501 1.00 104.63 299 PHE B O 1
ATOM 4988 N N . THR B 1 308 ? 90.871 67.831 87.364 1.00 88.41 300 THR B N 1
ATOM 4989 C CA . THR B 1 308 ? 90.869 67.998 85.915 1.00 84.98 300 THR B CA 1
ATOM 4990 C C . THR B 1 308 ? 91.223 69.426 85.523 1.00 90.78 300 THR B C 1
ATOM 4991 O O . THR B 1 308 ? 91.906 69.644 84.517 1.00 104.38 300 THR B O 1
ATOM 4995 N N . SER B 1 309 ? 90.767 70.414 86.299 1.00 87.97 301 SER B N 1
ATOM 4996 C CA . SER B 1 309 ? 91.134 71.799 86.022 1.00 90.31 301 SER B CA 1
ATOM 4997 C C . SER B 1 309 ? 92.629 72.017 86.207 1.00 98.61 301 SER B C 1
ATOM 4998 O O . SER B 1 309 ? 93.261 72.723 85.414 1.00 103.01 301 SER B O 1
ATOM 5001 N N . LEU B 1 310 ? 93.211 71.423 87.251 1.00 93.21 302 LEU B N 1
ATOM 5002 C CA . LEU B 1 310 ? 94.655 71.522 87.449 1.00 85.72 302 LEU B CA 1
ATOM 5003 C C . LEU B 1 310 ? 95.415 70.859 86.307 1.00 82.90 302 LEU B C 1
ATOM 5004 O O . LEU B 1 310 ? 96.441 71.377 85.849 1.00 81.34 302 LEU B O 1
ATOM 5009 N N . GLY B 1 311 ? 94.942 69.696 85.854 1.00 92.28 303 GLY B N 1
ATOM 5010 C CA . GLY B 1 311 ? 95.572 69.042 84.717 1.00 88.72 303 GLY B CA 1
ATOM 5011 C C . GLY B 1 311 ? 95.481 69.869 83.449 1.00 86.23 303 GLY B C 1
ATOM 5012 O O . GLY B 1 311 ? 96.446 69.961 82.685 1.00 98.78 303 GLY B O 1
ATOM 5013 N N . LYS B 1 312 ? 94.323 70.495 83.217 1.00 77.70 304 LYS B N 1
ATOM 5014 C CA . LYS B 1 312 ? 94.169 71.381 82.070 1.00 78.55 304 LYS B CA 1
ATOM 5015 C C . LYS B 1 312 ? 95.128 72.556 82.177 1.00 83.45 304 LYS B C 1
ATOM 5016 O O . LYS B 1 312 ? 95.728 72.968 81.179 1.00 89.34 304 LYS B O 1
ATOM 5022 N N . TYR B 1 313 ? 95.283 73.107 83.383 1.00 81.24 305 TYR B N 1
ATOM 5023 C CA . TYR B 1 313 ? 96.224 74.202 83.602 1.00 91.05 305 TYR B CA 1
ATOM 5024 C C . TYR B 1 313 ? 97.657 73.797 83.289 1.00 95.35 305 TYR B C 1
ATOM 5025 O O . TYR B 1 313 ? 98.385 74.528 82.604 1.00 95.14 305 TYR B O 1
ATOM 5034 N N . ILE B 1 314 ? 98.085 72.642 83.799 1.00 94.45 306 ILE B N 1
ATOM 5035 C CA . ILE B 1 314 ? 99.456 72.196 83.568 1.00 87.40 306 ILE B CA 1
ATOM 5036 C C . ILE B 1 314 ? 99.693 71.954 82.086 1.00 87.19 306 ILE B C 1
ATOM 5037 O O . ILE B 1 314 ? 100.707 72.386 81.526 1.00 88.32 306 ILE B O 1
ATOM 5042 N N . PHE B 1 315 ? 98.749 71.278 81.425 1.00 83.68 307 PHE B N 1
ATOM 5043 C CA . PHE B 1 315 ? 98.892 71.021 79.997 1.00 72.17 307 PHE B CA 1
ATOM 5044 C C . PHE B 1 315 ? 98.946 72.320 79.210 1.00 75.22 307 PHE B C 1
ATOM 5045 O O . PHE B 1 315 ? 99.779 72.469 78.311 1.00 91.11 307 PHE B O 1
ATOM 5053 N N . CYS B 1 316 ? 98.075 73.276 79.542 1.00 80.81 308 CYS B N 1
ATOM 5054 C CA . CYS B 1 316 ? 98.044 74.540 78.816 1.00 92.49 308 CYS B CA 1
ATOM 5055 C C . CYS B 1 316 ? 99.351 75.303 78.974 1.00 92.33 308 CYS B C 1
ATOM 5056 O O . CYS B 1 316 ? 99.932 75.766 77.988 1.00 91.28 308 CYS B O 1
ATOM 5059 N N . CYS B 1 317 ? 99.843 75.425 80.210 1.00 82.11 309 CYS B N 1
ATOM 5060 C CA . CYS B 1 317 ? 101.062 76.195 80.438 1.00 79.40 309 CYS B CA 1
ATOM 5061 C C . CYS B 1 317 ? 102.276 75.510 79.819 1.00 74.08 309 CYS B C 1
ATOM 5062 O O . CYS B 1 317 ? 103.144 76.178 79.237 1.00 75.85 309 CYS B O 1
ATOM 5065 N N . ILE B 1 318 ? 102.359 74.182 79.943 1.00 70.91 310 ILE B N 1
ATOM 5066 C CA . ILE B 1 318 ? 103.486 73.446 79.382 1.00 67.98 310 ILE B CA 1
ATOM 5067 C C . ILE B 1 318 ? 103.486 73.556 77.866 1.00 75.53 310 ILE B C 1
ATOM 5068 O O . ILE B 1 318 ? 104.525 73.811 77.251 1.00 84.94 310 ILE B O 1
ATOM 5073 N N . LEU B 1 319 ? 102.317 73.385 77.238 1.00 78.76 311 LEU B N 1
ATOM 5074 C CA . LEU B 1 319 ? 102.238 73.549 75.791 1.00 71.10 311 LEU B CA 1
ATOM 5075 C C . LEU B 1 319 ? 102.612 74.967 75.387 1.00 82.62 311 LEU B C 1
ATOM 5076 O O . LEU B 1 319 ? 103.358 75.162 74.421 1.00 95.13 311 LEU B O 1
ATOM 5081 N N . GLY B 1 320 ? 102.130 75.963 76.129 1.00 87.80 312 GLY B N 1
ATOM 5082 C CA . GLY B 1 320 ? 102.466 77.347 75.870 1.00 88.95 312 GLY B CA 1
ATOM 5083 C C . GLY B 1 320 ? 103.956 77.605 75.858 1.00 90.81 312 GLY B C 1
ATOM 5084 O O . GLY B 1 320 ? 104.517 77.902 74.797 1.00 95.75 312 GLY B O 1
ATOM 5085 N N . HIS B 1 321 ? 104.623 77.470 77.006 1.00 83.79 313 HIS B N 1
ATOM 5086 C CA . HIS B 1 321 ? 106.046 77.781 77.049 1.00 79.39 313 HIS B CA 1
ATOM 5087 C C . HIS B 1 321 ? 106.919 76.585 76.691 1.00 76.60 313 HIS B C 1
ATOM 5088 O O . HIS B 1 321 ? 108.092 76.551 77.064 1.00 76.99 313 HIS B O 1
ATOM 5095 N N . ALA B 1 322 ? 106.372 75.599 75.987 1.00 65.63 314 ALA B N 1
ATOM 5096 C CA . ALA B 1 322 ? 107.194 74.648 75.257 1.00 68.08 314 ALA B CA 1
ATOM 5097 C C . ALA B 1 322 ? 107.172 74.936 73.765 1.00 71.52 314 ALA B C 1
ATOM 5098 O O . ALA B 1 322 ? 108.229 74.967 73.127 1.00 80.95 314 ALA B O 1
ATOM 5100 N N . ILE B 1 323 ? 105.985 75.168 73.197 1.00 73.85 315 ILE B N 1
ATOM 5101 C CA . ILE B 1 323 ? 105.919 75.577 71.803 1.00 79.32 315 ILE B CA 1
ATOM 5102 C C . ILE B 1 323 ? 106.557 76.946 71.625 1.00 87.31 315 ILE B C 1
ATOM 5103 O O . ILE B 1 323 ? 107.146 77.219 70.574 1.00 95.10 315 ILE B O 1
ATOM 5108 N N . HIS B 1 324 ? 106.511 77.807 72.649 1.00 83.60 316 HIS B N 1
ATOM 5109 C CA . HIS B 1 324 ? 107.185 79.096 72.546 1.00 80.15 316 HIS B CA 1
ATOM 5110 C C . HIS B 1 324 ? 108.686 78.911 72.376 1.00 79.22 316 HIS B C 1
ATOM 5111 O O . HIS B 1 324 ? 109.266 79.368 71.386 1.00 89.41 316 HIS B O 1
ATOM 5118 N N . GLY B 1 325 ? 109.311 78.164 73.286 1.00 71.09 317 GLY B N 1
ATOM 5119 C CA . GLY B 1 325 ? 110.747 77.971 73.231 1.00 70.64 317 GLY B CA 1
ATOM 5120 C C . GLY B 1 325 ? 111.213 77.105 72.083 1.00 68.62 317 GLY B C 1
ATOM 5121 O O . GLY B 1 325 ? 112.368 77.225 71.664 1.00 67.31 317 GLY B O 1
ATOM 5122 N N . LEU B 1 326 ? 110.348 76.236 71.561 1.00 71.96 318 LEU B N 1
ATOM 5123 C CA . LEU B 1 326 ? 110.733 75.373 70.456 1.00 77.52 318 LEU B CA 1
ATOM 5124 C C . LEU B 1 326 ? 110.321 75.908 69.091 1.00 82.52 318 LEU B C 1
ATOM 5125 O O . LEU B 1 326 ? 110.686 75.302 68.079 1.00 90.23 318 LEU B O 1
ATOM 5130 N N . ILE B 1 327 ? 109.573 77.009 69.025 1.00 79.17 319 ILE B N 1
ATOM 5131 C CA . ILE B 1 327 ? 109.195 77.554 67.728 1.00 80.37 319 ILE B CA 1
ATOM 5132 C C . ILE B 1 327 ? 109.599 79.018 67.612 1.00 89.96 319 ILE B C 1
ATOM 5133 O O . ILE B 1 327 ? 110.362 79.378 66.712 1.00 103.62 319 ILE B O 1
ATOM 5138 N N . VAL B 1 328 ? 109.111 79.864 68.524 1.00 80.55 320 VAL B N 1
ATOM 5139 C CA . VAL B 1 328 ? 109.200 81.309 68.323 1.00 80.68 320 VAL B CA 1
ATOM 5140 C C . VAL B 1 328 ? 110.653 81.773 68.328 1.00 92.95 320 VAL B C 1
ATOM 5141 O O . VAL B 1 328 ? 111.089 82.502 67.429 1.00 94.62 320 VAL B O 1
ATOM 5145 N N . LEU B 1 329 ? 111.421 81.369 69.338 1.00 81.03 321 LEU B N 1
ATOM 5146 C CA . LEU B 1 329 ? 112.839 81.726 69.370 1.00 62.11 321 LEU B CA 1
ATOM 5147 C C . LEU B 1 329 ? 113.627 81.102 68.221 1.00 69.20 321 LEU B C 1
ATOM 5148 O O . LEU B 1 329 ? 114.404 81.828 67.574 1.00 84.88 321 LEU B O 1
ATOM 5153 N N . PRO B 1 330 ? 113.499 79.804 67.911 1.00 83.35 322 PRO B N 1
ATOM 5154 C CA . PRO B 1 330 ? 114.151 79.302 66.691 1.00 89.85 322 PRO B CA 1
ATOM 5155 C C . PRO B 1 330 ? 113.665 79.977 65.422 1.00 90.81 322 PRO B C 1
ATOM 5156 O O . PRO B 1 330 ? 114.466 80.173 64.501 1.00 102.48 322 PRO B O 1
ATOM 5160 N N . LEU B 1 331 ? 112.384 80.344 65.340 1.00 82.65 323 LEU B N 1
ATOM 5161 C CA . LEU B 1 331 ? 111.885 80.994 64.132 1.00 83.91 323 LEU B CA 1
ATOM 5162 C C . LEU B 1 331 ? 112.548 82.349 63.928 1.00 92.36 323 LEU B C 1
ATOM 5163 O O . LEU B 1 331 ? 112.973 82.678 62.816 1.00 105.36 323 LEU B O 1
ATOM 5168 N N . ILE B 1 332 ? 112.648 83.153 64.989 1.00 87.32 324 ILE B N 1
ATOM 5169 C CA . ILE B 1 332 ? 113.267 84.465 64.832 1.00 95.34 324 ILE B CA 1
ATOM 5170 C C . ILE B 1 332 ? 114.768 84.327 64.594 1.00 89.81 324 ILE B C 1
ATOM 5171 O O . ILE B 1 332 ? 115.356 85.096 63.823 1.00 90.15 324 ILE B O 1
ATOM 5176 N N . TYR B 1 333 ? 115.407 83.334 65.222 1.00 89.95 325 TYR B N 1
ATOM 5177 C CA . TYR B 1 333 ? 116.823 83.096 64.951 1.00 94.38 325 TYR B CA 1
ATOM 5178 C C . TYR B 1 333 ? 117.053 82.738 63.486 1.00 96.71 325 TYR B C 1
ATOM 5179 O O . TYR B 1 333 ? 117.974 83.264 62.846 1.00 103.96 325 TYR B O 1
ATOM 5188 N N . PHE B 1 334 ? 116.218 81.855 62.934 1.00 88.91 326 PHE B N 1
ATOM 5189 C CA . PHE B 1 334 ? 116.372 81.455 61.541 1.00 83.73 326 PHE B CA 1
ATOM 5190 C C . PHE B 1 334 ? 116.010 82.583 60.589 1.00 90.50 326 PHE B C 1
ATOM 5191 O O . PHE B 1 334 ? 116.585 82.681 59.500 1.00 98.70 326 PHE B O 1
ATOM 5199 N N . ALA B 1 335 ? 115.047 83.425 60.965 1.00 98.36 327 ALA B N 1
ATOM 5200 C CA . ALA B 1 335 ? 114.714 84.575 60.135 1.00 106.45 327 ALA B CA 1
ATOM 5201 C C . ALA B 1 335 ? 115.861 85.573 60.101 1.00 102.89 327 ALA B C 1
ATOM 5202 O O . ALA B 1 335 ? 116.144 86.168 59.054 1.00 100.91 327 ALA B O 1
ATOM 5204 N N . PHE B 1 336 ? 116.539 85.762 61.232 1.00 106.14 328 PHE B N 1
ATOM 5205 C CA . PHE B 1 336 ? 117.612 86.746 61.295 1.00 113.11 328 PHE B CA 1
ATOM 5206 C C . PHE B 1 336 ? 118.884 86.239 60.621 1.00 115.39 328 PHE B C 1
ATOM 5207 O O . PHE B 1 336 ? 119.353 86.823 59.639 1.00 118.06 328 PHE B O 1
ATOM 5215 N N . THR B 1 337 ? 119.457 85.146 61.135 1.00 105.50 329 THR B N 1
ATOM 5216 C CA . THR B 1 337 ? 120.770 84.693 60.693 1.00 98.15 329 THR B CA 1
ATOM 5217 C C . THR B 1 337 ? 120.795 83.306 60.071 1.00 101.87 329 THR B C 1
ATOM 5218 O O . THR B 1 337 ? 121.857 82.892 59.595 1.00 102.33 329 THR B O 1
ATOM 5222 N N . ARG B 1 338 ? 119.675 82.577 60.079 1.00 117.66 330 ARG B N 1
ATOM 5223 C CA . ARG B 1 338 ? 119.495 81.244 59.496 1.00 114.39 330 ARG B CA 1
ATOM 5224 C C . ARG B 1 338 ? 120.632 80.270 59.796 1.00 112.27 330 ARG B C 1
ATOM 5225 O O . ARG B 1 338 ? 120.891 79.355 59.009 1.00 115.01 330 ARG B O 1
ATOM 5233 N N . LYS B 1 339 ? 121.293 80.424 60.939 1.00 105.60 331 LYS B N 1
ATOM 5234 C CA . LYS B 1 339 ? 122.400 79.534 61.291 1.00 111.04 331 LYS B CA 1
ATOM 5235 C C . LYS B 1 339 ? 121.948 78.355 62.152 1.00 117.45 331 LYS B C 1
ATOM 5236 O O . LYS B 1 339 ? 122.558 78.067 63.182 1.00 120.30 331 LYS B O 1
ATOM 5242 N N . ASN B 1 340 ? 120.895 77.646 61.713 1.00 118.35 332 ASN B N 1
ATOM 5243 C CA . ASN B 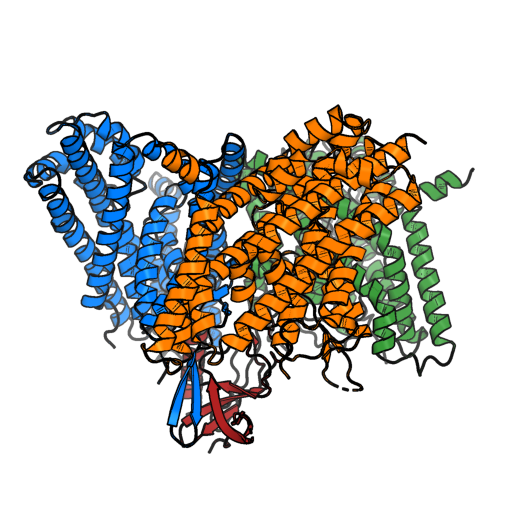1 340 ? 120.413 76.407 62.325 1.00 110.90 332 ASN B CA 1
ATOM 5244 C C . ASN B 1 340 ? 120.232 76.528 63.835 1.00 108.86 332 ASN B C 1
ATOM 5245 O O . ASN B 1 340 ? 121.075 76.036 64.594 1.00 117.18 332 ASN B O 1
ATOM 5250 N N . PRO B 1 341 ? 119.173 77.194 64.303 1.00 97.33 333 PRO B N 1
ATOM 5251 C CA . PRO B 1 341 ? 119.015 77.403 65.754 1.00 103.63 333 PRO B CA 1
ATOM 5252 C C . PRO B 1 341 ? 118.970 76.120 66.559 1.00 108.60 333 PRO B C 1
ATOM 5253 O O . PRO B 1 341 ? 119.431 76.103 67.709 1.00 103.79 333 PRO B O 1
ATOM 5257 N N . TYR B 1 342 ? 118.427 75.042 65.993 1.00 113.64 334 TYR B N 1
ATOM 5258 C CA . TYR B 1 342 ? 118.415 73.772 66.708 1.00 110.82 334 TYR B CA 1
ATOM 5259 C C . TYR B 1 342 ? 119.825 73.250 66.943 1.00 109.67 334 TYR B C 1
ATOM 5260 O O . TYR B 1 342 ? 120.080 72.609 67.965 1.00 112.70 334 TYR B O 1
ATOM 5269 N N . ARG B 1 343 ? 120.754 73.518 66.024 1.00 107.15 335 ARG B N 1
ATOM 5270 C CA . ARG B 1 343 ? 122.149 73.179 66.281 1.00 103.00 335 ARG B CA 1
ATOM 5271 C C . ARG B 1 343 ? 122.706 73.996 67.440 1.00 105.94 335 ARG B C 1
ATOM 5272 O O . ARG B 1 343 ? 123.480 73.482 68.256 1.00 111.07 335 ARG B O 1
ATOM 5280 N N . PHE B 1 344 ? 122.313 75.268 67.536 1.00 108.46 336 PHE B N 1
ATOM 5281 C CA . PHE B 1 344 ? 122.732 76.090 68.666 1.00 111.90 336 PHE B CA 1
ATOM 5282 C C . PHE B 1 344 ? 122.205 75.529 69.980 1.00 113.15 336 PHE B C 1
ATOM 5283 O O . PHE B 1 344 ? 122.919 75.519 70.990 1.00 108.99 336 PHE B O 1
ATOM 5291 N N . LEU B 1 345 ? 120.955 75.060 69.989 1.00 109.50 337 LEU B N 1
ATOM 5292 C CA . LEU B 1 345 ? 120.408 74.465 71.206 1.00 107.80 337 LEU B CA 1
ATOM 5293 C C . LEU B 1 345 ? 121.093 73.143 71.539 1.00 108.35 337 LEU B C 1
ATOM 5294 O O . LEU B 1 345 ? 121.454 72.902 72.696 1.00 109.76 337 LEU B O 1
ATOM 5299 N N . LEU B 1 346 ? 121.291 72.281 70.539 1.00 111.46 338 LEU B N 1
ATOM 5300 C CA . LEU B 1 346 ? 121.944 70.988 70.725 1.00 109.08 338 LEU B CA 1
ATOM 5301 C C . LEU B 1 346 ? 123.441 71.109 70.951 1.00 108.06 338 LEU B C 1
ATOM 5302 O O . LEU B 1 346 ? 124.107 70.088 71.148 1.00 110.20 338 LEU B O 1
ATOM 5307 N N . GLY B 1 347 ? 123.995 72.307 70.862 1.00 108.87 339 GLY B N 1
ATOM 5308 C CA . GLY B 1 347 ? 125.308 72.554 71.411 1.00 112.27 339 GLY B CA 1
ATOM 5309 C C . GLY B 1 347 ? 125.290 73.029 72.848 1.00 115.96 339 GLY B C 1
ATOM 5310 O O . GLY B 1 347 ? 126.339 73.414 73.374 1.00 116.92 339 GLY B O 1
ATOM 5311 N N . LEU B 1 348 ? 124.132 73.007 73.504 1.00 109.19 340 LEU B N 1
ATOM 5312 C CA . LEU B 1 348 ? 123.947 73.663 74.796 1.00 106.69 340 LEU B CA 1
ATOM 5313 C C . LEU B 1 348 ? 123.163 72.760 75.749 1.00 106.68 340 LEU B C 1
ATOM 5314 O O . LEU B 1 348 ? 122.201 73.184 76.390 1.00 109.30 340 LEU B O 1
ATOM 5319 N N . LEU B 1 349 ? 123.557 71.488 75.846 1.00 96.66 341 LEU B N 1
ATOM 5320 C CA . LEU B 1 349 ? 122.755 70.527 76.602 1.00 98.67 341 LEU B CA 1
ATOM 5321 C C . LEU B 1 349 ? 122.808 70.792 78.103 1.00 104.52 341 LEU B C 1
ATOM 5322 O O . LEU B 1 349 ? 121.783 71.094 78.726 1.00 106.71 341 LEU B O 1
ATOM 5327 N N . THR B 1 350 ? 123.994 70.686 78.705 1.00 101.14 342 THR B N 1
ATOM 5328 C CA . THR B 1 350 ? 124.085 70.590 80.162 1.00 93.34 342 THR B CA 1
ATOM 5329 C C . THR B 1 350 ? 123.625 71.823 80.953 1.00 96.49 342 THR B C 1
ATOM 5330 O O . THR B 1 350 ? 123.158 71.642 82.085 1.00 104.96 342 THR B O 1
ATOM 5334 N N . PRO B 1 351 ? 123.718 73.071 80.459 1.00 99.50 343 PRO B N 1
ATOM 5335 C CA . PRO B 1 351 ? 123.064 74.154 81.212 1.00 105.74 343 PRO B CA 1
ATOM 5336 C C . PRO B 1 351 ? 121.554 74.024 81.251 1.00 102.20 343 PRO B C 1
ATOM 5337 O O . PRO B 1 351 ? 120.937 74.417 82.247 1.00 98.14 343 PRO B O 1
ATOM 5341 N N . LEU B 1 352 ? 120.937 73.497 80.191 1.00 90.61 344 LEU B N 1
ATOM 5342 C CA . LEU B 1 352 ? 119.500 73.254 80.225 1.00 86.78 344 LEU B CA 1
ATOM 5343 C C . LEU B 1 352 ? 119.150 72.222 81.286 1.00 91.39 344 LEU B C 1
ATOM 5344 O O . LEU B 1 352 ? 118.168 72.382 82.019 1.00 102.38 344 LEU B O 1
ATOM 5349 N N . ALA B 1 353 ? 119.950 71.160 81.392 1.00 92.85 345 ALA B N 1
ATOM 5350 C CA . ALA B 1 353 ? 119.721 70.169 82.437 1.00 93.31 345 ALA B CA 1
ATOM 5351 C C . ALA B 1 353 ? 119.931 70.771 83.819 1.00 92.46 345 ALA B C 1
ATOM 5352 O O . ALA B 1 353 ? 119.215 70.429 84.766 1.00 100.85 345 ALA B O 1
ATOM 5354 N N . THR B 1 354 ? 120.918 71.660 83.958 1.00 88.18 346 THR B N 1
ATOM 5355 C CA . THR B 1 354 ? 121.140 72.323 85.240 1.00 89.55 346 THR B CA 1
ATOM 5356 C C . THR B 1 354 ? 119.960 73.210 85.615 1.00 89.58 346 THR B C 1
ATOM 5357 O O . THR B 1 354 ? 119.554 73.259 86.781 1.00 101.82 346 THR B O 1
ATOM 5361 N N . ALA B 1 355 ? 119.398 73.925 84.639 1.00 78.93 347 ALA B N 1
ATOM 5362 C CA . ALA B 1 355 ? 118.236 74.762 84.911 1.00 90.05 347 ALA B CA 1
ATOM 5363 C C . ALA B 1 355 ? 116.989 73.927 85.166 1.00 89.08 347 ALA B C 1
ATOM 5364 O O . ALA B 1 355 ? 116.070 74.382 85.854 1.00 87.42 347 ALA B O 1
ATOM 5366 N N . PHE B 1 356 ? 116.924 72.722 84.600 1.00 96.34 348 PHE B N 1
ATOM 5367 C CA . PHE B 1 356 ? 115.820 71.816 84.885 1.00 96.82 348 PHE B CA 1
ATOM 5368 C C . PHE B 1 356 ? 115.979 71.102 86.220 1.00 103.23 348 PHE B C 1
ATOM 5369 O O . PHE B 1 356 ? 114.986 70.615 86.769 1.00 107.08 348 PHE B O 1
ATOM 5377 N N . GLY B 1 357 ? 117.196 71.013 86.744 1.00 100.03 349 GLY B N 1
ATOM 5378 C CA . GLY B 1 357 ? 117.401 70.441 88.059 1.00 91.88 349 GLY B CA 1
ATOM 5379 C C . GLY B 1 357 ? 117.050 71.432 89.145 1.00 93.01 349 GLY B C 1
ATOM 5380 O O . GLY B 1 357 ? 116.115 71.215 89.919 1.00 94.92 349 GLY B O 1
ATOM 5381 N N . THR B 1 358 ? 117.789 72.534 89.201 1.00 102.10 350 THR B N 1
ATOM 5382 C CA . THR B 1 358 ? 117.494 73.633 90.107 1.00 106.41 350 THR B CA 1
ATOM 5383 C C . THR B 1 358 ? 116.894 74.788 89.316 1.00 101.39 350 THR B C 1
ATOM 5384 O O . THR B 1 358 ? 117.370 75.129 88.229 1.00 103.58 350 THR B O 1
ATOM 5388 N N . SER B 1 359 ? 115.829 75.371 89.855 1.00 102.73 351 SER B N 1
ATOM 5389 C CA . SER B 1 359 ? 115.093 76.405 89.144 1.00 103.71 351 SER B CA 1
ATOM 5390 C C . SER B 1 359 ? 115.712 77.786 89.294 1.00 103.68 351 SER B C 1
ATOM 5391 O O . SER B 1 359 ? 115.163 78.752 88.756 1.00 105.15 351 SER B O 1
ATOM 5394 N N . SER B 1 360 ? 116.823 77.907 90.010 1.00 116.27 352 SER B N 1
ATOM 5395 C CA . SER B 1 360 ? 117.480 79.198 90.162 1.00 119.27 352 SER B CA 1
ATOM 5396 C C . SER B 1 360 ? 118.206 79.559 88.873 1.00 120.66 352 SER B C 1
ATOM 5397 O O . SER B 1 360 ? 119.134 78.857 88.459 1.00 123.97 352 SER B O 1
ATOM 5400 N N . SER B 1 361 ? 117.775 80.646 88.230 1.00 117.15 353 SER B N 1
ATOM 5401 C CA . SER B 1 361 ? 118.457 81.105 87.025 1.00 113.28 353 SER B CA 1
ATOM 5402 C C . SER B 1 361 ? 119.874 81.566 87.336 1.00 119.06 353 SER B C 1
ATOM 5403 O O . SER B 1 361 ? 120.799 81.318 86.553 1.00 125.40 353 SER B O 1
ATOM 5406 N N . SER B 1 362 ? 120.063 82.240 88.474 1.00 114.03 354 SER B N 1
ATOM 5407 C CA . SER B 1 362 ? 121.384 82.746 88.829 1.00 116.19 354 SER B CA 1
ATOM 5408 C C . SER B 1 362 ? 122.367 81.617 89.105 1.00 114.13 354 SER B C 1
ATOM 5409 O O . SER B 1 362 ? 123.575 81.786 88.902 1.00 111.60 354 SER B O 1
ATOM 5412 N N . ALA B 1 363 ? 121.876 80.467 89.568 1.00 118.64 355 ALA B N 1
ATOM 5413 C CA . ALA B 1 363 ? 122.759 79.345 89.860 1.00 120.24 355 ALA B CA 1
ATOM 5414 C C . ALA B 1 363 ? 123.334 78.713 88.600 1.00 121.16 355 ALA B C 1
ATOM 5415 O O . ALA B 1 363 ? 124.382 78.063 88.673 1.00 128.22 355 ALA B O 1
ATOM 5417 N N . THR B 1 364 ? 122.678 78.881 87.455 1.00 106.65 356 THR B N 1
ATOM 5418 C CA . THR B 1 364 ? 123.130 78.285 86.207 1.00 109.34 356 THR B CA 1
ATOM 5419 C C . THR B 1 364 ? 123.974 79.228 85.364 1.00 112.55 356 THR B C 1
ATOM 5420 O O . THR B 1 364 ? 124.387 78.847 84.265 1.00 114.38 356 THR B O 1
ATOM 5424 N N . LEU B 1 365 ? 124.233 80.444 85.844 1.00 111.81 357 LEU B N 1
ATOM 5425 C CA . LEU B 1 365 ? 124.941 81.430 85.028 1.00 111.72 357 LEU B CA 1
ATOM 5426 C C . LEU B 1 365 ? 126.374 81.030 84.685 1.00 106.07 357 LEU B C 1
ATOM 5427 O O . LEU B 1 365 ? 126.745 81.128 83.503 1.00 106.69 357 LEU B O 1
ATOM 5432 N N . PRO B 1 366 ? 127.228 80.594 85.624 1.00 109.19 358 PRO B N 1
ATOM 5433 C CA . PRO B 1 366 ? 128.625 80.336 85.231 1.00 116.90 358 PRO B CA 1
ATOM 5434 C C . PRO B 1 366 ? 128.797 79.097 84.367 1.00 119.91 358 PRO B C 1
ATOM 5435 O O . PRO B 1 366 ? 129.591 79.122 83.418 1.00 123.86 358 PRO B O 1
ATOM 5439 N N . LEU B 1 367 ? 128.092 78.006 84.679 1.00 117.92 359 LEU B N 1
ATOM 5440 C CA . LEU B 1 367 ? 128.217 76.791 83.879 1.00 115.09 359 LEU B CA 1
ATOM 5441 C C . LEU B 1 367 ? 127.742 77.029 82.452 1.00 112.37 359 LEU B C 1
ATOM 5442 O O . LEU B 1 367 ? 128.356 76.547 81.491 1.00 114.89 359 LEU B O 1
ATOM 5447 N N . MET B 1 368 ? 126.648 77.773 82.298 1.00 112.01 360 MET B N 1
ATOM 5448 C CA . MET B 1 368 ? 126.162 78.105 80.967 1.00 118.74 360 MET B CA 1
ATOM 5449 C C . MET B 1 368 ? 127.105 79.056 80.245 1.00 116.79 360 MET B C 1
ATOM 5450 O O . MET B 1 368 ? 127.257 78.954 79.024 1.00 115.81 360 MET B O 1
ATOM 5455 N N . MET B 1 369 ? 127.769 79.953 80.979 1.00 123.45 361 MET B N 1
ATOM 5456 C CA . MET B 1 369 ? 128.849 80.739 80.391 1.00 121.41 361 MET B CA 1
ATOM 5457 C C . MET B 1 369 ? 129.937 79.841 79.827 1.00 122.80 361 MET B C 1
ATOM 5458 O O . MET B 1 369 ? 130.374 80.021 78.687 1.00 122.25 361 MET B O 1
ATOM 5463 N N . LYS B 1 370 ? 130.401 78.876 80.623 1.00 127.97 362 LYS B N 1
ATOM 5464 C CA . LYS B 1 370 ? 131.476 78.004 80.164 1.00 125.40 362 LYS B CA 1
ATOM 5465 C C . LYS B 1 370 ? 131.050 77.208 78.937 1.00 128.65 362 LYS B C 1
ATOM 5466 O O . LYS B 1 370 ? 131.815 77.082 77.971 1.00 130.99 362 LYS B O 1
ATOM 5472 N N . CYS B 1 371 ? 129.820 76.687 78.948 1.00 124.38 363 CYS B N 1
ATOM 5473 C CA . CYS B 1 371 ? 129.345 75.898 77.815 1.00 122.00 363 CYS B CA 1
ATOM 5474 C C . CYS B 1 371 ? 129.202 76.752 76.559 1.00 125.88 363 CYS B C 1
ATOM 5475 O O . CYS B 1 371 ? 129.600 76.325 75.467 1.00 130.76 363 CYS B O 1
ATOM 5478 N N . VAL B 1 372 ? 128.653 77.963 76.689 1.00 121.30 364 VAL B N 1
ATOM 5479 C CA . VAL B 1 372 ? 128.448 78.805 75.514 1.00 122.03 364 VAL B CA 1
ATOM 5480 C C . VAL B 1 372 ? 129.775 79.351 74.999 1.00 126.44 364 VAL B C 1
ATOM 5481 O O . VAL B 1 372 ? 129.911 79.636 73.803 1.00 127.86 364 VAL B O 1
ATOM 5485 N N . GLU B 1 373 ? 130.773 79.509 75.874 1.00 132.44 365 GLU B N 1
ATOM 5486 C CA . GLU B 1 373 ? 132.081 79.962 75.416 1.00 128.40 365 GLU B CA 1
ATOM 5487 C C . GLU B 1 373 ? 132.835 78.851 74.702 1.00 123.32 365 GLU B C 1
ATOM 5488 O O . GLU B 1 373 ? 133.454 79.088 73.660 1.00 119.97 365 GLU B O 1
ATOM 5494 N N . GLU B 1 374 ? 132.791 77.634 75.243 1.00 131.55 366 GLU B N 1
ATOM 5495 C CA . GLU B 1 374 ? 133.529 76.529 74.650 1.00 135.11 366 GLU B CA 1
ATOM 5496 C C . GLU B 1 374 ? 132.811 75.891 73.467 1.00 134.00 366 GLU B C 1
ATOM 5497 O O . GLU B 1 374 ? 133.444 75.139 72.718 1.00 135.18 366 GLU B O 1
ATOM 5503 N N . ASN B 1 375 ? 131.522 76.167 73.272 1.00 134.43 367 ASN B N 1
ATOM 5504 C CA . ASN B 1 375 ? 130.778 75.547 72.184 1.00 136.16 367 ASN B CA 1
ATOM 5505 C C . ASN B 1 375 ? 130.458 76.487 71.034 1.00 140.29 367 ASN B C 1
ATOM 5506 O O . ASN B 1 375 ? 130.310 76.022 69.902 1.00 142.57 367 ASN B O 1
ATOM 5511 N N . ASN B 1 376 ? 130.344 77.789 71.283 1.00 140.05 368 ASN B N 1
ATOM 5512 C CA . ASN B 1 376 ? 130.009 78.744 70.239 1.00 137.39 368 ASN B CA 1
ATOM 5513 C C . ASN B 1 376 ? 130.949 79.939 70.311 1.00 139.22 368 ASN B C 1
ATOM 5514 O O . ASN B 1 376 ? 131.545 80.228 71.352 1.00 138.30 368 ASN B O 1
ATOM 5519 N N . GLY B 1 377 ? 131.074 80.633 69.183 1.00 142.79 369 GLY B N 1
ATOM 5520 C CA . GLY B 1 377 ? 131.867 81.845 69.117 1.00 141.24 369 GLY B CA 1
ATOM 5521 C C . GLY B 1 377 ? 131.077 83.076 69.510 1.00 139.13 369 GLY B C 1
ATOM 5522 O O . GLY B 1 377 ? 131.135 84.102 68.826 1.00 139.08 369 GLY B O 1
ATOM 5523 N N . VAL B 1 378 ? 130.326 82.979 70.609 1.00 127.72 370 VAL B N 1
ATOM 5524 C CA . VAL B 1 378 ? 129.589 84.130 71.120 1.00 125.83 370 VAL B CA 1
ATOM 5525 C C . VAL B 1 378 ? 130.537 85.222 71.606 1.00 127.96 370 VAL B C 1
ATOM 5526 O O . VAL B 1 378 ? 130.156 86.399 71.652 1.00 125.45 370 VAL B O 1
ATOM 5530 N N . ASP B 1 379 ? 131.759 84.846 72.012 1.00 137.95 371 ASP B N 1
ATOM 5531 C CA . ASP B 1 379 ? 132.815 85.722 72.533 1.00 138.45 371 ASP B CA 1
ATOM 5532 C C . ASP B 1 379 ? 132.523 86.044 73.994 1.00 137.78 371 ASP B C 1
ATOM 5533 O O . ASP B 1 379 ? 131.427 85.756 74.484 1.00 140.77 371 ASP B O 1
ATOM 5538 N N . LYS B 1 380 ? 133.472 86.666 74.690 1.00 128.21 372 LYS B N 1
ATOM 5539 C CA . LYS B 1 380 ? 133.329 86.890 76.124 1.00 129.04 372 LYS B CA 1
ATOM 5540 C C . LYS B 1 380 ? 132.770 88.267 76.452 1.00 129.67 372 LYS B C 1
ATOM 5541 O O . LYS B 1 380 ? 131.933 88.386 77.357 1.00 132.65 372 LYS B O 1
ATOM 5547 N N . ARG B 1 381 ? 133.257 89.312 75.773 1.00 133.34 373 ARG B N 1
ATOM 5548 C CA . ARG B 1 381 ? 132.716 90.659 75.943 1.00 136.21 373 ARG B CA 1
ATOM 5549 C C . ARG B 1 381 ? 131.198 90.668 75.787 1.00 138.15 373 ARG B C 1
ATOM 5550 O O . ARG B 1 381 ? 130.471 91.169 76.651 1.00 136.97 373 ARG B O 1
ATOM 5558 N N . ILE B 1 382 ? 130.710 90.105 74.678 1.00 128.19 374 ILE B N 1
ATOM 5559 C CA . ILE B 1 382 ? 129.276 90.067 74.397 1.00 121.80 374 ILE B CA 1
ATOM 5560 C C . ILE B 1 382 ? 128.540 89.267 75.466 1.00 120.94 374 ILE B C 1
ATOM 5561 O O . ILE B 1 382 ? 127.459 89.661 75.928 1.00 124.16 374 ILE B O 1
ATOM 5566 N N . SER B 1 383 ? 129.136 88.156 75.908 1.00 121.49 375 SER B N 1
ATOM 5567 C CA . SER B 1 383 ? 128.464 87.277 76.859 1.00 122.72 375 SER B CA 1
ATOM 5568 C C . SER B 1 383 ? 128.295 87.957 78.211 1.00 123.28 375 SER B C 1
ATOM 5569 O O . SER B 1 383 ? 127.207 87.939 78.790 1.00 126.57 375 SER B O 1
ATOM 5572 N N . ARG B 1 384 ? 129.348 88.566 78.735 1.00 122.21 376 ARG B N 1
ATOM 5573 C CA . ARG B 1 384 ? 129.194 89.282 79.998 1.00 121.93 376 ARG B CA 1
ATOM 5574 C C . ARG B 1 384 ? 128.553 90.651 79.833 1.00 123.49 376 ARG B C 1
ATOM 5575 O O . ARG B 1 384 ? 128.251 91.298 80.842 1.00 126.27 376 ARG B O 1
ATOM 5583 N N . PHE B 1 385 ? 128.321 91.103 78.603 1.00 123.04 377 PHE B N 1
ATOM 5584 C CA . PHE B 1 385 ? 127.436 92.245 78.441 1.00 125.07 377 PHE B CA 1
ATOM 5585 C C . PHE B 1 385 ? 125.965 91.853 78.522 1.00 127.10 377 PHE B C 1
ATOM 5586 O O . PHE B 1 385 ? 125.158 92.609 79.075 1.00 126.92 377 PHE B O 1
ATOM 5594 N N . ILE B 1 386 ? 125.580 90.696 77.984 1.00 107.12 378 ILE B N 1
ATOM 5595 C CA . ILE B 1 386 ? 124.172 90.395 77.762 1.00 101.66 378 ILE B CA 1
ATOM 5596 C C . ILE B 1 386 ? 123.625 89.363 78.748 1.00 99.33 378 ILE B C 1
ATOM 5597 O O . ILE B 1 386 ? 122.462 89.458 79.146 1.00 104.84 378 ILE B O 1
ATOM 5602 N N . LEU B 1 387 ? 124.419 88.369 79.160 1.00 91.20 379 LEU B N 1
ATOM 5603 C CA . LEU B 1 387 ? 123.878 87.315 80.020 1.00 89.99 379 LEU B CA 1
ATOM 5604 C C . LEU B 1 387 ? 123.439 87.800 81.398 1.00 91.68 379 LEU B C 1
ATOM 5605 O O . LEU B 1 387 ? 122.329 87.432 81.821 1.00 99.28 379 LEU B O 1
ATOM 5610 N N . PRO B 1 388 ? 124.235 88.568 82.164 1.00 89.89 380 PRO B N 1
ATOM 5611 C CA . PRO B 1 388 ? 123.732 89.014 83.478 1.00 94.74 380 PRO B CA 1
ATOM 5612 C C . PRO B 1 388 ? 122.467 89.848 83.394 1.00 95.54 380 PRO B C 1
ATOM 5613 O O . PRO B 1 388 ? 121.602 89.746 84.272 1.00 92.72 380 PRO B O 1
ATOM 5617 N N . ILE B 1 389 ? 122.335 90.676 82.357 1.00 95.48 381 ILE B N 1
ATOM 5618 C CA . ILE B 1 389 ? 121.091 91.407 82.150 1.00 90.00 381 ILE B CA 1
ATOM 5619 C C . ILE B 1 389 ? 119.983 90.464 81.703 1.00 85.51 381 ILE B C 1
ATOM 5620 O O . ILE B 1 389 ? 118.853 90.533 82.198 1.00 88.79 381 ILE B O 1
ATOM 5625 N N . GLY B 1 390 ? 120.292 89.552 80.783 1.00 90.13 382 GLY B N 1
ATOM 5626 C CA . GLY B 1 390 ? 119.287 88.651 80.248 1.00 94.35 382 GLY B CA 1
ATOM 5627 C C . GLY B 1 390 ? 118.806 87.590 81.215 1.00 94.36 382 GLY B C 1
ATOM 5628 O O . GLY B 1 390 ? 117.801 86.931 80.929 1.00 91.89 382 GLY B O 1
ATOM 5629 N N . ALA B 1 391 ? 119.493 87.404 82.338 1.00 82.07 383 ALA B N 1
ATOM 5630 C CA . ALA B 1 391 ? 119.075 86.441 83.345 1.00 82.08 383 ALA B CA 1
ATOM 5631 C C . ALA B 1 391 ? 118.197 87.056 84.425 1.00 88.07 383 ALA B C 1
ATOM 5632 O O . ALA B 1 391 ? 117.764 86.338 85.331 1.00 88.88 383 ALA B O 1
ATOM 5634 N N . THR B 1 392 ? 117.928 88.355 84.358 1.00 97.77 384 THR B N 1
ATOM 5635 C CA . THR B 1 392 ? 117.112 89.033 85.357 1.00 91.45 384 THR B CA 1
ATOM 5636 C C . THR B 1 392 ? 115.903 89.743 84.770 1.00 90.04 384 THR B C 1
ATOM 5637 O O . THR B 1 392 ? 114.816 89.674 85.347 1.00 94.43 384 THR B O 1
ATOM 5641 N N . VAL B 1 393 ? 116.049 90.411 83.624 1.00 90.40 385 VAL B N 1
ATOM 5642 C CA . VAL B 1 393 ? 114.933 91.138 83.027 1.00 86.83 385 VAL B CA 1
ATOM 5643 C C . VAL B 1 393 ? 114.322 90.411 81.840 1.00 86.33 385 VAL B C 1
ATOM 5644 O O . VAL B 1 393 ? 113.281 90.854 81.329 1.00 93.43 385 VAL B O 1
ATOM 5648 N N . ASN B 1 394 ? 114.924 89.321 81.380 1.00 90.12 386 ASN B N 1
ATOM 5649 C CA . ASN B 1 394 ? 114.395 88.546 80.263 1.00 93.93 386 ASN B CA 1
ATOM 5650 C C . ASN B 1 394 ? 113.949 87.191 80.799 1.00 97.99 386 ASN B C 1
ATOM 5651 O O . ASN B 1 394 ? 114.701 86.216 80.773 1.00 98.41 386 ASN B O 1
ATOM 5656 N N . MET B 1 395 ? 112.712 87.137 81.289 1.00 105.18 387 MET B N 1
ATOM 5657 C CA . MET B 1 395 ? 112.067 85.884 81.680 1.00 107.27 387 MET B CA 1
ATOM 5658 C C . MET B 1 395 ? 110.744 85.821 80.925 1.00 107.99 387 MET B C 1
ATOM 5659 O O . MET B 1 395 ? 109.692 86.207 81.439 1.00 105.10 387 MET B O 1
ATOM 5664 N N . ASP B 1 396 ? 110.811 85.329 79.687 1.00 113.28 388 ASP B N 1
ATOM 5665 C CA . ASP B 1 396 ? 109.612 85.202 78.867 1.00 105.97 388 ASP B CA 1
ATOM 5666 C C . ASP B 1 396 ? 108.729 84.064 79.359 1.00 105.06 388 ASP B C 1
ATOM 5667 O O . ASP B 1 396 ? 107.497 84.182 79.362 1.00 111.88 388 ASP B O 1
ATOM 5672 N N . GLY B 1 397 ? 109.342 82.955 79.775 1.00 94.49 389 GLY B N 1
ATOM 5673 C CA . GLY B 1 397 ? 108.563 81.850 80.304 1.00 101.26 389 GLY B CA 1
ATOM 5674 C C . GLY B 1 397 ? 107.812 82.224 81.565 1.00 102.22 389 GLY B C 1
ATOM 5675 O O . GLY B 1 397 ? 106.701 81.747 81.801 1.00 109.70 389 GLY B O 1
ATOM 5676 N N . ALA B 1 398 ? 108.424 83.056 82.410 1.00 81.68 390 ALA B N 1
ATOM 5677 C CA . ALA B 1 398 ? 107.730 83.535 83.600 1.00 80.18 390 ALA B CA 1
ATOM 5678 C C . ALA B 1 398 ? 106.509 84.355 83.216 1.00 92.43 390 ALA B C 1
ATOM 5679 O O . ALA B 1 398 ? 105.456 84.252 83.853 1.00 96.08 390 ALA B O 1
ATOM 5681 N N . ALA B 1 399 ? 106.633 85.174 82.169 1.00 98.63 391 ALA B N 1
ATOM 5682 C CA . ALA B 1 399 ? 105.483 85.919 81.671 1.00 97.06 391 ALA B CA 1
ATOM 5683 C C . ALA B 1 399 ? 104.399 84.980 81.162 1.00 90.85 391 ALA B C 1
ATOM 5684 O O . ALA B 1 399 ? 103.208 85.209 81.405 1.00 85.99 391 ALA B O 1
ATOM 5686 N N . ILE B 1 400 ? 104.792 83.915 80.456 1.00 85.68 392 ILE B N 1
ATOM 5687 C CA . ILE B 1 400 ? 103.818 82.938 79.970 1.00 83.62 392 ILE B CA 1
ATOM 5688 C C . ILE B 1 400 ? 103.087 82.290 81.137 1.00 86.80 392 ILE B C 1
ATOM 5689 O O . ILE B 1 400 ? 101.858 82.153 81.127 1.00 95.53 392 ILE B O 1
ATOM 5694 N N . PHE B 1 401 ? 103.839 81.880 82.158 1.00 89.67 393 PHE B N 1
ATOM 5695 C CA . PHE B 1 401 ? 103.241 81.230 83.319 1.00 88.60 393 PHE B CA 1
ATOM 5696 C C . PHE B 1 401 ? 102.295 82.171 84.050 1.00 87.95 393 PHE B C 1
ATOM 5697 O O . PHE B 1 401 ? 101.193 81.772 84.439 1.00 96.94 393 PHE B O 1
ATOM 5705 N N . GLN B 1 402 ? 102.703 83.429 84.237 1.00 84.08 394 GLN B N 1
ATOM 5706 C CA . GLN B 1 402 ? 101.842 84.396 84.910 1.00 93.64 394 GLN B CA 1
ATOM 5707 C C . GLN B 1 402 ? 100.565 84.647 84.116 1.00 102.79 394 GLN B C 1
ATOM 5708 O O . GLN B 1 402 ? 99.470 84.688 84.689 1.00 101.75 394 GLN B O 1
ATOM 5714 N N . CYS B 1 403 ? 100.685 84.821 82.797 1.00 100.73 395 CYS B N 1
ATOM 5715 C CA . CYS B 1 403 ? 99.512 85.078 81.967 1.00 92.25 395 CYS B CA 1
ATOM 5716 C C . CYS B 1 403 ? 98.548 83.901 81.997 1.00 88.56 395 CYS B C 1
ATOM 5717 O O . CYS B 1 403 ? 97.337 84.077 82.184 1.00 101.32 395 CYS B O 1
ATOM 5720 N N . VAL B 1 404 ? 99.075 82.686 81.831 1.00 76.84 396 VAL B N 1
ATOM 5721 C CA . VAL B 1 404 ? 98.224 81.502 81.815 1.00 83.22 396 VAL B CA 1
ATOM 5722 C C . VAL B 1 404 ? 97.560 81.314 83.171 1.00 84.66 396 VAL B C 1
ATOM 5723 O O . VAL B 1 404 ? 96.366 81.007 83.252 1.00 90.00 396 VAL B O 1
ATOM 5727 N N . ALA B 1 405 ? 98.314 81.508 84.257 1.00 79.53 397 ALA B N 1
ATOM 5728 C CA . ALA B 1 405 ? 97.744 81.346 85.588 1.00 74.72 397 ALA B CA 1
ATOM 5729 C C . ALA B 1 405 ? 96.651 82.367 85.863 1.00 82.27 397 ALA B C 1
ATOM 5730 O O . ALA B 1 405 ? 95.598 82.023 86.411 1.00 92.48 397 ALA B O 1
ATOM 5732 N N . ALA B 1 406 ? 96.873 83.624 85.485 1.00 80.35 398 ALA B N 1
ATOM 5733 C CA . ALA B 1 406 ? 95.867 84.646 85.745 1.00 85.04 398 ALA B CA 1
ATOM 5734 C C . ALA B 1 406 ? 94.610 84.425 84.911 1.00 85.10 398 ALA B C 1
ATOM 5735 O O . ALA B 1 406 ? 93.490 84.586 85.415 1.00 88.83 398 ALA B O 1
ATOM 5737 N N . VAL B 1 407 ? 94.767 84.046 83.640 1.00 82.69 399 VAL B N 1
ATOM 5738 C CA . VAL B 1 407 ? 93.596 83.777 82.810 1.00 78.63 399 VAL B CA 1
ATOM 5739 C C . VAL B 1 407 ? 92.853 82.543 83.309 1.00 89.68 399 VAL B C 1
ATOM 5740 O O . VAL B 1 407 ? 91.618 82.498 83.290 1.00 98.93 399 VAL B O 1
ATOM 5744 N N . PHE B 1 408 ? 93.584 81.528 83.777 1.00 80.76 400 PHE B N 1
ATOM 5745 C CA . PHE B 1 408 ? 92.939 80.350 84.347 1.00 73.30 400 PHE B CA 1
ATOM 5746 C C . PHE B 1 408 ? 92.160 80.699 85.608 1.00 86.83 400 PHE B C 1
ATOM 5747 O O . PHE B 1 408 ? 91.051 80.196 85.820 1.00 98.57 400 PHE B O 1
ATOM 5755 N N . ILE B 1 409 ? 92.728 81.553 86.462 1.00 87.89 401 ILE B N 1
ATOM 5756 C CA . ILE B 1 409 ? 92.020 81.987 87.663 1.00 88.59 401 ILE B CA 1
ATOM 5757 C C . ILE B 1 409 ? 90.758 82.751 87.285 1.00 92.32 401 ILE B C 1
ATOM 5758 O O . ILE B 1 409 ? 89.693 82.555 87.884 1.00 97.80 401 ILE B O 1
ATOM 5763 N N . ALA B 1 410 ? 90.857 83.630 86.286 1.00 89.87 402 ALA B N 1
ATOM 5764 C CA . ALA B 1 410 ? 89.683 84.372 85.839 1.00 91.32 402 ALA B CA 1
ATOM 5765 C C . ALA B 1 410 ? 88.611 83.437 85.290 1.00 96.13 402 ALA B C 1
ATOM 5766 O O . ALA B 1 410 ? 87.419 83.621 85.559 1.00 101.34 402 ALA B O 1
ATOM 5768 N N . GLN B 1 411 ? 89.016 82.424 84.520 1.00 91.35 403 GLN B N 1
ATOM 5769 C CA . GLN B 1 411 ? 88.045 81.495 83.951 1.00 90.64 403 GLN B CA 1
ATOM 5770 C C . GLN B 1 411 ? 87.443 80.582 85.009 1.00 94.54 403 GLN B C 1
ATOM 5771 O O . GLN B 1 411 ? 86.323 80.091 84.832 1.00 102.01 403 GLN B O 1
ATOM 5777 N N . LEU B 1 412 ? 88.165 80.332 86.103 1.00 90.86 404 LEU B N 1
ATOM 5778 C CA . LEU B 1 412 ? 87.614 79.498 87.165 1.00 92.14 404 LEU B CA 1
ATOM 5779 C C . LEU B 1 412 ? 86.476 80.207 87.888 1.00 102.73 404 LEU B C 1
ATOM 5780 O O . LEU B 1 412 ? 85.549 79.552 88.377 1.00 107.31 404 LEU B O 1
ATOM 5785 N N . ASN B 1 413 ? 86.527 81.535 87.968 1.00 113.10 405 ASN B N 1
ATOM 5786 C CA . ASN B 1 413 ? 85.487 82.322 88.616 1.00 112.63 405 ASN B CA 1
ATOM 5787 C C . ASN B 1 413 ? 84.367 82.725 87.667 1.00 108.47 405 ASN B C 1
ATOM 5788 O O . ASN B 1 413 ? 83.450 83.440 88.086 1.00 108.94 405 ASN B O 1
ATOM 5793 N N . ASN B 1 414 ? 84.429 82.294 86.404 1.00 105.83 406 ASN B N 1
ATOM 5794 C CA . ASN B 1 414 ? 83.383 82.533 85.407 1.00 105.98 406 ASN B CA 1
ATOM 5795 C C . ASN B 1 414 ? 83.122 84.021 85.181 1.00 107.65 406 ASN B C 1
ATOM 5796 O O . ASN B 1 414 ? 81.990 84.429 84.917 1.00 109.98 406 ASN B O 1
ATOM 5801 N N . VAL B 1 415 ? 84.163 84.841 85.283 1.00 110.27 407 VAL B N 1
ATOM 5802 C CA . VAL B 1 415 ? 84.054 86.267 84.984 1.00 112.91 407 VAL B CA 1
ATOM 5803 C C . VAL B 1 415 ? 84.385 86.474 83.509 1.00 113.52 407 VAL B C 1
ATOM 5804 O O . VAL B 1 415 ? 85.349 85.882 83.002 1.00 112.45 407 VAL B O 1
ATOM 5808 N N . PRO B 1 416 ? 83.586 87.239 82.767 1.00 126.60 408 PRO B N 1
ATOM 5809 C CA . PRO B 1 416 ? 83.909 87.483 81.357 1.00 125.23 408 PRO B CA 1
ATOM 5810 C C . PRO B 1 416 ? 85.168 88.322 81.206 1.00 124.56 408 PRO B C 1
ATOM 5811 O O . PRO B 1 416 ? 85.501 89.149 82.057 1.00 122.57 408 PRO B O 1
ATOM 5815 N N . LEU B 1 417 ? 85.868 88.098 80.098 1.00 124.07 409 LEU B N 1
ATOM 5816 C CA . LEU B 1 417 ? 87.093 88.818 79.778 1.00 122.70 409 LEU B CA 1
ATOM 5817 C C . LEU B 1 417 ? 86.863 89.703 78.562 1.00 120.63 409 LEU B C 1
ATOM 5818 O O . LEU B 1 417 ? 86.403 89.225 77.519 1.00 120.33 409 LEU B O 1
ATOM 5823 N N . ASN B 1 418 ? 87.183 90.984 78.699 1.00 117.97 410 ASN B N 1
ATOM 5824 C CA . ASN B 1 418 ? 87.096 91.947 77.612 1.00 118.41 410 ASN B CA 1
ATOM 5825 C C . ASN B 1 418 ? 88.485 92.272 77.073 1.00 115.55 410 ASN B C 1
ATOM 5826 O O . ASN B 1 418 ? 89.506 91.947 77.679 1.00 116.62 410 ASN B O 1
ATOM 5831 N N . PHE B 1 419 ? 88.510 92.932 75.913 1.00 109.75 411 PHE B N 1
ATOM 5832 C CA . PHE B 1 419 ? 89.779 93.246 75.264 1.00 111.45 411 PHE B CA 1
ATOM 5833 C C . PHE B 1 419 ? 90.629 94.176 76.122 1.00 110.04 411 PHE B C 1
ATOM 5834 O O . PHE B 1 419 ? 91.856 94.025 76.189 1.00 111.15 411 PHE B O 1
ATOM 5842 N N . GLY B 1 420 ? 89.991 95.146 76.781 1.00 115.38 412 GLY B N 1
ATOM 5843 C CA . GLY B 1 420 ? 90.741 96.130 77.546 1.00 120.68 412 GLY B CA 1
ATOM 5844 C C . GLY B 1 420 ? 91.530 95.516 78.685 1.00 122.25 412 GLY B C 1
ATOM 5845 O O . GLY B 1 420 ? 92.727 95.779 78.842 1.00 120.98 412 GLY B O 1
ATOM 5846 N N . GLN B 1 421 ? 90.882 94.672 79.487 1.00 113.07 413 GLN B N 1
ATOM 5847 C CA . GLN B 1 421 ? 91.609 94.069 80.593 1.00 107.92 413 GLN B CA 1
ATOM 5848 C C . GLN B 1 421 ? 92.539 92.954 80.138 1.00 108.66 413 GLN B C 1
ATOM 5849 O O . GLN B 1 421 ? 93.503 92.661 80.844 1.00 109.19 413 GLN B O 1
ATOM 5855 N N . ILE B 1 422 ? 92.307 92.357 78.966 1.00 106.98 414 ILE B N 1
ATOM 5856 C CA . ILE B 1 422 ? 93.301 91.450 78.392 1.00 105.86 414 ILE B CA 1
ATOM 5857 C C . ILE B 1 422 ? 94.582 92.207 78.058 1.00 108.39 414 ILE B C 1
ATOM 5858 O O . ILE B 1 422 ? 95.691 91.757 78.371 1.00 109.65 414 ILE B O 1
ATOM 5863 N N . ILE B 1 423 ? 94.450 93.377 77.428 1.00 105.85 415 ILE B N 1
ATOM 5864 C CA . ILE B 1 423 ? 95.629 94.192 77.138 1.00 103.30 415 ILE B CA 1
ATOM 5865 C C . ILE B 1 423 ? 96.305 94.629 78.433 1.00 99.58 415 ILE B C 1
ATOM 5866 O O . ILE B 1 423 ? 97.539 94.594 78.555 1.00 101.07 415 ILE B O 1
ATOM 5871 N N . THR B 1 424 ? 95.506 95.036 79.422 1.00 93.18 416 THR B N 1
ATOM 5872 C CA . THR B 1 424 ? 96.056 95.475 80.701 1.00 90.84 416 THR B CA 1
ATOM 5873 C C . THR B 1 424 ? 96.821 94.352 81.394 1.00 92.70 416 THR B C 1
ATOM 5874 O O . THR B 1 424 ? 97.934 94.561 81.893 1.00 101.29 416 THR B O 1
ATOM 5878 N N . ILE B 1 425 ? 96.242 93.149 81.429 1.00 88.82 417 ILE B N 1
ATOM 5879 C CA . ILE B 1 425 ? 96.889 92.035 82.111 1.00 94.22 417 ILE B CA 1
ATOM 5880 C C . ILE B 1 425 ? 98.139 91.601 81.356 1.00 94.43 417 ILE B C 1
ATOM 5881 O O . ILE B 1 425 ? 99.149 91.245 81.970 1.00 85.22 417 ILE B O 1
ATOM 5886 N N . LEU B 1 426 ? 98.112 91.666 80.021 1.00 90.93 418 LEU B N 1
ATOM 5887 C CA . LEU B 1 426 ? 99.303 91.360 79.236 1.00 82.18 418 LEU B CA 1
ATOM 5888 C C . LEU B 1 426 ? 100.442 92.317 79.565 1.00 77.15 418 LEU B C 1
ATOM 5889 O O . LEU B 1 426 ? 101.572 91.890 79.840 1.00 76.59 418 LEU B O 1
ATOM 5894 N N . VAL B 1 427 ? 100.157 93.622 79.552 1.00 74.51 419 VAL B N 1
ATOM 5895 C CA . VAL B 1 427 ? 101.210 94.608 79.779 1.00 71.00 419 VAL B CA 1
ATOM 5896 C C . VAL B 1 427 ? 101.735 94.522 81.207 1.00 74.39 419 VAL B C 1
ATOM 5897 O O . VAL B 1 427 ? 102.951 94.578 81.438 1.00 88.44 419 VAL B O 1
ATOM 5901 N N . THR B 1 428 ? 100.839 94.380 82.189 1.00 66.55 420 THR B N 1
ATOM 5902 C CA . THR B 1 428 ? 101.308 94.303 83.567 1.00 66.46 420 THR B CA 1
ATOM 5903 C C . THR B 1 428 ? 102.065 93.005 83.829 1.00 84.61 420 THR B C 1
ATOM 5904 O O . THR B 1 428 ? 103.034 93.010 84.594 1.00 94.56 420 THR B O 1
ATOM 5908 N N . ALA B 1 429 ? 101.683 91.901 83.177 1.00 83.34 421 ALA B N 1
ATOM 5909 C CA . ALA B 1 429 ? 102.433 90.661 83.330 1.00 81.98 421 ALA B CA 1
ATOM 5910 C C . ALA B 1 429 ? 103.821 90.782 82.723 1.00 79.85 421 ALA B C 1
ATOM 5911 O O . ALA B 1 429 ? 104.798 90.306 83.308 1.00 76.77 421 ALA B O 1
ATOM 5913 N N . THR B 1 430 ? 103.931 91.423 81.557 1.00 81.99 422 THR B N 1
ATOM 5914 C CA . THR B 1 430 ? 105.245 91.638 80.956 1.00 81.99 422 THR B CA 1
ATOM 5915 C C . THR B 1 430 ? 106.130 92.499 81.851 1.00 81.18 422 THR B C 1
ATOM 5916 O O . THR B 1 430 ? 107.290 92.154 82.119 1.00 86.29 422 THR B O 1
ATOM 5920 N N . ALA B 1 431 ? 105.595 93.621 82.336 1.00 76.86 423 ALA B N 1
ATOM 5921 C CA . ALA B 1 431 ? 106.395 94.517 83.165 1.00 81.08 423 ALA B CA 1
ATOM 5922 C C . ALA B 1 431 ? 106.793 93.855 84.477 1.00 82.26 423 ALA B C 1
ATOM 5923 O O . ALA B 1 431 ? 107.920 94.029 84.953 1.00 90.63 423 ALA B O 1
ATOM 5925 N N . SER B 1 432 ? 105.885 93.086 85.076 1.00 79.80 424 SER B N 1
ATOM 5926 C CA . SER B 1 432 ? 106.201 92.418 86.329 1.00 84.11 424 SER B CA 1
ATOM 5927 C C . SER B 1 432 ? 107.164 91.255 86.126 1.00 89.73 424 SER B C 1
ATOM 5928 O O . SER B 1 432 ? 107.940 90.934 87.033 1.00 96.55 424 SER B O 1
ATOM 5931 N N . SER B 1 433 ? 107.128 90.609 84.957 1.00 92.57 425 SER B N 1
ATOM 5932 C CA . SER B 1 433 ? 108.141 89.612 84.628 1.00 93.56 425 SER B CA 1
ATOM 5933 C C . SER B 1 433 ? 109.509 90.258 84.472 1.00 95.61 425 SER B C 1
ATOM 5934 O O . SER B 1 433 ? 110.528 89.669 84.850 1.00 94.86 425 SER B O 1
ATOM 5937 N N . VAL B 1 434 ? 109.550 91.464 83.901 1.00 89.03 426 VAL B N 1
ATOM 5938 C CA . VAL B 1 434 ? 110.790 92.237 83.899 1.00 89.58 426 VAL B CA 1
ATOM 5939 C C . VAL B 1 434 ? 111.233 92.526 85.328 1.00 83.40 426 VAL B C 1
ATOM 5940 O O . VAL B 1 434 ? 112.418 92.415 85.664 1.00 77.03 426 VAL B O 1
ATOM 5944 N N . GLY B 1 435 ? 110.288 92.882 86.193 1.00 96.77 427 GLY B N 1
ATOM 5945 C CA . GLY B 1 435 ? 110.574 93.201 87.576 1.00 97.61 427 GLY B CA 1
ATOM 5946 C C . GLY B 1 435 ? 110.720 92.031 88.523 1.00 99.95 427 GLY B C 1
ATOM 5947 O O . GLY B 1 435 ? 110.945 92.248 89.716 1.00 100.67 427 GLY B O 1
ATOM 5948 N N . ALA B 1 436 ? 110.597 90.796 88.042 1.00 105.42 428 ALA B N 1
ATOM 5949 C CA . ALA B 1 436 ? 110.735 89.628 88.902 1.00 102.16 428 ALA B CA 1
ATOM 5950 C C . ALA B 1 436 ? 112.218 89.354 89.154 1.00 105.93 428 ALA B C 1
ATOM 5951 O O . ALA B 1 436 ? 113.092 90.135 88.770 1.00 111.90 428 ALA B O 1
ATOM 5953 N N . ALA B 1 437 ? 112.522 88.231 89.800 1.00 119.08 429 ALA B N 1
ATOM 5954 C CA . ALA B 1 437 ? 113.888 87.894 90.173 1.00 117.95 429 ALA B CA 1
ATOM 5955 C C . ALA B 1 437 ? 114.183 86.440 89.829 1.00 117.13 429 ALA B C 1
ATOM 5956 O O . ALA B 1 437 ? 113.288 85.658 89.501 1.00 115.68 429 ALA B O 1
ATOM 5958 N N . GLY B 1 438 ? 115.463 86.085 89.917 1.00 120.80 430 GLY B N 1
ATOM 5959 C CA . GLY B 1 438 ? 115.908 84.732 89.641 1.00 122.90 430 GLY B CA 1
ATOM 5960 C C . GLY B 1 438 ? 115.782 83.810 90.835 1.00 120.01 430 GLY B C 1
ATOM 5961 O O . GLY B 1 438 ? 116.641 82.956 91.071 1.00 119.67 430 GLY B O 1
ATOM 5962 N N . ILE B 1 439 ? 114.709 83.987 91.599 1.00 118.15 431 ILE B N 1
ATOM 5963 C CA . ILE B 1 439 ? 114.388 83.167 92.763 1.00 120.21 431 ILE B CA 1
ATOM 5964 C C . ILE B 1 439 ? 114.131 81.745 92.274 1.00 119.23 431 ILE B C 1
ATOM 5965 O O . ILE B 1 439 ? 113.680 81.567 91.133 1.00 117.89 431 ILE B O 1
ATOM 5970 N N . PRO B 1 440 ? 114.437 80.711 93.064 1.00 115.65 432 PRO B N 1
ATOM 5971 C CA . PRO B 1 440 ? 114.012 79.354 92.684 1.00 114.09 432 PRO B CA 1
ATOM 5972 C C . PRO B 1 440 ? 112.521 79.240 92.422 1.00 116.22 432 PRO B C 1
ATOM 5973 O O . PRO B 1 440 ? 112.118 78.467 91.547 1.00 119.09 432 PRO B O 1
ATOM 5977 N N . ALA B 1 441 ? 111.684 79.982 93.152 1.00 104.19 433 ALA B N 1
ATOM 5978 C CA . ALA B 1 441 ? 110.254 80.096 92.848 1.00 103.86 433 ALA B CA 1
ATOM 5979 C C . ALA B 1 441 ? 109.905 81.582 92.839 1.00 104.46 433 ALA B C 1
ATOM 5980 O O . ALA B 1 441 ? 109.417 82.124 93.830 1.00 105.85 433 ALA B O 1
ATOM 5982 N N . GLY B 1 442 ? 110.134 82.238 91.705 1.00 101.31 434 GLY B N 1
ATOM 5983 C CA . GLY B 1 442 ? 109.945 83.673 91.632 1.00 102.17 434 GLY B CA 1
ATOM 5984 C C . GLY B 1 442 ? 108.657 84.115 90.972 1.00 105.63 434 GLY B C 1
ATOM 5985 O O . GLY B 1 442 ? 108.330 85.305 90.978 1.00 104.79 434 GLY B O 1
ATOM 5986 N N . GLY B 1 443 ? 107.912 83.167 90.401 1.00 113.03 435 GLY B N 1
ATOM 5987 C CA . GLY B 1 443 ? 106.708 83.519 89.671 1.00 109.21 435 GLY B CA 1
ATOM 5988 C C . GLY B 1 443 ? 105.468 83.676 90.522 1.00 107.35 435 GLY B C 1
ATOM 5989 O O . GLY B 1 443 ? 104.533 84.367 90.107 1.00 104.22 435 GLY B O 1
ATOM 5990 N N . VAL B 1 444 ? 105.439 83.058 91.705 1.00 115.69 436 VAL B N 1
ATOM 5991 C CA . VAL B 1 444 ? 104.225 83.060 92.518 1.00 115.20 436 VAL B CA 1
ATOM 5992 C C . VAL B 1 444 ? 103.956 84.444 93.107 1.00 116.57 436 VAL B C 1
ATOM 5993 O O . VAL B 1 444 ? 102.807 84.905 93.135 1.00 121.59 436 VAL B O 1
ATOM 5997 N N . LEU B 1 445 ? 104.999 85.126 93.587 1.00 110.79 437 LEU B N 1
ATOM 5998 C CA . LEU B 1 445 ? 104.824 86.460 94.156 1.00 109.61 437 LEU B CA 1
ATOM 5999 C C . LEU B 1 445 ? 104.321 87.434 93.098 1.00 114.09 437 LEU B C 1
ATOM 6000 O O . LEU B 1 445 ? 103.367 88.195 93.324 1.00 116.75 437 LEU B O 1
ATOM 6005 N N . THR B 1 446 ? 104.953 87.405 91.926 1.00 112.10 438 THR B N 1
ATOM 6006 C CA . THR B 1 446 ? 104.546 88.258 90.818 1.00 115.76 438 THR B CA 1
ATOM 6007 C C . THR B 1 446 ? 103.125 87.939 90.374 1.00 115.23 438 THR B C 1
ATOM 6008 O O . THR B 1 446 ? 102.343 88.846 90.063 1.00 109.90 438 THR B O 1
ATOM 6012 N N . LEU B 1 447 ? 102.777 86.649 90.336 1.00 116.92 439 LEU B N 1
ATOM 6013 C CA . LEU B 1 447 ? 101.424 86.246 89.972 1.00 113.01 439 LEU B CA 1
ATOM 6014 C C . LEU B 1 447 ? 100.400 86.794 90.953 1.00 106.92 439 LEU B C 1
ATOM 6015 O O . LEU B 1 447 ? 99.345 87.289 90.544 1.00 110.39 439 LEU B O 1
ATOM 6020 N N . ALA B 1 448 ? 100.695 86.720 92.252 1.00 108.88 440 ALA B N 1
ATOM 6021 C CA . ALA B 1 448 ? 99.779 87.274 93.244 1.00 114.22 440 ALA B CA 1
ATOM 6022 C C . ALA B 1 448 ? 99.617 88.776 93.060 1.00 115.93 440 ALA B C 1
ATOM 6023 O O . ALA B 1 448 ? 98.497 89.305 93.128 1.00 120.72 440 ALA B O 1
ATOM 6025 N N . ILE B 1 449 ? 100.724 89.479 92.809 1.00 117.16 441 ILE B N 1
ATOM 6026 C CA . ILE B 1 449 ? 100.656 90.930 92.661 1.00 121.21 441 ILE B CA 1
ATOM 6027 C C . ILE B 1 449 ? 99.833 91.314 91.436 1.00 122.24 441 ILE B C 1
ATOM 6028 O O . ILE B 1 449 ? 98.974 92.203 91.504 1.00 116.56 441 ILE B O 1
ATOM 6033 N N . ILE B 1 450 ? 100.061 90.645 90.301 1.00 119.11 442 ILE B N 1
ATOM 6034 C CA . ILE B 1 450 ? 99.318 91.007 89.095 1.00 115.15 442 ILE B CA 1
ATOM 6035 C C . ILE B 1 450 ? 97.862 90.573 89.203 1.00 113.51 442 ILE B C 1
ATOM 6036 O O . ILE B 1 450 ? 96.978 91.196 88.604 1.00 114.14 442 ILE B O 1
ATOM 6041 N N . LEU B 1 451 ? 97.585 89.499 89.946 1.00 112.70 443 LEU B N 1
ATOM 6042 C CA . LEU B 1 451 ? 96.204 89.101 90.185 1.00 109.96 443 LEU B CA 1
ATOM 6043 C C . LEU B 1 451 ? 95.470 90.152 91.002 1.00 106.16 443 LEU B C 1
ATOM 6044 O O . LEU B 1 451 ? 94.306 90.464 90.727 1.00 108.91 443 LEU B O 1
ATOM 6049 N N . GLU B 1 452 ? 96.137 90.709 92.013 1.00 116.85 444 GLU B N 1
ATOM 6050 C CA . GLU B 1 452 ? 95.518 91.769 92.799 1.00 121.20 444 GLU B CA 1
ATOM 6051 C C . GLU B 1 452 ? 95.430 93.074 92.014 1.00 125.54 444 GLU B C 1
ATOM 6052 O O . GLU B 1 452 ? 94.545 93.896 92.278 1.00 123.25 444 GLU B O 1
ATOM 6058 N N . ALA B 1 453 ? 96.321 93.272 91.037 1.00 136.16 445 ALA B N 1
ATOM 6059 C CA . ALA B 1 453 ? 96.391 94.552 90.335 1.00 135.83 445 ALA B CA 1
ATOM 6060 C C . ALA B 1 453 ? 95.140 94.816 89.504 1.00 132.83 445 ALA B C 1
ATOM 6061 O O . ALA B 1 453 ? 94.538 95.892 89.600 1.00 133.27 445 ALA B O 1
ATOM 6063 N N . ILE B 1 454 ? 94.729 93.851 88.679 1.00 118.87 446 ILE B N 1
ATOM 6064 C CA . ILE B 1 454 ? 93.558 94.072 87.837 1.00 120.56 446 ILE B CA 1
ATOM 6065 C C . ILE B 1 454 ? 92.256 93.833 88.587 1.00 121.69 446 ILE B C 1
ATOM 6066 O O . ILE B 1 454 ? 91.205 94.330 88.164 1.00 123.25 446 ILE B O 1
ATOM 6071 N N . GLY B 1 455 ? 92.292 93.079 89.681 1.00 129.25 447 GLY B N 1
ATOM 6072 C CA . GLY B 1 455 ? 91.115 92.834 90.487 1.00 129.26 447 GLY B CA 1
ATOM 6073 C C . GLY B 1 455 ? 90.500 91.478 90.214 1.00 129.82 447 GLY B C 1
ATOM 6074 O O . GLY B 1 455 ? 89.711 91.320 89.278 1.00 129.10 447 GLY B O 1
ATOM 6075 N N . LEU B 1 456 ? 90.838 90.502 91.051 1.00 124.84 448 LEU B N 1
ATOM 6076 C CA . LEU B 1 456 ? 90.344 89.135 90.969 1.00 120.63 448 LEU B CA 1
ATOM 6077 C C . LEU B 1 456 ? 90.429 88.536 92.360 1.00 121.99 448 LEU B C 1
ATOM 6078 O O . LEU B 1 456 ? 91.343 88.878 93.120 1.00 123.03 448 LEU B O 1
ATOM 6083 N N . PRO B 1 457 ? 89.492 87.667 92.734 1.00 126.95 449 PRO B N 1
ATOM 6084 C CA . PRO B 1 457 ? 89.571 87.031 94.054 1.00 129.09 449 PRO B CA 1
ATOM 6085 C C . PRO B 1 457 ? 90.821 86.174 94.179 1.00 127.69 449 PRO B C 1
ATOM 6086 O O . PRO B 1 457 ? 91.213 85.472 93.245 1.00 127.32 449 PRO B O 1
ATOM 6090 N N . THR B 1 458 ? 91.448 86.237 95.353 1.00 131.95 450 THR B N 1
ATOM 6091 C CA . THR B 1 458 ? 92.674 85.490 95.621 1.00 133.40 450 THR B CA 1
ATOM 6092 C C . THR B 1 458 ? 92.294 84.255 96.433 1.00 134.21 450 THR B C 1
ATOM 6093 O O . THR B 1 458 ? 92.388 84.219 97.661 1.00 136.69 450 THR B O 1
ATOM 6097 N N . HIS B 1 459 ? 91.828 83.232 95.722 1.00 131.00 451 HIS B N 1
ATOM 6098 C CA . HIS B 1 459 ? 91.475 81.960 96.337 1.00 131.05 451 HIS B CA 1
ATOM 6099 C C . HIS B 1 459 ? 92.017 80.751 95.598 1.00 131.09 451 HIS B C 1
ATOM 6100 O O . HIS B 1 459 ? 92.149 79.688 96.217 1.00 131.32 451 HIS B O 1
ATOM 6107 N N . ASP B 1 460 ? 92.340 80.869 94.314 1.00 128.12 452 ASP B N 1
ATOM 6108 C CA . ASP B 1 460 ? 92.826 79.748 93.525 1.00 131.42 452 ASP B CA 1
ATOM 6109 C C . ASP B 1 460 ? 94.344 79.677 93.475 1.00 127.78 452 ASP B C 1
ATOM 6110 O O . ASP B 1 460 ? 94.885 78.816 92.773 1.00 124.00 452 ASP B O 1
ATOM 6115 N N . LEU B 1 461 ? 95.041 80.556 94.200 1.00 110.88 453 LEU B N 1
ATOM 6116 C CA . LEU B 1 461 ? 96.498 80.513 94.227 1.00 114.73 453 LEU B CA 1
ATOM 6117 C C . LEU B 1 461 ? 97.023 79.222 94.835 1.00 117.65 453 LEU B C 1
ATOM 6118 O O . LEU B 1 461 ? 98.180 78.863 94.593 1.00 119.27 453 LEU B O 1
ATOM 6123 N N . SER B 1 462 ? 96.201 78.523 95.621 1.00 115.84 454 SER B N 1
ATOM 6124 C CA . SER B 1 462 ? 96.627 77.259 96.209 1.00 115.33 454 SER B CA 1
ATOM 6125 C C . SER B 1 462 ? 96.910 76.215 95.138 1.00 118.68 454 SER B C 1
ATOM 6126 O O . SER B 1 462 ? 97.861 75.436 95.261 1.00 122.01 454 SER B O 1
ATOM 6129 N N . LEU B 1 463 ? 96.088 76.173 94.086 1.00 114.22 455 LEU B N 1
ATOM 6130 C CA . LEU B 1 463 ? 96.309 75.210 93.010 1.00 115.16 455 LEU B CA 1
ATOM 6131 C C . LEU B 1 463 ? 97.631 75.469 92.300 1.00 123.19 455 LEU B C 1
ATOM 6132 O O . LEU B 1 463 ? 98.400 74.538 92.033 1.00 126.16 455 LEU B O 1
ATOM 6137 N N . ILE B 1 464 ? 97.911 76.734 91.986 1.00 117.88 456 ILE B N 1
ATOM 6138 C CA . ILE B 1 464 ? 99.142 77.071 91.282 1.00 113.25 456 ILE B CA 1
ATOM 6139 C C . ILE B 1 464 ? 100.352 76.834 92.175 1.00 113.00 456 ILE B C 1
ATOM 6140 O O . ILE B 1 464 ? 101.388 76.336 91.720 1.00 113.82 456 ILE B O 1
ATOM 6145 N N . LEU B 1 465 ? 100.239 77.174 93.460 1.00 107.07 457 LEU B N 1
ATOM 6146 C CA . LEU B 1 465 ? 101.341 76.952 94.387 1.00 107.13 457 LEU B CA 1
ATOM 6147 C C . LEU B 1 465 ? 101.587 75.468 94.623 1.00 106.77 457 LEU B C 1
ATOM 6148 O O . LEU B 1 465 ? 102.726 75.062 94.877 1.00 108.73 457 LEU B O 1
ATOM 6153 N N . ALA B 1 466 ? 100.538 74.647 94.542 1.00 96.06 458 ALA B N 1
ATOM 6154 C CA . ALA B 1 466 ? 100.682 73.223 94.817 1.00 102.15 458 ALA B CA 1
ATOM 6155 C C . ALA B 1 466 ? 101.379 72.491 93.682 1.00 106.72 458 ALA B C 1
ATOM 6156 O O . ALA B 1 466 ? 102.052 71.482 93.920 1.00 112.36 458 ALA B O 1
ATOM 6158 N N . VAL B 1 467 ? 101.231 72.969 92.452 1.00 102.64 459 VAL B N 1
ATOM 6159 C CA . VAL B 1 467 ? 101.820 72.318 91.292 1.00 107.07 459 VAL B CA 1
ATOM 6160 C C . VAL B 1 467 ? 102.883 73.213 90.650 1.00 107.17 459 VAL B C 1
ATOM 6161 O O . VAL B 1 467 ? 103.245 73.031 89.489 1.00 108.79 459 VAL B O 1
ATOM 6165 N N . ASP B 1 468 ? 103.416 74.167 91.416 1.00 122.70 460 ASP B N 1
ATOM 6166 C CA . ASP B 1 468 ? 104.361 75.130 90.868 1.00 122.77 460 ASP B CA 1
ATOM 6167 C C . ASP B 1 468 ? 105.687 74.500 90.466 1.00 120.72 460 ASP B C 1
ATOM 6168 O O . ASP B 1 468 ? 106.439 75.118 89.711 1.00 124.23 460 ASP B O 1
ATOM 6173 N N . TRP B 1 469 ? 105.994 73.297 90.957 1.00 115.40 461 TRP B N 1
ATOM 6174 C CA . TRP B 1 469 ? 107.332 72.743 90.766 1.00 123.00 461 TRP B CA 1
ATOM 6175 C C . TRP B 1 469 ? 107.620 72.409 89.302 1.00 125.96 461 TRP B C 1
ATOM 6176 O O . TRP B 1 469 ? 108.638 72.845 88.751 1.00 131.37 461 TRP B O 1
ATOM 6187 N N . LEU B 1 470 ? 106.732 71.662 88.642 1.00 104.84 462 LEU B N 1
ATOM 6188 C CA . LEU B 1 470 ? 107.023 71.226 87.277 1.00 107.26 462 LEU B CA 1
ATOM 6189 C C . LEU B 1 470 ? 107.068 72.414 86.322 1.00 112.48 462 LEU B C 1
ATOM 6190 O O . LEU B 1 470 ? 108.027 72.578 85.549 1.00 123.94 462 LEU B O 1
ATOM 6195 N N . VAL B 1 471 ? 106.045 73.269 86.386 1.00 88.91 463 VAL B N 1
ATOM 6196 C CA . VAL B 1 471 ? 106.009 74.463 85.553 1.00 95.90 463 VAL B CA 1
ATOM 6197 C C . VAL B 1 471 ? 107.172 75.388 85.887 1.00 108.79 463 VAL B C 1
ATOM 6198 O O . VAL B 1 471 ? 107.681 76.096 85.013 1.00 113.10 463 VAL B O 1
ATOM 6202 N N . ASP B 1 472 ? 107.650 75.357 87.132 1.00 114.81 464 ASP B N 1
ATOM 6203 C CA . ASP B 1 472 ? 108.739 76.240 87.533 1.00 111.72 464 ASP B CA 1
ATOM 6204 C C . ASP B 1 472 ? 110.067 75.792 86.933 1.00 106.87 464 ASP B C 1
ATOM 6205 O O . ASP B 1 472 ? 110.842 76.619 86.434 1.00 111.12 464 ASP B O 1
ATOM 6210 N N . ARG B 1 473 ? 110.351 74.489 86.968 1.00 95.62 465 ARG B N 1
ATOM 6211 C CA . ARG B 1 473 ? 111.550 74.010 86.284 1.00 102.16 465 ARG B CA 1
ATOM 6212 C C . ARG B 1 473 ? 111.472 74.274 84.785 1.00 104.57 465 ARG B C 1
ATOM 6213 O O . ARG B 1 473 ? 112.461 74.706 84.168 1.00 116.04 465 ARG B O 1
ATOM 6221 N N . THR B 1 474 ? 110.301 74.049 84.183 1.00 89.97 466 THR B N 1
ATOM 6222 C CA . THR B 1 474 ? 110.187 74.274 82.745 1.00 92.29 466 THR B CA 1
ATOM 6223 C C . THR B 1 474 ? 110.376 75.749 82.394 1.00 97.58 466 THR B C 1
ATOM 6224 O O . THR B 1 474 ? 111.034 76.078 81.399 1.00 108.62 466 THR B O 1
ATOM 6228 N N . THR B 1 475 ? 109.837 76.660 83.213 1.00 92.51 467 THR B N 1
ATOM 6229 C CA . THR B 1 475 ? 109.995 78.080 82.915 1.00 99.36 467 THR B CA 1
ATOM 6230 C C . THR B 1 475 ? 111.422 78.562 83.163 1.00 100.75 467 THR B C 1
ATOM 6231 O O . THR B 1 475 ? 111.888 79.476 82.472 1.00 103.29 467 THR B O 1
ATOM 6235 N N . THR B 1 476 ? 112.139 77.961 84.117 1.00 90.78 468 THR B N 1
ATOM 6236 C CA . THR B 1 476 ? 113.561 78.271 84.247 1.00 89.40 468 THR B CA 1
ATOM 6237 C C . THR B 1 476 ? 114.323 77.858 82.992 1.00 93.25 468 THR B C 1
ATOM 6238 O O . THR B 1 476 ? 115.188 78.602 82.500 1.00 103.11 468 THR B O 1
ATOM 6242 N N . VAL B 1 477 ? 114.003 76.675 82.456 1.00 87.52 469 VAL B N 1
ATOM 6243 C CA . VAL B 1 477 ? 114.615 76.236 81.203 1.00 85.34 469 VAL B CA 1
ATOM 6244 C C . VAL B 1 477 ? 114.312 77.229 80.086 1.00 85.63 469 VAL B C 1
ATOM 6245 O O . VAL B 1 477 ? 115.190 77.577 79.280 1.00 99.39 469 VAL B O 1
ATOM 6249 N N . VAL B 1 478 ? 113.069 77.709 80.028 1.00 73.25 470 VAL B N 1
ATOM 6250 C CA . VAL B 1 478 ? 112.688 78.663 78.989 1.00 73.50 470 VAL B CA 1
ATOM 6251 C C . VAL B 1 478 ? 113.487 79.953 79.118 1.00 86.18 470 VAL B C 1
ATOM 6252 O O . VAL B 1 478 ? 113.975 80.496 78.120 1.00 101.63 470 VAL B O 1
ATOM 6256 N N . ASN B 1 479 ? 113.632 80.466 80.342 1.00 87.61 471 ASN B N 1
ATOM 6257 C CA . ASN B 1 479 ? 114.362 81.717 80.531 1.00 88.51 471 ASN B CA 1
ATOM 6258 C C . ASN B 1 479 ? 115.824 81.581 80.122 1.00 87.48 471 ASN B C 1
ATOM 6259 O O . ASN B 1 479 ? 116.377 82.466 79.448 1.00 93.91 471 ASN B O 1
ATOM 6264 N N . VAL B 1 480 ? 116.471 80.478 80.514 1.00 84.62 472 VAL B N 1
ATOM 6265 C CA . VAL B 1 480 ? 117.888 80.345 80.185 1.00 77.27 472 VAL B CA 1
ATOM 6266 C C . VAL B 1 480 ? 118.075 80.177 78.680 1.00 79.68 472 VAL B C 1
ATOM 6267 O O . VAL B 1 480 ? 118.998 80.759 78.092 1.00 88.35 472 VAL B O 1
ATOM 6271 N N . GLU B 1 481 ? 117.186 79.425 78.016 1.00 89.62 473 GLU B N 1
ATOM 6272 C CA . GLU B 1 481 ? 117.331 79.302 76.568 1.00 96.39 473 GLU B CA 1
ATOM 6273 C C . GLU B 1 481 ? 117.025 80.620 75.863 1.00 92.67 473 GLU B C 1
ATOM 6274 O O . GLU B 1 481 ? 117.651 80.931 74.844 1.00 95.04 473 GLU B O 1
ATOM 6280 N N . GLY B 1 482 ? 116.107 81.424 76.406 1.00 85.99 474 GLY B N 1
ATOM 6281 C CA . GLY B 1 482 ? 115.826 82.717 75.804 1.00 85.71 474 GLY B CA 1
ATOM 6282 C C . GLY B 1 482 ? 117.015 83.656 75.862 1.00 99.43 474 GLY B C 1
ATOM 6283 O O . GLY B 1 482 ? 117.367 84.299 74.867 1.00 100.35 474 GLY B O 1
ATOM 6284 N N . ASP B 1 483 ? 117.669 83.737 77.027 1.00 116.47 475 ASP B N 1
ATOM 6285 C CA . ASP B 1 483 ? 118.837 84.615 77.103 1.00 105.24 475 ASP B CA 1
ATOM 6286 C C . ASP B 1 483 ? 120.010 84.067 76.292 1.00 104.67 475 ASP B C 1
ATOM 6287 O O . ASP B 1 483 ? 120.800 84.850 75.752 1.00 105.59 475 ASP B O 1
ATOM 6292 N N . ALA B 1 484 ? 120.133 82.739 76.174 1.00 101.56 476 ALA B N 1
ATOM 6293 C CA . ALA B 1 484 ? 121.176 82.178 75.316 1.00 95.88 476 ALA B CA 1
ATOM 6294 C C . ALA B 1 484 ? 120.949 82.540 73.849 1.00 102.06 476 ALA B C 1
ATOM 6295 O O . ALA B 1 484 ? 121.895 82.902 73.134 1.00 101.51 476 ALA B O 1
ATOM 6297 N N . LEU B 1 485 ? 119.700 82.444 73.382 1.00 101.28 477 LEU B N 1
ATOM 6298 C CA . LEU B 1 485 ? 119.391 82.859 72.016 1.00 93.48 477 LEU B CA 1
ATOM 6299 C C . LEU B 1 485 ? 119.648 84.347 71.823 1.00 98.13 477 LEU B C 1
ATOM 6300 O O . LEU B 1 485 ? 120.117 84.769 70.759 1.00 101.47 477 LEU B O 1
ATOM 6305 N N . GLY B 1 486 ? 119.332 85.159 72.835 1.00 100.28 478 GLY B N 1
ATOM 6306 C CA . GLY B 1 486 ? 119.640 86.579 72.749 1.00 96.56 478 GLY B CA 1
ATOM 6307 C C . GLY B 1 486 ? 121.127 86.848 72.615 1.00 93.69 478 GLY B C 1
ATOM 6308 O O . GLY B 1 486 ? 121.547 87.693 71.819 1.00 98.57 478 GLY B O 1
ATOM 6309 N N . ALA B 1 487 ? 121.943 86.131 73.388 1.00 102.34 479 ALA B N 1
ATOM 6310 C CA . ALA B 1 487 ? 123.390 86.273 73.267 1.00 106.17 479 ALA B CA 1
ATOM 6311 C C . ALA B 1 487 ? 123.868 85.889 71.874 1.00 105.10 479 ALA B C 1
ATOM 6312 O O . ALA B 1 487 ? 124.684 86.598 71.271 1.00 102.82 479 ALA B O 1
ATOM 6314 N N . GLY B 1 488 ? 123.366 84.770 71.346 1.00 109.01 480 GLY B N 1
ATOM 6315 C CA . GLY B 1 488 ? 123.778 84.344 70.017 1.00 105.36 480 GLY B CA 1
ATOM 6316 C C . GLY B 1 488 ? 123.391 85.335 68.935 1.00 108.07 480 GLY B C 1
ATOM 6317 O O . GLY B 1 488 ? 124.184 85.630 68.033 1.00 108.70 480 GLY B O 1
ATOM 6318 N N . ILE B 1 489 ? 122.171 85.869 69.012 1.00 109.96 481 ILE B N 1
ATOM 6319 C CA . ILE B 1 489 ? 121.718 86.803 67.988 1.00 107.13 481 ILE B CA 1
ATOM 6320 C C . ILE B 1 489 ? 122.484 88.119 68.082 1.00 112.83 481 ILE B C 1
ATOM 6321 O O . ILE B 1 489 ? 122.819 88.728 67.057 1.00 110.79 481 ILE B O 1
ATOM 6326 N N . LEU B 1 490 ? 122.803 88.568 69.303 1.00 119.91 482 LEU B N 1
ATOM 6327 C CA . LEU B 1 490 ? 123.598 89.784 69.437 1.00 115.39 482 LEU B CA 1
ATOM 6328 C C . LEU B 1 490 ? 125.005 89.569 68.897 1.00 109.56 482 LEU B C 1
ATOM 6329 O O . LEU B 1 490 ? 125.575 90.465 68.266 1.00 113.68 482 LEU B O 1
ATOM 6334 N N . GLN B 1 491 ? 125.579 88.387 69.134 1.00 109.37 483 GLN B N 1
ATOM 6335 C CA . GLN B 1 491 ? 126.902 88.094 68.593 1.00 116.59 483 GLN B CA 1
ATOM 6336 C C . GLN B 1 491 ? 126.896 88.090 67.071 1.00 116.59 483 GLN B C 1
ATOM 6337 O O . GLN B 1 491 ? 127.810 88.633 66.440 1.00 121.01 483 GLN B O 1
ATOM 6343 N N . HIS B 1 492 ? 125.874 87.490 66.458 1.00 108.20 484 HIS B N 1
ATOM 6344 C CA . HIS B 1 492 ? 125.855 87.475 64.999 1.00 109.19 484 HIS B CA 1
ATOM 6345 C C . HIS B 1 492 ? 125.575 88.856 64.419 1.00 112.03 484 HIS B C 1
ATOM 6346 O O . HIS B 1 492 ? 126.049 89.167 63.321 1.00 110.78 484 HIS B O 1
ATOM 6353 N N . LEU B 1 493 ? 124.800 89.688 65.121 1.00 115.25 485 LEU B N 1
ATOM 6354 C CA . LEU B 1 493 ? 124.644 91.075 64.690 1.00 111.69 485 LEU B CA 1
ATOM 6355 C C . LEU B 1 493 ? 125.966 91.827 64.778 1.00 110.54 485 LEU B C 1
ATOM 6356 O O . LEU B 1 493 ? 126.305 92.612 63.886 1.00 111.13 485 LEU B O 1
ATOM 6361 N N . ASN B 1 494 ? 126.726 91.598 65.853 1.00 118.83 486 ASN B N 1
ATOM 6362 C CA . ASN B 1 494 ? 128.047 92.205 65.990 1.00 122.26 486 ASN B CA 1
ATOM 6363 C C . ASN B 1 494 ? 129.013 91.706 64.922 1.00 120.00 486 ASN B C 1
ATOM 6364 O O . ASN B 1 494 ? 129.932 92.434 64.528 1.00 122.61 486 ASN B O 1
ATOM 6369 N N . ASP B 1 495 ? 128.817 90.476 64.442 1.00 115.20 487 ASP B N 1
ATOM 6370 C CA . ASP B 1 495 ? 129.694 89.924 63.413 1.00 114.55 487 ASP B CA 1
ATOM 6371 C C . ASP B 1 495 ? 129.615 90.755 62.136 1.00 119.15 487 ASP B C 1
ATOM 6372 O O . ASP B 1 495 ? 130.643 91.031 61.507 1.00 117.36 487 ASP B O 1
ATOM 6377 N N . LYS B 1 496 ? 128.405 91.188 61.769 1.00 125.92 488 LYS B N 1
ATOM 6378 C CA . LYS B 1 496 ? 128.098 91.982 60.564 1.00 123.91 488 LYS B CA 1
ATOM 6379 C C . LYS B 1 496 ? 128.892 91.577 59.323 1.00 123.19 488 LYS B C 1
ATOM 6380 O O . LYS B 1 496 ? 128.563 91.982 58.209 1.00 123.48 488 LYS B O 1
ATOM 6386 N N . ASP C 1 51 ? 124.202 127.753 60.579 1.00 160.87 43 ASP C N 1
ATOM 6387 C CA . ASP C 1 51 ? 125.481 127.614 61.265 1.00 163.44 43 ASP C CA 1
ATOM 6388 C C . ASP C 1 51 ? 125.722 128.782 62.217 1.00 165.36 43 ASP C C 1
ATOM 6389 O O . ASP C 1 51 ? 126.076 128.585 63.380 1.00 165.22 43 ASP C O 1
ATOM 6394 N N . GLN C 1 52 ? 125.527 130.002 61.710 1.00 159.45 44 GLN C N 1
ATOM 6395 C CA . GLN C 1 52 ? 125.717 131.189 62.535 1.00 157.00 44 GL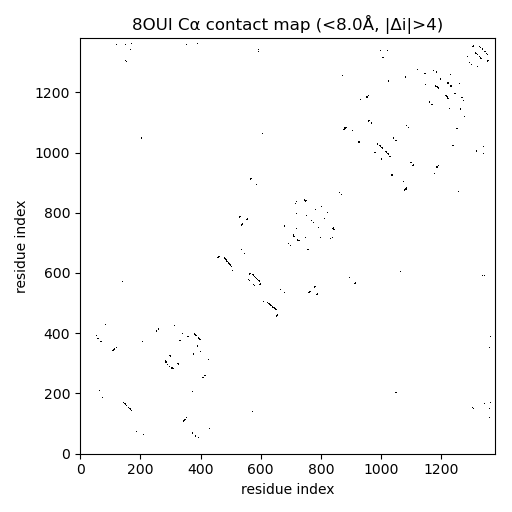N C CA 1
ATOM 6396 C C . GLN C 1 52 ? 124.626 131.321 63.590 1.00 157.81 44 GLN C C 1
ATOM 6397 O O . GLN C 1 52 ? 124.868 131.884 64.663 1.00 157.76 44 GLN C O 1
ATOM 6403 N N . VAL C 1 53 ? 123.424 130.807 63.306 1.00 158.78 45 VAL C N 1
ATOM 6404 C CA . VAL C 1 53 ? 122.326 130.842 64.264 1.00 157.20 45 VAL C CA 1
ATOM 6405 C C . VAL C 1 53 ? 122.246 129.548 65.070 1.00 156.89 45 VAL C C 1
ATOM 6406 O O . VAL C 1 53 ? 121.429 129.442 65.997 1.00 156.92 45 VAL C O 1
ATOM 6410 N N . ARG C 1 54 ? 123.090 128.562 64.751 1.00 158.00 46 ARG C N 1
ATOM 6411 C CA . ARG C 1 54 ? 123.092 127.302 65.489 1.00 159.06 46 ARG C CA 1
ATOM 6412 C C . ARG C 1 54 ? 123.473 127.509 66.949 1.00 158.93 46 ARG C C 1
ATOM 6413 O O . ARG C 1 54 ? 122.948 126.825 67.835 1.00 160.41 46 ARG C O 1
ATOM 6421 N N . ARG C 1 55 ? 124.383 128.445 67.222 1.00 159.72 47 ARG C N 1
ATOM 6422 C CA . ARG C 1 55 ? 124.753 128.727 68.606 1.00 160.73 47 ARG C CA 1
ATOM 6423 C C . ARG C 1 55 ? 123.579 129.306 69.391 1.00 161.63 47 ARG C C 1
ATOM 6424 O O . ARG C 1 55 ? 123.367 128.947 70.556 1.00 161.88 47 ARG C O 1
ATOM 6432 N N . PHE C 1 56 ? 122.796 130.192 68.768 1.00 156.66 48 PHE C N 1
ATOM 6433 C CA . PHE C 1 56 ? 121.608 130.727 69.428 1.00 154.47 48 PHE C CA 1
ATOM 6434 C C . PHE C 1 56 ? 120.556 129.645 69.632 1.00 155.22 48 PHE C C 1
ATOM 6435 O O . PHE C 1 56 ? 119.888 129.612 70.672 1.00 154.68 48 PHE C O 1
ATOM 6443 N N . LEU C 1 57 ? 120.384 128.762 68.644 1.00 145.18 49 LEU C N 1
ATOM 6444 C CA . LEU C 1 57 ? 119.441 127.657 68.802 1.00 143.69 49 LEU C CA 1
ATOM 6445 C C . LEU C 1 57 ? 119.850 126.736 69.943 1.00 142.61 49 LEU C C 1
ATOM 6446 O O . LEU C 1 57 ? 119.005 126.310 70.736 1.00 142.24 49 LEU C O 1
ATOM 6451 N N . ARG C 1 58 ? 121.140 126.423 70.050 1.00 147.96 50 ARG C N 1
ATOM 6452 C CA . ARG C 1 58 ? 121.598 125.554 71.128 1.00 148.13 50 ARG C CA 1
ATOM 6453 C C . ARG C 1 58 ? 121.511 126.243 72.483 1.00 149.09 50 ARG C C 1
ATOM 6454 O O . ARG C 1 58 ? 121.261 125.581 73.497 1.00 150.08 50 ARG C O 1
ATOM 6462 N N . ARG C 1 59 ? 121.711 127.564 72.521 1.00 163.12 51 ARG C N 1
ATOM 6463 C CA . ARG C 1 59 ? 121.786 128.269 73.797 1.00 166.20 51 ARG C CA 1
ATOM 6464 C C . ARG C 1 59 ? 120.436 128.312 74.506 1.00 166.53 51 ARG C C 1
ATOM 6465 O O . ARG C 1 59 ? 120.388 128.295 75.741 1.00 167.28 51 ARG C O 1
ATOM 6473 N N . ASN C 1 60 ? 119.337 128.365 73.757 1.00 142.80 52 ASN C N 1
ATOM 6474 C CA . ASN C 1 60 ? 117.999 128.488 74.326 1.00 141.77 52 ASN C CA 1
ATOM 6475 C C . ASN C 1 60 ? 117.031 127.520 73.661 1.00 141.84 52 ASN C C 1
ATOM 6476 O O . ASN C 1 60 ? 115.902 127.884 73.322 1.00 142.87 52 ASN C O 1
ATOM 6481 N N . LEU C 1 61 ? 117.453 126.269 73.458 1.00 121.83 53 LEU C N 1
ATOM 6482 C CA . LEU C 1 61 ? 116.616 125.333 72.711 1.00 120.89 53 LEU C CA 1
ATOM 6483 C C . LEU C 1 61 ? 115.385 124.922 73.509 1.00 122.49 53 LEU C C 1
ATOM 6484 O O . LEU C 1 61 ? 114.287 124.833 72.952 1.00 124.43 53 LEU C O 1
ATOM 6489 N N . LEU C 1 62 ? 115.548 124.651 74.805 1.00 113.71 54 LEU C N 1
ATOM 6490 C CA . LEU C 1 62 ? 114.411 124.236 75.622 1.00 113.09 54 LEU C CA 1
ATOM 6491 C C . LEU C 1 62 ? 113.373 125.344 75.739 1.00 111.15 54 LEU C C 1
ATOM 6492 O O . LEU C 1 62 ? 112.167 125.087 75.646 1.00 106.39 54 LEU C O 1
ATOM 6497 N N . VAL C 1 63 ? 113.822 126.583 75.942 1.00 117.55 55 VAL C N 1
ATOM 6498 C CA . VAL C 1 63 ? 112.897 127.707 76.043 1.00 115.75 55 VAL C CA 1
ATOM 6499 C C . VAL C 1 63 ? 112.164 127.922 74.725 1.00 116.33 55 VAL C C 1
ATOM 6500 O O . VAL C 1 63 ? 110.946 128.145 74.702 1.00 121.05 55 VAL C O 1
ATOM 6504 N N . LEU C 1 64 ? 112.895 127.866 73.609 1.00 108.67 56 LEU C N 1
ATOM 6505 C CA . LEU C 1 64 ? 112.265 128.031 72.305 1.00 107.93 56 LEU C CA 1
ATOM 6506 C C . LEU C 1 64 ? 111.258 126.922 72.039 1.00 112.00 56 LEU C C 1
ATOM 6507 O O . LEU C 1 64 ? 110.173 127.174 71.505 1.00 114.02 56 LEU C O 1
ATOM 6512 N N . LEU C 1 65 ? 111.597 125.688 72.419 1.00 100.08 57 LEU C N 1
ATOM 6513 C CA . LEU C 1 65 ? 110.680 124.570 72.236 1.00 96.22 57 LEU C CA 1
ATOM 6514 C C . LEU C 1 65 ? 109.430 124.734 73.091 1.00 99.30 57 LEU C C 1
ATOM 6515 O O . LEU C 1 65 ? 108.323 124.436 72.636 1.00 101.84 57 LEU C O 1
ATOM 6520 N N . THR C 1 66 ? 109.587 125.205 74.331 1.00 103.42 58 THR C N 1
ATOM 6521 C CA . THR C 1 66 ? 108.429 125.430 75.193 1.00 102.58 58 THR C CA 1
ATOM 6522 C C . THR C 1 66 ? 107.523 126.524 74.639 1.00 101.76 58 THR C C 1
ATOM 6523 O O . THR C 1 66 ? 106.293 126.385 74.641 1.00 103.56 58 THR C O 1
ATOM 6527 N N . VAL C 1 67 ? 108.112 127.623 74.161 1.00 100.58 59 VAL C N 1
ATOM 6528 C CA . VAL C 1 67 ? 107.313 128.709 73.597 1.00 98.07 59 VAL C CA 1
ATOM 6529 C C . VAL C 1 67 ? 106.595 128.243 72.336 1.00 104.02 59 VAL C C 1
ATOM 6530 O O . VAL C 1 67 ? 105.411 128.546 72.128 1.00 107.92 59 VAL C O 1
ATOM 6534 N N . SER C 1 68 ? 107.296 127.496 71.479 1.00 107.65 60 SER C N 1
ATOM 6535 C CA . SER C 1 68 ? 106.669 126.952 70.280 1.00 107.42 60 SER C CA 1
ATOM 6536 C C . SER C 1 68 ? 105.546 125.990 70.637 1.00 105.41 60 SER C C 1
ATOM 6537 O O . SER C 1 68 ? 104.506 125.967 69.972 1.00 108.61 60 SER C O 1
ATOM 6540 N N . GLY C 1 69 ? 105.739 125.187 71.685 1.00 105.77 61 GLY C N 1
ATOM 6541 C CA . GLY C 1 69 ? 104.682 124.297 72.127 1.00 110.94 61 GLY C CA 1
ATOM 6542 C C . GLY C 1 69 ? 103.454 125.040 72.614 1.00 115.09 61 GLY C C 1
ATOM 6543 O O . GLY C 1 69 ? 102.329 124.672 72.284 1.00 115.46 61 GLY C O 1
ATOM 6544 N N . VAL C 1 70 ? 103.652 126.100 73.400 1.00 110.87 62 VAL C N 1
ATOM 6545 C CA . VAL C 1 70 ? 102.511 126.882 73.877 1.00 106.14 62 VAL C CA 1
ATOM 6546 C C . VAL C 1 70 ? 101.778 127.531 72.709 1.00 103.07 62 VAL C C 1
ATOM 6547 O O . VAL C 1 70 ? 100.540 127.522 72.651 1.00 105.06 62 VAL C O 1
ATOM 6551 N N . LEU C 1 71 ? 102.526 128.098 71.759 1.00 106.19 63 LEU C N 1
ATOM 6552 C CA . LEU C 1 71 ? 101.892 128.718 70.598 1.00 110.96 63 LEU C CA 1
ATOM 6553 C C . LEU C 1 71 ? 101.127 127.693 69.768 1.00 115.04 63 LEU C C 1
ATOM 6554 O O . LEU C 1 71 ? 100.000 127.954 69.327 1.00 117.23 63 LEU C O 1
ATOM 6559 N N . ALA C 1 72 ? 101.721 126.517 69.551 1.00 116.24 64 ALA C N 1
ATOM 6560 C CA . ALA C 1 72 ? 101.044 125.471 68.798 1.00 114.78 64 ALA C CA 1
ATOM 6561 C C . ALA C 1 72 ? 99.819 124.953 69.538 1.00 116.15 64 ALA C C 1
ATOM 6562 O O . ALA C 1 72 ? 98.825 124.596 68.903 1.00 119.90 64 ALA C O 1
ATOM 6564 N N . GLY C 1 73 ? 99.869 124.905 70.869 1.00 114.73 65 GLY C N 1
ATOM 6565 C CA . GLY C 1 73 ? 98.697 124.508 71.629 1.00 118.56 65 GLY C CA 1
ATOM 6566 C C . GLY C 1 73 ? 97.566 125.511 71.517 1.00 116.37 65 GLY C C 1
ATOM 6567 O O . GLY C 1 73 ? 96.399 125.130 71.391 1.00 117.24 65 GLY C O 1
ATOM 6568 N N . VAL C 1 74 ? 97.896 126.804 71.557 1.00 115.17 66 VAL C N 1
ATOM 6569 C CA . VAL C 1 74 ? 96.878 127.832 71.347 1.00 114.91 66 VAL C CA 1
ATOM 6570 C C . VAL C 1 74 ? 96.277 127.705 69.953 1.00 115.01 66 VAL C C 1
ATOM 6571 O O . VAL C 1 74 ? 95.054 127.796 69.774 1.00 120.42 66 VAL C O 1
ATOM 6575 N N . ALA C 1 75 ? 97.127 127.487 68.945 1.00 106.61 67 ALA C N 1
ATOM 6576 C CA . ALA C 1 75 ? 96.637 127.328 67.580 1.00 109.16 67 ALA C CA 1
ATOM 6577 C C . ALA C 1 75 ? 95.742 126.102 67.447 1.00 111.18 67 ALA C C 1
ATOM 6578 O O . ALA C 1 75 ? 94.698 126.156 66.788 1.00 114.47 67 ALA C O 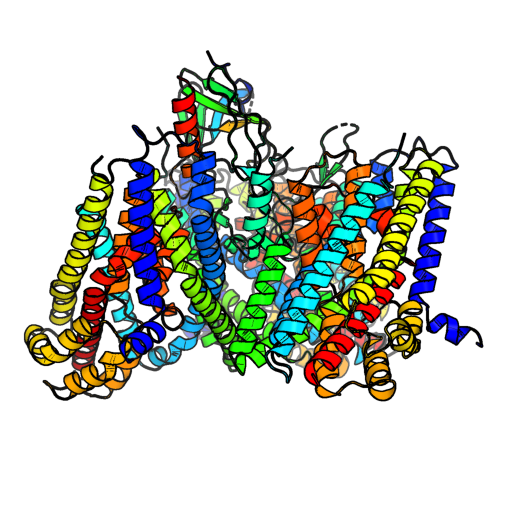1
ATOM 6580 N N . LEU C 1 76 ? 96.135 124.986 68.067 1.00 105.98 68 LEU C N 1
ATOM 6581 C CA . LEU C 1 76 ? 95.330 123.771 68.008 1.00 108.06 68 LEU C CA 1
ATOM 6582 C C . LEU C 1 76 ? 93.990 123.957 68.705 1.00 112.44 68 LEU C C 1
ATOM 6583 O O . LEU C 1 76 ? 92.960 123.484 68.214 1.00 110.44 68 LEU C O 1
ATOM 6588 N N . GLY C 1 77 ? 93.983 124.635 69.855 1.00 112.97 69 GLY C N 1
ATOM 6589 C CA . GLY C 1 77 ? 92.726 124.902 70.535 1.00 104.09 69 GLY C CA 1
ATOM 6590 C C . GLY C 1 77 ? 91.799 125.783 69.720 1.00 101.44 69 GLY C C 1
ATOM 6591 O O . GLY C 1 77 ? 90.604 125.498 69.598 1.00 110.07 69 GLY C O 1
ATOM 6592 N N . LEU C 1 78 ? 92.341 126.854 69.134 1.00 109.29 70 LEU C N 1
ATOM 6593 C CA . LEU C 1 78 ? 91.525 127.724 68.294 1.00 112.11 70 LEU C CA 1
ATOM 6594 C C . LEU C 1 78 ? 90.994 126.976 67.078 1.00 116.88 70 LEU C C 1
ATOM 6595 O O . LEU C 1 78 ? 89.832 127.152 66.693 1.00 121.70 70 LEU C O 1
ATOM 6600 N N . GLY C 1 79 ? 91.824 126.131 66.465 1.00 114.07 71 GLY C N 1
ATOM 6601 C CA . GLY C 1 79 ? 91.368 125.366 65.317 1.00 114.64 71 GLY C CA 1
ATOM 6602 C C . GLY C 1 79 ? 90.292 124.354 65.665 1.00 118.65 71 GLY C C 1
ATOM 6603 O O . GLY C 1 79 ? 89.292 124.234 64.953 1.00 120.44 71 GLY C O 1
ATOM 6604 N N . VAL C 1 80 ? 90.475 123.618 66.765 1.00 113.14 72 VAL C N 1
ATOM 6605 C CA . VAL C 1 80 ? 89.505 122.591 67.127 1.00 110.94 72 VAL C CA 1
ATOM 6606 C C . VAL C 1 80 ? 88.205 123.221 67.610 1.00 109.09 72 VAL C C 1
ATOM 6607 O O . VAL C 1 80 ? 87.134 122.614 67.491 1.00 113.91 72 VAL C O 1
ATOM 6611 N N . ARG C 1 81 ? 88.258 124.438 68.151 1.00 114.74 73 ARG C N 1
ATOM 6612 C CA . ARG C 1 81 ? 87.019 125.134 68.464 1.00 115.60 73 ARG C CA 1
ATOM 6613 C C . ARG C 1 81 ? 86.431 125.844 67.253 1.00 115.79 73 ARG C C 1
ATOM 6614 O O . ARG C 1 81 ? 85.259 126.232 67.292 1.00 118.68 73 ARG C O 1
ATOM 6622 N N . GLY C 1 82 ? 87.212 126.018 66.184 1.00 113.21 74 GLY C N 1
ATOM 6623 C CA . GLY C 1 82 ? 86.694 126.685 65.001 1.00 118.86 74 GLY C CA 1
ATOM 6624 C C . GLY C 1 82 ? 85.610 125.890 64.299 1.00 123.48 74 GLY C C 1
ATOM 6625 O O . GLY C 1 82 ? 84.625 126.456 63.820 1.00 124.76 74 GLY C O 1
ATOM 6626 N N . ALA C 1 83 ? 85.772 124.573 64.232 1.00 133.12 75 ALA C N 1
ATOM 6627 C CA . ALA C 1 83 ? 84.790 123.712 63.590 1.00 132.12 75 ALA C CA 1
ATOM 6628 C C . ALA C 1 83 ? 83.632 123.460 64.554 1.00 132.93 75 ALA C C 1
ATOM 6629 O O . ALA C 1 83 ? 83.501 124.110 65.595 1.00 132.61 75 ALA C O 1
ATOM 6631 N N . GLY C 1 84 ? 82.775 122.502 64.217 1.00 146.94 76 GLY C N 1
ATOM 6632 C CA . GLY C 1 84 ? 81.654 122.165 65.071 1.00 146.98 76 GLY C CA 1
ATOM 6633 C C . GLY C 1 84 ? 82.089 121.396 66.301 1.00 147.39 76 GLY C C 1
ATOM 6634 O O . GLY C 1 84 ? 81.806 120.202 66.430 1.00 149.71 76 GLY C O 1
ATOM 6635 N N . GLY C 1 85 ? 82.782 122.074 67.213 1.00 140.12 77 GLY C N 1
ATOM 6636 C CA . GLY C 1 85 ? 83.315 121.436 68.398 1.00 139.23 77 GLY C CA 1
ATOM 6637 C C . GLY C 1 85 ? 82.297 121.079 69.456 1.00 141.38 77 GLY C C 1
ATOM 6638 O O . GLY C 1 85 ? 82.680 120.513 70.484 1.00 138.42 77 GLY C O 1
ATOM 6639 N N . GLY C 1 86 ? 81.018 121.396 69.241 1.00 147.48 78 GLY C N 1
ATOM 6640 C CA . GLY C 1 86 ? 79.999 121.023 70.209 1.00 146.27 78 GLY C CA 1
ATOM 6641 C C . GLY C 1 86 ? 79.873 119.521 70.374 1.00 145.93 78 GLY C C 1
ATOM 6642 O O . GLY C 1 86 ? 79.641 119.025 71.480 1.00 145.15 78 GLY C O 1
ATOM 6643 N N . LEU C 1 87 ? 80.017 118.776 69.276 1.00 152.28 79 LEU C N 1
ATOM 6644 C CA . LEU C 1 87 ? 80.012 117.321 69.364 1.00 152.53 79 LEU C CA 1
ATOM 6645 C C . LEU C 1 87 ? 81.272 116.798 70.042 1.00 155.07 79 LEU C C 1
ATOM 6646 O O . LEU C 1 87 ? 81.222 115.778 70.739 1.00 154.91 79 LEU C O 1
ATOM 6651 N N . ALA C 1 88 ? 82.400 117.479 69.856 1.00 151.97 80 ALA C N 1
ATOM 6652 C CA . ALA C 1 88 ? 83.654 117.116 70.501 1.00 148.37 80 ALA C CA 1
ATOM 6653 C C . ALA C 1 88 ? 83.826 117.783 71.858 1.00 149.24 80 ALA C C 1
ATOM 6654 O O . ALA C 1 88 ? 84.871 117.606 72.492 1.00 150.84 80 ALA C O 1
ATOM 6656 N N . LEU C 1 89 ? 82.828 118.537 72.313 1.00 142.67 81 LEU C N 1
ATOM 6657 C CA . LEU C 1 89 ? 82.872 119.227 73.596 1.00 143.30 81 LEU C CA 1
ATOM 6658 C C . LEU C 1 89 ? 82.613 118.294 74.772 1.00 143.38 81 LEU C C 1
ATOM 6659 O O . LEU C 1 89 ? 82.671 118.742 75.923 1.00 144.29 81 LEU C O 1
ATOM 6664 N N . SER C 1 90 ? 82.333 117.019 74.513 1.00 133.34 82 SER C N 1
ATOM 6665 C CA . SER C 1 90 ? 82.008 116.079 75.575 1.00 133.53 82 SER C CA 1
ATOM 6666 C C . SER C 1 90 ? 83.201 115.856 76.499 1.00 133.89 82 SER C C 1
ATOM 6667 O O . SER C 1 90 ? 84.363 115.995 76.104 1.00 137.08 82 SER C O 1
ATOM 6670 N N . ARG C 1 91 ? 82.891 115.506 77.750 1.00 125.52 83 ARG C N 1
ATOM 6671 C CA . ARG C 1 91 ? 83.925 115.359 78.767 1.00 126.52 83 ARG C CA 1
ATOM 6672 C C . ARG C 1 91 ? 84.875 114.210 78.452 1.00 129.92 83 ARG C C 1
ATOM 6673 O O . ARG C 1 91 ? 86.062 114.290 78.781 1.00 130.13 83 ARG C O 1
ATOM 6681 N N . ALA C 1 92 ? 84.378 113.140 77.828 1.00 134.42 84 ALA C N 1
ATOM 6682 C CA . ALA C 1 92 ? 85.251 112.032 77.448 1.00 132.82 84 ALA C CA 1
ATOM 6683 C C . ALA C 1 92 ? 86.291 112.477 76.425 1.00 135.30 84 ALA C C 1
ATOM 6684 O O . ALA C 1 92 ? 87.480 112.163 76.551 1.00 137.17 84 ALA C O 1
ATOM 6686 N N . GLN C 1 93 ? 85.859 113.223 75.406 1.00 139.31 85 GLN C N 1
ATOM 6687 C CA . GLN C 1 93 ? 86.802 113.749 74.422 1.00 140.06 85 GLN C CA 1
ATOM 6688 C C . GLN C 1 93 ? 87.759 114.755 75.050 1.00 135.96 85 GLN C C 1
ATOM 6689 O O . GLN C 1 93 ? 88.943 114.802 74.692 1.00 139.29 85 GLN C O 1
ATOM 6695 N N . LEU C 1 94 ? 87.266 115.576 75.979 1.00 121.98 86 LEU C N 1
ATOM 6696 C CA . LEU C 1 94 ? 88.147 116.522 76.655 1.00 121.52 86 LEU C CA 1
ATOM 6697 C C . LEU C 1 94 ? 89.209 115.799 77.474 1.00 126.67 86 LEU C C 1
ATOM 6698 O O . LEU C 1 94 ? 90.375 116.209 77.493 1.00 138.07 86 LEU C O 1
ATOM 6703 N N . THR C 1 95 ? 88.825 114.717 78.154 1.00 120.64 87 THR C N 1
ATOM 6704 C CA . THR C 1 95 ? 89.800 113.903 78.873 1.00 127.44 87 THR C CA 1
ATOM 6705 C C . THR C 1 95 ? 90.784 113.251 77.911 1.00 127.69 87 THR C C 1
ATOM 6706 O O . THR C 1 95 ? 91.971 113.106 78.228 1.00 127.52 87 THR C O 1
ATOM 6710 N N . TYR C 1 96 ? 90.305 112.841 76.734 1.00 130.57 88 TYR C N 1
ATOM 6711 C CA . TYR C 1 96 ? 91.195 112.281 75.720 1.00 130.50 88 TYR C CA 1
ATOM 6712 C C . TYR C 1 96 ? 92.255 113.295 75.298 1.00 131.26 88 TYR C C 1
ATOM 6713 O O . TYR C 1 96 ? 93.439 112.959 75.184 1.00 131.03 88 TYR C O 1
ATOM 6722 N N . PHE C 1 97 ? 91.845 114.543 75.052 1.00 121.13 89 PHE C N 1
ATOM 6723 C CA . PHE C 1 97 ? 92.829 115.582 74.743 1.00 115.03 89 PHE C CA 1
ATOM 6724 C C . PHE C 1 97 ? 93.766 115.841 75.915 1.00 119.02 89 PHE C C 1
ATOM 6725 O O . PHE C 1 97 ? 94.980 115.974 75.726 1.00 129.18 89 PHE C O 1
ATOM 6733 N N . ALA C 1 98 ? 93.233 115.907 77.129 1.00 111.68 90 ALA C N 1
ATOM 6734 C CA . ALA C 1 98 ? 94.027 116.304 78.284 1.00 117.28 90 ALA C CA 1
ATOM 6735 C C . ALA C 1 98 ? 94.795 115.148 78.909 1.00 121.08 90 ALA C C 1
ATOM 6736 O O . ALA C 1 98 ? 95.419 115.337 79.958 1.00 119.78 90 ALA C O 1
ATOM 6738 N N . PHE C 1 99 ? 94.747 113.960 78.308 1.00 115.26 91 PHE C N 1
ATOM 6739 C CA . PHE C 1 99 ? 95.437 112.808 78.885 1.00 112.61 91 PHE C CA 1
ATOM 6740 C C . PHE C 1 99 ? 96.954 112.979 78.974 1.00 116.64 91 PHE C C 1
ATOM 6741 O O . PHE C 1 99 ? 97.513 112.700 80.050 1.00 123.45 91 PHE C O 1
ATOM 6749 N N . PRO C 1 100 ? 97.682 113.390 77.923 1.00 107.65 92 PRO C N 1
ATOM 6750 C CA . PRO C 1 100 ? 99.132 113.597 78.101 1.00 109.84 92 PRO C CA 1
ATOM 6751 C C . PRO C 1 100 ? 99.475 114.680 79.107 1.00 107.65 92 PRO C C 1
ATOM 6752 O O . PRO C 1 100 ? 100.485 114.564 79.816 1.00 104.69 92 PRO C O 1
ATOM 6756 N N . GLY C 1 101 ? 98.668 115.736 79.189 1.00 108.69 93 GLY C N 1
ATOM 6757 C CA . GLY C 1 101 ? 98.877 116.721 80.234 1.00 113.92 93 GLY C CA 1
ATOM 6758 C C . GLY C 1 101 ? 98.677 116.133 81.615 1.00 113.97 93 GLY C C 1
ATOM 6759 O O . GLY C 1 101 ? 99.401 116.468 82.557 1.00 119.69 93 GLY C O 1
ATOM 6760 N N . GLU C 1 102 ? 97.698 115.237 81.750 1.00 99.89 94 GLU C N 1
ATOM 6761 C CA . GLU C 1 102 ? 97.523 114.522 83.007 1.00 103.43 94 GLU C CA 1
ATOM 6762 C C . GLU C 1 102 ? 98.743 113.667 83.320 1.00 108.12 94 GLU C C 1
ATOM 6763 O O . GLU C 1 102 ? 99.153 113.565 84.480 1.00 116.68 94 GLU C O 1
ATOM 6769 N N . LEU C 1 103 ? 99.335 113.046 82.297 1.00 93.40 95 LEU C N 1
ATOM 6770 C CA . LEU C 1 103 ? 100.550 112.263 82.511 1.00 93.79 95 LEU C CA 1
ATOM 6771 C C . LEU C 1 103 ? 101.696 113.139 83.002 1.00 96.21 95 LEU C C 1
ATOM 6772 O O . LEU C 1 103 ? 102.430 112.760 83.926 1.00 102.80 95 LEU C O 1
ATOM 6777 N N . LEU C 1 104 ? 101.866 114.314 82.394 1.00 87.40 96 LEU C N 1
ATOM 6778 C CA . LEU C 1 104 ? 102.924 115.224 82.828 1.00 89.46 96 LEU C CA 1
ATOM 6779 C C . LEU C 1 104 ? 102.698 115.690 84.262 1.00 91.53 96 LEU C C 1
ATOM 6780 O O . LEU C 1 104 ? 103.639 115.740 85.068 1.00 100.74 96 LEU C O 1
ATOM 6785 N N . LEU C 1 105 ? 101.451 116.024 84.600 1.00 90.00 97 LEU C N 1
ATOM 6786 C CA . LEU C 1 105 ? 101.144 116.445 85.963 1.00 96.18 97 LEU C CA 1
ATOM 6787 C C . LEU C 1 105 ? 101.377 115.314 86.955 1.00 99.90 97 LEU C C 1
ATOM 6788 O O . LEU C 1 105 ? 101.841 115.549 88.076 1.00 102.52 97 LEU C O 1
ATOM 6793 N N . ARG C 1 106 ? 101.062 114.078 86.562 1.00 90.02 98 ARG C N 1
ATOM 6794 C CA . ARG C 1 106 ? 101.322 112.935 87.429 1.00 85.59 98 ARG C CA 1
ATOM 6795 C C . ARG C 1 106 ? 102.815 112.736 87.648 1.00 94.55 98 ARG C C 1
ATOM 6796 O O . ARG C 1 106 ? 103.243 112.396 88.757 1.00 105.60 98 ARG C O 1
ATOM 6804 N N . LEU C 1 107 ? 103.622 112.934 86.602 1.00 85.95 99 LEU C N 1
ATOM 6805 C CA . LEU C 1 107 ? 105.071 112.837 86.765 1.00 86.79 99 LEU C CA 1
ATOM 6806 C C . LEU C 1 107 ? 105.588 113.892 87.735 1.00 84.07 99 LEU C C 1
ATOM 6807 O O . LEU C 1 107 ? 106.414 113.597 88.612 1.00 88.27 99 LEU C O 1
ATOM 6812 N N . LEU C 1 108 ? 105.101 115.128 87.604 1.00 86.57 100 LEU C N 1
ATOM 6813 C CA . LEU C 1 108 ? 105.501 116.168 88.547 1.00 84.04 100 LEU C CA 1
ATOM 6814 C C . LEU C 1 108 ? 105.084 115.811 89.970 1.00 83.92 100 LEU C C 1
ATOM 6815 O O . LEU C 1 108 ? 105.872 115.956 90.916 1.00 93.01 100 LEU C O 1
ATOM 6820 N N . ARG C 1 109 ? 103.856 115.315 90.134 1.00 90.31 101 ARG C N 1
ATOM 6821 C CA . ARG C 1 109 ? 103.354 114.985 91.463 1.00 94.13 101 ARG C CA 1
ATOM 6822 C C . ARG C 1 109 ? 104.154 113.857 92.100 1.00 94.23 101 ARG C C 1
ATOM 6823 O O . ARG C 1 109 ? 104.405 113.874 93.310 1.00 94.09 101 ARG C O 1
ATOM 6831 N N . MET C 1 110 ? 104.553 112.857 91.310 1.00 90.48 102 MET C N 1
ATOM 6832 C CA . MET C 1 110 ? 105.323 111.763 91.889 1.00 91.41 102 MET C CA 1
ATOM 6833 C C . MET C 1 110 ? 106.759 112.176 92.175 1.00 87.17 102 MET C C 1
ATOM 6834 O O . MET C 1 110 ? 107.392 111.610 93.073 1.00 87.67 102 MET C O 1
ATOM 6839 N N . ILE C 1 111 ? 107.299 113.153 91.437 1.00 89.52 103 ILE C N 1
ATOM 6840 C CA . ILE C 1 111 ? 108.660 113.601 91.720 1.00 88.48 103 ILE C CA 1
ATOM 6841 C C . ILE C 1 111 ? 108.701 114.707 92.772 1.00 88.21 103 ILE C C 1
ATOM 6842 O O . ILE C 1 111 ? 109.793 115.175 93.124 1.00 88.94 103 ILE C O 1
ATOM 6847 N N . ILE C 1 112 ? 107.544 115.145 93.283 1.00 101.21 104 ILE C N 1
ATOM 6848 C CA . ILE C 1 112 ? 107.533 116.086 94.412 1.00 98.92 104 ILE C CA 1
ATOM 6849 C C . ILE C 1 112 ? 108.371 115.575 95.578 1.00 99.54 104 ILE C C 1
ATOM 6850 O O . ILE C 1 112 ? 109.374 116.186 95.961 1.00 105.77 104 ILE C O 1
ATOM 6855 N N . LEU C 1 113 ? 107.959 114.449 96.168 1.00 93.63 105 LEU C N 1
ATOM 6856 C CA . LEU C 1 113 ? 108.428 114.111 97.512 1.00 91.85 105 LEU C CA 1
ATOM 6857 C C . LEU C 1 113 ? 109.930 113.843 97.588 1.00 91.27 105 LEU C C 1
ATOM 6858 O O . LEU C 1 113 ? 110.577 114.419 98.482 1.00 96.62 105 LEU C O 1
ATOM 6863 N N . PRO C 1 114 ? 110.543 112.989 96.738 1.00 96.12 106 PRO C N 1
ATOM 6864 C CA . PRO C 1 114 ? 112.008 112.827 96.807 1.00 96.61 106 PRO C CA 1
ATOM 6865 C C . PRO C 1 114 ? 112.762 114.141 96.814 1.00 94.78 106 PRO C C 1
ATOM 6866 O O . PRO C 1 114 ? 113.574 114.402 97.717 1.00 99.85 106 PRO C O 1
ATOM 6870 N N . LEU C 1 115 ? 112.491 114.982 95.811 1.00 90.61 107 LEU C N 1
ATOM 6871 C CA . LEU C 1 115 ? 113.205 116.241 95.644 1.00 89.61 107 LEU C CA 1
ATOM 6872 C C . LEU C 1 115 ? 113.090 117.100 96.891 1.00 86.82 107 LEU C C 1
ATOM 6873 O O . LEU C 1 115 ? 114.101 117.510 97.469 1.00 96.56 107 LEU C O 1
ATOM 6878 N N . VAL C 1 116 ? 111.859 117.340 97.348 1.00 86.24 108 VAL C N 1
ATOM 6879 C CA . VAL C 1 116 ? 111.644 118.243 98.474 1.00 90.25 108 VAL C CA 1
ATOM 6880 C C . VAL C 1 116 ? 112.322 117.705 99.726 1.00 91.46 108 VAL C C 1
ATOM 6881 O O . VAL C 1 116 ? 113.154 118.388 100.338 1.00 97.51 108 VAL C O 1
ATOM 6885 N N . VAL C 1 117 ? 112.019 116.454 100.096 1.00 96.75 109 VAL C N 1
ATOM 6886 C CA . VAL C 1 117 ? 112.490 115.964 101.389 1.00 97.01 109 VAL C CA 1
ATOM 6887 C C . VAL C 1 117 ? 114.011 115.866 101.403 1.00 101.85 109 VAL C C 1
ATOM 6888 O O . VAL C 1 117 ? 114.660 116.305 102.360 1.00 108.66 109 VAL C O 1
ATOM 6892 N N . CYS C 1 118 ? 114.618 115.357 100.327 1.00 95.25 110 CYS C N 1
ATOM 6893 C CA . CYS C 1 118 ? 116.051 115.124 100.388 1.00 89.77 110 CYS C CA 1
ATOM 6894 C C . CYS C 1 118 ? 116.853 116.389 100.124 1.00 82.27 110 CYS C C 1
ATOM 6895 O O . CYS C 1 118 ? 117.927 116.558 100.713 1.00 91.14 110 CYS C O 1
ATOM 6898 N N . SER C 1 119 ? 116.355 117.303 99.285 1.00 80.94 111 SER C N 1
ATOM 6899 C CA . SER C 1 119 ? 117.017 118.592 99.146 1.00 91.49 111 SER C CA 1
ATOM 6900 C C . SER C 1 119 ? 116.997 119.356 100.459 1.00 97.82 111 SER C C 1
ATOM 6901 O O . SER C 1 119 ? 118.015 119.931 100.862 1.00 104.41 111 SER C O 1
ATOM 6904 N N . LEU C 1 120 ? 115.854 119.362 101.155 1.00 92.34 112 LEU C N 1
ATOM 6905 C CA . LEU C 1 120 ? 115.802 120.041 102.445 1.00 88.22 112 LEU C CA 1
ATOM 6906 C C . LEU C 1 120 ? 116.699 119.366 103.473 1.00 97.24 112 LEU C C 1
ATOM 6907 O O . LEU C 1 120 ? 117.354 120.052 104.264 1.00 109.67 112 LEU C O 1
ATOM 6912 N N . ILE C 1 121 ? 116.744 118.030 103.489 1.00 87.96 113 ILE C N 1
ATOM 6913 C CA . ILE C 1 121 ? 117.605 117.340 104.448 1.00 88.72 113 ILE C CA 1
ATOM 6914 C C . ILE C 1 121 ? 119.067 117.687 104.195 1.00 88.82 113 ILE C C 1
ATOM 6915 O O . ILE C 1 121 ? 119.799 118.070 105.116 1.00 95.07 113 ILE C O 1
ATOM 6920 N N . GLY C 1 122 ? 119.505 117.586 102.936 1.00 86.94 114 GLY C N 1
ATOM 6921 C CA . GLY C 1 122 ? 120.889 117.895 102.618 1.00 88.43 114 GLY C CA 1
ATOM 6922 C C . GLY C 1 122 ? 121.250 119.340 102.903 1.00 90.26 114 GLY C C 1
ATOM 6923 O O . GLY C 1 122 ? 122.318 119.625 103.452 1.00 88.80 114 GLY C O 1
ATOM 6924 N N . GLY C 1 123 ? 120.361 120.268 102.554 1.00 93.52 115 GLY C N 1
ATOM 6925 C CA . GLY C 1 123 ? 120.590 121.665 102.852 1.00 98.28 115 GLY C CA 1
ATOM 6926 C C . GLY C 1 123 ? 120.692 121.932 104.337 1.00 100.20 115 GLY C C 1
ATOM 6927 O O . GLY C 1 123 ? 121.715 122.438 104.805 1.00 106.87 115 GLY C O 1
ATOM 6928 N N . ALA C 1 124 ? 119.652 121.565 105.093 1.00 85.48 116 ALA C N 1
ATOM 6929 C CA . ALA C 1 124 ? 119.630 121.837 106.524 1.00 86.48 116 ALA C CA 1
ATOM 6930 C C . ALA C 1 124 ? 120.777 121.150 107.250 1.00 91.15 116 ALA C C 1
ATOM 6931 O O . ALA C 1 124 ? 121.226 121.637 108.292 1.00 101.42 116 ALA C O 1
ATOM 6933 N N . ALA C 1 125 ? 121.272 120.035 106.721 1.00 96.95 117 ALA C N 1
ATOM 6934 C CA . ALA C 1 125 ? 122.431 119.384 107.309 1.00 101.83 117 ALA C CA 1
ATOM 6935 C C . ALA C 1 125 ? 123.745 119.903 106.748 1.00 96.69 117 ALA C C 1
ATOM 6936 O O . ALA C 1 125 ? 124.809 119.491 107.219 1.00 94.22 117 ALA C O 1
ATOM 6938 N N . SER C 1 126 ? 123.700 120.789 105.757 1.00 110.64 118 SER C N 1
ATOM 6939 C CA . SER C 1 126 ? 124.907 121.384 105.203 1.00 115.25 118 SER C CA 1
ATOM 6940 C C . SER C 1 126 ? 124.952 122.903 105.292 1.00 113.16 118 SER C C 1
ATOM 6941 O O . SER C 1 126 ? 126.036 123.457 105.482 1.00 112.83 118 SER C O 1
ATOM 6944 N N . LEU C 1 127 ? 123.815 123.592 105.158 1.00 121.55 119 LEU C N 1
ATOM 6945 C CA . LEU C 1 127 ? 123.842 125.052 105.131 1.00 124.39 119 LEU C CA 1
ATOM 6946 C C . LEU C 1 127 ? 124.030 125.650 106.520 1.00 124.27 119 LEU C C 1
ATOM 6947 O O . LEU C 1 127 ? 124.681 126.690 106.663 1.00 126.36 119 LEU C O 1
ATOM 6952 N N . ASP C 1 128 ? 123.459 125.018 107.544 1.00 128.34 120 ASP C N 1
ATOM 6953 C CA . ASP C 1 128 ? 123.503 125.588 108.889 1.00 132.54 120 ASP C CA 1
ATOM 6954 C C . ASP C 1 128 ? 124.906 125.815 109.455 1.00 135.14 120 ASP C C 1
ATOM 6955 O O . ASP C 1 128 ? 125.104 126.865 110.092 1.00 133.38 120 ASP C O 1
ATOM 6960 N N . PRO C 1 129 ? 125.905 124.891 109.316 1.00 141.86 121 PRO C N 1
ATOM 6961 C CA . PRO C 1 129 ? 127.218 125.154 109.933 1.00 141.37 121 PRO C CA 1
ATOM 6962 C C . PRO C 1 129 ? 127.864 126.461 109.495 1.00 139.80 121 PRO C C 1
ATOM 6963 O O . PRO C 1 129 ? 128.100 127.341 110.329 1.00 138.22 121 PRO C O 1
ATOM 6967 N N . GLY C 1 130 ? 128.111 126.613 108.195 1.00 154.82 122 GLY C N 1
ATOM 6968 C CA . GLY C 1 130 ? 128.700 127.828 107.662 1.00 156.40 122 GLY C CA 1
ATOM 6969 C C . GLY C 1 130 ? 130.034 128.160 108.307 1.00 159.55 122 GLY C C 1
ATOM 6970 O O . GLY C 1 130 ? 130.827 127.283 108.666 1.00 160.09 122 GLY C O 1
ATOM 6971 N N . ALA C 1 131 ? 130.286 129.466 108.457 1.00 163.08 123 ALA C N 1
ATOM 6972 C CA . ALA C 1 131 ? 131.488 129.931 109.138 1.00 162.52 123 ALA C CA 1
ATOM 6973 C C . ALA C 1 131 ? 131.224 131.159 110.005 1.00 162.44 123 ALA C C 1
ATOM 6974 O O . ALA C 1 131 ? 132.174 131.866 110.366 1.00 163.97 123 ALA C O 1
ATOM 6976 N N . LEU C 1 132 ? 129.972 131.432 110.349 1.00 159.28 124 LEU C N 1
ATOM 6977 C CA . LEU C 1 132 ? 129.592 132.635 111.078 1.00 159.93 124 LEU C CA 1
ATOM 6978 C C . LEU C 1 132 ? 128.948 132.256 112.409 1.00 159.35 124 LEU C C 1
ATOM 6979 O O . LEU C 1 132 ? 128.881 131.084 112.785 1.00 157.64 124 LEU C O 1
ATOM 6984 N N . GLY C 1 133 ? 128.467 133.273 113.121 1.00 162.59 125 GLY C N 1
ATOM 6985 C CA . GLY C 1 133 ? 127.885 133.071 114.433 1.00 165.08 125 GLY C CA 1
ATOM 6986 C C . GLY C 1 133 ? 126.460 133.566 114.573 1.00 165.21 125 GLY C C 1
ATOM 6987 O O . GLY C 1 133 ? 125.561 133.103 113.865 1.00 163.48 125 GLY C O 1
ATOM 6988 N N . ARG C 1 134 ? 126.248 134.512 115.495 1.00 168.27 126 ARG C N 1
ATOM 6989 C CA . ARG C 1 134 ? 124.902 135.004 115.777 1.00 166.58 126 ARG C CA 1
ATOM 6990 C C . ARG C 1 134 ? 124.297 135.721 114.577 1.00 167.12 126 ARG C C 1
ATOM 6991 O O . ARG C 1 134 ? 123.075 135.692 114.390 1.00 168.04 126 ARG C O 1
ATOM 6999 N N . LEU C 1 135 ? 125.129 136.362 113.755 1.00 162.70 127 LEU C N 1
ATOM 7000 C CA . LEU C 1 135 ? 124.627 137.066 112.580 1.00 162.75 127 LEU C CA 1
ATOM 7001 C C . LEU C 1 135 ? 123.997 136.124 111.560 1.00 163.17 127 LEU C C 1
ATOM 7002 O O . LEU C 1 135 ? 123.169 136.566 110.754 1.00 162.66 127 LEU C O 1
ATOM 7007 N N . GLY C 1 136 ? 124.359 134.840 111.578 1.00 155.20 128 GLY C N 1
ATOM 7008 C CA . GLY C 1 136 ? 123.655 133.876 110.748 1.00 153.67 128 GLY C CA 1
ATOM 7009 C C . GLY C 1 136 ? 122.198 133.735 111.141 1.00 153.22 128 GLY C C 1
ATOM 7010 O O . GLY C 1 136 ? 121.322 133.579 110.285 1.00 152.38 128 GLY C O 1
ATOM 7011 N N . ALA C 1 137 ? 121.917 133.787 112.446 1.00 158.47 129 ALA C N 1
ATOM 7012 C CA . ALA C 1 137 ? 120.533 133.799 112.905 1.00 159.39 129 ALA C CA 1
ATOM 7013 C C . ALA C 1 137 ? 119.810 135.048 112.423 1.00 159.48 129 ALA C C 1
ATOM 7014 O O . ALA C 1 137 ? 118.629 134.989 112.061 1.00 159.25 129 ALA C O 1
ATOM 7016 N N . TRP C 1 138 ? 120.504 136.191 112.414 1.00 164.81 130 TRP C N 1
ATOM 7017 C CA . TRP C 1 138 ? 119.921 137.412 111.867 1.00 164.92 130 TRP C CA 1
ATOM 7018 C C . TRP C 1 138 ? 119.576 137.240 110.395 1.00 164.04 130 TRP C C 1
ATOM 7019 O O . TRP C 1 138 ? 118.501 137.657 109.947 1.00 163.96 130 TRP C O 1
ATOM 7030 N N . ALA C 1 139 ? 120.477 136.623 109.627 1.00 149.71 131 ALA C N 1
ATOM 7031 C CA . ALA C 1 139 ? 120.217 136.397 108.209 1.00 148.42 131 ALA C CA 1
ATOM 7032 C C . ALA C 1 139 ? 119.028 135.467 108.001 1.00 147.85 131 ALA C C 1
ATOM 7033 O O . ALA C 1 139 ? 118.184 135.713 107.132 1.00 149.94 131 ALA C O 1
ATOM 7035 N N . LEU C 1 140 ? 118.948 134.390 108.786 1.00 141.28 132 LEU C N 1
ATOM 7036 C CA . LEU C 1 140 ? 117.828 133.462 108.649 1.00 144.23 132 LEU C CA 1
ATOM 7037 C C . LEU C 1 140 ? 116.506 134.123 109.024 1.00 143.26 132 LEU C C 1
ATOM 7038 O O . LEU C 1 140 ? 115.488 133.918 108.349 1.00 139.86 132 LEU C O 1
ATOM 7043 N N . LEU C 1 141 ? 116.501 134.921 110.095 1.00 141.49 133 LEU C N 1
ATOM 7044 C CA . LEU C 1 141 ? 115.288 135.631 110.484 1.00 140.76 133 LEU C CA 1
ATOM 7045 C C . LEU C 1 141 ? 114.874 136.636 109.417 1.00 137.79 133 LEU C C 1
ATOM 7046 O O . LEU C 1 141 ? 113.681 136.782 109.122 1.00 138.20 133 LEU C O 1
ATOM 7051 N N . PHE C 1 142 ? 115.846 137.339 108.828 1.00 133.34 134 PHE C N 1
ATOM 7052 C CA . PHE C 1 142 ? 115.528 138.270 107.752 1.00 135.13 134 PHE C CA 1
ATOM 7053 C C . PHE C 1 142 ? 114.951 137.543 106.546 1.00 135.57 134 PHE C C 1
ATOM 7054 O O . PHE C 1 142 ? 113.997 138.024 105.926 1.00 136.82 134 PHE C O 1
ATOM 7062 N N . PHE C 1 143 ? 115.521 136.389 106.191 1.00 128.48 135 PHE C N 1
ATOM 7063 C CA . PHE C 1 143 ? 114.994 135.627 105.062 1.00 125.71 135 PHE C CA 1
ATOM 7064 C C . PHE C 1 143 ? 113.567 135.167 105.328 1.00 128.01 135 PHE C C 1
ATOM 7065 O O . PHE C 1 143 ? 112.697 135.270 104.451 1.00 128.79 135 PHE C O 1
ATOM 7073 N N . LEU C 1 144 ? 113.303 134.673 106.541 1.00 124.56 136 LEU C N 1
ATOM 7074 C CA . LEU C 1 144 ? 111.960 134.207 106.874 1.00 123.69 136 LEU C CA 1
ATOM 7075 C C . LEU C 1 144 ? 110.955 135.353 106.854 1.00 121.42 136 LEU C C 1
ATOM 7076 O O . LEU C 1 144 ? 109.857 135.219 106.300 1.00 118.67 136 LEU C O 1
ATOM 7081 N N . VAL C 1 145 ? 111.314 136.494 107.449 1.00 125.57 137 VAL C N 1
ATOM 7082 C CA . VAL C 1 145 ? 110.377 137.611 107.486 1.00 124.73 137 VAL C CA 1
ATOM 7083 C C . VAL C 1 145 ? 110.181 138.198 106.092 1.00 122.73 137 VAL C C 1
ATOM 7084 O O . VAL C 1 145 ? 109.080 138.647 105.755 1.00 127.24 137 VAL C O 1
ATOM 7088 N N . THR C 1 146 ? 111.220 138.185 105.251 1.00 117.45 138 THR C N 1
ATOM 7089 C CA . THR C 1 146 ? 111.067 138.650 103.879 1.00 121.10 138 THR C CA 1
ATOM 7090 C C . THR C 1 146 ? 110.125 137.748 103.098 1.00 122.57 138 THR C C 1
ATOM 7091 O O . THR C 1 146 ? 109.264 138.237 102.359 1.00 122.30 138 THR C O 1
ATOM 7095 N N . THR C 1 147 ? 110.266 136.429 103.256 1.00 121.97 139 THR C N 1
ATOM 7096 C CA . THR C 1 147 ? 109.360 135.507 102.577 1.00 120.25 139 THR C CA 1
ATOM 7097 C C . THR C 1 147 ? 107.925 135.687 103.058 1.00 119.51 139 THR C C 1
ATOM 7098 O O . THR C 1 147 ? 106.989 135.707 102.249 1.00 121.75 139 THR C O 1
ATOM 7102 N N . LEU C 1 148 ? 107.735 135.832 104.374 1.00 115.12 140 LEU C N 1
ATOM 7103 C CA . LEU C 1 148 ? 106.392 136.038 104.910 1.00 114.91 140 LEU C CA 1
ATOM 7104 C C . LEU C 1 148 ? 105.777 137.331 104.391 1.00 117.31 140 LEU C C 1
ATOM 7105 O O . LEU C 1 148 ? 104.609 137.350 103.983 1.00 117.80 140 LEU C O 1
ATOM 7110 N N . LEU C 1 149 ? 106.548 138.422 104.391 1.00 117.27 141 LEU C N 1
ATOM 7111 C CA . LEU C 1 149 ? 106.021 139.702 103.934 1.00 116.50 141 LEU C CA 1
ATOM 7112 C C . LEU C 1 149 ? 105.724 139.673 102.441 1.00 116.08 141 LEU C C 1
ATOM 7113 O O . LEU C 1 149 ? 104.722 140.240 101.993 1.00 119.19 141 LEU C O 1
ATOM 7118 N N . ALA C 1 150 ? 106.583 139.023 101.653 1.00 112.53 142 ALA C N 1
ATOM 7119 C CA . ALA C 1 150 ? 106.336 138.915 100.221 1.00 116.03 142 ALA C CA 1
ATOM 7120 C C . ALA C 1 150 ? 105.078 138.105 99.937 1.00 117.91 142 ALA C C 1
ATOM 7121 O O . ALA C 1 150 ? 104.267 138.483 99.083 1.00 120.54 142 ALA C O 1
ATOM 7123 N N . SER C 1 151 ? 104.889 136.994 100.651 1.00 116.08 143 SER C N 1
ATOM 7124 C CA . SER C 1 151 ? 103.680 136.198 100.465 1.00 115.46 143 SER C CA 1
ATOM 7125 C C . SER C 1 151 ? 102.436 136.973 100.890 1.00 115.89 143 SER C C 1
ATOM 7126 O O . SER C 1 151 ? 101.388 136.886 100.239 1.00 111.16 143 SER C O 1
ATOM 7129 N N . ALA C 1 152 ? 102.533 137.737 101.982 1.00 118.23 144 ALA C N 1
ATOM 7130 C CA . ALA C 1 152 ? 101.404 138.556 102.415 1.00 116.09 144 ALA C CA 1
ATOM 7131 C C . ALA C 1 152 ? 101.079 139.630 101.385 1.00 118.64 144 ALA C C 1
ATOM 7132 O O . ALA C 1 152 ? 99.905 139.933 101.143 1.00 125.28 144 ALA C O 1
ATOM 7134 N N . LEU C 1 153 ? 102.108 140.227 100.780 1.00 109.07 145 LEU C N 1
ATOM 7135 C CA . LEU C 1 153 ? 101.887 141.189 99.707 1.00 111.09 145 LEU C CA 1
ATOM 7136 C C . LEU C 1 153 ? 101.216 140.526 98.512 1.00 113.70 145 LEU C C 1
ATOM 7137 O O . LEU C 1 153 ? 100.354 141.126 97.857 1.00 117.26 145 LEU C O 1
ATOM 7142 N N . GLY C 1 154 ? 101.608 139.288 98.207 1.00 112.67 146 GLY C N 1
ATOM 7143 C CA . GLY C 1 154 ? 100.927 138.547 97.159 1.00 113.92 146 GLY C CA 1
ATOM 7144 C C . GLY C 1 154 ? 99.455 138.343 97.460 1.00 114.90 146 GLY C C 1
ATOM 7145 O O . GLY C 1 154 ? 98.603 138.530 96.586 1.00 114.04 146 GLY C O 1
ATOM 7146 N N . VAL C 1 155 ? 99.135 137.981 98.707 1.00 125.57 147 VAL C N 1
ATOM 7147 C CA . VAL C 1 155 ? 97.735 137.830 99.112 1.00 127.97 147 VAL C CA 1
ATOM 7148 C C . VAL C 1 155 ? 96.990 139.148 98.951 1.00 127.80 147 VAL C C 1
ATOM 7149 O O . VAL C 1 155 ? 95.868 139.191 98.430 1.00 130.78 147 VAL C O 1
ATOM 7153 N N . GLY C 1 156 ? 97.602 140.241 99.410 1.00 124.48 148 GLY C N 1
ATOM 7154 C CA . GLY C 1 156 ? 96.938 141.533 99.353 1.00 122.70 148 GLY C CA 1
ATOM 7155 C C . GLY C 1 156 ? 96.644 141.975 97.933 1.00 128.69 148 GLY C C 1
ATOM 7156 O O . GLY C 1 156 ? 95.534 142.416 97.623 1.00 128.44 148 GLY C O 1
ATOM 7157 N N . LEU C 1 157 ? 97.632 141.848 97.043 1.00 128.55 149 LEU C N 1
ATOM 7158 C CA . LEU C 1 157 ? 97.407 142.235 95.653 1.00 125.43 149 LEU C CA 1
ATOM 7159 C C . LEU C 1 157 ? 96.435 141.297 94.952 1.00 125.31 149 LEU C C 1
ATOM 7160 O O . LEU C 1 157 ? 95.655 141.747 94.105 1.00 129.15 149 LEU C O 1
ATOM 7165 N N . ALA C 1 158 ? 96.455 140.002 95.282 1.00 118.13 150 ALA C N 1
ATOM 7166 C CA . ALA C 1 158 ? 95.493 139.082 94.686 1.00 120.49 150 ALA C CA 1
ATOM 7167 C C . ALA C 1 158 ? 94.070 139.421 95.107 1.00 121.51 150 ALA C C 1
ATOM 7168 O O . ALA C 1 158 ? 93.140 139.347 94.296 1.00 127.89 150 ALA C O 1
ATOM 7170 N N . LEU C 1 159 ? 93.880 139.793 96.374 1.00 121.62 151 LEU C N 1
ATOM 7171 C CA . LEU C 1 159 ? 92.552 140.186 96.832 1.00 125.58 151 LEU C CA 1
ATOM 7172 C C . LEU C 1 159 ? 92.128 141.524 96.239 1.00 125.10 151 LEU C C 1
ATOM 7173 O O . LEU C 1 159 ? 90.948 141.725 95.933 1.00 128.18 151 LEU C O 1
ATOM 7178 N N . ALA C 1 160 ? 93.065 142.460 96.087 1.00 124.13 152 ALA C N 1
ATOM 7179 C CA . ALA C 1 160 ? 92.702 143.784 95.590 1.00 127.34 152 ALA C CA 1
ATOM 7180 C C . ALA C 1 160 ? 92.374 143.763 94.100 1.00 129.34 152 ALA C C 1
ATOM 7181 O O . ALA C 1 160 ? 91.377 144.351 93.668 1.00 132.18 152 ALA C O 1
ATOM 7183 N N . LEU C 1 161 ? 93.200 143.090 93.296 1.00 132.35 153 LEU C N 1
ATOM 7184 C CA . LEU C 1 161 ? 93.017 143.146 91.848 1.00 129.62 153 LEU C CA 1
ATOM 7185 C C . LEU C 1 161 ? 91.833 142.303 91.393 1.00 133.10 153 LEU C C 1
ATOM 7186 O O . LEU C 1 161 ? 91.073 142.724 90.512 1.00 138.65 153 LEU C O 1
ATOM 7191 N N . GLN C 1 162 ? 91.665 141.115 91.979 1.00 134.92 154 GLN C N 1
ATOM 7192 C CA . GLN C 1 162 ? 90.650 140.132 91.608 1.00 135.05 154 GLN C CA 1
ATOM 7193 C C . GLN C 1 162 ? 90.747 139.770 90.128 1.00 138.44 154 GLN C C 1
ATOM 7194 O O . GLN C 1 162 ? 89.844 140.100 89.349 1.00 139.65 154 GLN C O 1
ATOM 7200 N N . PRO C 1 163 ? 91.820 139.093 89.704 1.00 132.63 155 PRO C N 1
ATOM 7201 C CA . PRO C 1 163 ? 91.904 138.667 88.299 1.00 131.63 155 PRO C CA 1
ATOM 7202 C C . PRO C 1 163 ? 90.821 137.682 87.899 1.00 133.72 155 PRO C C 1
ATOM 7203 O O . PRO C 1 163 ? 90.395 137.680 86.737 1.00 134.36 155 PRO C O 1
ATOM 7207 N N . GLY C 1 164 ? 90.361 136.847 88.824 1.00 137.02 156 GLY C N 1
ATOM 7208 C CA . GLY C 1 164 ? 89.381 135.828 88.506 1.00 135.58 156 GLY C CA 1
ATOM 7209 C C . GLY C 1 164 ? 87.970 136.350 88.336 1.00 137.02 156 GLY C C 1
ATOM 7210 O O . GLY C 1 164 ? 87.089 136.055 89.149 1.00 135.83 156 GLY C O 1
ATOM 7211 N N . ALA C 1 165 ? 87.739 137.122 87.280 1.00 145.49 157 ALA C N 1
ATOM 7212 C CA . ALA C 1 165 ? 86.432 137.695 86.993 1.00 144.19 157 ALA C CA 1
ATOM 7213 C C . ALA C 1 165 ? 85.878 137.051 85.731 1.00 145.50 157 ALA C C 1
ATOM 7214 O O . ALA C 1 165 ? 86.536 137.055 84.685 1.00 146.72 157 ALA C O 1
ATOM 7216 N N . ALA C 1 166 ? 84.671 136.498 85.836 1.00 159.76 158 ALA C N 1
ATOM 7217 C CA . ALA C 1 166 ? 84.016 135.861 84.696 1.00 160.44 158 ALA C CA 1
ATOM 7218 C C . ALA C 1 166 ? 82.515 136.084 84.853 1.00 161.90 158 ALA C C 1
ATOM 7219 O O . ALA C 1 166 ? 81.843 135.328 85.562 1.00 162.04 158 ALA C O 1
ATOM 7221 N N . SER C 1 167 ? 82.003 137.117 84.195 1.00 163.45 159 SER C N 1
ATOM 7222 C CA . SER C 1 167 ? 80.586 137.444 84.265 1.00 163.76 159 SER C CA 1
ATOM 7223 C C . SER C 1 167 ? 79.894 137.156 82.937 1.00 163.17 159 SER C C 1
ATOM 7224 O O . SER C 1 167 ? 80.058 136.080 82.361 1.00 161.91 159 SER C O 1
ATOM 7227 N N . SER C 1 185 ? 81.930 127.771 105.137 1.00 120.85 177 SER C N 1
ATOM 7228 C CA . SER C 1 185 ? 82.839 126.633 105.080 1.00 122.96 177 SER C CA 1
ATOM 7229 C C . SER C 1 185 ? 83.348 126.270 106.471 1.00 127.38 177 SER C C 1
ATOM 7230 O O . SER C 1 185 ? 82.599 126.316 107.447 1.00 128.66 177 SER C O 1
ATOM 7233 N N . LYS C 1 186 ? 84.623 125.900 106.550 1.00 122.43 178 LYS C N 1
ATOM 7234 C CA . LYS C 1 186 ? 85.235 125.581 107.830 1.00 118.41 178 LYS C CA 1
ATOM 7235 C C . LYS C 1 186 ? 85.384 126.836 108.682 1.00 119.94 178 LYS C C 1
ATOM 7236 O O . LYS C 1 186 ? 85.590 127.941 108.172 1.00 119.14 178 LYS C O 1
ATOM 7242 N N . GLU C 1 187 ? 85.274 126.656 109.995 1.00 115.70 179 GLU C N 1
ATOM 7243 C CA . GLU C 1 187 ? 85.453 127.768 110.913 1.00 116.59 179 GLU C CA 1
ATOM 7244 C C . GLU C 1 187 ? 86.911 128.222 110.918 1.00 117.44 179 GLU C C 1
ATOM 7245 O O . GLU C 1 187 ? 87.824 127.476 110.555 1.00 117.91 179 GLU C O 1
ATOM 7251 N N . VAL C 1 188 ? 87.119 129.475 111.324 1.00 106.22 180 VAL C N 1
ATOM 7252 C CA . VAL C 1 188 ? 88.462 130.048 111.315 1.00 105.63 180 VAL C CA 1
ATOM 7253 C C . VAL C 1 188 ? 89.358 129.338 112.324 1.00 103.93 180 VAL C C 1
ATOM 7254 O O . VAL C 1 188 ? 90.491 128.955 112.011 1.00 106.34 180 VAL C O 1
ATOM 7258 N N . LEU C 1 189 ? 88.861 129.147 113.549 1.00 99.88 181 LEU C N 1
ATOM 7259 C CA . LEU C 1 189 ? 89.663 128.490 114.576 1.00 99.89 181 LEU C CA 1
ATOM 7260 C C . LEU C 1 189 ? 89.959 127.045 114.202 1.00 103.47 181 LEU C C 1
ATOM 7261 O O . LEU C 1 189 ? 91.066 126.546 114.445 1.00 108.23 181 LEU C O 1
ATOM 7266 N N . ASP C 1 190 ? 88.983 126.356 113.609 1.00 105.84 182 ASP C N 1
ATOM 7267 C CA . ASP C 1 190 ? 89.222 124.995 113.144 1.00 104.08 182 ASP C CA 1
ATOM 7268 C C . ASP C 1 190 ? 90.258 124.970 112.029 1.00 106.96 182 ASP C C 1
ATOM 7269 O O . ASP C 1 190 ? 91.061 124.036 111.942 1.00 110.56 182 ASP C O 1
ATOM 7274 N N . SER C 1 191 ? 90.257 125.989 111.166 1.00 100.39 183 SER C N 1
ATOM 7275 C CA . SER C 1 191 ? 91.284 126.078 110.133 1.00 98.57 183 SER C CA 1
ATOM 7276 C C . SER C 1 191 ? 92.666 126.283 110.742 1.00 100.58 183 SER C C 1
ATOM 7277 O O . SER C 1 191 ? 93.647 125.683 110.285 1.00 99.12 183 SER C O 1
ATOM 7280 N N . PHE C 1 192 ? 92.762 127.126 111.776 1.00 100.79 184 PHE C N 1
ATOM 7281 C CA . PHE C 1 192 ? 94.036 127.310 112.465 1.00 92.43 184 PHE C CA 1
ATOM 7282 C C . PHE C 1 192 ? 94.517 126.006 113.088 1.00 95.32 184 PHE C C 1
ATOM 7283 O O . PHE C 1 192 ? 95.703 125.666 113.001 1.00 96.67 184 PHE C O 1
ATOM 7291 N N . LEU C 1 193 ? 93.607 125.267 113.725 1.00 94.27 185 LEU C N 1
ATOM 7292 C CA . LEU C 1 193 ? 93.979 123.993 114.333 1.00 87.07 185 LEU C CA 1
ATOM 7293 C C . LEU C 1 193 ? 94.407 122.976 113.283 1.00 94.63 185 LEU C C 1
ATOM 7294 O O . LEU C 1 193 ? 95.348 122.209 113.506 1.00 103.31 185 LEU C O 1
ATOM 7299 N N . ASP C 1 194 ? 93.744 122.939 112.131 1.00 98.62 186 ASP C N 1
ATOM 7300 C CA . ASP C 1 194 ? 94.136 121.990 111.055 1.00 95.77 186 ASP C CA 1
ATOM 7301 C C . ASP C 1 194 ? 95.501 122.396 110.504 1.00 99.06 186 ASP C C 1
ATOM 7302 O O . ASP C 1 194 ? 96.285 121.505 110.184 1.00 101.56 186 ASP C O 1
ATOM 7307 N N . LEU C 1 195 ? 95.785 123.694 110.401 1.00 96.20 187 LEU C N 1
ATOM 7308 C CA . LEU C 1 195 ? 97.117 124.117 109.981 1.00 95.95 187 LEU C CA 1
ATOM 7309 C C . LEU C 1 195 ? 98.178 123.704 110.994 1.00 99.40 187 LEU C C 1
ATOM 7310 O O . LEU C 1 195 ? 99.258 123.236 110.617 1.00 97.02 187 LEU C O 1
ATOM 7315 N N . ALA C 1 196 ? 97.887 123.872 112.286 1.00 87.49 188 ALA C N 1
ATOM 7316 C CA . ALA C 1 196 ? 98.857 123.508 113.315 1.00 76.36 188 ALA C CA 1
ATOM 7317 C C . ALA C 1 196 ? 99.100 122.004 113.347 1.00 76.77 188 ALA C C 1
ATOM 7318 O O . ALA C 1 196 ? 100.241 121.561 113.514 1.00 85.50 188 ALA C O 1
ATOM 7320 N N . ARG C 1 197 ? 98.043 121.202 113.196 1.00 74.39 189 ARG C N 1
ATOM 7321 C CA . ARG C 1 197 ? 98.213 119.753 113.186 1.00 72.57 189 ARG C CA 1
ATOM 7322 C C . ARG C 1 197 ? 98.955 119.282 111.945 1.00 78.81 189 ARG C C 1
ATOM 7323 O O . ARG C 1 197 ? 99.710 118.307 112.013 1.00 81.24 189 ARG C O 1
ATOM 7331 N N . ASN C 1 198 ? 98.740 119.940 110.804 1.00 83.62 190 ASN C N 1
ATOM 7332 C CA . ASN C 1 198 ? 99.460 119.566 109.592 1.00 76.19 190 ASN C CA 1
ATOM 7333 C C . ASN C 1 198 ? 100.954 119.822 109.724 1.00 88.60 190 ASN C C 1
ATOM 7334 O O . ASN C 1 198 ? 101.754 119.161 109.053 1.00 90.77 190 ASN C O 1
ATOM 7339 N N . ILE C 1 199 ? 101.345 120.781 110.566 1.00 92.63 191 ILE C N 1
ATOM 7340 C CA . ILE C 1 199 ? 102.762 121.064 110.771 1.00 84.34 191 ILE C CA 1
ATOM 7341 C C . ILE C 1 199 ? 103.457 119.883 111.434 1.00 81.92 191 ILE C C 1
ATOM 7342 O O . ILE C 1 199 ? 104.545 119.477 111.018 1.00 79.74 191 ILE C O 1
ATOM 7347 N N . PHE C 1 200 ? 102.839 119.300 112.461 1.00 84.02 192 PHE C N 1
ATOM 7348 C CA . PHE C 1 200 ? 103.397 118.144 113.159 1.00 79.56 192 PHE C CA 1
ATOM 7349 C C . PHE C 1 200 ? 102.622 116.899 112.750 1.00 81.76 192 PHE C C 1
ATOM 7350 O O . PHE C 1 200 ? 101.609 116.558 113.378 1.00 87.10 192 PHE C O 1
ATOM 7358 N N . PRO C 1 201 ? 103.050 116.187 111.711 1.00 79.84 193 PRO C N 1
ATOM 7359 C CA . PRO C 1 201 ? 102.280 115.031 111.246 1.00 86.68 193 PRO C CA 1
ATOM 7360 C C . PRO C 1 201 ? 102.322 113.884 112.241 1.00 87.09 193 PRO C C 1
ATOM 7361 O O . PRO C 1 201 ? 103.303 113.689 112.962 1.00 88.41 193 PRO C O 1
ATOM 7365 N N . SER C 1 202 ? 101.229 113.120 112.275 1.00 91.55 194 SER C N 1
ATOM 7366 C CA . SER C 1 202 ? 101.168 111.963 113.161 1.00 90.17 194 SER C CA 1
ATOM 7367 C C . SER C 1 202 ? 102.047 110.831 112.650 1.00 91.17 194 SER C C 1
ATOM 7368 O O . SER C 1 202 ? 102.759 110.191 113.431 1.00 94.58 194 SER C O 1
ATOM 7371 N N . ASN C 1 203 ? 102.009 110.567 111.347 1.00 93.02 195 ASN C N 1
ATOM 7372 C CA . ASN C 1 203 ? 102.795 109.505 110.736 1.00 97.36 195 ASN C CA 1
ATOM 7373 C C . ASN C 1 203 ? 103.489 110.046 109.498 1.00 100.58 195 ASN C C 1
ATOM 7374 O O . ASN C 1 203 ? 102.843 110.657 108.642 1.00 99.18 195 ASN C O 1
ATOM 7379 N N . LEU C 1 204 ? 104.802 109.822 109.409 1.00 100.68 196 LEU C N 1
ATOM 7380 C CA . LEU C 1 204 ? 105.566 110.318 108.268 1.00 100.42 196 LEU C CA 1
ATOM 7381 C C . LEU C 1 204 ? 105.159 109.625 106.975 1.00 104.60 196 LEU C C 1
ATOM 7382 O O . LEU C 1 204 ? 105.013 110.278 105.936 1.00 105.44 196 LEU C O 1
ATOM 7387 N N . VAL C 1 205 ? 104.982 108.304 107.014 1.00 99.08 197 VAL C N 1
ATOM 7388 C CA . VAL C 1 205 ? 104.593 107.573 105.813 1.00 93.61 197 VAL C CA 1
ATOM 7389 C C . VAL C 1 205 ? 103.186 107.962 105.383 1.00 86.54 197 VAL C C 1
ATOM 7390 O O . VAL C 1 205 ? 102.915 108.148 104.191 1.00 86.48 197 VAL C O 1
ATOM 7394 N N . SER C 1 206 ? 102.269 108.094 106.343 1.00 92.05 198 SER C N 1
ATOM 7395 C CA . SER C 1 206 ? 100.917 108.529 106.013 1.00 96.93 198 SER C CA 1
ATOM 7396 C C . SER C 1 206 ? 100.898 109.968 105.521 1.00 98.83 198 SER C C 1
ATOM 7397 O O . SER C 1 206 ? 100.021 110.339 104.734 1.00 104.59 198 SER C O 1
ATOM 7400 N N . ALA C 1 207 ? 101.847 110.791 105.970 1.00 87.18 199 ALA C N 1
ATOM 7401 C CA . ALA C 1 207 ? 101.907 112.178 105.530 1.00 87.70 199 ALA C CA 1
ATOM 7402 C C . ALA C 1 207 ? 102.340 112.318 104.079 1.00 86.32 199 ALA C C 1
ATOM 7403 O O . ALA C 1 207 ? 102.168 113.395 103.501 1.00 88.95 199 ALA C O 1
ATOM 7405 N N . ALA C 1 208 ? 102.890 111.265 103.476 1.00 87.50 200 ALA C N 1
ATOM 7406 C CA . ALA C 1 208 ? 103.354 111.366 102.100 1.00 91.06 200 ALA C CA 1
ATOM 7407 C C . ALA C 1 208 ? 102.209 111.399 101.098 1.00 96.90 200 ALA C C 1
ATOM 7408 O O . ALA C 1 208 ? 102.432 111.761 99.939 1.00 106.45 200 ALA C O 1
ATOM 7410 N N . PHE C 1 209 ? 100.996 111.024 101.506 1.00 91.79 201 PHE C N 1
ATOM 7411 C CA . PHE C 1 209 ? 99.876 111.004 100.577 1.00 88.68 201 PHE C CA 1
ATOM 7412 C C . PHE C 1 209 ? 98.557 111.493 101.159 1.00 93.13 201 PHE C C 1
ATOM 7413 O O . PHE C 1 209 ? 97.544 111.427 100.457 1.00 101.70 201 PHE C O 1
ATOM 7421 N N . ARG C 1 210 ? 98.524 111.980 102.398 1.00 88.52 202 ARG C N 1
ATOM 7422 C CA . ARG C 1 210 ? 97.289 112.523 102.948 1.00 86.09 202 ARG C CA 1
ATOM 7423 C C . ARG C 1 210 ? 97.625 113.495 104.068 1.00 86.91 202 ARG C C 1
ATOM 7424 O O . ARG C 1 210 ? 98.728 113.480 104.617 1.00 97.80 202 ARG C O 1
ATOM 7432 N N . SER C 1 211 ? 96.650 114.340 104.399 1.00 86.17 203 SER C N 1
ATOM 7433 C CA . SER C 1 211 ? 96.837 115.399 105.379 1.00 85.10 203 SER C CA 1
ATOM 7434 C C . SER C 1 211 ? 95.597 115.519 106.251 1.00 90.17 203 SER C C 1
ATOM 7435 O O . SER C 1 211 ? 94.502 115.098 105.873 1.00 97.38 203 SER C O 1
ATOM 7438 N N . TYR C 1 212 ? 95.783 116.106 107.430 1.00 85.98 204 TYR C N 1
ATOM 7439 C CA . TYR C 1 212 ? 94.683 116.292 108.363 1.00 84.75 204 TYR C CA 1
ATOM 7440 C C . TYR C 1 212 ? 93.710 117.351 107.859 1.00 87.71 204 TYR C C 1
ATOM 7441 O O . TYR C 1 212 ? 94.097 118.326 107.210 1.00 96.98 204 TYR C O 1
ATOM 7450 N N . SER C 1 213 ? 92.432 117.151 108.171 1.00 89.25 205 SER C N 1
ATOM 7451 C CA . SER C 1 213 ? 91.387 118.094 107.803 1.00 96.43 205 SER C CA 1
ATOM 7452 C C . SER C 1 213 ? 90.168 117.825 108.670 1.00 97.00 205 SER C C 1
ATOM 7453 O O . SER C 1 213 ? 89.831 116.669 108.925 1.00 97.54 205 SER C O 1
ATOM 7456 N N . THR C 1 214 ? 89.507 118.894 109.101 1.00 105.16 206 THR C N 1
ATOM 7457 C CA . THR C 1 214 ? 88.359 118.804 109.993 1.00 104.62 206 THR C CA 1
ATOM 7458 C C . THR C 1 214 ? 87.083 119.092 109.217 1.00 105.28 206 THR C C 1
ATOM 7459 O O . THR C 1 214 ? 87.006 120.083 108.484 1.00 107.92 206 THR C O 1
ATOM 7463 N N . THR C 1 215 ? 86.086 118.225 109.383 1.00 109.01 207 THR C N 1
ATOM 7464 C CA . THR C 1 215 ? 84.783 118.393 108.762 1.00 110.38 207 THR C CA 1
ATOM 7465 C C . THR C 1 215 ? 83.699 118.124 109.796 1.00 107.45 207 THR C C 1
ATOM 7466 O O . THR C 1 215 ? 83.915 117.402 110.773 1.00 106.66 207 THR C O 1
ATOM 7470 N N . TYR C 1 216 ? 82.534 118.723 109.578 1.00 111.39 208 TYR C N 1
ATOM 7471 C CA . TYR C 1 216 ? 81.456 118.721 110.556 1.00 113.14 208 TYR C CA 1
ATOM 7472 C C . TYR C 1 216 ? 80.344 117.780 110.106 1.00 114.99 208 TYR C C 1
ATOM 7473 O O . TYR C 1 216 ? 80.025 117.708 108.915 1.00 116.32 208 TYR C O 1
ATOM 7482 N N . GLU C 1 217 ? 79.755 117.063 111.060 1.00 115.09 209 GLU C N 1
ATOM 7483 C CA . GLU C 1 217 ? 78.759 116.035 110.787 1.00 109.69 209 GLU C CA 1
ATOM 7484 C C . GLU C 1 217 ? 77.376 116.474 111.251 1.00 114.41 209 GLU C C 1
ATOM 7485 O O . GLU C 1 217 ? 77.216 117.449 111.987 1.00 118.37 209 GLU C O 1
ATOM 7491 N N . GLU C 1 218 ? 76.369 115.727 110.807 1.00 114.89 210 GLU C N 1
ATOM 7492 C CA . GLU C 1 218 ? 74.972 115.998 111.137 1.00 113.25 210 GLU C CA 1
ATOM 7493 C C . GLU C 1 218 ? 74.259 114.700 111.511 1.00 112.43 210 GLU C C 1
ATOM 7494 O O . GLU C 1 218 ? 73.188 114.378 110.993 1.00 113.59 210 GLU C O 1
ATOM 7500 N N . ARG C 1 219 ? 74.869 113.931 112.414 1.00 111.27 211 ARG C N 1
ATOM 7501 C CA . ARG C 1 219 ? 74.288 112.672 112.868 1.00 109.56 211 ARG C CA 1
ATOM 7502 C C . ARG C 1 219 ? 72.903 112.890 113.467 1.00 111.46 211 ARG C C 1
ATOM 7503 O O . ARG C 1 219 ? 72.681 113.820 114.243 1.00 116.08 211 ARG C O 1
ATOM 7511 N N . THR C 1 220 ? 71.963 112.029 113.092 1.00 114.72 212 THR C N 1
ATOM 7512 C CA . THR C 1 220 ? 70.564 112.190 113.462 1.00 115.44 212 THR C CA 1
ATOM 7513 C C . THR C 1 220 ? 70.244 111.339 114.682 1.00 114.99 212 THR C C 1
ATOM 7514 O O . THR C 1 220 ? 70.545 110.142 114.709 1.00 112.03 212 THR C O 1
ATOM 7518 N N . ILE C 1 221 ? 69.637 111.961 115.689 1.00 123.03 213 ILE C N 1
ATOM 7519 C CA . ILE C 1 221 ? 69.113 111.255 116.857 1.00 123.15 213 ILE C CA 1
ATOM 7520 C C . ILE C 1 221 ? 67.650 111.668 117.022 1.00 124.83 213 ILE C C 1
ATOM 7521 O O . ILE C 1 221 ? 67.326 112.650 117.698 1.00 128.50 213 ILE C O 1
ATOM 7526 N N . THR C 1 222 ? 66.750 110.907 116.384 1.00 123.17 214 THR C N 1
ATOM 7527 C CA . THR C 1 222 ? 65.288 111.003 116.453 1.00 123.52 214 THR C CA 1
ATOM 7528 C C . THR C 1 222 ? 64.758 112.432 116.542 1.00 122.45 214 THR C C 1
ATOM 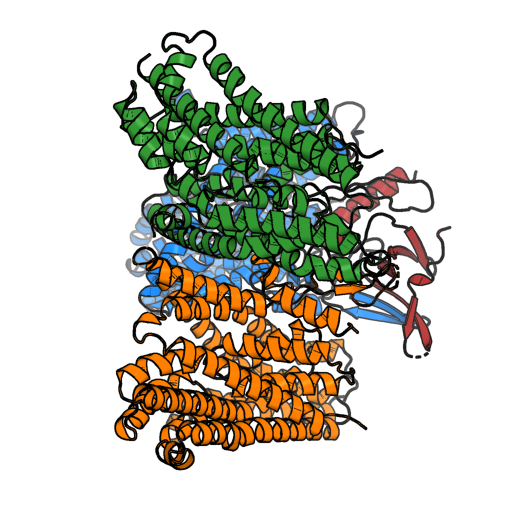7529 O O . THR C 1 222 ? 63.823 112.706 117.300 1.00 122.21 214 THR C O 1
ATOM 7533 N N . GLY C 1 223 ? 65.314 113.344 115.748 1.00 125.47 215 GLY C N 1
ATOM 7534 C CA . GLY C 1 223 ? 64.867 114.719 115.832 1.00 125.65 215 GLY C CA 1
ATOM 7535 C C . GLY C 1 223 ? 65.868 115.777 115.415 1.00 127.23 215 GLY C C 1
ATOM 7536 O O . GLY C 1 223 ? 66.372 115.763 114.288 1.00 127.27 215 GLY C O 1
ATOM 7537 N N . THR C 1 224 ? 66.137 116.711 116.327 1.00 135.44 216 THR C N 1
ATOM 7538 C CA . THR C 1 224 ? 66.848 117.946 116.026 1.00 138.67 216 THR C CA 1
ATOM 7539 C C . THR C 1 224 ? 68.252 117.684 115.476 1.00 138.11 216 THR C C 1
ATOM 7540 O O . THR C 1 224 ? 68.797 116.579 115.546 1.00 130.81 216 THR C O 1
ATOM 7544 N N . ARG C 1 225 ? 68.835 118.747 114.929 1.00 136.76 217 ARG C N 1
ATOM 7545 C CA . ARG C 1 225 ? 70.103 118.689 114.220 1.00 132.03 217 ARG C CA 1
ATOM 7546 C C . ARG C 1 225 ? 71.255 118.931 115.188 1.00 133.00 217 ARG C C 1
ATOM 7547 O O . ARG C 1 225 ? 71.174 119.802 116.059 1.00 132.18 217 ARG C O 1
ATOM 7555 N N . VAL C 1 226 ? 72.329 118.159 115.033 1.00 113.64 218 VAL C N 1
ATOM 7556 C CA . VAL C 1 226 ? 73.539 118.383 115.818 1.00 112.36 218 VAL C CA 1
ATOM 7557 C C . VAL C 1 226 ? 74.681 118.689 114.859 1.00 112.44 218 VAL C C 1
ATOM 7558 O O . VAL C 1 226 ? 74.498 118.672 113.636 1.00 107.66 218 VAL C O 1
ATOM 7562 N N . LYS C 1 227 ? 75.864 118.970 115.401 1.00 114.81 219 LYS C N 1
ATOM 7563 C CA . LYS C 1 227 ? 77.000 119.365 114.574 1.00 113.81 219 LYS C CA 1
ATOM 7564 C C . LYS C 1 227 ? 78.277 118.996 115.318 1.00 112.98 219 LYS C C 1
ATOM 7565 O O . LYS C 1 227 ? 78.638 119.660 116.293 1.00 116.36 219 LYS C O 1
ATOM 7571 N N . VAL C 1 228 ? 78.954 117.943 114.865 1.00 111.22 220 VAL C N 1
ATOM 7572 C CA . VAL C 1 228 ? 80.141 117.419 115.542 1.00 113.93 220 VAL C CA 1
ATOM 7573 C C . VAL C 1 228 ? 81.301 117.302 114.559 1.00 114.55 220 VAL C C 1
ATOM 7574 O O . VAL C 1 228 ? 81.128 116.746 113.466 1.00 117.12 220 VAL C O 1
ATOM 7578 N N . PRO C 1 229 ? 82.487 117.805 114.893 1.00 105.79 221 PRO C N 1
ATOM 7579 C CA . PRO C 1 229 ? 83.653 117.586 114.032 1.00 108.57 221 PRO C CA 1
ATOM 7580 C C . PRO C 1 229 ? 84.314 116.244 114.308 1.00 107.84 221 PRO C C 1
ATOM 7581 O O . PRO C 1 229 ? 84.303 115.737 115.432 1.00 107.19 221 PRO C O 1
ATOM 7585 N N . VAL C 1 230 ? 84.896 115.662 113.257 1.00 96.88 222 VAL C N 1
ATOM 7586 C CA . VAL C 1 230 ? 85.507 114.341 113.380 1.00 98.53 222 VAL C CA 1
ATOM 7587 C C . VAL C 1 230 ? 86.961 114.311 112.916 1.00 105.78 222 VAL C C 1
ATOM 7588 O O . VAL C 1 230 ? 87.748 113.482 113.387 1.00 106.73 222 VAL C O 1
ATOM 7592 N N . GLY C 1 231 ? 87.338 115.204 112.004 1.00 100.76 223 GLY C N 1
ATOM 7593 C CA . GLY C 1 231 ? 88.695 115.193 111.487 1.00 93.25 223 GLY C CA 1
ATOM 7594 C C . GLY C 1 231 ? 89.027 113.972 110.647 1.00 89.41 223 GLY C C 1
ATOM 7595 O O . GLY C 1 231 ? 89.815 113.119 111.066 1.00 89.05 223 GLY C O 1
ATOM 7596 N N . GLN C 1 232 ? 88.430 113.877 109.456 1.00 101.45 224 GLN C N 1
ATOM 7597 C CA . GLN C 1 232 ? 88.523 112.663 108.651 1.00 105.72 224 GLN C CA 1
ATOM 7598 C C . GLN C 1 232 ? 89.914 112.407 108.082 1.00 109.60 224 GLN C C 1
ATOM 7599 O O . GLN C 1 232 ? 90.180 111.280 107.650 1.00 111.21 224 GLN C O 1
ATOM 7605 N N . GLU C 1 233 ? 90.791 113.414 108.057 1.00 109.46 225 GLU C N 1
ATOM 7606 C CA . GLU C 1 233 ? 92.131 113.311 107.468 1.00 106.99 225 GLU C CA 1
ATOM 7607 C C . GLU C 1 233 ? 92.047 112.920 105.987 1.00 104.20 225 GLU C C 1
ATOM 7608 O O . GLU C 1 233 ? 92.472 111.845 105.562 1.00 104.52 225 GLU C O 1
ATOM 7614 N N . VAL C 1 234 ? 91.470 113.843 105.210 1.00 100.65 226 VAL C N 1
ATOM 7615 C CA . VAL C 1 234 ? 91.209 113.599 103.793 1.00 101.85 226 VAL C CA 1
ATOM 7616 C C . VAL C 1 234 ? 92.527 113.485 103.025 1.00 104.15 226 VAL C C 1
ATOM 7617 O O . VAL C 1 234 ? 93.584 113.950 103.465 1.00 109.66 226 VAL C O 1
ATOM 7621 N N . GLU C 1 235 ? 92.459 112.836 101.863 1.00 99.35 227 GLU C N 1
ATOM 7622 C CA . GLU C 1 235 ? 93.635 112.638 101.025 1.00 95.51 227 GLU C CA 1
ATOM 7623 C C . GLU C 1 235 ? 94.171 113.969 100.510 1.00 92.19 227 GLU C C 1
ATOM 7624 O O . GLU C 1 235 ? 93.409 114.872 100.155 1.00 91.05 227 GLU C O 1
ATOM 7630 N N . GLY C 1 236 ? 95.496 114.081 100.471 1.00 101.99 228 GLY C N 1
ATOM 7631 C CA . GLY C 1 236 ? 96.166 115.278 100.002 1.00 103.94 228 GLY C CA 1
ATOM 7632 C C . GLY C 1 236 ? 97.672 115.140 100.094 1.00 103.95 228 GLY C C 1
ATOM 7633 O O . GLY C 1 236 ? 98.220 114.093 99.742 1.00 104.00 228 GLY C O 1
ATOM 7634 N N . MET C 1 237 ? 98.353 116.192 100.545 1.00 117.65 229 MET C N 1
ATOM 7635 C CA . MET C 1 237 ? 99.785 116.111 100.829 1.00 118.21 229 MET C CA 1
ATOM 7636 C C . MET C 1 237 ? 100.149 117.287 101.724 1.00 122.74 229 MET C C 1
ATOM 7637 O O . MET C 1 237 ? 100.061 118.440 101.291 1.00 128.46 229 MET C O 1
ATOM 7642 N N . ASN C 1 238 ? 100.557 117.002 102.959 1.00 104.55 230 ASN C N 1
ATOM 7643 C CA . ASN C 1 238 ? 100.924 118.054 103.906 1.00 103.98 230 ASN C CA 1
ATOM 7644 C C . ASN C 1 238 ? 102.393 118.425 103.726 1.00 103.79 230 ASN C C 1
ATOM 7645 O O . ASN C 1 238 ? 103.299 117.818 104.296 1.00 105.35 230 ASN C O 1
ATOM 7650 N N . ILE C 1 239 ? 102.628 119.457 102.915 1.00 97.35 231 ILE C N 1
ATOM 7651 C CA . ILE C 1 239 ? 103.988 119.938 102.706 1.00 95.76 231 ILE C CA 1
ATOM 7652 C C . ILE C 1 239 ? 104.558 120.514 103.993 1.00 96.00 231 ILE C C 1
ATOM 7653 O O . ILE C 1 239 ? 105.768 120.440 104.226 1.00 99.80 231 ILE C O 1
ATOM 7658 N N . LEU C 1 240 ? 103.708 121.076 104.855 1.00 83.41 232 LEU C N 1
ATOM 7659 C CA . LEU C 1 240 ? 104.188 121.642 106.113 1.00 87.15 232 LEU C CA 1
ATOM 7660 C C . LEU C 1 240 ? 104.921 120.595 106.940 1.00 99.54 232 LEU C C 1
ATOM 7661 O O . LEU C 1 240 ? 106.058 120.815 107.378 1.00 109.15 232 LEU C O 1
ATOM 7666 N N . GLY C 1 241 ? 104.285 119.442 107.154 1.00 91.43 233 GLY C N 1
ATOM 7667 C CA . GLY C 1 241 ? 104.902 118.410 107.968 1.00 90.67 233 GLY C CA 1
ATOM 7668 C C . GLY C 1 241 ? 106.178 117.865 107.360 1.00 90.89 233 GLY C C 1
ATOM 7669 O O . GLY C 1 241 ? 107.182 117.699 108.054 1.00 98.29 233 GLY C O 1
ATOM 7670 N N . LEU C 1 242 ? 106.164 117.599 106.052 1.00 72.66 234 LEU C N 1
ATOM 7671 C CA . LEU C 1 242 ? 107.348 117.050 105.400 1.00 74.52 234 LEU C CA 1
ATOM 7672 C C . LEU C 1 242 ? 108.506 118.038 105.429 1.00 87.15 234 LEU C C 1
ATOM 7673 O O . LEU C 1 242 ? 109.645 117.660 105.721 1.00 94.57 234 LEU C O 1
ATOM 7678 N N . VAL C 1 243 ? 108.229 119.312 105.148 1.00 80.91 235 VAL C N 1
ATOM 7679 C CA . VAL C 1 243 ? 109.276 120.329 105.148 1.00 80.54 235 VAL C CA 1
ATOM 7680 C C . VAL C 1 243 ? 109.853 120.511 106.545 1.00 85.54 235 VAL C C 1
ATOM 7681 O O . VAL C 1 243 ? 111.076 120.557 106.725 1.00 94.40 235 VAL C O 1
ATOM 7685 N N . VAL C 1 244 ? 108.989 120.619 107.558 1.00 68.24 236 VAL C N 1
ATOM 7686 C CA . VAL C 1 244 ? 109.501 120.858 108.903 1.00 74.32 236 VAL C CA 1
ATOM 7687 C C . VAL C 1 244 ? 110.248 119.633 109.422 1.00 87.25 236 VAL C C 1
ATOM 7688 O O . VAL C 1 244 ? 111.266 119.763 110.115 1.00 95.27 236 VAL C O 1
ATOM 7692 N N . PHE C 1 245 ? 109.786 118.426 109.074 1.00 78.68 237 PHE C N 1
ATOM 7693 C CA . PHE C 1 245 ? 110.502 117.224 109.481 1.00 72.42 237 PHE C CA 1
ATOM 7694 C C . PHE C 1 245 ? 111.854 117.135 108.793 1.00 76.83 237 PHE C C 1
ATOM 7695 O O . PHE C 1 245 ? 112.847 116.760 109.421 1.00 86.61 237 PHE C O 1
ATOM 7703 N N . ALA C 1 246 ? 111.915 117.483 107.505 1.00 80.34 238 ALA C N 1
ATOM 7704 C CA . ALA C 1 246 ? 113.191 117.474 106.801 1.00 88.00 238 ALA C CA 1
ATOM 7705 C C . ALA C 1 246 ? 114.155 118.493 107.393 1.00 84.23 238 ALA C C 1
ATOM 7706 O O . ALA C 1 246 ? 115.346 118.208 107.553 1.00 90.32 238 ALA C O 1
ATOM 7708 N N . ILE C 1 247 ? 113.656 119.681 107.736 1.00 74.62 239 ILE C N 1
ATOM 7709 C CA . ILE C 1 247 ? 114.518 120.714 108.305 1.00 80.74 239 ILE C CA 1
ATOM 7710 C C . ILE C 1 247 ? 115.048 120.280 109.667 1.00 87.48 239 ILE C C 1
ATOM 7711 O O . ILE C 1 247 ? 116.248 120.398 109.952 1.00 95.28 239 ILE C O 1
ATOM 7716 N N . VAL C 1 248 ? 114.167 119.766 110.530 1.00 70.45 240 VAL C N 1
ATOM 7717 C CA . VAL C 1 248 ? 114.614 119.357 111.857 1.00 69.23 240 VAL C CA 1
ATOM 7718 C C . VAL C 1 248 ? 115.543 118.147 111.769 1.00 73.98 240 VAL C C 1
ATOM 7719 O O . VAL C 1 248 ? 116.502 118.037 112.544 1.00 88.42 240 VAL C O 1
ATOM 7723 N N . PHE C 1 249 ? 115.307 117.242 110.814 1.00 66.57 241 PHE C N 1
ATOM 7724 C CA . PHE C 1 249 ? 116.206 116.111 110.624 1.00 72.95 241 PHE C CA 1
ATOM 7725 C C . PHE C 1 249 ? 117.570 116.570 110.131 1.00 85.08 241 PHE C C 1
ATOM 7726 O O . PHE C 1 249 ? 118.600 116.029 110.546 1.00 93.25 241 PHE C O 1
ATOM 7734 N N . GLY C 1 250 ? 117.599 117.565 109.244 1.00 81.27 242 GLY C N 1
ATOM 7735 C CA . GLY C 1 250 ? 118.870 118.107 108.801 1.00 77.75 242 GLY C CA 1
ATOM 7736 C C . GLY C 1 250 ? 119.640 118.767 109.927 1.00 76.64 242 GLY C C 1
ATOM 7737 O O . GLY C 1 250 ? 120.859 118.617 110.028 1.00 84.06 242 GLY C O 1
ATOM 7738 N N . VAL C 1 251 ? 118.939 119.500 110.794 1.00 64.87 243 VAL C N 1
ATOM 7739 C CA . VAL C 1 251 ? 119.609 120.115 111.938 1.00 65.64 243 VAL C CA 1
ATOM 7740 C C . VAL C 1 251 ? 120.149 119.043 112.880 1.00 78.27 243 VAL C C 1
ATOM 7741 O O . VAL C 1 251 ? 121.265 119.159 113.404 1.00 86.10 243 VAL C O 1
ATOM 7745 N N . ALA C 1 252 ? 119.372 117.978 113.104 1.00 80.82 244 ALA C N 1
ATOM 7746 C CA . ALA C 1 252 ? 119.846 116.882 113.946 1.00 75.44 244 ALA C CA 1
ATOM 7747 C C . ALA C 1 252 ? 121.071 116.205 113.343 1.00 77.53 244 ALA C C 1
ATOM 7748 O O . ALA C 1 252 ? 122.019 115.864 114.060 1.00 84.34 244 ALA C O 1
ATOM 7750 N N . LEU C 1 253 ? 121.070 116.001 112.024 1.00 75.60 245 LEU C N 1
ATOM 7751 C CA . LEU C 1 253 ? 122.211 115.372 111.368 1.00 84.72 245 LEU C CA 1
ATOM 7752 C C . LEU C 1 253 ? 123.444 116.266 111.419 1.00 89.74 245 LEU C C 1
ATOM 7753 O O . LEU C 1 253 ? 124.570 115.771 111.546 1.00 89.35 245 LEU C O 1
ATOM 7758 N N . ARG C 1 254 ? 123.250 117.582 111.296 1.00 98.15 246 ARG C N 1
ATOM 7759 C CA . ARG C 1 254 ? 124.327 118.528 111.574 1.00 96.20 246 ARG C CA 1
ATOM 7760 C C . ARG C 1 254 ? 124.887 118.321 112.973 1.00 101.59 246 ARG C C 1
ATOM 7761 O O . ARG C 1 254 ? 126.101 118.179 113.157 1.00 106.45 246 ARG C O 1
ATOM 7769 N N . LYS C 1 255 ? 124.010 118.297 113.974 1.00 94.57 247 LYS C N 1
ATOM 7770 C CA . LYS C 1 255 ? 124.456 118.181 115.355 1.00 92.71 247 LYS C CA 1
ATOM 7771 C C . LYS C 1 255 ? 125.000 116.799 115.687 1.00 94.82 247 LYS C C 1
ATOM 7772 O O . LYS C 1 255 ? 125.585 116.626 116.762 1.00 104.91 247 LYS C O 1
ATOM 7778 N N . LEU C 1 256 ? 124.837 115.818 114.800 1.00 93.19 248 LEU C N 1
ATOM 7779 C CA . LEU C 1 256 ? 125.175 114.446 115.159 1.00 95.30 248 LEU C CA 1
ATOM 7780 C C . LEU C 1 256 ? 126.679 114.192 115.074 1.00 100.06 248 LEU C C 1
ATOM 7781 O O . LEU C 1 256 ? 127.329 113.928 116.090 1.00 101.98 248 LEU C O 1
ATOM 7786 N N . GLY C 1 257 ? 127.253 114.270 113.873 1.00 127.64 249 GLY C N 1
ATOM 7787 C CA . GLY C 1 257 ? 128.666 114.015 113.705 1.00 128.85 249 GLY C CA 1
ATOM 7788 C C . GLY C 1 257 ? 129.049 113.392 112.373 1.00 131.67 249 GLY C C 1
ATOM 7789 O O . GLY C 1 257 ? 128.475 113.703 111.325 1.00 135.35 249 GLY C O 1
ATOM 7790 N N . PRO C 1 258 ? 130.044 112.496 112.396 1.00 122.93 250 PRO C N 1
ATOM 7791 C CA . PRO C 1 258 ? 130.603 111.992 111.126 1.00 123.75 250 PRO C CA 1
ATOM 7792 C C . PRO C 1 258 ? 129.689 111.033 110.382 1.00 126.83 250 PRO C C 1
ATOM 7793 O O . PRO C 1 258 ? 129.568 111.129 109.153 1.00 126.29 250 PRO C O 1
ATOM 7797 N N . GLU C 1 259 ? 129.054 110.088 111.077 1.00 132.23 251 GLU C N 1
ATOM 7798 C CA . GLU C 1 259 ? 128.059 109.264 110.399 1.00 135.42 251 GLU C CA 1
ATOM 7799 C C . GLU C 1 259 ? 126.874 110.110 109.954 1.00 131.78 251 GLU C C 1
ATOM 7800 O O . GLU C 1 259 ? 126.195 109.773 108.974 1.00 132.44 251 GLU C O 1
ATOM 7806 N N . GLY C 1 260 ? 126.639 111.230 110.639 1.00 118.65 252 GLY C N 1
ATOM 7807 C CA . GLY C 1 260 ? 125.751 112.239 110.096 1.00 121.30 252 GLY C CA 1
ATOM 7808 C C . GLY C 1 260 ? 126.224 112.750 108.750 1.00 123.83 252 GLY C C 1
ATOM 7809 O O . GLY C 1 260 ? 125.420 112.971 107.846 1.00 126.12 252 GLY C O 1
ATOM 7810 N N . GLU C 1 261 ? 127.540 112.924 108.589 1.00 124.68 253 GLU C N 1
ATOM 7811 C CA . GLU C 1 261 ? 128.073 113.323 107.289 1.00 126.78 253 GLU C CA 1
ATOM 7812 C C . GLU C 1 261 ? 127.899 112.222 106.249 1.00 126.73 253 GLU C C 1
ATOM 7813 O O . GLU C 1 261 ? 127.690 112.515 105.065 1.00 133.07 253 GLU C O 1
ATOM 7819 N N . GLU C 1 262 ? 127.994 110.957 106.662 1.00 109.00 254 GLU C N 1
ATOM 7820 C CA . GLU C 1 262 ? 127.711 109.867 105.731 1.00 111.49 254 GLU C CA 1
ATOM 7821 C C . GLU C 1 262 ? 126.260 109.912 105.258 1.00 112.51 254 GLU C C 1
ATOM 7822 O O . GLU C 1 262 ? 125.976 109.743 104.063 1.00 114.32 254 GLU C O 1
ATOM 7828 N N . LEU C 1 263 ? 125.327 110.147 106.185 1.00 95.01 255 LEU C N 1
ATOM 7829 C CA . LEU C 1 263 ? 123.930 110.333 105.798 1.00 98.12 255 LEU C CA 1
ATOM 7830 C C . LEU C 1 263 ? 123.757 111.555 104.905 1.00 97.26 255 LEU C C 1
ATOM 7831 O O . LEU C 1 263 ? 122.912 111.560 104.002 1.00 99.99 255 LEU C O 1
ATOM 7836 N N . ILE C 1 264 ? 124.539 112.605 105.156 1.00 89.31 256 ILE C N 1
ATOM 7837 C CA . ILE C 1 264 ? 124.496 113.797 104.314 1.00 90.75 256 ILE C CA 1
ATOM 7838 C C . ILE C 1 264 ? 124.876 113.444 102.885 1.00 97.86 256 ILE C C 1
ATOM 7839 O O . ILE C 1 264 ? 124.214 113.857 101.928 1.00 107.27 256 ILE C O 1
ATOM 7844 N N . ARG C 1 265 ? 125.952 112.674 102.723 1.00 102.44 257 ARG C N 1
ATOM 7845 C CA . ARG C 1 265 ? 126.374 112.265 101.386 1.00 102.49 257 ARG C CA 1
ATOM 7846 C C . ARG C 1 265 ? 125.314 111.399 100.717 1.00 98.92 257 ARG C C 1
ATOM 7847 O O . ARG C 1 265 ? 125.034 111.558 99.521 1.00 107.19 257 ARG C O 1
ATOM 7855 N N . PHE C 1 266 ? 124.708 110.484 101.480 1.00 82.25 258 PHE C N 1
ATOM 7856 C CA . PHE C 1 266 ? 123.627 109.654 100.952 1.00 90.92 258 PHE C CA 1
ATOM 7857 C C . PHE C 1 266 ? 122.478 110.507 100.419 1.00 93.98 258 PHE C C 1
ATOM 7858 O O . PHE C 1 266 ? 122.053 110.358 99.262 1.00 95.16 258 PHE C O 1
ATOM 7866 N N . PHE C 1 267 ? 121.977 111.425 101.249 1.00 86.80 259 PHE C N 1
ATOM 7867 C CA . PHE C 1 267 ? 120.834 112.241 100.852 1.00 80.81 259 PHE C CA 1
ATOM 7868 C C . PHE C 1 267 ? 121.189 113.177 99.706 1.00 80.92 259 PHE C C 1
ATOM 7869 O O . PHE C 1 267 ? 120.364 113.414 98.817 1.00 87.02 259 PHE C O 1
ATOM 7877 N N . ASN C 1 268 ? 122.412 113.711 99.699 1.00 86.79 260 ASN C N 1
ATOM 7878 C CA . ASN C 1 268 ? 122.824 114.590 98.612 1.00 88.99 260 ASN C CA 1
ATOM 7879 C C . ASN C 1 268 ? 122.879 113.842 97.289 1.00 94.29 260 ASN C C 1
ATOM 7880 O O . ASN C 1 268 ? 122.413 114.355 96.266 1.00 99.22 260 ASN C O 1
ATOM 7885 N N . SER C 1 269 ? 123.435 112.626 97.287 1.00 96.21 261 SER C N 1
ATOM 7886 C CA . SER C 1 269 ? 123.474 111.841 96.056 1.00 95.09 261 SER C CA 1
ATOM 7887 C C . SER C 1 269 ? 122.068 111.504 95.576 1.00 93.77 261 SER C C 1
ATOM 7888 O O . SER C 1 269 ? 121.781 111.554 94.369 1.00 102.90 261 SER C O 1
ATOM 7891 N N . PHE C 1 270 ? 121.173 111.173 96.511 1.00 78.02 262 PHE C N 1
ATOM 7892 C CA . PHE C 1 270 ? 119.788 110.907 96.137 1.00 82.90 262 PHE C CA 1
ATOM 7893 C C . PHE C 1 270 ? 119.157 112.149 95.512 1.00 87.91 262 PHE C C 1
ATOM 7894 O O . PHE C 1 270 ? 118.403 112.058 94.532 1.00 95.09 262 PHE C O 1
ATOM 7902 N N . ASN C 1 271 ? 119.474 113.326 96.062 1.00 88.31 263 ASN C N 1
ATOM 7903 C CA . ASN C 1 271 ? 118.948 114.580 95.531 1.00 84.78 263 ASN C CA 1
ATOM 7904 C C . ASN C 1 271 ? 119.476 114.870 94.131 1.00 86.57 263 ASN C C 1
ATOM 7905 O O . ASN C 1 271 ? 118.738 115.386 93.287 1.00 88.26 263 ASN C O 1
ATOM 7910 N N . GLU C 1 272 ? 120.756 114.588 93.871 1.00 90.33 264 GLU C N 1
ATOM 7911 C CA . GLU C 1 272 ? 121.273 114.775 92.514 1.00 90.28 264 GLU C CA 1
ATOM 7912 C C . GLU C 1 272 ? 120.594 113.831 91.531 1.00 90.60 264 GLU C C 1
ATOM 7913 O O . GLU C 1 272 ? 120.313 114.214 90.387 1.00 91.74 264 GLU C O 1
ATOM 7919 N N . ALA C 1 273 ? 120.330 112.591 91.952 1.00 88.59 265 ALA C N 1
ATOM 7920 C CA . ALA C 1 273 ? 119.583 111.680 91.086 1.00 88.63 265 ALA C CA 1
ATOM 7921 C C . ALA C 1 273 ? 118.195 112.236 90.777 1.00 95.90 265 ALA C C 1
ATOM 7922 O O . ALA C 1 273 ? 117.733 112.192 89.626 1.00 103.26 265 ALA C O 1
ATOM 7924 N N . THR C 1 274 ? 117.525 112.783 91.794 1.00 99.57 266 THR C N 1
ATOM 7925 C CA . THR C 1 274 ? 116.210 113.380 91.578 1.00 93.76 266 THR C CA 1
ATOM 7926 C C . THR C 1 274 ? 116.290 114.588 90.648 1.00 94.83 266 THR C C 1
ATOM 7927 O O . THR C 1 274 ? 115.409 114.787 89.803 1.00 89.74 266 THR C O 1
ATOM 7931 N N . MET C 1 275 ? 117.338 115.405 90.791 1.00 102.79 267 MET C N 1
ATOM 7932 C CA . MET C 1 275 ? 117.527 116.549 89.902 1.00 99.60 267 MET C CA 1
ATOM 7933 C C . MET C 1 275 ? 117.705 116.102 88.458 1.00 104.39 267 MET C C 1
ATOM 7934 O O . MET C 1 275 ? 117.154 116.718 87.535 1.00 110.04 267 MET C O 1
ATOM 7939 N N . VAL C 1 276 ? 118.481 115.038 88.244 1.00 90.10 268 VAL C N 1
ATOM 7940 C CA . VAL C 1 276 ? 118.664 114.509 86.895 1.00 82.96 268 VAL C CA 1
ATOM 7941 C C . VAL C 1 276 ? 117.330 114.051 86.322 1.00 83.61 268 VAL C C 1
ATOM 7942 O O . VAL C 1 276 ? 117.008 114.319 85.155 1.00 87.70 268 VAL C O 1
ATOM 7946 N N . LEU C 1 277 ? 116.523 113.367 87.137 1.00 83.57 269 LEU C N 1
ATOM 7947 C CA . LEU C 1 277 ? 115.238 112.885 86.637 1.00 81.10 269 LEU C CA 1
ATOM 7948 C C . LEU C 1 277 ? 114.307 114.049 86.300 1.00 87.80 269 LEU C C 1
ATOM 7949 O O . LEU C 1 277 ? 113.567 113.991 85.311 1.00 93.60 269 LEU C O 1
ATOM 7954 N N . VAL C 1 278 ? 114.321 115.109 87.115 1.00 94.36 270 VAL C N 1
ATOM 7955 C CA . VAL C 1 278 ? 113.506 116.291 86.823 1.00 93.66 270 VAL C CA 1
ATOM 7956 C C . VAL C 1 278 ? 113.952 116.946 85.521 1.00 90.02 270 VAL C C 1
ATOM 7957 O O . VAL C 1 278 ? 113.123 117.393 84.714 1.00 97.00 270 VAL C O 1
ATOM 7961 N N . SER C 1 279 ? 115.267 117.033 85.308 1.00 70.03 271 SER C N 1
ATOM 7962 C CA . SER C 1 279 ? 115.776 117.581 84.054 1.00 71.22 271 SER C CA 1
ATOM 7963 C C . SER C 1 279 ? 115.332 116.737 82.867 1.00 75.96 271 SER C C 1
ATOM 7964 O O . SER C 1 279 ? 115.076 117.267 81.780 1.00 83.60 271 SER C O 1
ATOM 7967 N N . TRP C 1 280 ? 115.254 115.418 83.050 1.00 78.66 272 TRP C N 1
ATOM 7968 C CA . TRP C 1 280 ? 114.718 114.561 81.996 1.00 79.53 272 TRP C CA 1
ATOM 7969 C C . TRP C 1 280 ? 113.238 114.835 81.744 1.00 88.54 272 TRP C C 1
ATOM 7970 O O . TRP C 1 280 ? 112.797 114.875 80.590 1.00 95.78 272 TRP C O 1
ATOM 7981 N N . ILE C 1 281 ? 112.456 115.010 82.812 1.00 90.23 273 ILE C N 1
ATOM 7982 C CA . ILE C 1 281 ? 111.010 115.191 82.671 1.00 83.66 273 ILE C CA 1
ATOM 7983 C C . ILE C 1 281 ? 110.693 116.508 81.968 1.00 82.03 273 ILE C C 1
ATOM 7984 O O . ILE C 1 281 ? 109.759 116.594 81.153 1.00 82.30 273 ILE C O 1
ATOM 7989 N N . MET C 1 282 ? 111.467 117.551 82.257 1.00 96.04 274 MET C N 1
ATOM 7990 C CA . MET C 1 282 ? 111.211 118.834 81.614 1.00 94.82 274 MET C CA 1
ATOM 7991 C C . MET C 1 282 ? 111.505 118.812 80.120 1.00 94.16 274 MET C C 1
ATOM 7992 O O . MET C 1 282 ? 111.142 119.763 79.421 1.00 101.43 274 MET C O 1
ATOM 7997 N N . TRP C 1 283 ? 112.151 117.758 79.618 1.00 91.27 275 TRP C N 1
ATOM 7998 C CA . TRP C 1 283 ? 112.271 117.570 78.176 1.00 96.87 275 TRP C CA 1
ATOM 7999 C C . TRP C 1 283 ? 110.947 117.122 77.567 1.00 99.24 275 TRP C C 1
ATOM 8000 O O . TRP C 1 283 ? 110.592 117.543 76.461 1.00 100.36 275 TRP C O 1
ATOM 8011 N N . TYR C 1 284 ? 110.215 116.255 78.268 1.00 94.01 276 TYR C N 1
ATOM 8012 C CA . TYR C 1 284 ? 108.896 115.816 77.827 1.00 94.34 276 TYR C CA 1
ATOM 8013 C C . TYR C 1 284 ? 107.820 116.862 78.081 1.00 93.49 276 TYR C C 1
ATOM 8014 O O . TYR C 1 284 ? 106.758 116.806 77.452 1.00 92.46 276 TYR C O 1
ATOM 8023 N N . ALA C 1 285 ? 108.089 117.820 78.964 1.00 97.93 277 ALA C N 1
ATOM 8024 C CA . ALA C 1 285 ? 107.085 118.821 79.330 1.00 95.99 277 ALA C CA 1
ATOM 8025 C C . ALA C 1 285 ? 106.389 119.547 78.172 1.00 96.85 277 ALA C C 1
ATOM 8026 O O . ALA C 1 285 ? 105.168 119.757 78.277 1.00 104.90 277 ALA C O 1
ATOM 8028 N N . PRO C 1 286 ? 107.064 119.991 77.093 1.00 81.64 278 PRO C N 1
ATOM 8029 C CA . PRO C 1 286 ? 106.353 120.812 76.086 1.00 86.62 278 PRO C CA 1
ATOM 8030 C C . PRO C 1 286 ? 105.158 120.148 75.404 1.00 99.49 278 PRO C C 1
ATOM 8031 O O . PRO C 1 286 ? 104.153 120.826 75.157 1.00 103.05 278 PRO C O 1
ATOM 8035 N N . VAL C 1 287 ? 105.216 118.855 75.084 1.00 89.59 279 VAL C N 1
ATOM 8036 C CA . VAL C 1 287 ? 104.068 118.245 74.414 1.00 82.71 279 VAL C CA 1
ATOM 8037 C C . VAL C 1 287 ? 102.884 118.141 75.372 1.00 84.37 279 VAL C C 1
ATOM 8038 O O . VAL C 1 287 ? 101.729 118.384 74.989 1.00 86.35 279 VAL C O 1
ATOM 8042 N N . GLY C 1 288 ? 103.154 117.809 76.636 1.00 94.60 280 GLY C N 1
ATOM 8043 C CA . GLY C 1 288 ? 102.094 117.794 77.627 1.00 93.77 280 GLY C CA 1
ATOM 8044 C C . GLY C 1 288 ? 101.470 119.159 77.832 1.00 95.05 280 GLY C C 1
ATOM 8045 O O . GLY C 1 288 ? 100.244 119.285 77.902 1.00 105.86 280 GLY C O 1
ATOM 8046 N N . ILE C 1 289 ? 102.298 120.205 77.905 1.00 88.10 281 ILE C N 1
ATOM 8047 C CA . ILE C 1 289 ? 101.737 121.537 78.106 1.00 86.50 281 ILE C CA 1
ATOM 8048 C C . ILE C 1 289 ? 100.945 121.974 76.881 1.00 95.49 281 ILE C C 1
ATOM 8049 O O . ILE C 1 289 ? 99.931 122.666 77.013 1.00 103.54 281 ILE C O 1
ATOM 8054 N N . MET C 1 290 ? 101.355 121.561 75.676 1.00 94.82 282 MET C N 1
ATOM 8055 C CA . MET C 1 290 ? 100.631 122.014 74.491 1.00 101.18 282 MET C CA 1
ATOM 8056 C C . MET C 1 290 ? 99.281 121.306 74.366 1.00 100.58 282 MET C C 1
ATOM 8057 O O . MET C 1 290 ? 98.271 121.943 74.027 1.00 95.17 282 MET C O 1
ATOM 8062 N N . PHE C 1 291 ? 99.225 120.005 74.683 1.00 95.41 283 PHE C N 1
ATOM 8063 C CA . PHE C 1 291 ? 97.921 119.348 74.774 1.00 90.65 283 PHE C CA 1
ATOM 8064 C C . PHE C 1 291 ? 97.059 119.960 75.871 1.00 90.58 283 PHE C C 1
ATOM 8065 O O . PHE C 1 291 ? 95.840 120.084 75.710 1.00 91.22 283 PHE C O 1
ATOM 8073 N N . LEU C 1 292 ? 97.669 120.340 76.998 1.00 97.27 284 LEU C N 1
ATOM 8074 C CA . LEU C 1 292 ? 96.901 120.969 78.067 1.00 94.46 284 LEU C CA 1
ATOM 8075 C C . LEU C 1 292 ? 96.297 122.292 77.614 1.00 96.45 284 LEU C C 1
ATOM 8076 O O . LEU C 1 292 ? 95.128 122.581 77.903 1.00 106.15 284 LEU C O 1
ATOM 8081 N N . VAL C 1 293 ? 97.078 123.104 76.899 1.00 93.83 285 VAL C N 1
ATOM 8082 C CA . VAL C 1 293 ? 96.574 124.379 76.392 1.00 98.24 285 VAL C CA 1
ATOM 8083 C C . VAL C 1 293 ? 95.424 124.150 75.425 1.00 103.19 285 VAL C C 1
ATOM 8084 O O . VAL C 1 293 ? 94.389 124.824 75.497 1.00 106.02 285 VAL C O 1
ATOM 8088 N N . ALA C 1 294 ? 95.587 123.196 74.504 1.00 109.62 286 ALA C N 1
ATOM 8089 C CA . ALA C 1 294 ? 94.526 122.926 73.536 1.00 109.27 286 ALA C CA 1
ATOM 8090 C C . ALA C 1 294 ? 93.246 122.468 74.231 1.00 110.42 286 ALA C C 1
ATOM 8091 O O . ALA C 1 294 ? 92.146 122.945 73.916 1.00 109.97 286 ALA C O 1
ATOM 8093 N N . SER C 1 295 ? 93.377 121.552 75.195 1.00 108.27 287 SER C N 1
ATOM 8094 C CA . SER C 1 295 ? 92.207 121.032 75.894 1.00 106.00 287 SER C CA 1
ATOM 8095 C C . SER C 1 295 ? 91.501 122.122 76.688 1.00 104.04 287 SER C C 1
ATOM 8096 O O . SER C 1 295 ? 90.269 122.218 76.665 1.00 104.51 287 SER C O 1
ATOM 8099 N N . LYS C 1 296 ? 92.260 122.962 77.393 1.00 106.25 288 LYS C N 1
ATOM 8100 C CA . LYS C 1 296 ? 91.615 123.995 78.193 1.00 107.40 288 LYS C CA 1
ATOM 8101 C C . LYS C 1 296 ? 91.022 125.096 77.327 1.00 109.61 288 LYS C C 1
ATOM 8102 O O . LYS C 1 296 ? 90.030 125.718 77.721 1.00 113.33 288 LYS C O 1
ATOM 8108 N N . ILE C 1 297 ? 91.606 125.355 76.156 1.00 108.20 289 ILE C N 1
ATOM 8109 C CA . ILE C 1 297 ? 91.033 126.358 75.268 1.00 106.25 289 ILE C CA 1
ATOM 8110 C C . ILE C 1 297 ? 89.723 125.857 74.677 1.00 108.80 289 ILE C C 1
ATOM 8111 O O . ILE C 1 297 ? 88.733 126.596 74.620 1.00 114.86 289 ILE C O 1
ATOM 8116 N N . VAL C 1 298 ? 89.682 124.593 74.245 1.00 119.54 290 VAL C N 1
ATOM 8117 C CA . VAL C 1 298 ? 88.442 124.093 73.657 1.00 122.81 290 VAL C CA 1
ATOM 8118 C C . VAL C 1 298 ? 87.385 123.869 74.736 1.00 123.66 290 VAL C C 1
ATOM 8119 O O . VAL C 1 298 ? 86.181 123.931 74.456 1.00 126.33 290 VAL C O 1
ATOM 8123 N N . GLU C 1 299 ? 87.803 123.626 75.982 1.00 128.91 291 GLU C N 1
ATOM 8124 C CA . GLU C 1 299 ? 86.837 123.420 77.059 1.00 128.90 291 GLU C CA 1
ATOM 8125 C C . GLU C 1 299 ? 86.048 124.690 77.356 1.00 129.29 291 GLU C C 1
ATOM 8126 O O . GLU C 1 299 ? 84.833 124.633 77.578 1.00 127.60 291 GLU C O 1
ATOM 8132 N N . MET C 1 300 ? 86.718 125.839 77.374 1.00 134.29 292 MET C N 1
ATOM 8133 C CA . MET C 1 300 ? 86.064 127.087 77.738 1.00 132.64 292 MET C CA 1
ATOM 8134 C C . MET C 1 300 ? 85.045 127.496 76.682 1.00 133.04 292 MET C C 1
ATOM 8135 O O . MET C 1 300 ? 85.198 127.212 75.491 1.00 131.93 292 MET C O 1
ATOM 8140 N N . GLU C 1 301 ? 83.983 128.162 77.143 1.00 142.90 293 GLU C N 1
ATOM 8141 C CA . GLU C 1 301 ? 82.914 128.578 76.243 1.00 144.98 293 GLU C CA 1
ATOM 8142 C C . GLU C 1 301 ? 83.416 129.574 75.205 1.00 145.68 293 GLU C C 1
ATOM 8143 O O . GLU C 1 301 ? 83.086 129.465 74.019 1.00 147.31 293 GLU C O 1
ATOM 8149 N N . ASP C 1 302 ? 84.219 130.547 75.629 1.00 139.08 294 ASP C N 1
ATOM 8150 C CA . ASP C 1 302 ? 84.742 131.573 74.739 1.00 137.71 294 ASP C CA 1
ATOM 8151 C C . ASP C 1 302 ? 86.235 131.729 74.979 1.00 139.69 294 ASP C C 1
ATOM 8152 O O . ASP C 1 302 ? 86.680 131.782 76.129 1.00 141.37 294 ASP C O 1
ATOM 8157 N N . VAL C 1 303 ? 87.003 131.802 73.890 1.00 135.35 295 VAL C N 1
ATOM 8158 C CA . VAL C 1 303 ? 88.447 131.962 74.015 1.00 133.35 295 VAL C CA 1
ATOM 8159 C C . VAL C 1 303 ? 88.805 133.364 74.493 1.00 130.29 295 VAL C C 1
ATOM 8160 O O . VAL C 1 303 ? 89.849 133.562 75.126 1.00 128.92 295 VAL C O 1
ATOM 8164 N N . VAL C 1 304 ? 87.959 134.357 74.208 1.00 124.49 296 VAL C N 1
ATOM 8165 C CA . VAL C 1 304 ? 88.254 135.716 74.645 1.00 123.30 296 VAL C CA 1
ATOM 8166 C C . VAL C 1 304 ? 87.958 135.926 76.123 1.00 123.54 296 VAL C C 1
ATOM 8167 O O . VAL C 1 304 ? 88.521 136.843 76.731 1.00 124.32 296 VAL C O 1
ATOM 8171 N N . LEU C 1 305 ? 87.091 135.109 76.718 1.00 125.83 297 LEU C N 1
ATOM 8172 C CA . LEU C 1 305 ? 86.794 135.233 78.138 1.00 126.14 297 LEU C CA 1
ATOM 8173 C C . LEU C 1 305 ? 87.858 134.600 79.022 1.00 126.69 297 LEU C C 1
ATOM 8174 O O . LEU C 1 305 ? 87.812 134.778 80.244 1.00 130.32 297 LEU C O 1
ATOM 8179 N N . LEU C 1 306 ? 88.807 133.870 78.443 1.00 134.62 298 LEU C N 1
ATOM 8180 C CA . LEU C 1 306 ? 89.910 133.290 79.195 1.00 139.90 298 LEU C CA 1
ATOM 8181 C C . LEU C 1 306 ? 91.200 134.086 79.053 1.00 139.53 298 LEU C C 1
ATOM 8182 O O . LEU C 1 306 ? 91.967 134.191 80.017 1.00 134.94 298 LEU C O 1
ATOM 8187 N N . PHE C 1 307 ? 91.457 134.646 77.867 1.00 137.56 299 PHE C N 1
ATOM 8188 C CA . PHE C 1 307 ? 92.664 135.443 77.671 1.00 135.46 299 PHE C CA 1
ATOM 8189 C C . PHE C 1 307 ? 92.650 136.694 78.539 1.00 131.95 299 PHE C C 1
ATOM 8190 O O . PHE C 1 307 ? 93.696 137.118 79.038 1.00 132.69 299 PHE C O 1
ATOM 8198 N N . THR C 1 308 ? 91.479 137.309 78.720 1.00 125.16 300 THR C N 1
ATOM 8199 C CA . THR C 1 308 ? 91.405 138.477 79.591 1.00 127.14 300 THR C CA 1
ATOM 8200 C C . THR C 1 308 ? 91.709 138.106 81.040 1.00 133.12 300 THR C C 1
ATOM 8201 O O . THR C 1 308 ? 92.394 138.857 81.746 1.00 141.53 300 THR C O 1
ATOM 8205 N N . SER C 1 309 ? 91.226 136.947 81.495 1.00 132.05 301 SER C N 1
ATOM 8206 C CA . SER C 1 309 ? 91.544 136.491 82.844 1.00 135.56 301 SER C CA 1
ATOM 8207 C C . SER C 1 309 ? 93.032 136.195 82.991 1.00 134.87 301 SER C C 1
ATOM 8208 O O . SER C 1 309 ? 93.640 136.530 84.015 1.00 128.50 301 SER C O 1
ATOM 8211 N N . LEU C 1 310 ? 93.635 135.573 81.975 1.00 133.39 302 LEU C N 1
ATOM 8212 C CA . LEU C 1 310 ? 95.072 135.320 82.010 1.00 130.98 302 LEU C CA 1
ATOM 8213 C C . LEU C 1 310 ? 95.861 136.623 82.034 1.00 128.17 302 LEU C C 1
ATOM 8214 O O . LEU C 1 310 ? 96.882 136.726 82.722 1.00 129.02 302 LEU C O 1
ATOM 8219 N N . GLY C 1 311 ? 95.412 137.622 81.272 1.00 122.68 303 GLY C N 1
ATOM 8220 C CA . GLY C 1 311 ? 96.068 138.918 81.298 1.00 119.45 303 GLY C CA 1
ATOM 8221 C C . GLY C 1 311 ? 95.975 139.586 82.654 1.00 116.93 303 GLY C C 1
ATOM 8222 O O . GLY C 1 311 ? 96.957 140.147 83.147 1.00 125.66 303 GLY C O 1
ATOM 8223 N N . LYS C 1 312 ? 94.797 139.527 83.279 1.00 119.66 304 LYS C N 1
ATOM 8224 C CA . LYS C 1 312 ? 94.653 140.065 84.629 1.00 125.29 304 LYS C CA 1
ATOM 8225 C C . LYS C 1 312 ? 95.573 139.343 85.604 1.00 131.83 304 LYS C C 1
ATOM 8226 O O . LYS C 1 312 ? 96.208 139.973 86.458 1.00 134.98 304 LYS C O 1
ATOM 8232 N N . TYR C 1 313 ? 95.665 138.018 85.479 1.00 126.24 305 TYR C N 1
ATOM 8233 C CA . TYR C 1 313 ? 96.497 137.227 86.381 1.00 126.13 305 TYR C CA 1
ATOM 8234 C C . TYR C 1 313 ? 97.977 137.560 86.223 1.00 125.16 305 TYR C C 1
ATOM 8235 O O . TYR C 1 313 ? 98.691 137.750 87.217 1.00 119.09 305 TYR C O 1
ATOM 8244 N N . ILE C 1 314 ? 98.460 137.625 84.980 1.00 123.94 306 ILE C N 1
ATOM 8245 C CA . ILE C 1 314 ? 99.868 137.936 84.759 1.00 119.98 306 ILE C CA 1
ATOM 8246 C C . ILE C 1 314 ? 100.171 139.368 85.179 1.00 117.48 306 ILE C C 1
ATOM 8247 O O . ILE C 1 314 ? 101.252 139.652 85.710 1.00 122.29 306 ILE C O 1
ATOM 8252 N N . PHE C 1 315 ? 99.224 140.291 84.977 1.00 107.26 307 PHE C N 1
ATOM 8253 C CA . PHE C 1 315 ? 99.434 141.654 85.445 1.00 100.10 307 PHE C CA 1
ATOM 8254 C C . PHE C 1 315 ? 99.532 141.703 86.959 1.00 104.72 307 PHE C C 1
ATOM 8255 O O . PHE C 1 315 ? 100.382 142.412 87.505 1.00 119.97 307 PHE C O 1
ATOM 8263 N N . CYS C 1 316 ? 98.674 140.954 87.655 1.00 114.00 308 CYS C N 1
ATOM 8264 C CA . CYS C 1 316 ? 98.741 140.925 89.113 1.00 124.58 308 CYS C CA 1
ATOM 8265 C C . CYS C 1 316 ? 100.063 140.339 89.596 1.00 127.22 308 CYS C C 1
ATOM 8266 O O . CYS C 1 316 ? 100.686 140.877 90.519 1.00 125.69 308 CYS C O 1
ATOM 8269 N N . CYS C 1 317 ? 100.511 139.243 88.976 1.00 114.01 309 CYS C N 1
ATOM 8270 C CA . CYS C 1 317 ? 101.769 138.619 89.382 1.00 113.10 309 CYS C CA 1
ATOM 8271 C C . CYS C 1 317 ? 102.954 139.552 89.153 1.00 108.03 309 CYS C C 1
ATOM 8272 O O . CYS C 1 317 ? 103.807 139.725 90.034 1.00 105.30 309 CYS C O 1
ATOM 8275 N N . ILE C 1 318 ? 103.017 140.174 87.973 1.00 99.40 310 ILE C N 1
ATOM 8276 C CA . ILE C 1 318 ? 104.130 141.062 87.657 1.00 92.90 310 ILE C CA 1
ATOM 8277 C C . ILE C 1 318 ? 104.099 142.296 88.548 1.00 91.69 310 ILE C C 1
ATOM 8278 O O . ILE C 1 318 ? 105.144 142.768 89.011 1.00 101.97 310 ILE C O 1
ATOM 8283 N N . LEU C 1 319 ? 102.906 142.838 88.806 1.00 108.02 311 LEU C N 1
ATOM 8284 C CA . LEU C 1 319 ? 102.794 143.990 89.688 1.00 110.47 311 LEU C CA 1
ATOM 8285 C C . LEU C 1 319 ? 103.250 143.646 91.095 1.00 117.01 311 LEU C C 1
ATOM 8286 O O . LEU C 1 319 ? 103.955 144.433 91.731 1.00 127.25 311 LEU C O 1
ATOM 8291 N N . GLY C 1 320 ? 102.862 142.471 91.597 1.00 118.08 312 GLY C N 1
ATOM 8292 C CA . GLY C 1 320 ? 103.315 142.061 92.916 1.00 126.47 312 GLY C CA 1
ATOM 8293 C C . GLY C 1 320 ? 104.821 141.900 92.990 1.00 127.88 312 GLY C C 1
ATOM 8294 O O . GLY C 1 320 ? 105.456 142.349 93.948 1.00 124.40 312 GLY C O 1
ATOM 8295 N N . HIS C 1 321 ? 105.414 141.270 91.972 1.00 115.21 313 HIS C N 1
ATOM 8296 C CA . HIS C 1 321 ? 106.863 141.092 91.947 1.00 109.07 313 HIS C CA 1
ATOM 8297 C C . HIS C 1 321 ? 107.587 142.432 91.908 1.00 105.51 313 HIS C C 1
ATOM 8298 O O . HIS C 1 321 ? 108.560 142.648 92.642 1.00 108.73 313 HIS C O 1
ATOM 8305 N N . ALA C 1 322 ? 107.135 143.337 91.038 1.00 106.55 314 ALA C N 1
ATOM 8306 C CA . ALA C 1 322 ? 107.776 144.641 90.927 1.00 105.32 314 ALA C CA 1
ATOM 8307 C C . ALA C 1 322 ? 107.629 145.434 92.217 1.00 106.41 314 ALA C C 1
ATOM 8308 O O . ALA C 1 322 ? 108.599 146.035 92.694 1.00 113.28 314 ALA C O 1
ATOM 8310 N N . ILE C 1 323 ? 106.430 145.428 92.809 1.00 105.08 315 ILE C N 1
ATOM 8311 C CA . ILE C 1 323 ? 106.207 146.150 94.057 1.00 105.55 315 ILE C CA 1
ATOM 8312 C C . ILE C 1 323 ? 107.119 145.609 95.146 1.00 109.41 315 ILE C C 1
ATOM 8313 O O . ILE C 1 323 ? 107.803 146.373 95.835 1.00 115.41 315 ILE C O 1
ATOM 8318 N N . HIS C 1 324 ? 107.173 144.283 95.291 1.00 105.37 316 HIS C N 1
ATOM 8319 C CA . HIS C 1 324 ? 108.054 143.684 96.287 1.00 108.74 316 HIS C CA 1
ATOM 8320 C C . HIS C 1 324 ? 109.495 144.119 96.061 1.00 108.11 316 HIS C C 1
ATOM 8321 O O . HIS C 1 324 ? 110.057 144.885 96.854 1.00 110.81 316 HIS C O 1
ATOM 8328 N N . GLY C 1 325 ? 110.072 143.718 94.927 1.00 108.59 317 GLY C N 1
ATOM 8329 C CA . GLY C 1 325 ? 111.480 143.956 94.672 1.00 108.05 317 GLY C CA 1
ATOM 8330 C C . GLY C 1 325 ? 111.875 145.416 94.590 1.00 106.43 317 GLY C C 1
ATOM 8331 O O . GLY C 1 325 ? 113.065 145.726 94.683 1.00 102.57 317 GLY C O 1
ATOM 8332 N N . LEU C 1 326 ? 110.915 146.329 94.435 1.00 115.79 318 LEU C N 1
ATOM 8333 C CA . LEU C 1 326 ? 111.261 147.728 94.254 1.00 112.98 318 LEU C CA 1
ATOM 8334 C C . LEU C 1 326 ? 110.849 148.640 95.402 1.00 111.83 318 LEU C C 1
ATOM 8335 O O . LEU C 1 326 ? 111.283 149.796 95.420 1.00 113.69 318 LEU C O 1
ATOM 8340 N N . ILE C 1 327 ? 110.032 148.184 96.354 1.00 109.90 319 ILE C N 1
ATOM 8341 C CA . ILE C 1 327 ? 109.703 149.094 97.445 1.00 110.72 319 ILE C CA 1
ATOM 8342 C C . ILE C 1 327 ? 109.864 148.401 98.795 1.00 114.60 319 ILE C C 1
ATOM 8343 O O . ILE C 1 327 ? 109.902 149.070 99.832 1.00 116.90 319 ILE C O 1
ATOM 8348 N N . VAL C 1 328 ? 109.979 147.072 98.818 1.00 118.97 320 VAL C N 1
ATOM 8349 C CA . VAL C 1 328 ? 110.100 146.381 100.098 1.00 121.84 320 VAL C CA 1
ATOM 8350 C C . VAL C 1 328 ? 111.541 146.416 100.597 1.00 130.27 320 VAL C C 1
ATOM 8351 O O . VAL C 1 328 ? 111.821 146.898 101.701 1.00 131.00 320 VAL C O 1
ATOM 8355 N N . LEU C 1 329 ? 112.472 145.902 99.792 1.00 114.20 321 LEU C N 1
ATOM 8356 C CA . LEU C 1 329 ? 113.875 145.868 100.201 1.00 103.50 321 LEU C CA 1
ATOM 8357 C C . LEU C 1 329 ? 114.489 147.252 100.417 1.00 103.65 321 LEU C C 1
ATOM 8358 O O . LEU C 1 329 ? 115.229 147.416 101.406 1.00 108.27 321 LEU C O 1
ATOM 8363 N N . PRO C 1 330 ? 114.265 148.261 99.563 1.00 113.62 322 PRO C N 1
ATOM 8364 C CA . PRO C 1 330 ? 114.682 149.618 99.956 1.00 120.22 322 PRO C CA 1
ATOM 8365 C C . PRO C 1 330 ? 114.039 150.088 101.249 1.00 124.04 322 PRO C C 1
ATOM 8366 O O . PRO C 1 330 ? 114.685 150.787 102.039 1.00 127.91 322 PRO C O 1
ATOM 8370 N N . LEU C 1 331 ? 112.784 149.710 101.503 1.00 127.00 323 LEU C N 1
ATOM 8371 C CA . LEU C 1 331 ? 112.188 150.010 102.800 1.00 126.51 323 LEU C CA 1
ATOM 8372 C C . LEU C 1 331 ? 112.816 149.170 103.904 1.00 128.77 323 LEU C C 1
ATOM 8373 O O . LEU C 1 331 ? 112.818 149.585 105.068 1.00 132.57 323 LEU C O 1
ATOM 8378 N N . ILE C 1 332 ? 113.340 147.988 103.567 1.00 123.17 324 ILE C N 1
ATOM 8379 C CA . ILE C 1 332 ? 114.080 147.207 104.553 1.00 123.74 324 ILE C CA 1
ATOM 8380 C C . ILE C 1 332 ? 115.337 147.956 104.975 1.00 122.59 324 ILE C C 1
ATOM 8381 O O . ILE C 1 332 ? 115.697 147.978 106.159 1.00 124.17 324 ILE C O 1
ATOM 8386 N N . TYR C 1 333 ? 116.022 148.588 104.019 1.00 127.39 325 TYR C N 1
ATOM 8387 C CA . TYR C 1 333 ? 117.120 149.482 104.384 1.00 129.36 325 TYR C CA 1
ATOM 8388 C C . TYR C 1 333 ? 116.624 150.663 105.213 1.00 128.87 325 TYR C C 1
ATOM 8389 O O . TYR C 1 333 ? 117.145 150.932 106.301 1.00 133.40 325 TYR C O 1
ATOM 8398 N N . PHE C 1 334 ? 115.612 151.375 104.712 1.00 136.25 326 PHE C N 1
ATOM 8399 C CA . PHE C 1 334 ? 114.988 152.507 105.396 1.00 141.86 326 PHE C CA 1
ATOM 8400 C C . PHE C 1 334 ? 116.003 153.570 105.803 1.00 144.05 326 PHE C C 1
ATOM 8401 O O . PHE C 1 334 ? 116.389 154.412 104.986 1.00 142.26 326 PHE C O 1
ATOM 8409 N N . ALA C 1 335 ? 116.438 153.537 107.062 1.00 154.50 327 ALA C N 1
ATOM 8410 C CA . ALA C 1 335 ? 117.362 154.523 107.605 1.00 154.31 327 ALA C CA 1
ATOM 8411 C C . ALA C 1 335 ? 118.803 154.030 107.625 1.00 153.16 327 ALA C C 1
ATOM 8412 O O . ALA C 1 335 ? 119.667 154.699 108.201 1.00 150.04 327 ALA C O 1
ATOM 8414 N N . PHE C 1 336 ? 119.085 152.883 107.005 1.00 146.33 328 PHE C N 1
ATOM 8415 C CA . PHE C 1 336 ? 120.444 152.364 106.918 1.00 143.07 328 PHE C CA 1
ATOM 8416 C C . PHE C 1 336 ? 121.166 152.864 105.676 1.00 143.34 328 PHE C C 1
ATOM 8417 O O . PHE C 1 336 ? 122.056 152.174 105.160 1.00 139.98 328 PHE C O 1
ATOM 8425 N N . THR C 1 337 ? 120.805 154.047 105.176 1.00 153.54 329 THR C N 1
ATOM 8426 C CA . THR C 1 337 ? 121.311 154.527 103.892 1.00 151.47 329 THR C CA 1
ATOM 8427 C C . THR C 1 337 ? 122.751 155.030 104.014 1.00 152.95 329 THR C C 1
ATOM 8428 O O . THR C 1 337 ? 123.072 156.185 103.737 1.00 154.64 329 THR C O 1
ATOM 8432 N N . ARG C 1 338 ? 123.626 154.127 104.445 1.00 162.54 330 ARG C N 1
ATOM 8433 C CA . ARG C 1 338 ? 125.063 154.306 104.322 1.00 164.54 330 ARG C CA 1
ATOM 8434 C C . ARG C 1 338 ? 125.624 153.501 103.162 1.00 164.91 330 ARG C C 1
ATOM 8435 O O . ARG C 1 338 ? 126.845 153.457 102.980 1.00 163.12 330 ARG C O 1
ATOM 8443 N N . LYS C 1 339 ? 124.755 152.865 102.373 1.00 175.20 331 LYS C N 1
ATOM 8444 C CA . LYS C 1 339 ? 125.195 152.011 101.278 1.00 175.28 331 LYS C CA 1
ATOM 8445 C C . LYS C 1 339 ? 124.418 152.238 99.988 1.00 175.87 331 LYS C C 1
ATOM 8446 O O . LYS C 1 339 ? 124.309 151.302 99.194 1.00 174.63 331 LYS C O 1
ATOM 8452 N N . ASN C 1 340 ? 123.790 153.425 99.812 1.00 171.67 332 ASN C N 1
ATOM 8453 C CA . ASN C 1 340 ? 123.073 153.915 98.624 1.00 169.19 332 ASN C CA 1
ATOM 8454 C C . ASN C 1 340 ? 122.293 152.808 97.906 1.00 170.03 332 ASN C C 1
ATOM 8455 O O . ASN C 1 340 ? 122.772 152.236 96.920 1.00 171.07 332 ASN C O 1
ATOM 8460 N N . PRO C 1 341 ? 121.072 152.506 98.368 1.00 143.99 333 PRO C N 1
ATOM 8461 C CA . PRO C 1 341 ? 120.362 151.305 97.879 1.00 141.96 333 PRO C CA 1
ATOM 8462 C C . PRO C 1 341 ? 120.179 151.168 96.373 1.00 142.36 333 PRO C C 1
ATOM 8463 O O . PRO C 1 341 ? 120.384 150.067 95.848 1.00 140.13 333 PRO C O 1
ATOM 8467 N N . TYR C 1 342 ? 119.801 152.228 95.654 1.00 148.81 334 TYR C N 1
ATOM 8468 C CA . TYR C 1 342 ? 119.667 152.081 94.207 1.00 149.40 334 TYR C CA 1
ATOM 8469 C C . TYR C 1 342 ? 121.022 152.001 93.516 1.00 152.01 334 TYR C C 1
ATOM 8470 O O . TYR C 1 342 ? 121.188 151.249 92.549 1.00 150.43 334 TYR C O 1
ATOM 8479 N N . ARG C 1 343 ? 122.005 152.756 94.007 1.00 164.12 335 ARG C N 1
ATOM 8480 C CA . ARG C 1 343 ? 123.366 152.628 93.498 1.00 161.60 335 ARG C CA 1
ATOM 8481 C C . ARG C 1 343 ? 123.972 151.277 93.860 1.00 161.00 335 ARG C C 1
ATOM 8482 O O . ARG C 1 343 ? 124.690 150.678 93.052 1.00 165.45 335 ARG C O 1
ATOM 8490 N N . PHE C 1 344 ? 123.707 150.787 95.073 1.00 153.08 336 PHE C N 1
ATOM 8491 C CA . PHE C 1 344 ? 124.206 149.469 95.455 1.00 156.72 336 PHE C CA 1
ATOM 8492 C C . PHE C 1 344 ? 123.616 148.382 94.565 1.00 157.75 336 PHE C C 1
ATOM 8493 O O . PHE C 1 344 ? 124.305 147.419 94.210 1.00 157.62 336 PHE C O 1
ATOM 8501 N N . LEU C 1 345 ? 122.341 148.518 94.192 1.00 139.49 337 LEU C N 1
ATOM 8502 C CA . LEU C 1 345 ? 121.738 147.533 93.302 1.00 136.36 337 LEU C CA 1
ATOM 8503 C C . LEU C 1 345 ? 122.262 147.677 91.878 1.00 140.17 337 LEU C C 1
ATOM 8504 O O . LEU C 1 345 ? 122.510 146.675 91.199 1.00 140.48 337 LEU C O 1
ATOM 8509 N N . LEU C 1 346 ? 122.445 148.916 91.410 1.00 151.84 338 LEU C N 1
ATOM 8510 C CA . LEU C 1 346 ? 123.014 149.174 90.091 1.00 151.58 338 LEU C CA 1
ATOM 8511 C C . LEU C 1 346 ? 124.482 148.776 90.003 1.00 153.53 338 LEU C C 1
ATOM 8512 O O . LEU C 1 346 ? 125.016 148.659 88.894 1.00 151.04 338 LEU C O 1
ATOM 8517 N N . GLY C 1 347 ? 125.130 148.541 91.145 1.00 155.10 339 GLY C N 1
ATOM 8518 C CA . GLY C 1 347 ? 126.441 147.915 91.142 1.00 149.80 339 GLY C CA 1
ATOM 8519 C C . GLY C 1 347 ? 126.457 146.565 90.455 1.00 151.02 339 GLY C C 1
ATOM 8520 O O . GLY C 1 347 ? 127.481 146.160 89.897 1.00 153.18 339 GLY C O 1
ATOM 8521 N N . LEU C 1 348 ? 125.334 145.852 90.481 1.00 146.29 340 LEU C N 1
ATOM 8522 C CA . LEU C 1 348 ? 125.250 144.502 89.941 1.00 147.05 340 LEU C CA 1
ATOM 8523 C C . LEU C 1 348 ? 124.126 144.451 88.922 1.00 148.86 340 LEU C C 1
ATOM 8524 O O . LEU C 1 348 ? 122.969 144.717 89.261 1.00 151.62 340 LEU C O 1
ATOM 8529 N N . LEU C 1 349 ? 124.458 144.104 87.679 1.00 137.32 341 LEU C N 1
ATOM 8530 C CA . LEU C 1 349 ? 123.412 143.965 86.677 1.00 137.12 341 LEU C CA 1
ATOM 8531 C C . LEU C 1 349 ? 123.602 142.655 85.929 1.00 135.02 341 LEU C C 1
ATOM 8532 O O . LEU C 1 349 ? 122.616 142.036 85.516 1.00 138.72 341 LEU C O 1
ATOM 8537 N N . THR C 1 350 ? 124.858 142.257 85.711 1.00 129.04 342 THR C N 1
ATOM 8538 C CA . THR C 1 350 ? 125.151 141.005 85.012 1.00 131.85 342 THR C CA 1
ATOM 8539 C C . THR C 1 350 ? 124.360 139.804 85.540 1.00 130.07 342 THR C C 1
ATOM 8540 O O . THR C 1 350 ? 123.823 139.048 84.711 1.00 135.53 342 THR C O 1
ATOM 8544 N N . PRO C 1 351 ? 124.227 139.573 86.858 1.00 121.19 343 PRO C N 1
ATOM 8545 C CA . PRO C 1 351 ? 123.475 138.386 87.292 1.00 127.74 343 PRO C CA 1
ATOM 8546 C C . PRO C 1 351 ? 121.987 138.503 87.049 1.00 124.90 343 PRO C C 1
ATOM 8547 O O . PRO C 1 351 ? 121.344 137.496 86.742 1.00 120.43 343 PRO C O 1
ATOM 8551 N N . LEU C 1 352 ? 121.407 139.693 87.221 1.00 112.90 344 LEU C N 1
ATOM 8552 C CA . LEU C 1 352 ? 119.987 139.856 86.931 1.00 108.95 344 LEU C CA 1
ATOM 8553 C C . LEU C 1 352 ? 119.709 139.620 85.453 1.00 111.65 344 LEU C C 1
ATOM 8554 O O . LEU C 1 352 ? 118.725 138.962 85.099 1.00 115.00 344 LEU C O 1
ATOM 8559 N N . ALA C 1 353 ? 120.569 140.140 84.576 1.00 120.86 345 ALA C N 1
ATOM 8560 C CA . ALA C 1 353 ? 120.398 139.899 83.147 1.00 119.75 345 ALA C CA 1
ATOM 8561 C C . ALA C 1 353 ? 120.539 138.418 82.819 1.00 116.56 345 ALA C C 1
ATOM 8562 O O . ALA C 1 353 ? 119.771 137.877 82.015 1.00 121.06 345 ALA C O 1
ATOM 8564 N N . THR C 1 354 ? 121.508 137.741 83.443 1.00 114.69 346 THR C N 1
ATOM 8565 C CA . THR C 1 354 ? 121.677 136.311 83.201 1.00 116.10 346 THR C CA 1
ATOM 8566 C C . THR C 1 354 ? 120.480 135.512 83.706 1.00 120.85 346 THR C C 1
ATOM 8567 O O . THR C 1 354 ? 119.983 134.623 83.007 1.00 126.76 346 THR C O 1
ATOM 8571 N N . ALA C 1 355 ? 119.999 135.821 84.912 1.00 116.33 347 ALA C N 1
ATOM 8572 C CA . ALA C 1 355 ? 118.851 135.133 85.487 1.00 118.09 347 ALA C CA 1
ATOM 8573 C C . ALA C 1 355 ? 117.549 135.490 84.789 1.00 115.57 347 ALA C C 1
ATOM 8574 O O . ALA C 1 355 ? 116.545 134.805 84.994 1.00 113.29 347 ALA C O 1
ATOM 8576 N N . PHE C 1 356 ? 117.528 136.566 84.011 1.00 119.87 348 PHE C N 1
ATOM 8577 C CA . PHE C 1 356 ? 116.385 136.830 83.151 1.00 120.59 348 PHE C CA 1
ATOM 8578 C C . PHE C 1 356 ? 116.507 136.104 81.819 1.00 122.38 348 PHE C C 1
ATOM 8579 O O . PHE C 1 356 ? 115.489 135.715 81.237 1.00 125.08 348 PHE C O 1
ATOM 8587 N N . GLY C 1 357 ? 117.730 135.919 81.327 1.00 126.30 349 GLY C N 1
ATOM 8588 C CA . GLY C 1 357 ? 117.961 135.148 80.121 1.00 125.42 349 GLY C CA 1
ATOM 8589 C C . GLY C 1 357 ? 117.622 133.689 80.343 1.00 121.62 349 GLY C C 1
ATOM 8590 O O . GLY C 1 357 ? 116.669 133.170 79.755 1.00 122.10 349 GLY C O 1
ATOM 8591 N N . THR C 1 358 ? 118.392 133.019 81.196 1.00 117.47 350 THR C N 1
ATOM 8592 C CA . THR C 1 358 ? 118.034 131.683 81.652 1.00 118.32 350 THR C CA 1
ATOM 8593 C C . THR C 1 358 ? 117.013 131.834 82.776 1.00 118.28 350 THR C C 1
ATOM 8594 O O . THR C 1 358 ? 116.508 132.928 83.033 1.00 122.26 350 THR C O 1
ATOM 8598 N N . SER C 1 359 ? 116.665 130.740 83.449 1.00 124.25 351 SER C N 1
ATOM 8599 C CA . SER C 1 359 ? 115.675 130.852 84.512 1.00 130.23 351 SER C CA 1
ATOM 8600 C C . SER C 1 359 ? 116.027 129.994 85.719 1.00 130.21 351 SER C C 1
ATOM 8601 O O . SER C 1 359 ? 115.131 129.509 86.418 1.00 132.63 351 SER C O 1
ATOM 8604 N N . SER C 1 360 ? 117.313 129.797 85.985 1.00 134.73 352 SER C N 1
ATOM 8605 C CA . SER C 1 360 ? 117.760 128.954 87.085 1.00 137.74 352 SER C CA 1
ATOM 8606 C C . SER C 1 360 ? 118.495 129.800 88.112 1.00 136.98 352 SER C C 1
ATOM 8607 O O . SER C 1 360 ? 119.424 130.537 87.765 1.00 141.30 352 SER C O 1
ATOM 8610 N N . SER C 1 361 ? 118.074 129.698 89.375 1.00 131.01 353 SER C N 1
ATOM 8611 C CA . SER C 1 361 ? 118.814 130.349 90.449 1.00 131.38 353 SER C CA 1
ATOM 8612 C C . SER C 1 361 ? 120.153 129.667 90.696 1.00 134.06 353 SER C C 1
ATOM 8613 O O . SER C 1 361 ? 121.128 130.333 91.061 1.00 133.76 353 SER C O 1
ATOM 8616 N N . SER C 1 362 ? 120.220 128.348 90.506 1.00 137.45 354 SER C N 1
ATOM 8617 C CA . SER C 1 362 ? 121.468 127.631 90.738 1.00 136.64 354 SER C CA 1
ATOM 8618 C C . SER C 1 362 ? 122.476 127.873 89.623 1.00 136.28 354 SER C C 1
ATOM 8619 O O . SER C 1 362 ? 123.684 127.917 89.884 1.00 131.60 354 SER C O 1
ATOM 8622 N N . ALA C 1 363 ? 122.008 128.025 88.382 1.00 142.63 355 ALA C N 1
ATOM 8623 C CA . ALA C 1 363 ? 122.928 128.223 87.266 1.00 142.00 355 ALA C CA 1
ATOM 8624 C C . ALA C 1 363 ? 123.594 129.591 87.315 1.00 139.67 355 ALA C C 1
ATOM 8625 O O . ALA C 1 363 ? 124.705 129.754 86.797 1.00 141.04 355 ALA C O 1
ATOM 8627 N N . THR C 1 364 ? 122.940 130.579 87.917 1.00 137.42 356 THR C N 1
ATOM 8628 C CA . THR C 1 364 ? 123.517 131.909 88.050 1.00 142.00 356 THR C CA 1
ATOM 8629 C C . THR C 1 364 ? 124.295 132.094 89.345 1.00 143.12 356 THR C C 1
ATOM 8630 O O . THR C 1 364 ? 124.820 133.187 89.578 1.00 144.04 356 THR C O 1
ATOM 8634 N N . LEU C 1 365 ? 124.379 131.062 90.185 1.00 141.48 357 LEU C N 1
ATOM 8635 C CA . LEU C 1 365 ? 125.053 131.203 91.476 1.00 142.15 357 LEU C CA 1
ATOM 8636 C C . LEU C 1 365 ? 126.532 131.564 91.368 1.00 140.11 357 LEU C C 1
ATOM 8637 O O . LEU C 1 365 ? 126.968 132.472 92.096 1.00 142.40 357 LEU C O 1
ATOM 8642 N N . PRO C 1 366 ? 127.358 130.912 90.531 1.00 137.55 358 PRO C N 1
ATOM 8643 C CA . PRO C 1 366 ? 128.775 131.319 90.482 1.00 141.29 358 PRO C CA 1
ATOM 8644 C C . PRO C 1 366 ? 128.984 132.737 89.982 1.00 141.51 358 PRO C C 1
ATOM 8645 O O . PRO C 1 366 ? 129.806 133.476 90.544 1.00 144.16 358 PRO C O 1
ATOM 8649 N N . LEU C 1 367 ? 128.266 133.136 88.929 1.00 140.78 359 LEU C N 1
ATOM 8650 C CA . LEU C 1 367 ? 128.398 134.495 88.419 1.00 143.11 359 LEU C CA 1
ATOM 8651 C C . LEU C 1 367 ? 127.911 135.512 89.444 1.00 142.68 359 LEU C C 1
ATOM 8652 O O . LEU C 1 367 ? 128.529 136.567 89.620 1.00 144.34 359 LEU C O 1
ATOM 8657 N N . MET C 1 368 ? 126.803 135.208 90.127 1.00 137.20 360 MET C N 1
ATOM 8658 C CA . MET C 1 368 ? 126.339 136.042 91.233 1.00 137.25 360 MET C CA 1
ATOM 8659 C C . MET C 1 368 ? 127.409 136.211 92.302 1.00 138.51 360 MET C C 1
ATOM 8660 O O . MET C 1 368 ? 127.680 137.331 92.749 1.00 140.71 360 MET C O 1
ATOM 8665 N N . MET C 1 369 ? 128.010 135.104 92.743 1.00 145.06 361 MET C N 1
ATOM 8666 C CA . MET C 1 369 ? 129.007 135.180 93.805 1.00 145.82 361 MET C CA 1
ATOM 8667 C C . MET C 1 369 ? 130.205 136.012 93.370 1.00 145.17 361 MET C C 1
ATOM 8668 O O . MET C 1 369 ? 130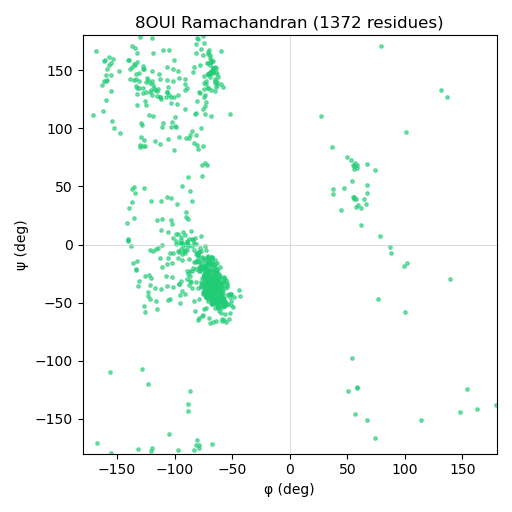.653 136.904 94.100 1.00 143.88 361 MET C O 1
ATOM 8673 N N . LYS C 1 370 ? 130.717 135.758 92.162 1.00 144.61 362 LYS C N 1
ATOM 8674 C CA . LYS C 1 370 ? 131.892 136.489 91.700 1.00 144.52 362 LYS C CA 1
ATOM 8675 C C . LYS C 1 370 ? 131.586 137.975 91.518 1.00 145.22 362 LYS C C 1
ATOM 8676 O O . LYS C 1 370 ? 132.408 138.827 91.878 1.00 145.41 362 LYS C O 1
ATOM 8682 N N . CYS C 1 371 ? 130.398 138.310 91.002 1.00 142.63 363 CYS C N 1
ATOM 8683 C CA . CYS C 1 371 ? 130.048 139.711 90.796 1.00 140.19 363 CYS C CA 1
ATOM 8684 C C . CYS C 1 371 ? 129.873 140.436 92.122 1.00 138.18 363 CYS C C 1
ATOM 8685 O O . CYS C 1 371 ? 130.397 141.540 92.307 1.00 140.38 363 CYS C O 1
ATOM 8688 N N . VAL C 1 372 ? 129.138 139.832 93.060 1.00 136.87 364 VAL C N 1
ATOM 8689 C CA . VAL C 1 372 ? 128.922 140.493 94.341 1.00 138.51 364 VAL C CA 1
ATOM 8690 C C . VAL C 1 372 ? 130.226 140.594 95.123 1.00 143.93 364 VAL C C 1
ATOM 8691 O O . VAL C 1 372 ? 130.406 141.524 95.917 1.00 144.34 364 VAL C O 1
ATOM 8695 N N . GLU C 1 373 ? 131.171 139.677 94.893 1.00 152.31 365 GLU C N 1
ATOM 8696 C CA . GLU C 1 373 ? 132.426 139.733 95.631 1.00 149.40 365 GLU C CA 1
ATOM 8697 C C . GLU C 1 373 ? 133.369 140.783 95.054 1.00 147.22 365 GLU C C 1
ATOM 8698 O O . GLU C 1 373 ? 133.939 141.588 95.799 1.00 143.66 365 GLU C O 1
ATOM 8704 N N . GLU C 1 374 ? 133.538 140.801 93.733 1.00 144.55 366 GLU C N 1
ATOM 8705 C CA . GLU C 1 374 ? 134.530 141.671 93.115 1.00 143.67 366 GLU C CA 1
ATOM 8706 C C . GLU C 1 374 ? 133.983 143.029 92.696 1.00 144.48 366 GLU C C 1
ATOM 8707 O O . GLU C 1 374 ? 134.765 143.880 92.261 1.00 145.43 366 GLU C O 1
ATOM 8713 N N . ASN C 1 375 ? 132.678 143.267 92.819 1.00 148.38 367 ASN C N 1
ATOM 8714 C CA . ASN C 1 375 ? 132.100 144.538 92.397 1.00 147.61 367 ASN C CA 1
ATOM 8715 C C . ASN C 1 375 ? 131.972 145.533 93.542 1.00 150.00 367 ASN C C 1
ATOM 8716 O O . ASN C 1 375 ? 132.408 146.681 93.416 1.00 150.80 367 ASN C O 1
ATOM 8721 N N . ASN C 1 376 ? 131.380 145.117 94.658 1.00 150.12 368 ASN C N 1
ATOM 8722 C CA . ASN C 1 376 ? 131.153 145.977 95.810 1.00 147.79 368 ASN C CA 1
ATOM 8723 C C . ASN C 1 376 ? 131.662 145.288 97.072 1.00 150.78 368 ASN C C 1
ATOM 8724 O O . ASN C 1 376 ? 132.153 144.156 97.035 1.00 152.35 368 ASN C O 1
ATOM 8729 N N . GLY C 1 377 ? 131.538 145.981 98.200 1.00 145.07 369 GLY C N 1
ATOM 8730 C CA . GLY C 1 377 ? 132.091 145.500 99.451 1.00 142.44 369 GLY C CA 1
ATOM 8731 C C . GLY C 1 377 ? 131.341 144.346 100.083 1.00 141.40 369 GLY C C 1
ATOM 8732 O O . GLY C 1 377 ? 130.203 144.508 100.534 1.00 144.48 369 GLY C O 1
ATOM 8733 N N . VAL C 1 378 ? 131.977 143.175 100.126 1.00 134.78 370 VAL C N 1
ATOM 8734 C CA . VAL C 1 378 ? 131.434 142.013 100.823 1.00 135.93 370 VAL C CA 1
ATOM 8735 C C . VAL C 1 378 ? 132.593 141.057 101.058 1.00 140.85 370 VAL C C 1
ATOM 8736 O O . VAL C 1 378 ? 133.618 141.121 100.377 1.00 141.55 370 VAL C O 1
ATOM 8740 N N . ASP C 1 379 ? 132.441 140.174 102.039 1.00 152.71 371 ASP C N 1
ATOM 8741 C CA . ASP C 1 379 ? 133.471 139.204 102.378 1.00 150.92 371 ASP C CA 1
ATOM 8742 C C . ASP C 1 379 ? 133.185 137.865 101.709 1.00 148.77 371 ASP C C 1
ATOM 8743 O O . ASP C 1 379 ? 132.031 137.505 101.462 1.00 148.11 371 ASP C O 1
ATOM 8748 N N . LYS C 1 380 ? 134.259 137.138 101.397 1.00 147.78 372 LYS C N 1
ATOM 8749 C CA . LYS C 1 380 ? 134.111 135.815 100.799 1.00 148.72 372 LYS C CA 1
ATOM 8750 C C . LYS C 1 380 ? 133.433 134.845 101.758 1.00 151.74 372 LYS C C 1
ATOM 8751 O O . LYS C 1 380 ? 132.566 134.063 101.351 1.00 153.92 372 LYS C O 1
ATOM 8757 N N . ARG C 1 381 ? 133.808 134.889 103.039 1.00 155.80 373 ARG C N 1
ATOM 8758 C CA . ARG C 1 381 ? 133.286 133.936 104.011 1.00 156.32 373 ARG C CA 1
ATOM 8759 C C . ARG C 1 381 ? 131.799 134.122 104.283 1.00 155.37 373 ARG C C 1
ATOM 8760 O O . ARG C 1 381 ? 131.143 133.173 104.725 1.00 154.00 373 ARG C O 1
ATOM 8768 N N . ILE C 1 382 ? 131.250 135.309 104.033 1.00 150.04 374 ILE C N 1
ATOM 8769 C CA . ILE C 1 382 ? 129.840 135.554 104.310 1.00 149.05 374 ILE C CA 1
ATOM 8770 C C . ILE C 1 382 ? 129.027 135.362 103.035 1.00 149.07 374 ILE C C 1
ATOM 8771 O O . ILE C 1 382 ? 127.888 134.884 103.081 1.00 149.40 374 ILE C O 1
ATOM 8776 N N . SER C 1 383 ? 129.609 135.713 101.885 1.00 145.95 375 SER C N 1
ATOM 8777 C CA . SER C 1 383 ? 128.943 135.444 100.616 1.00 146.03 375 SER C CA 1
ATOM 8778 C C . SER C 1 383 ? 128.813 133.946 100.375 1.00 148.42 375 SER C C 1
ATOM 8779 O O . SER C 1 383 ? 127.752 133.468 99.957 1.00 150.84 375 SER C O 1
ATOM 8782 N N . ARG C 1 384 ? 129.881 133.191 100.658 1.00 151.59 376 ARG C N 1
ATOM 8783 C CA . ARG C 1 384 ? 129.852 131.740 100.506 1.00 150.62 376 ARG C CA 1
ATOM 8784 C C . ARG C 1 384 ? 128.797 131.102 101.401 1.00 153.16 376 ARG C C 1
ATOM 8785 O O . ARG C 1 384 ? 128.245 130.049 101.060 1.00 153.46 376 ARG C O 1
ATOM 8793 N N . PHE C 1 385 ? 128.494 131.726 102.535 1.00 152.09 377 PHE C N 1
ATOM 8794 C CA . PHE C 1 385 ? 127.500 131.198 103.458 1.00 151.60 377 PHE C CA 1
ATOM 8795 C C . PHE C 1 385 ? 126.083 131.633 103.114 1.00 149.09 377 PHE C C 1
ATOM 8796 O O . PHE C 1 385 ? 125.139 130.875 103.358 1.00 149.33 377 PHE C O 1
ATOM 8804 N N . ILE C 1 386 ? 125.910 132.819 102.536 1.00 136.10 378 ILE C N 1
ATOM 8805 C CA . ILE C 1 386 ? 124.572 133.368 102.331 1.00 136.48 378 ILE C CA 1
ATOM 8806 C C . ILE C 1 386 ? 124.021 133.037 100.947 1.00 134.08 378 ILE C C 1
ATOM 8807 O O . ILE C 1 386 ? 122.834 132.729 100.812 1.00 135.41 378 ILE C O 1
ATOM 8812 N N . LEU C 1 387 ? 124.849 133.098 99.903 1.00 126.70 379 LEU C N 1
ATOM 8813 C CA . LEU C 1 387 ? 124.343 132.909 98.545 1.00 128.68 379 LEU C CA 1
ATOM 8814 C C . LEU C 1 387 ? 123.658 131.560 98.309 1.00 130.65 379 LEU C C 1
ATOM 8815 O O . LEU C 1 387 ? 122.594 131.553 97.661 1.00 137.73 379 LEU C O 1
ATOM 8820 N N . PRO C 1 388 ? 124.180 130.412 98.768 1.00 116.73 380 PRO C N 1
ATOM 8821 C CA . PRO C 1 388 ? 123.411 129.165 98.609 1.00 120.23 380 PRO C CA 1
ATOM 8822 C C . PRO C 1 388 ? 122.068 129.178 99.320 1.00 125.98 380 PRO C C 1
ATOM 8823 O O . PRO C 1 388 ? 121.151 128.467 98.893 1.00 127.72 380 PRO C O 1
ATOM 8827 N N . ILE C 1 389 ? 121.927 129.948 100.402 1.00 126.66 381 ILE C N 1
ATOM 8828 C CA . ILE C 1 389 ? 120.632 130.058 101.071 1.00 122.62 381 ILE C CA 1
ATOM 8829 C C . ILE C 1 389 ? 119.621 130.716 100.145 1.00 124.43 381 ILE C C 1
ATOM 8830 O O . ILE C 1 389 ? 118.482 130.255 100.007 1.00 126.80 381 ILE C O 1
ATOM 8835 N N . GLY C 1 390 ? 120.024 131.812 99.502 1.00 122.96 382 GLY C N 1
ATOM 8836 C CA . GLY C 1 390 ? 119.142 132.460 98.549 1.00 120.41 382 GLY C CA 1
ATOM 8837 C C . GLY C 1 390 ? 118.854 131.589 97.344 1.00 120.04 382 GLY C C 1
ATOM 8838 O O . GLY C 1 390 ? 117.747 131.612 96.801 1.00 127.50 382 GLY C O 1
ATOM 8839 N N . ALA C 1 391 ? 119.839 130.807 96.912 1.00 116.33 383 ALA C N 1
ATOM 8840 C CA . ALA C 1 391 ? 119.654 129.975 95.733 1.00 119.79 383 ALA C CA 1
ATOM 8841 C C . ALA C 1 391 ? 118.873 128.695 96.008 1.00 120.25 383 ALA C C 1
ATOM 8842 O O . ALA C 1 391 ? 118.472 128.024 95.051 1.00 122.88 383 ALA C O 1
ATOM 8844 N N . THR C 1 392 ? 118.645 128.331 97.271 1.00 118.05 384 THR C N 1
ATOM 8845 C CA . THR C 1 392 ? 118.011 127.055 97.589 1.00 122.59 384 THR C CA 1
ATOM 8846 C C . THR C 1 392 ? 116.892 127.141 98.625 1.00 123.83 384 THR C C 1
ATOM 8847 O O . THR C 1 392 ? 116.040 126.245 98.655 1.00 123.24 384 THR C O 1
ATOM 8851 N N . VAL C 1 393 ? 116.838 128.185 99.449 1.00 122.67 385 VAL C N 1
ATOM 8852 C CA . VAL C 1 393 ? 115.852 128.247 100.524 1.00 117.35 385 VAL C CA 1
ATOM 8853 C C . VAL C 1 393 ? 114.987 129.494 100.373 1.00 121.91 385 VAL C C 1
ATOM 8854 O O . VAL C 1 393 ? 113.823 129.511 100.788 1.00 128.63 385 VAL C O 1
ATOM 8858 N N . ASN C 1 394 ? 115.524 130.526 99.729 1.00 124.73 386 ASN C N 1
ATOM 8859 C CA . ASN C 1 394 ? 114.919 131.858 99.739 1.00 125.92 386 ASN C CA 1
ATOM 8860 C C . ASN C 1 394 ? 114.187 132.195 98.444 1.00 122.79 386 ASN C C 1
ATOM 8861 O O . ASN C 1 394 ? 114.278 133.327 97.962 1.00 120.00 386 ASN C O 1
ATOM 8866 N N . MET C 1 395 ? 113.460 131.251 97.844 1.00 126.98 387 MET C N 1
ATOM 8867 C CA . MET C 1 395 ? 112.608 131.591 96.703 1.00 127.47 387 MET C CA 1
ATOM 8868 C C . MET C 1 395 ? 111.368 132.310 97.224 1.00 128.10 387 MET C C 1
ATOM 8869 O O . MET C 1 395 ? 110.310 131.719 97.457 1.00 126.06 387 MET C O 1
ATOM 8874 N N . ASP C 1 396 ? 111.508 133.622 97.420 1.00 130.29 388 ASP C N 1
ATOM 8875 C CA . ASP C 1 396 ? 110.343 134.434 97.750 1.00 128.32 388 ASP C CA 1
ATOM 8876 C C . ASP C 1 396 ? 109.485 134.705 96.519 1.00 124.94 388 ASP C C 1
ATOM 8877 O O . ASP C 1 396 ? 108.252 134.750 96.612 1.00 127.46 388 ASP C O 1
ATOM 8882 N N . GLY C 1 397 ? 110.124 134.891 95.363 1.00 112.12 389 GLY C N 1
ATOM 8883 C CA . GLY C 1 397 ? 109.373 135.127 94.143 1.00 112.17 389 GLY C CA 1
ATOM 8884 C C . GLY C 1 397 ? 108.489 133.956 93.773 1.00 113.36 389 GLY C C 1
ATOM 8885 O O . GLY C 1 397 ? 107.334 134.138 93.384 1.00 123.62 389 GLY C O 1
ATOM 8886 N N . ALA C 1 398 ? 109.017 132.737 93.899 1.00 108.80 390 ALA C N 1
ATOM 8887 C CA . ALA C 1 398 ? 108.197 131.554 93.668 1.00 114.93 390 ALA C CA 1
ATOM 8888 C C . ALA C 1 398 ? 107.065 131.469 94.678 1.00 117.38 390 ALA C C 1
ATOM 8889 O O . ALA C 1 398 ? 105.964 131.019 94.340 1.00 117.47 390 ALA C O 1
ATOM 8891 N N . ALA C 1 399 ? 107.312 131.907 95.914 1.00 119.81 391 ALA C N 1
ATOM 8892 C CA . ALA C 1 399 ? 106.266 131.897 96.930 1.00 119.16 391 ALA C CA 1
ATOM 8893 C C . ALA C 1 399 ? 105.117 132.817 96.543 1.00 115.27 391 ALA C C 1
ATOM 8894 O O . ALA C 1 399 ? 103.949 132.414 96.580 1.00 118.14 391 ALA C O 1
ATOM 8896 N N . ILE C 1 400 ? 105.427 134.058 96.157 1.00 108.54 392 ILE C N 1
ATOM 8897 C CA . ILE C 1 400 ? 104.347 134.967 95.779 1.00 112.46 392 ILE C CA 1
ATOM 8898 C C . ILE C 1 400 ? 103.684 134.510 94.485 1.00 110.65 392 ILE C C 1
ATOM 8899 O O . ILE C 1 400 ? 102.468 134.665 94.323 1.00 114.41 392 ILE C O 1
ATOM 8904 N N . PHE C 1 401 ? 104.452 133.918 93.566 1.00 113.40 393 PHE C N 1
ATOM 8905 C CA . PHE C 1 401 ? 103.885 133.387 92.331 1.00 114.82 393 PHE C CA 1
ATOM 8906 C C . PHE C 1 401 ? 102.848 132.312 92.626 1.00 115.05 393 PHE C C 1
ATOM 8907 O O . PHE C 1 401 ? 101.701 132.395 92.166 1.00 119.09 393 PHE C O 1
ATOM 8915 N N . GLN C 1 402 ? 103.226 131.307 93.418 1.00 114.64 394 GLN C N 1
ATOM 8916 C CA . GLN C 1 402 ? 102.287 130.237 93.721 1.00 119.30 394 GLN C CA 1
ATOM 8917 C C . GLN C 1 402 ? 101.128 130.730 94.576 1.00 120.42 394 GLN C C 1
ATOM 8918 O O . GLN C 1 402 ? 100.001 130.252 94.415 1.00 121.55 394 GLN C O 1
ATOM 8924 N N . CYS C 1 403 ? 101.364 131.709 95.449 1.00 110.54 395 CYS C N 1
ATOM 8925 C CA . CYS C 1 403 ? 100.278 132.224 96.273 1.00 108.91 395 CYS C CA 1
ATOM 8926 C C . CYS C 1 403 ? 99.233 132.944 95.430 1.00 112.47 395 CYS C C 1
ATOM 8927 O O . CYS C 1 403 ? 98.028 132.682 95.562 1.00 118.64 395 CYS C O 1
ATOM 8930 N N . VAL C 1 404 ? 99.671 133.859 94.558 1.00 107.42 396 VAL C N 1
ATOM 8931 C CA . VAL C 1 404 ? 98.706 134.588 93.741 1.00 108.60 396 VAL C CA 1
ATOM 8932 C C . VAL C 1 404 ? 98.030 133.640 92.762 1.00 104.79 396 VAL C C 1
ATOM 8933 O O . VAL C 1 404 ? 96.835 133.787 92.478 1.00 107.08 396 VAL C O 1
ATOM 8937 N N . ALA C 1 405 ? 98.755 132.638 92.254 1.00 104.37 397 ALA C N 1
ATOM 8938 C CA . ALA C 1 405 ? 98.126 131.674 91.361 1.00 107.13 397 ALA C CA 1
ATOM 8939 C C . ALA C 1 405 ? 97.057 130.864 92.081 1.00 111.74 397 ALA C C 1
ATOM 8940 O O . ALA C 1 405 ? 95.976 130.632 91.532 1.00 118.41 397 ALA C O 1
ATOM 8942 N N . ALA C 1 406 ? 97.332 130.437 93.315 1.00 110.10 398 ALA C N 1
ATOM 8943 C CA . ALA C 1 406 ? 96.344 129.669 94.063 1.00 113.97 398 ALA C CA 1
ATOM 8944 C C . ALA C 1 406 ? 95.120 130.509 94.407 1.00 112.35 398 ALA C C 1
ATOM 8945 O O . ALA C 1 406 ? 93.987 130.014 94.353 1.00 111.41 398 ALA C O 1
ATOM 8947 N N . VAL C 1 407 ? 95.322 131.782 94.759 1.00 110.59 399 VAL C N 1
ATOM 8948 C CA . VAL C 1 407 ? 94.177 132.650 95.024 1.00 111.74 399 VAL C CA 1
ATOM 8949 C C . VAL C 1 407 ? 93.370 132.874 93.748 1.00 117.16 399 VAL C C 1
ATOM 8950 O O . VAL C 1 407 ? 92.134 132.928 93.778 1.00 120.24 399 VAL C O 1
ATOM 8954 N N . PHE C 1 408 ? 94.051 132.986 92.605 1.00 125.37 400 PHE C N 1
ATOM 8955 C CA . PHE C 1 408 ? 93.353 133.097 91.328 1.00 123.39 400 PHE C CA 1
ATOM 8956 C C . PHE C 1 408 ? 92.520 131.856 91.031 1.00 126.33 400 PHE C C 1
ATOM 8957 O O . PHE C 1 408 ? 91.372 131.961 90.581 1.00 132.50 400 PHE C O 1
ATOM 8965 N N . ILE C 1 409 ? 93.085 130.671 91.277 1.00 126.15 401 ILE C N 1
ATOM 8966 C CA . ILE C 1 409 ? 92.342 129.428 91.078 1.00 130.03 401 ILE C CA 1
ATOM 8967 C C . ILE C 1 409 ? 91.121 129.390 91.985 1.00 129.05 401 ILE C C 1
ATOM 8968 O O . ILE C 1 409 ? 90.022 129.014 91.558 1.00 128.46 401 ILE C O 1
ATOM 8973 N N . ALA C 1 410 ? 91.296 129.781 93.250 1.00 124.64 402 ALA C N 1
ATOM 8974 C CA . ALA C 1 410 ? 90.185 129.766 94.196 1.00 125.47 402 ALA C CA 1
ATOM 8975 C C . ALA C 1 410 ? 89.080 130.718 93.764 1.00 128.29 402 ALA C C 1
ATOM 8976 O O . ALA C 1 410 ? 87.895 130.370 93.817 1.00 130.05 402 ALA C O 1
ATOM 8978 N N . GLN C 1 411 ? 89.445 131.919 93.318 1.00 145.55 403 GLN C N 1
ATOM 8979 C CA . GLN C 1 411 ? 88.433 132.915 92.994 1.00 148.46 403 GLN C CA 1
ATOM 8980 C C . GLN C 1 411 ? 87.747 132.628 91.665 1.00 146.14 403 GLN C C 1
ATOM 8981 O O . GLN C 1 411 ? 86.582 133.000 91.487 1.00 147.81 403 GLN C O 1
ATOM 8987 N N . LEU C 1 412 ? 88.437 131.979 90.724 1.00 135.51 404 LEU C N 1
ATOM 8988 C CA . LEU C 1 412 ? 87.780 131.637 89.467 1.00 135.31 404 LEU C CA 1
ATOM 8989 C C . LEU C 1 412 ? 86.813 130.472 89.644 1.00 138.64 404 LEU C C 1
ATOM 8990 O O . LEU C 1 412 ? 85.829 130.367 88.904 1.00 142.25 404 LEU C O 1
ATOM 8995 N N . ASN C 1 413 ? 87.060 129.605 90.623 1.00 141.38 405 ASN C N 1
ATOM 8996 C CA . ASN C 1 413 ? 86.217 128.444 90.879 1.00 141.98 405 ASN C CA 1
ATOM 8997 C C . ASN C 1 413 ? 85.051 128.739 91.816 1.00 139.96 405 ASN C C 1
ATOM 8998 O O . ASN C 1 413 ? 84.333 127.807 92.193 1.00 140.76 405 ASN C O 1
ATOM 9003 N N . ASN C 1 414 ? 84.865 130.001 92.210 1.00 135.74 406 ASN C N 1
ATOM 9004 C CA . ASN C 1 414 ? 83.722 130.446 93.013 1.00 135.92 406 ASN C CA 1
ATOM 9005 C C . ASN C 1 414 ? 83.672 129.768 94.379 1.00 136.65 406 ASN C C 1
ATOM 9006 O O . ASN C 1 414 ? 82.593 129.553 94.935 1.00 136.37 406 ASN C O 1
ATOM 9011 N N . VAL C 1 415 ? 84.829 129.427 94.938 1.00 141.65 407 VAL C N 1
ATOM 9012 C CA . VAL C 1 415 ? 84.876 128.830 96.270 1.00 142.01 407 VAL C CA 1
ATOM 9013 C C . VAL C 1 415 ? 84.814 129.959 97.295 1.00 142.69 407 VAL C C 1
ATOM 9014 O O . VAL C 1 415 ? 85.202 131.095 96.983 1.00 143.56 407 VAL C O 1
ATOM 9018 N N . PRO C 1 416 ? 84.310 129.717 98.503 1.00 152.13 408 PRO C N 1
ATOM 9019 C CA . PRO C 1 416 ? 84.289 130.778 99.513 1.00 151.24 408 PRO C CA 1
ATOM 9020 C C . PRO C 1 416 ? 85.685 131.088 100.031 1.00 152.14 408 PRO C C 1
ATOM 9021 O O . PRO C 1 416 ? 86.601 130.264 99.978 1.00 150.30 408 PRO C O 1
ATOM 9025 N N . LEU C 1 417 ? 85.835 132.309 100.539 1.00 152.81 409 LEU C N 1
ATOM 9026 C CA . LEU C 1 417 ? 87.094 132.784 101.092 1.00 151.30 409 LEU C CA 1
ATOM 9027 C C . LEU C 1 417 ? 86.848 133.412 102.456 1.00 151.43 409 LEU C C 1
ATOM 9028 O O . LEU C 1 417 ? 85.843 134.098 102.663 1.00 153.06 409 LEU C O 1
ATOM 9033 N N . ASN C 1 418 ? 87.766 133.163 103.387 1.00 138.42 410 ASN C N 1
ATOM 9034 C CA . ASN C 1 418 ? 87.671 133.702 104.736 1.00 136.84 410 ASN C CA 1
ATOM 9035 C C . ASN C 1 418 ? 89.073 133.778 105.326 1.00 137.66 410 ASN C C 1
ATOM 9036 O O . ASN C 1 418 ? 90.059 133.419 104.679 1.00 138.80 410 ASN C O 1
ATOM 9041 N N . PHE C 1 419 ? 89.150 134.250 106.572 1.00 130.32 411 PHE C N 1
ATOM 9042 C CA . PHE C 1 419 ? 90.443 134.460 107.217 1.00 128.70 411 PHE C CA 1
ATOM 9043 C C . PHE C 1 419 ? 91.183 133.143 107.422 1.00 129.05 411 PHE C C 1
ATOM 9044 O O . PHE C 1 419 ? 92.404 133.074 107.241 1.00 130.87 411 PHE C O 1
ATOM 9052 N N . GLY C 1 420 ? 90.463 132.089 107.810 1.00 125.99 412 GLY C N 1
ATOM 9053 C CA . GLY C 1 420 ? 91.123 130.845 108.180 1.00 127.21 412 GLY C CA 1
ATOM 9054 C C . GLY C 1 420 ? 91.854 130.189 107.025 1.00 127.36 412 GLY C C 1
ATOM 9055 O O . GLY C 1 420 ? 93.051 129.898 107.112 1.00 128.58 412 GLY C O 1
ATOM 9056 N N . GLN C 1 421 ? 91.149 129.944 105.919 1.00 129.83 413 GLN C N 1
ATOM 9057 C CA . GLN C 1 421 ? 91.808 129.275 104.806 1.00 128.81 413 GLN C CA 1
ATOM 9058 C C . GLN C 1 421 ? 92.805 130.192 104.111 1.00 132.89 413 GLN C C 1
ATOM 9059 O O . GLN C 1 421 ? 93.784 129.708 103.539 1.00 136.46 413 GLN C O 1
ATOM 9065 N N . ILE C 1 422 ? 92.603 131.512 104.171 1.00 124.25 414 ILE C N 1
ATOM 9066 C CA . ILE C 1 422 ? 93.580 132.405 103.556 1.00 122.82 414 ILE C CA 1
ATOM 9067 C C . ILE C 1 422 ? 94.865 132.463 104.382 1.00 124.27 414 ILE C C 1
ATOM 9068 O O . ILE C 1 422 ? 95.963 132.537 103.819 1.00 124.41 414 ILE C O 1
ATOM 9073 N N . ILE C 1 423 ? 94.774 132.386 105.714 1.00 116.15 415 ILE C N 1
ATOM 9074 C CA . ILE C 1 423 ? 96.001 132.323 106.503 1.00 113.48 415 ILE C CA 1
ATOM 9075 C C . ILE C 1 423 ? 96.656 130.956 106.343 1.00 108.99 415 ILE C C 1
ATOM 9076 O O . ILE C 1 423 ? 97.889 130.846 106.348 1.00 108.17 415 ILE C O 1
ATOM 9081 N N . THR C 1 424 ? 95.856 129.898 106.168 1.00 109.27 416 THR C N 1
ATOM 9082 C CA . THR C 1 424 ? 96.433 128.585 105.898 1.00 109.73 416 THR C CA 1
ATOM 9083 C C . THR C 1 424 ? 97.183 128.579 104.573 1.00 111.94 416 THR C C 1
ATOM 9084 O O . THR C 1 424 ? 98.283 128.022 104.477 1.00 118.55 416 THR C O 1
ATOM 9088 N N . ILE C 1 425 ? 96.607 129.197 103.539 1.00 105.82 417 ILE C N 1
ATOM 9089 C CA . ILE C 1 425 ? 97.280 129.229 102.248 1.00 109.26 417 ILE C CA 1
ATOM 9090 C C . ILE C 1 425 ? 98.498 130.146 102.302 1.00 110.89 417 ILE C C 1
ATOM 9091 O O . ILE C 1 425 ? 99.508 129.874 101.646 1.00 110.67 417 ILE C O 1
ATOM 9096 N N . LEU C 1 426 ? 98.449 131.211 103.110 1.00 110.54 418 LEU C N 1
ATOM 9097 C CA . LEU C 1 426 ? 99.632 132.039 103.332 1.00 108.75 418 LEU C CA 1
ATOM 9098 C C . LEU C 1 426 ? 100.770 131.233 103.943 1.00 105.80 418 LEU C C 1
ATOM 9099 O O . LEU C 1 426 ? 101.911 131.283 103.464 1.00 100.60 418 LEU C O 1
ATOM 9104 N N . VAL C 1 427 ? 100.475 130.477 105.004 1.00 101.43 419 VAL C N 1
ATOM 9105 C CA . VAL C 1 427 ? 101.513 129.694 105.668 1.00 98.63 419 VAL C CA 1
ATOM 9106 C C . VAL C 1 427 ? 102.047 128.608 104.744 1.00 100.54 419 VAL C C 1
ATOM 9107 O O . VAL C 1 427 ? 103.263 128.392 104.660 1.00 105.89 419 VAL C O 1
ATOM 9111 N N . THR C 1 428 ? 101.160 127.914 104.028 1.00 90.20 420 THR C N 1
ATOM 9112 C CA . THR C 1 428 ? 101.625 126.836 103.164 1.00 90.50 420 THR C CA 1
ATOM 9113 C C . THR C 1 428 ? 102.394 127.367 101.959 1.00 100.54 420 THR C C 1
ATOM 9114 O O . THR C 1 428 ? 103.307 126.694 101.472 1.00 103.67 420 THR C O 1
ATOM 9118 N N . ALA C 1 429 ? 102.081 128.577 101.488 1.00 103.46 421 ALA C N 1
ATOM 9119 C CA . ALA C 1 429 ? 102.849 129.155 100.392 1.00 101.20 421 ALA C CA 1
ATOM 9120 C C . ALA C 1 429 ? 104.212 129.635 100.872 1.00 100.24 421 ALA C C 1
ATOM 9121 O O . ALA C 1 429 ? 105.221 129.445 100.182 1.00 94.80 421 ALA C O 1
ATOM 9123 N N . THR C 1 430 ? 104.267 130.252 102.054 1.00 110.95 422 THR C N 1
ATOM 9124 C CA . THR C 1 430 ? 105.532 130.769 102.559 1.00 112.82 422 THR C CA 1
ATOM 9125 C C . THR C 1 430 ? 106.434 129.678 103.118 1.00 108.24 422 THR C C 1
ATOM 9126 O O . THR C 1 430 ? 107.633 129.919 103.292 1.00 110.35 422 THR C O 1
ATOM 9130 N N . ALA C 1 431 ? 105.895 128.495 103.409 1.00 101.71 423 ALA C N 1
ATOM 9131 C CA . ALA C 1 431 ? 106.705 127.384 103.881 1.00 102.19 423 ALA C CA 1
ATOM 9132 C C . ALA C 1 431 ? 106.812 126.259 102.865 1.00 101.30 423 ALA C C 1
ATOM 9133 O O . ALA C 1 431 ? 107.481 125.258 103.138 1.00 104.61 423 ALA C O 1
ATOM 9135 N N . SER C 1 432 ? 106.170 126.390 101.706 1.00 98.73 424 SER C N 1
ATOM 9136 C CA . SER C 1 432 ? 106.265 125.383 100.663 1.00 99.84 424 SER C CA 1
ATOM 9137 C C . SER C 1 432 ? 107.212 125.778 99.541 1.00 104.02 424 SER C C 1
ATOM 9138 O O . SER C 1 432 ? 107.605 124.914 98.750 1.00 104.23 424 SER C O 1
ATOM 9141 N N . SER C 1 433 ? 107.583 127.058 99.454 1.00 115.52 425 SER C N 1
ATOM 9142 C CA . SER C 1 433 ? 108.548 127.492 98.449 1.00 115.34 425 SER C CA 1
ATOM 9143 C C . SER C 1 433 ? 109.965 127.067 98.806 1.00 111.39 425 SER C C 1
ATOM 9144 O O . SER C 1 433 ? 110.805 126.905 97.913 1.00 107.89 425 SER C O 1
ATOM 9147 N N . VAL C 1 434 ? 110.253 126.891 100.098 1.00 105.62 426 VAL C N 1
ATOM 9148 C CA . VAL C 1 434 ? 111.583 126.467 100.514 1.00 107.65 426 VAL C CA 1
ATOM 9149 C C . VAL C 1 434 ? 111.907 125.061 100.027 1.00 107.39 426 VAL C C 1
ATOM 9150 O O . VAL C 1 434 ? 113.085 124.716 99.885 1.00 111.42 426 VAL C O 1
ATOM 9154 N N . GLY C 1 435 ? 110.895 124.237 99.762 1.00 103.55 427 GLY C N 1
ATOM 9155 C CA . GLY C 1 435 ? 111.132 122.910 99.230 1.00 103.68 427 GLY C CA 1
ATOM 9156 C C . GLY C 1 435 ? 111.385 122.854 97.741 1.00 107.18 427 GLY C C 1
ATOM 9157 O O . GLY C 1 435 ? 111.722 121.784 97.224 1.00 108.53 427 GLY C O 1
ATOM 9158 N N . ALA C 1 436 ? 111.232 123.974 97.040 1.00 120.86 428 ALA C N 1
ATOM 9159 C CA . ALA C 1 436 ? 111.490 124.018 95.611 1.00 121.86 428 ALA C CA 1
ATOM 9160 C C . ALA C 1 436 ? 112.991 124.060 95.338 1.00 126.42 428 ALA C C 1
ATOM 9161 O O . ALA C 1 436 ? 113.813 124.261 96.237 1.00 123.43 428 ALA C O 1
ATOM 9163 N N . ALA C 1 437 ? 113.347 123.863 94.075 1.00 129.12 429 ALA C N 1
ATOM 9164 C CA . ALA C 1 437 ? 114.733 123.857 93.631 1.00 120.83 429 ALA C CA 1
ATOM 9165 C C . ALA C 1 437 ? 114.947 124.947 92.586 1.00 120.49 429 ALA C C 1
ATOM 9166 O O . ALA C 1 437 ? 114.039 125.712 92.253 1.00 118.71 429 ALA C O 1
ATOM 9168 N N . GLY C 1 438 ? 116.168 125.005 92.064 1.00 128.50 430 GLY C N 1
ATOM 9169 C CA . GLY C 1 438 ? 116.553 125.981 91.067 1.00 127.00 430 GLY C CA 1
ATOM 9170 C C . GLY C 1 438 ? 116.211 125.626 89.641 1.00 127.70 430 GLY C C 1
ATOM 9171 O O . GLY C 1 438 ? 116.590 126.362 88.726 1.00 125.45 430 GLY C O 1
ATOM 9172 N N . ILE C 1 439 ? 115.520 124.510 89.426 1.00 128.51 431 ILE C N 1
ATOM 9173 C CA . ILE C 1 439 ? 115.105 124.120 88.074 1.00 128.77 431 ILE C CA 1
ATOM 9174 C C . ILE C 1 439 ? 114.151 125.175 87.529 1.00 125.93 431 ILE C C 1
ATOM 9175 O O . ILE C 1 439 ? 113.295 125.675 88.287 1.00 128.68 431 ILE C O 1
ATOM 9180 N N . PRO C 1 440 ? 114.272 125.588 86.243 1.00 118.62 432 PRO C N 1
ATOM 9181 C CA . PRO C 1 440 ? 113.450 126.697 85.728 1.00 121.44 432 PRO C CA 1
ATOM 9182 C C . PRO C 1 440 ? 111.955 126.551 85.967 1.00 123.72 432 PRO C C 1
ATOM 9183 O O . PRO C 1 440 ? 111.350 127.391 86.638 1.00 126.66 432 PRO C O 1
ATOM 9187 N N . ALA C 1 441 ? 111.349 125.485 85.454 1.00 128.33 433 ALA C N 1
ATOM 9188 C CA . ALA C 1 441 ? 109.920 125.257 85.662 1.00 129.25 433 ALA C CA 1
ATOM 9189 C C . ALA C 1 441 ? 109.698 124.476 86.958 1.00 129.12 433 ALA C C 1
ATOM 9190 O O . ALA C 1 441 ? 109.113 123.396 86.983 1.00 127.42 433 ALA C O 1
ATOM 9192 N N . GLY C 1 442 ? 110.188 125.057 88.053 1.00 130.17 434 GLY C N 1
ATOM 9193 C CA . GLY C 1 442 ? 110.121 124.433 89.358 1.00 129.39 434 GLY C CA 1
ATOM 9194 C C . GLY C 1 442 ? 109.108 125.008 90.320 1.00 129.78 434 GLY C C 1
ATOM 9195 O O . GLY C 1 442 ? 109.146 124.663 91.509 1.00 133.08 434 GLY C O 1
ATOM 9196 N N . GLY C 1 443 ? 108.205 125.870 89.866 1.00 120.64 435 GLY C N 1
ATOM 9197 C CA . GLY C 1 443 ? 107.205 126.428 90.753 1.00 120.27 435 GLY C CA 1
ATOM 9198 C C . GLY C 1 443 ? 105.849 125.779 90.581 1.00 119.10 435 GLY C C 1
ATOM 9199 O O . GLY C 1 443 ? 105.050 125.732 91.522 1.00 119.23 435 GLY C O 1
ATOM 9200 N N . VAL C 1 444 ? 105.582 125.273 89.375 1.00 130.18 436 VAL C N 1
ATOM 9201 C CA . VAL C 1 444 ? 104.290 124.653 89.098 1.00 134.20 436 VAL C CA 1
ATOM 9202 C C . VAL C 1 444 ? 104.108 123.379 89.914 1.00 133.33 436 VAL C C 1
ATOM 9203 O O . VAL C 1 444 ? 102.984 123.036 90.293 1.00 137.47 436 VAL C O 1
ATOM 9207 N N . LEU C 1 445 ? 105.195 122.665 90.209 1.00 122.67 437 LEU C N 1
ATOM 9208 C CA . LEU C 1 445 ? 105.095 121.447 91.007 1.00 123.82 437 LEU C CA 1
ATOM 9209 C C . LEU C 1 445 ? 104.591 121.757 92.413 1.00 120.74 437 LEU C C 1
ATOM 9210 O O . LEU C 1 445 ? 103.597 121.177 92.889 1.00 121.24 437 LEU C O 1
ATOM 9215 N N . THR C 1 446 ? 105.256 122.701 93.078 1.00 115.08 438 THR C N 1
ATOM 9216 C CA . THR C 1 446 ? 104.830 123.134 94.399 1.00 119.15 438 THR C CA 1
ATOM 9217 C C . THR C 1 446 ? 103.429 123.720 94.354 1.00 124.51 438 THR C C 1
ATOM 9218 O O . THR C 1 446 ? 102.605 123.421 95.219 1.00 123.71 438 THR C O 1
ATOM 9222 N N . LEU C 1 447 ? 103.116 124.468 93.295 1.00 129.14 439 LEU C N 1
ATOM 9223 C CA . LEU C 1 447 ? 101.786 125.050 93.122 1.00 125.73 439 LEU C CA 1
ATOM 9224 C C . LEU C 1 447 ? 100.701 123.985 93.034 1.00 122.16 439 LEU C C 1
ATOM 9225 O O . LEU C 1 447 ? 99.631 124.119 93.643 1.00 117.79 439 LEU C O 1
ATOM 9230 N N . ALA C 1 448 ? 100.951 122.931 92.262 1.00 129.20 440 ALA C N 1
ATOM 9231 C CA . ALA C 1 448 ? 99.982 121.853 92.140 1.00 131.13 440 ALA C CA 1
ATOM 9232 C C . ALA C 1 448 ? 99.765 121.182 93.486 1.00 132.85 440 ALA C C 1
ATOM 9233 O O . ALA C 1 448 ? 98.624 120.879 93.861 1.00 135.32 440 ALA C O 1
ATOM 9235 N N . ILE C 1 449 ? 100.847 120.953 94.235 1.00 126.80 441 ILE C N 1
ATOM 9236 C CA . ILE C 1 449 ? 100.672 120.312 95.537 1.00 126.00 441 ILE C CA 1
ATOM 9237 C C . ILE C 1 449 ? 99.901 121.224 96.496 1.00 125.48 441 ILE C C 1
ATOM 9238 O O . ILE C 1 449 ? 99.066 120.750 97.276 1.00 121.66 441 ILE C O 1
ATOM 9243 N N . ILE C 1 450 ? 100.149 122.539 96.452 1.00 126.47 442 ILE C N 1
ATOM 9244 C CA . ILE C 1 450 ? 99.414 123.460 97.327 1.00 125.39 442 ILE C CA 1
ATOM 9245 C C . ILE C 1 450 ? 97.931 123.467 96.985 1.00 130.91 442 ILE C C 1
ATOM 9246 O O . ILE C 1 450 ? 97.075 123.432 97.877 1.00 129.48 442 ILE C O 1
ATOM 9251 N N . LEU C 1 451 ? 97.600 123.535 95.694 1.00 137.95 443 LEU C N 1
ATOM 9252 C CA . LEU C 1 451 ? 96.186 123.568 95.338 1.00 134.56 443 LEU C CA 1
ATOM 9253 C C . LEU C 1 451 ? 95.502 122.242 95.646 1.00 130.87 443 LEU C C 1
ATOM 9254 O O . LEU C 1 451 ? 94.307 122.224 95.961 1.00 128.48 443 LEU C O 1
ATOM 9259 N N . GLU C 1 452 ? 96.230 121.125 95.562 1.00 128.83 444 GLU C N 1
ATOM 9260 C CA . GLU C 1 452 ? 95.653 119.857 95.995 1.00 129.60 444 GLU C CA 1
ATOM 9261 C C . GLU C 1 452 ? 95.430 119.832 97.505 1.00 130.97 444 GLU C C 1
ATOM 9262 O O . GLU C 1 452 ? 94.398 119.341 97.978 1.00 131.47 444 GLU C O 1
ATOM 9268 N N . ALA C 1 453 ? 96.383 120.363 98.277 1.00 135.96 445 ALA C N 1
ATOM 9269 C CA . ALA C 1 453 ? 96.310 120.320 99.734 1.00 136.09 445 ALA C CA 1
ATOM 9270 C C . ALA C 1 453 ? 95.351 121.340 100.331 1.00 134.91 445 ALA C C 1
ATOM 9271 O O . ALA C 1 453 ? 94.942 121.179 101.486 1.00 135.12 445 ALA C O 1
ATOM 9273 N N . ILE C 1 454 ? 94.987 122.382 99.588 1.00 134.53 446 ILE C N 1
ATOM 9274 C CA . ILE C 1 454 ? 94.123 123.432 100.117 1.00 136.92 446 ILE C CA 1
ATOM 9275 C C . ILE C 1 454 ? 92.668 123.111 99.787 1.00 140.77 446 ILE C C 1
ATOM 9276 O O . ILE C 1 454 ? 91.768 123.932 100.002 1.00 138.17 446 ILE C O 1
ATOM 9281 N N . GLY C 1 455 ? 92.424 121.897 99.306 1.00 154.71 447 GLY C N 1
ATOM 9282 C CA . GLY C 1 455 ? 91.078 121.485 98.945 1.00 151.63 447 GLY C CA 1
ATOM 9283 C C . GLY C 1 455 ? 90.504 122.225 97.757 1.00 151.42 447 GLY C C 1
ATOM 9284 O O . GLY C 1 455 ? 89.340 122.645 97.793 1.00 150.19 447 GLY C O 1
ATOM 9285 N N . LEU C 1 456 ? 91.298 122.400 96.703 1.00 155.32 448 LEU C N 1
ATOM 9286 C CA . LEU C 1 456 ? 90.885 123.073 95.488 1.00 154.41 448 LEU C CA 1
ATOM 9287 C C . LEU C 1 456 ? 91.034 122.138 94.295 1.00 154.70 448 LEU C C 1
ATOM 9288 O O . LEU C 1 456 ? 92.022 121.401 94.207 1.00 153.76 448 LEU C O 1
ATOM 9293 N N . PRO C 1 457 ? 90.079 122.138 93.369 1.00 162.26 449 PRO C N 1
ATOM 9294 C CA . PRO C 1 457 ? 90.178 121.247 92.210 1.00 163.93 449 PRO C CA 1
ATOM 9295 C C . PRO C 1 457 ? 91.249 121.707 91.234 1.00 163.84 449 PRO C C 1
ATOM 9296 O O . PRO C 1 457 ? 91.629 122.879 91.181 1.00 162.29 449 PRO C O 1
ATOM 9300 N N . THR C 1 458 ? 91.738 120.748 90.450 1.00 160.13 450 THR C N 1
ATOM 9301 C CA . THR C 1 458 ? 92.738 121.013 89.417 1.00 156.97 450 THR C CA 1
ATOM 9302 C C . THR C 1 458 ? 91.985 121.332 88.132 1.00 157.59 450 THR C C 1
ATOM 9303 O O . THR C 1 458 ? 91.631 120.445 87.354 1.00 157.66 450 THR C O 1
ATOM 9307 N N . HIS C 1 459 ? 91.720 122.619 87.910 1.00 158.70 451 HIS C N 1
ATOM 9308 C CA . HIS C 1 459 ? 90.954 123.047 86.745 1.00 159.01 451 HIS C CA 1
ATOM 9309 C C . HIS C 1 459 ? 91.777 123.905 85.794 1.00 158.46 451 HIS C C 1
ATOM 9310 O O . HIS C 1 459 ? 91.887 123.568 84.612 1.00 157.80 451 HIS C O 1
ATOM 9317 N N . ASP C 1 460 ? 92.367 125.000 86.270 1.00 145.83 452 ASP C N 1
ATOM 9318 C CA . ASP C 1 460 ? 93.128 125.909 85.424 1.00 143.12 452 ASP C CA 1
ATOM 9319 C C . ASP C 1 460 ? 94.630 125.720 85.579 1.00 143.96 452 ASP C C 1
ATOM 9320 O O . ASP C 1 460 ? 95.405 126.619 85.220 1.00 145.38 452 ASP C O 1
ATOM 9325 N N . LEU C 1 461 ? 95.050 124.577 86.131 1.00 124.91 453 LEU C N 1
ATOM 9326 C CA . LEU C 1 461 ? 96.472 124.290 86.261 1.00 121.75 453 LEU C CA 1
ATOM 9327 C C . LEU C 1 461 ? 97.150 124.273 84.902 1.00 122.30 453 LEU C C 1
ATOM 9328 O O . LEU C 1 461 ? 98.304 124.693 84.779 1.00 121.49 453 LEU C O 1
ATOM 9333 N N . SER C 1 462 ? 96.435 123.827 83.869 1.00 132.52 454 SER C N 1
ATOM 9334 C CA . SER C 1 462 ? 96.989 123.806 82.519 1.00 134.83 454 SER C CA 1
ATOM 9335 C C . SER C 1 462 ? 97.363 125.205 82.045 1.00 134.52 454 SER C C 1
ATOM 9336 O O . SER C 1 462 ? 98.470 125.429 81.546 1.00 134.60 454 SER C O 1
ATOM 9339 N N . LEU C 1 463 ? 96.459 126.171 82.210 1.00 131.86 455 LEU C N 1
ATOM 9340 C CA . LEU C 1 463 ? 96.728 127.515 81.705 1.00 130.01 455 LEU C CA 1
ATOM 9341 C C . LEU C 1 463 ? 97.702 128.279 82.596 1.00 127.45 455 LEU C C 1
ATOM 9342 O O . LEU C 1 463 ? 98.497 129.086 82.091 1.00 130.70 455 LEU C O 1
ATOM 9347 N N . ILE C 1 464 ? 97.674 128.041 83.910 1.00 121.85 456 ILE C N 1
ATOM 9348 C CA . ILE C 1 464 ? 98.662 128.682 84.771 1.00 125.36 456 ILE C CA 1
ATOM 9349 C C . ILE C 1 464 ? 100.040 128.046 84.616 1.00 129.05 456 ILE C C 1
ATOM 9350 O O . ILE C 1 464 ? 101.048 128.670 84.962 1.00 129.03 456 ILE C O 1
ATOM 9355 N N . LEU C 1 465 ? 100.112 126.819 84.090 1.00 121.87 457 LEU C N 1
ATOM 9356 C CA . LEU C 1 465 ? 101.374 126.267 83.609 1.00 120.06 457 LEU C CA 1
ATOM 9357 C C . LEU C 1 465 ? 101.767 126.855 82.260 1.00 114.67 457 LEU C C 1
ATOM 9358 O O . LEU C 1 465 ? 102.956 127.064 81.992 1.00 114.16 457 LEU C O 1
ATOM 9363 N N . ALA C 1 466 ? 100.781 127.119 81.401 1.00 111.75 458 ALA C N 1
ATOM 9364 C CA . ALA C 1 466 ? 101.060 127.715 80.099 1.00 115.37 458 ALA C CA 1
ATOM 9365 C C . ALA C 1 466 ? 101.705 129.081 80.247 1.00 117.12 458 ALA C C 1
ATOM 9366 O O . ALA C 1 466 ? 102.683 129.396 79.559 1.00 117.96 458 ALA C O 1
ATOM 9368 N N . VAL C 1 467 ? 101.176 129.905 81.143 1.00 125.51 459 VAL C N 1
ATOM 9369 C CA . VAL C 1 467 ? 101.796 131.200 81.400 1.00 122.25 459 VAL C CA 1
ATOM 9370 C C . VAL C 1 467 ? 102.948 131.019 82.390 1.00 124.14 459 VAL C C 1
ATOM 9371 O O . VAL C 1 467 ? 102.786 131.111 83.612 1.00 125.22 459 VAL C O 1
ATOM 9375 N N . ASP C 1 468 ? 104.132 130.723 81.857 1.00 127.25 460 ASP C N 1
ATOM 9376 C CA . ASP C 1 468 ? 105.304 130.535 82.702 1.00 126.58 460 ASP C CA 1
ATOM 9377 C C . ASP C 1 468 ? 106.509 131.324 82.202 1.00 122.45 460 ASP C C 1
ATOM 9378 O O . ASP C 1 468 ? 107.312 131.813 83.004 1.00 121.85 460 ASP C O 1
ATOM 9383 N N . TRP C 1 469 ? 106.603 131.499 80.882 1.00 126.90 461 TRP C N 1
ATOM 9384 C CA . TRP C 1 469 ? 107.840 131.927 80.237 1.00 129.50 461 TRP C CA 1
ATOM 9385 C C . TRP C 1 469 ? 108.277 133.331 80.633 1.00 131.86 461 TRP C C 1
ATOM 9386 O O . TRP C 1 469 ? 109.422 133.702 80.353 1.00 133.70 461 TRP C O 1
ATOM 9397 N N . LEU C 1 470 ? 107.414 134.115 81.266 1.00 116.07 462 LEU C N 1
ATOM 9398 C CA . LEU C 1 470 ? 107.809 135.423 81.773 1.00 118.17 462 LEU C CA 1
ATOM 9399 C C . LEU C 1 470 ? 107.698 135.516 83.285 1.00 117.92 462 LEU C C 1
ATOM 9400 O O . LEU C 1 470 ? 108.556 136.135 83.930 1.00 123.65 462 LEU C O 1
ATOM 9405 N N . VAL C 1 471 ? 106.670 134.902 83.875 1.00 114.90 463 VAL C N 1
ATOM 9406 C CA . VAL C 1 471 ? 106.499 134.987 85.319 1.00 119.09 463 VAL C CA 1
ATOM 9407 C C . VAL C 1 471 ? 107.622 134.248 86.038 1.00 128.79 463 VAL C C 1
ATOM 9408 O O . VAL C 1 471 ? 108.110 134.710 87.073 1.00 134.92 463 VAL C O 1
ATOM 9412 N N . ASP C 1 472 ? 108.058 133.100 85.508 1.00 130.98 464 ASP C N 1
ATOM 9413 C CA . ASP C 1 472 ? 109.141 132.358 86.149 1.00 130.84 464 ASP C CA 1
ATOM 9414 C C . ASP C 1 472 ? 110.458 133.128 86.085 1.00 132.28 464 ASP C C 1
ATOM 9415 O O . ASP C 1 472 ? 111.234 133.132 87.053 1.00 133.72 464 ASP C O 1
ATOM 9420 N N . ARG C 1 473 ? 110.724 133.782 84.953 1.00 119.33 465 ARG C N 1
ATOM 9421 C CA . ARG C 1 473 ? 111.888 134.655 84.854 1.00 114.65 465 ARG C CA 1
ATOM 9422 C C . ARG C 1 473 ? 111.811 135.785 85.868 1.00 117.82 465 ARG C C 1
ATOM 9423 O O . ARG C 1 473 ? 112.815 136.130 86.505 1.00 129.31 465 ARG C O 1
ATOM 9431 N N . THR C 1 474 ? 110.630 136.379 86.029 1.00 104.30 466 THR C N 1
ATOM 9432 C CA . THR C 1 474 ? 110.491 137.444 87.014 1.00 108.27 466 THR C CA 1
ATOM 9433 C C . THR C 1 474 ? 110.738 136.916 88.427 1.00 111.23 466 THR C C 1
ATOM 9434 O O . THR C 1 474 ? 111.381 137.588 89.247 1.00 120.37 466 THR C O 1
ATOM 9438 N N . THR C 1 475 ? 110.249 135.705 88.722 1.00 107.75 467 THR C N 1
ATOM 9439 C CA . THR C 1 475 ? 110.468 135.104 90.038 1.00 114.04 467 THR C CA 1
ATOM 9440 C C . THR C 1 475 ? 111.952 134.911 90.318 1.00 115.62 467 THR C C 1
ATOM 9441 O O . THR C 1 475 ? 112.443 135.258 91.398 1.00 121.35 467 THR C O 1
ATOM 9445 N N . THR C 1 476 ? 112.684 134.334 89.363 1.00 10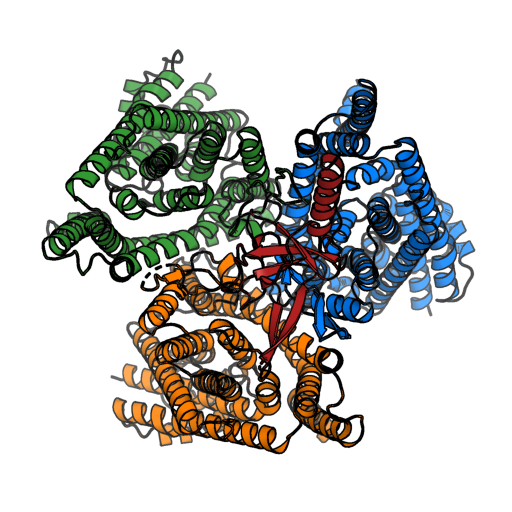8.15 468 THR C N 1
ATOM 9446 C CA . THR C 1 476 ? 114.101 134.101 89.626 1.00 109.39 468 THR C CA 1
ATOM 9447 C C . THR C 1 476 ? 114.877 135.414 89.699 1.00 113.98 468 THR C C 1
ATOM 9448 O O . THR C 1 476 ? 115.834 135.522 90.479 1.00 119.67 468 THR C O 1
ATOM 9452 N N . VAL C 1 477 ? 114.459 136.433 88.939 1.00 107.54 469 VAL C N 1
ATOM 9453 C CA . VAL C 1 477 ? 115.111 137.738 89.029 1.00 103.49 469 VAL C CA 1
ATOM 9454 C C . VAL C 1 477 ? 114.934 138.322 90.426 1.00 103.81 469 VAL C C 1
ATOM 9455 O O . VAL C 1 477 ? 115.894 138.797 91.050 1.00 112.79 469 VAL C O 1
ATOM 9459 N N . VAL C 1 478 ? 113.704 138.283 90.947 1.00 102.90 470 VAL C N 1
ATOM 9460 C CA . VAL C 1 478 ? 113.478 138.876 92.262 1.00 107.85 470 VAL C CA 1
ATOM 9461 C C . VAL C 1 478 ? 114.133 138.031 93.351 1.00 113.13 470 VAL C C 1
ATOM 9462 O O . VAL C 1 478 ? 114.522 138.560 94.398 1.00 119.53 470 VAL C O 1
ATOM 9466 N N . ASN C 1 479 ? 114.288 136.721 93.131 1.00 120.48 471 ASN C N 1
ATOM 9467 C CA . ASN C 1 479 ? 115.007 135.902 94.105 1.00 121.47 471 ASN C CA 1
ATOM 9468 C C . ASN C 1 479 ? 116.480 136.283 94.162 1.00 122.61 471 ASN C C 1
ATOM 9469 O O . ASN C 1 479 ? 117.062 136.384 95.252 1.00 121.37 471 ASN C O 1
ATOM 9474 N N . VAL C 1 480 ? 117.101 136.485 92.997 1.00 116.91 472 VAL C N 1
ATOM 9475 C CA . VAL C 1 480 ? 118.487 136.947 92.969 1.00 111.84 472 VAL C CA 1
ATOM 9476 C C . VAL C 1 480 ? 118.612 138.300 93.660 1.00 112.25 472 VAL C C 1
ATOM 9477 O O . VAL C 1 480 ? 119.553 138.537 94.431 1.00 116.34 472 VAL C O 1
ATOM 9481 N N . GLU C 1 481 ? 117.662 139.205 93.406 1.00 120.48 473 GLU C N 1
ATOM 9482 C CA . GLU C 1 481 ? 117.712 140.515 94.052 1.00 120.34 473 GLU C CA 1
ATOM 9483 C C . GLU C 1 481 ? 117.580 140.407 95.568 1.00 125.07 473 GLU C C 1
ATOM 9484 O O . GLU C 1 481 ? 118.289 141.096 96.312 1.00 133.25 473 GLU C O 1
ATOM 9490 N N . GLY C 1 482 ? 116.667 139.556 96.044 1.00 124.08 474 GLY C N 1
ATOM 9491 C CA . GLY C 1 482 ? 116.512 139.375 97.478 1.00 125.57 474 GLY C CA 1
ATOM 9492 C C . GLY C 1 482 ? 117.749 138.793 98.132 1.00 127.25 474 GLY C C 1
ATOM 9493 O O . GLY C 1 482 ? 118.141 139.210 99.226 1.00 126.38 474 GLY C O 1
ATOM 9494 N N . ASP C 1 483 ? 118.381 137.822 97.469 1.00 138.55 475 ASP C N 1
ATOM 9495 C CA . ASP C 1 483 ? 119.628 137.268 97.986 1.00 139.85 475 ASP C CA 1
ATOM 9496 C C . ASP C 1 483 ? 120.714 138.337 98.059 1.00 138.99 475 ASP C C 1
ATOM 9497 O O . ASP C 1 483 ? 121.459 138.411 99.046 1.00 139.08 475 ASP C O 1
ATOM 9502 N N . ALA C 1 484 ? 120.814 139.174 97.022 1.00 135.74 476 ALA C N 1
ATOM 9503 C CA . ALA C 1 484 ? 121.811 140.241 97.026 1.00 132.21 476 ALA C CA 1
ATOM 9504 C C . ALA C 1 484 ? 121.568 141.218 98.167 1.00 133.38 476 ALA C C 1
ATOM 9505 O O . ALA C 1 484 ? 122.512 141.635 98.852 1.00 136.26 476 ALA C O 1
ATOM 9507 N N . LEU C 1 485 ? 120.307 141.596 98.385 1.00 126.01 477 LEU C N 1
ATOM 9508 C CA . LEU C 1 485 ? 119.999 142.536 99.458 1.00 122.29 477 LEU C CA 1
ATOM 9509 C C . LEU C 1 485 ? 120.264 141.924 100.827 1.00 128.29 477 LEU C C 1
ATOM 9510 O O . LEU C 1 485 ? 120.730 142.617 101.738 1.00 132.41 477 LEU C O 1
ATOM 9515 N N . GLY C 1 486 ? 119.978 140.631 100.995 1.00 135.25 478 GLY C N 1
ATOM 9516 C CA . GLY C 1 486 ? 120.314 139.971 102.248 1.00 136.47 478 GLY C CA 1
ATOM 9517 C C . GLY C 1 486 ? 121.808 139.937 102.510 1.00 137.12 478 GLY C C 1
ATOM 9518 O O . GLY C 1 486 ? 122.260 140.173 103.637 1.00 135.03 478 GLY C O 1
ATOM 9519 N N . ALA C 1 487 ? 122.596 139.647 101.471 1.00 138.25 479 ALA C N 1
ATOM 9520 C CA . ALA C 1 487 ? 124.047 139.662 101.621 1.00 136.86 479 ALA C CA 1
ATOM 9521 C C . ALA C 1 487 ? 124.546 141.053 101.987 1.00 138.25 479 ALA C C 1
ATOM 9522 O O . ALA C 1 487 ? 125.418 141.201 102.854 1.00 145.09 479 ALA C O 1
ATOM 9524 N N . GLY C 1 488 ? 124.001 142.085 101.341 1.00 127.02 480 GLY C N 1
ATOM 9525 C CA . GLY C 1 488 ? 124.386 143.446 101.683 1.00 125.08 480 GLY C CA 1
ATOM 9526 C C . GLY C 1 488 ? 124.021 143.816 103.108 1.00 125.11 480 GLY C C 1
ATOM 9527 O O . GLY C 1 488 ? 124.785 144.496 103.799 1.00 125.35 480 GLY C O 1
ATOM 9528 N N . ILE C 1 489 ? 122.847 143.373 103.565 1.00 134.59 481 ILE C N 1
ATOM 9529 C CA . ILE C 1 489 ? 122.420 143.638 104.937 1.00 136.24 481 ILE C CA 1
ATOM 9530 C C . ILE C 1 489 ? 123.381 142.990 105.923 1.00 140.10 481 ILE C C 1
ATOM 9531 O O . ILE C 1 489 ? 123.805 143.609 106.907 1.00 142.44 481 ILE C O 1
ATOM 9536 N N . LEU C 1 490 ? 123.748 141.733 105.665 1.00 148.15 482 LEU C N 1
ATOM 9537 C CA . LEU C 1 490 ? 124.667 141.044 106.565 1.00 149.68 482 LEU C CA 1
ATOM 9538 C C . LEU C 1 490 ? 126.039 141.710 106.567 1.00 148.48 482 LEU C C 1
ATOM 9539 O O . LEU C 1 490 ? 126.685 141.814 107.618 1.00 145.60 482 LEU C O 1
ATOM 9544 N N . GLN C 1 491 ? 126.505 142.162 105.399 1.00 150.49 483 GLN C N 1
ATOM 9545 C CA . GLN C 1 491 ? 127.793 142.849 105.336 1.00 146.62 483 GLN C CA 1
ATOM 9546 C C . GLN C 1 491 ? 127.760 144.161 106.110 1.00 145.88 483 GLN C C 1
ATOM 9547 O O . GLN C 1 491 ? 128.714 144.492 106.823 1.00 147.26 483 GLN C O 1
ATOM 9553 N N . HIS C 1 492 ? 126.673 144.926 105.979 1.00 155.21 484 HIS C N 1
ATOM 9554 C CA . HIS C 1 492 ? 126.559 146.180 106.716 1.00 157.22 484 HIS C CA 1
ATOM 9555 C C . HIS C 1 492 ? 126.313 145.960 108.201 1.00 157.62 484 HIS C C 1
ATOM 9556 O O . HIS C 1 492 ? 126.507 146.889 108.993 1.00 158.38 484 HIS C O 1
ATOM 9563 N N . LEU C 1 493 ? 125.877 144.767 108.594 1.00 151.24 485 LEU C N 1
ATOM 9564 C CA . LEU C 1 493 ? 125.717 144.470 110.011 1.00 149.77 485 LEU C CA 1
ATOM 9565 C C . LEU C 1 493 ? 127.019 143.995 110.645 1.00 150.75 485 LEU C C 1
ATOM 9566 O O . LEU C 1 493 ? 127.305 144.337 111.797 1.00 151.86 485 LEU C O 1
ATOM 9571 N N . ASN C 1 494 ? 127.816 143.214 109.908 1.00 154.18 486 ASN C N 1
ATOM 9572 C CA . ASN C 1 494 ? 129.028 142.627 110.474 1.00 155.18 486 ASN C CA 1
ATOM 9573 C C . ASN C 1 494 ? 130.061 143.691 110.831 1.00 154.14 486 ASN C C 1
ATOM 9574 O O . ASN C 1 494 ? 130.657 143.650 111.913 1.00 151.79 486 ASN C O 1
ATOM 9579 N N . ASP C 1 495 ? 130.292 144.650 109.930 1.00 159.48 487 ASP C N 1
ATOM 9580 C CA . ASP C 1 495 ? 131.318 145.657 110.182 1.00 157.85 487 ASP C CA 1
ATOM 9581 C C . ASP C 1 495 ? 130.907 146.618 111.289 1.00 155.77 487 ASP C C 1
ATOM 9582 O O . ASP C 1 495 ? 131.773 147.129 112.007 1.00 158.10 487 ASP C O 1
ATOM 9587 N N . LYS C 1 496 ? 129.605 146.872 111.427 1.00 152.09 488 LYS C N 1
ATOM 9588 C CA . LYS C 1 496 ? 129.015 147.703 112.486 1.00 155.95 488 LYS C CA 1
ATOM 9589 C C . LYS C 1 496 ? 129.742 149.028 112.717 1.00 154.88 488 LYS C C 1
ATOM 9590 O O . LYS C 1 496 ? 129.185 149.957 113.301 1.00 153.66 488 LYS C O 1
ATOM 9596 N N . ALA D 2 40 ? 60.259 108.234 116.514 1.00 122.87 40 ALA D N 1
ATOM 9597 C CA . ALA D 2 40 ? 60.015 107.112 115.615 1.00 124.31 40 ALA D CA 1
ATOM 9598 C C . ALA D 2 40 ? 60.913 107.194 114.386 1.00 127.04 40 ALA D C 1
ATOM 9599 O O . ALA D 2 40 ? 60.526 107.770 113.370 1.00 132.08 40 ALA D O 1
ATOM 9601 N N . PRO D 2 41 ? 62.118 106.627 114.485 1.00 113.91 41 PRO D N 1
ATOM 9602 C CA . PRO D 2 41 ? 63.030 106.652 113.345 1.00 110.65 41 PRO D CA 1
ATOM 9603 C C . PRO D 2 41 ? 62.488 105.818 112.199 1.00 111.42 41 PRO D C 1
ATOM 9604 O O . PRO D 2 41 ? 61.727 104.860 112.416 1.00 109.31 41 PRO D O 1
ATOM 9608 N N . PRO D 2 42 ? 62.833 106.159 110.960 1.00 108.74 42 PRO D N 1
ATOM 9609 C CA . PRO D 2 42 ? 62.344 105.378 109.819 1.00 106.87 42 PRO D CA 1
ATOM 9610 C C . PRO D 2 42 ? 62.930 103.977 109.806 1.00 105.78 42 PRO D C 1
ATOM 9611 O O . PRO D 2 42 ? 64.036 103.735 110.291 1.00 107.76 42 PRO D O 1
ATOM 9615 N N . SER D 2 43 ? 62.168 103.047 109.237 1.00 106.34 43 SER D N 1
ATOM 9616 C CA . SER D 2 43 ? 62.628 101.673 109.077 1.00 111.37 43 SER D CA 1
ATOM 9617 C C . SER D 2 43 ? 63.516 101.603 107.841 1.00 108.82 43 SER D C 1
ATOM 9618 O O . SER D 2 43 ? 63.041 101.782 106.715 1.00 114.64 43 SER D O 1
ATOM 9621 N N . CYS D 2 44 ? 64.802 101.337 108.047 1.00 104.53 44 CYS D N 1
ATOM 9622 C CA . CYS D 2 44 ? 65.781 101.371 106.962 1.00 113.24 44 CYS D CA 1
ATOM 9623 C C . CYS D 2 44 ? 65.651 100.117 106.110 1.00 114.01 44 CYS D C 1
ATOM 9624 O O . CYS D 2 44 ? 66.144 99.047 106.471 1.00 112.31 44 CYS D O 1
ATOM 9627 N N . ARG D 2 45 ? 64.977 100.254 104.968 1.00 119.00 45 ARG D N 1
ATOM 9628 C CA . ARG D 2 45 ? 64.884 99.159 104.012 1.00 118.67 45 ARG D CA 1
ATOM 9629 C C . ARG D 2 45 ? 66.173 98.996 103.218 1.00 116.30 45 ARG D C 1
ATOM 9630 O O . ARG D 2 45 ? 66.540 97.870 102.864 1.00 119.25 45 ARG D O 1
ATOM 9638 N N . GLU D 2 46 ? 66.882 100.097 102.954 1.00 119.79 46 GLU D N 1
ATOM 9639 C CA . GLU D 2 46 ? 68.097 100.045 102.147 1.00 121.97 46 GLU D CA 1
ATOM 9640 C C . GLU D 2 46 ? 69.199 99.211 102.790 1.00 119.69 46 GLU D C 1
ATOM 9641 O O . GLU D 2 46 ? 70.095 98.742 102.080 1.00 117.54 46 GLU D O 1
ATOM 9647 N N . CYS D 2 47 ? 69.155 99.009 104.111 1.00 108.92 47 CYS D N 1
ATOM 9648 C CA . CYS D 2 47 ? 70.134 98.143 104.758 1.00 109.85 47 CYS D CA 1
ATOM 9649 C C . CYS D 2 47 ? 70.007 96.692 104.311 1.00 112.79 47 CYS D C 1
ATOM 9650 O O . CYS D 2 47 ? 70.938 95.910 104.521 1.00 110.72 47 CYS D O 1
ATOM 9653 N N . TYR D 2 48 ? 68.883 96.320 103.701 1.00 112.05 48 TYR D N 1
ATOM 9654 C CA . TYR D 2 48 ? 68.643 94.939 103.311 1.00 107.81 48 TYR D CA 1
ATOM 9655 C C . TYR D 2 48 ? 69.579 94.526 102.178 1.00 107.45 48 TYR D C 1
ATOM 9656 O O . TYR D 2 48 ? 70.105 95.356 101.433 1.00 110.05 48 TYR D O 1
ATOM 9665 N N . GLN D 2 49 ? 69.786 93.219 102.059 1.00 123.98 49 GLN D N 1
ATOM 9666 C CA . GLN D 2 49 ? 70.632 92.650 101.022 1.00 124.36 49 GLN D CA 1
ATOM 9667 C C . GLN D 2 49 ? 69.891 91.483 100.389 1.00 126.42 49 GLN D C 1
ATOM 9668 O O . GLN D 2 49 ? 69.193 90.733 101.077 1.00 124.24 49 GLN D O 1
ATOM 9674 N N . SER D 2 50 ? 70.046 91.335 99.078 1.00 143.82 50 SER D N 1
ATOM 9675 C CA . SER D 2 50 ? 69.369 90.294 98.319 1.00 142.94 50 SER D CA 1
ATOM 9676 C C . SER D 2 50 ? 70.333 89.147 98.057 1.00 140.16 50 SER D C 1
ATOM 9677 O O . SER D 2 50 ? 71.431 89.358 97.530 1.00 140.02 50 SER D O 1
ATOM 9680 N N . LEU D 2 51 ? 69.920 87.937 98.421 1.00 145.63 51 LEU D N 1
ATOM 9681 C CA . LEU D 2 51 ? 70.728 86.739 98.246 1.00 148.24 51 LEU D CA 1
ATOM 9682 C C . LEU D 2 51 ? 70.025 85.790 97.288 1.00 150.31 51 LEU D C 1
ATOM 9683 O O . LEU D 2 51 ? 68.823 85.540 97.426 1.00 148.01 51 LEU D O 1
ATOM 9688 N N . HIS D 2 52 ? 70.773 85.268 96.322 1.00 161.62 52 HIS D N 1
ATOM 9689 C CA . HIS D 2 52 ? 70.230 84.332 95.345 1.00 160.87 52 HIS D CA 1
ATOM 9690 C C . HIS D 2 52 ? 70.180 82.916 95.911 1.00 159.59 52 HIS D C 1
ATOM 9691 O O . HIS D 2 52 ? 69.522 82.663 96.921 1.00 157.03 52 HIS D O 1
ATOM 9698 N N . MET D 2 57 ? 67.186 86.048 95.780 1.00 148.98 57 MET D N 1
ATOM 9699 C CA . MET D 2 57 ? 65.737 86.166 95.881 1.00 151.21 57 MET D CA 1
ATOM 9700 C C . MET D 2 57 ? 65.327 86.610 97.280 1.00 150.28 57 MET D C 1
ATOM 9701 O O . MET D 2 57 ? 64.666 87.635 97.448 1.00 149.02 57 MET D O 1
ATOM 9706 N N . GLN D 2 58 ? 65.721 85.826 98.281 1.00 137.21 58 GLN D N 1
ATOM 9707 C CA . GLN D 2 58 ? 65.385 86.142 99.662 1.00 136.47 58 GLN D CA 1
ATOM 9708 C C . GLN D 2 58 ? 66.134 87.389 100.112 1.00 137.05 58 GLN D C 1
ATOM 9709 O O . GLN D 2 58 ? 67.343 87.515 99.891 1.00 136.35 58 GLN D O 1
ATOM 9715 N N . GLN D 2 59 ? 65.416 88.313 100.741 1.00 135.90 59 GLN D N 1
ATOM 9716 C CA . GLN D 2 59 ? 65.994 89.549 101.248 1.00 132.43 59 GLN D CA 1
ATOM 9717 C C . GLN D 2 59 ? 66.058 89.492 102.766 1.00 133.47 59 GLN D C 1
ATOM 9718 O O . GLN D 2 59 ? 65.046 89.233 103.426 1.00 132.77 59 GLN D O 1
ATOM 9724 N N . TYR D 2 60 ? 67.245 89.736 103.312 1.00 124.77 60 TYR D N 1
ATOM 9725 C CA . TYR D 2 60 ? 67.474 89.706 104.746 1.00 122.11 60 TYR D CA 1
ATOM 9726 C C . TYR D 2 60 ? 68.261 90.935 105.176 1.00 119.33 60 TYR D C 1
ATOM 9727 O O . TYR D 2 60 ? 69.107 91.443 104.437 1.00 119.09 60 TYR D O 1
ATOM 9736 N N . PHE D 2 61 ? 67.974 91.401 106.387 1.00 95.17 61 PHE D N 1
ATOM 9737 C CA . PHE D 2 61 ? 68.617 92.592 106.921 1.00 93.99 61 PHE D CA 1
ATOM 9738 C C . PHE D 2 61 ? 70.016 92.257 107.417 1.00 96.84 61 PHE D C 1
ATOM 9739 O O . PHE D 2 61 ? 70.203 91.299 108.172 1.00 101.66 61 PHE D O 1
ATOM 9747 N N . THR D 2 62 ? 70.998 93.048 106.991 1.00 100.12 62 THR D N 1
ATOM 9748 C CA . THR D 2 62 ? 72.375 92.870 107.425 1.00 99.74 62 THR D CA 1
ATOM 9749 C C . THR D 2 62 ? 72.986 94.225 107.739 1.00 95.43 62 THR D C 1
ATOM 9750 O O . THR D 2 62 ? 72.572 95.253 107.197 1.00 102.32 62 THR D O 1
ATOM 9754 N N . TYR D 2 63 ? 73.973 94.218 108.632 1.00 80.68 63 TYR D N 1
ATOM 9755 C CA . TYR D 2 63 ? 74.627 95.447 109.053 1.00 78.44 63 TYR D CA 1
ATOM 9756 C C . TYR D 2 63 ? 75.987 95.108 109.641 1.00 85.15 63 TYR D C 1
ATOM 9757 O O . TYR D 2 63 ? 76.126 94.118 110.362 1.00 99.52 63 TYR D O 1
ATOM 9766 N N . HIS D 2 64 ? 76.978 95.940 109.339 1.00 82.62 64 HIS D N 1
ATOM 9767 C CA . HIS D 2 64 ? 78.335 95.706 109.803 1.00 76.97 64 HIS D CA 1
ATOM 9768 C C . HIS D 2 64 ? 78.482 96.126 111.261 1.00 81.46 64 HIS D C 1
ATOM 9769 O O . HIS D 2 64 ? 77.521 96.511 111.930 1.00 88.86 64 HIS D O 1
ATOM 9776 N N . THR D 2 65 ? 79.711 96.043 111.760 1.00 77.91 65 THR D N 1
ATOM 9777 C CA . THR D 2 65 ? 80.037 96.464 113.115 1.00 87.92 65 THR D CA 1
ATOM 9778 C C . THR D 2 65 ? 81.003 97.636 113.134 1.00 90.51 65 THR D C 1
ATOM 9779 O O . THR D 2 65 ? 80.764 98.621 113.840 1.00 93.65 65 THR D O 1
ATOM 9783 N N . HIS D 2 66 ? 82.092 97.561 112.373 1.00 87.49 66 HIS D N 1
ATOM 9784 C CA . HIS D 2 66 ? 83.058 98.647 112.284 1.00 86.02 66 HIS D CA 1
ATOM 9785 C C . HIS D 2 66 ? 83.261 99.026 110.828 1.00 92.87 66 HIS D C 1
ATOM 9786 O O . HIS D 2 66 ? 83.626 98.176 110.009 1.00 97.14 66 HIS D O 1
ATOM 9793 N N . ILE D 2 67 ? 83.027 100.295 110.508 1.00 94.22 67 ILE D N 1
ATOM 9794 C CA . ILE D 2 67 ? 83.299 100.844 109.186 1.00 94.96 67 ILE D CA 1
ATOM 9795 C C . ILE D 2 67 ? 84.082 102.136 109.369 1.00 97.72 67 ILE D C 1
ATOM 9796 O O . ILE D 2 67 ? 83.734 102.959 110.223 1.00 97.26 67 ILE D O 1
ATOM 9801 N N . GLU D 2 68 ? 85.141 102.303 108.578 1.00 101.92 68 GLU D N 1
ATOM 9802 C CA . GLU D 2 68 ? 86.058 103.420 108.758 1.00 99.15 68 GLU D CA 1
ATOM 9803 C C . GLU D 2 68 ? 85.356 104.750 108.516 1.00 101.63 68 GLU D C 1
ATOM 9804 O O . GLU D 2 68 ? 84.384 104.840 107.763 1.00 105.31 68 GLU D O 1
ATOM 9810 N N . ARG D 2 69 ? 85.865 105.792 109.178 1.00 106.15 69 ARG D N 1
ATOM 9811 C CA . ARG D 2 69 ? 85.257 107.114 109.079 1.00 100.26 69 ARG D CA 1
ATOM 9812 C C . ARG D 2 69 ? 85.337 107.666 107.664 1.00 105.25 69 ARG D C 1
ATOM 9813 O O . ARG D 2 69 ? 84.421 108.366 107.219 1.00 113.26 69 ARG D O 1
ATOM 9821 N N . SER D 2 70 ? 86.416 107.366 106.942 1.00 105.55 70 SER D N 1
ATOM 9822 C CA . SER D 2 70 ? 86.593 107.891 105.594 1.00 105.11 70 SER D CA 1
ATOM 9823 C C . SER D 2 70 ? 85.653 107.257 104.577 1.00 102.31 70 SER D C 1
ATOM 9824 O O . SER D 2 70 ? 85.568 107.755 103.450 1.00 107.39 70 SER D O 1
ATOM 9827 N N . CYS D 2 71 ? 84.952 106.183 104.938 1.00 98.06 71 CYS D N 1
ATOM 9828 C CA . CYS D 2 71 ? 84.098 105.475 103.994 1.00 101.67 71 CYS D CA 1
ATOM 9829 C C . CYS D 2 71 ? 82.759 106.159 103.758 1.00 101.18 71 CYS D C 1
ATOM 9830 O O . CYS D 2 71 ? 82.069 105.810 102.795 1.00 102.00 71 CYS D O 1
ATOM 9833 N N . TYR D 2 72 ? 82.370 107.112 104.599 1.00 94.22 72 TYR D N 1
ATOM 9834 C CA . TYR D 2 72 ? 81.064 107.741 104.486 1.00 91.60 72 TYR D CA 1
ATOM 9835 C C . TYR D 2 72 ? 81.182 109.230 104.775 1.00 93.42 72 TYR D C 1
ATOM 9836 O O . TYR D 2 72 ? 82.125 109.687 105.424 1.00 93.70 72 TYR D O 1
ATOM 9845 N N . GLY D 2 73 ? 80.199 109.983 104.288 1.00 93.00 73 GLY D N 1
ATOM 9846 C CA . GLY D 2 73 ? 80.256 111.430 104.336 1.00 94.04 73 GLY D CA 1
ATOM 9847 C C . GLY D 2 73 ? 79.728 112.050 105.611 1.00 93.97 73 GLY D C 1
ATOM 9848 O O . GLY D 2 73 ? 80.171 111.700 106.708 1.00 92.21 73 GLY D O 1
ATOM 9849 N N . ASN D 2 74 ? 78.785 112.981 105.480 1.00 104.68 74 ASN D N 1
ATOM 9850 C CA . ASN D 2 74 ? 78.287 113.756 106.610 1.00 100.68 74 ASN D CA 1
ATOM 9851 C C . ASN D 2 74 ? 76.847 113.450 106.983 1.00 105.04 74 ASN D C 1
ATOM 9852 O O . ASN D 2 74 ? 76.518 113.429 108.170 1.00 110.63 74 ASN D O 1
ATOM 9857 N N . LEU D 2 75 ? 75.974 113.221 106.006 1.00 100.92 75 LEU D N 1
ATOM 9858 C CA . LEU D 2 75 ? 74.574 112.925 106.292 1.00 101.39 75 LEU D CA 1
ATOM 9859 C C . LEU D 2 75 ? 74.471 111.557 106.954 1.00 108.23 75 LEU D C 1
ATOM 9860 O O . LEU D 2 75 ? 74.710 110.530 106.313 1.00 109.76 75 LEU D O 1
ATOM 9865 N N . ILE D 2 76 ? 74.119 111.539 108.236 1.00 104.23 76 ILE D N 1
ATOM 9866 C CA . ILE D 2 76 ? 73.946 110.307 108.995 1.00 98.72 76 ILE D CA 1
ATOM 9867 C C . ILE D 2 76 ? 72.510 110.249 109.489 1.00 103.60 76 ILE D C 1
ATOM 9868 O O . ILE D 2 76 ? 72.017 111.210 110.091 1.00 115.87 76 ILE D O 1
ATOM 9873 N N . GLU D 2 77 ? 71.842 109.129 109.237 1.00 84.79 77 GLU D N 1
ATOM 9874 C CA . GLU D 2 77 ? 70.464 108.933 109.652 1.00 83.71 77 GLU D CA 1
ATOM 9875 C C . GLU D 2 77 ? 70.376 107.743 110.596 1.00 93.03 77 GLU D C 1
ATOM 9876 O O . GLU D 2 77 ? 71.161 106.796 110.502 1.00 102.25 77 GLU D O 1
ATOM 9882 N N . GLU D 2 78 ? 69.421 107.806 111.518 1.00 95.48 78 GLU D N 1
ATOM 9883 C CA . GLU D 2 78 ? 69.192 106.746 112.490 1.00 95.74 78 GLU D CA 1
ATOM 9884 C C . GLU D 2 78 ? 67.972 105.938 112.076 1.00 89.62 78 GLU D C 1
ATOM 9885 O O . GLU D 2 78 ? 66.900 106.503 111.844 1.00 96.86 78 GLU D O 1
ATOM 9891 N N . CYS D 2 79 ? 68.134 104.620 111.989 1.00 81.13 79 CYS D N 1
ATOM 9892 C CA . CYS D 2 79 ? 67.044 103.737 111.611 1.00 84.77 79 CYS D CA 1
ATOM 9893 C C . CYS D 2 79 ? 66.895 102.637 112.649 1.00 89.82 79 CYS D C 1
ATOM 9894 O O . CYS D 2 79 ? 67.852 102.279 113.338 1.00 95.20 79 CYS D O 1
ATOM 9897 N N . VAL D 2 80 ? 65.682 102.102 112.754 1.00 92.30 80 VAL D N 1
ATOM 9898 C CA . VAL D 2 80 ? 65.358 101.065 113.724 1.00 90.76 80 VAL D CA 1
ATOM 9899 C C . VAL D 2 80 ? 64.858 99.837 112.976 1.00 94.24 80 VAL D C 1
ATOM 9900 O O . VAL D 2 80 ? 63.996 99.943 112.097 1.00 104.16 80 VAL D O 1
ATOM 9904 N N . GLU D 2 81 ? 65.414 98.677 113.314 1.00 101.56 81 GLU D N 1
ATOM 9905 C CA . GLU D 2 81 ? 64.970 97.397 112.773 1.00 104.24 81 GLU D CA 1
ATOM 9906 C C . GLU D 2 81 ? 64.578 96.511 113.946 1.00 110.24 81 GLU D C 1
ATOM 9907 O O . GLU D 2 81 ? 65.442 96.093 114.725 1.00 109.69 81 GLU D O 1
ATOM 9913 N N . SER D 2 82 ? 63.279 96.230 114.063 1.00 121.65 82 SER D N 1
ATOM 9914 C CA . SER D 2 82 ? 62.733 95.384 115.127 1.00 124.19 82 SER D CA 1
ATOM 9915 C C . SER D 2 82 ? 63.113 95.906 116.512 1.00 122.78 82 SER D C 1
ATOM 9916 O O . SER D 2 82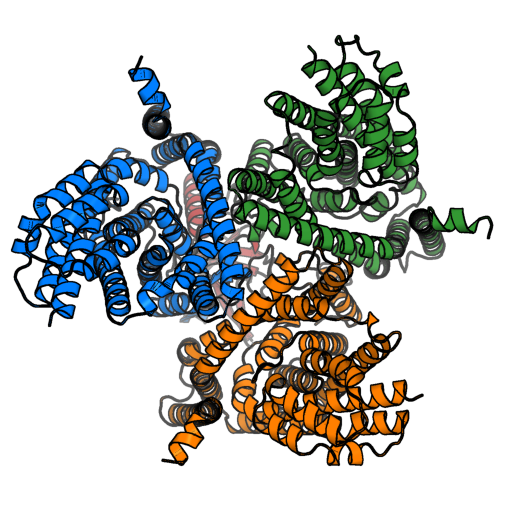 ? 63.416 95.135 117.425 1.00 122.33 82 SER D O 1
ATOM 9919 N N . GLY D 2 83 ? 63.096 97.227 116.670 1.00 113.27 83 GLY D N 1
ATOM 9920 C CA . GLY D 2 83 ? 63.381 97.854 117.942 1.00 109.78 83 GLY D CA 1
ATOM 9921 C C . GLY D 2 83 ? 64.838 98.143 118.228 1.00 109.31 83 GLY D C 1
ATOM 9922 O O . GLY D 2 83 ? 65.139 98.722 119.278 1.00 115.39 83 GLY D O 1
ATOM 9923 N N . LYS D 2 84 ? 65.751 97.766 117.338 1.00 102.18 84 LYS D N 1
ATOM 9924 C CA . LYS D 2 84 ? 67.175 98.013 117.520 1.00 109.06 84 LYS D CA 1
ATOM 9925 C C . LYS D 2 84 ? 67.609 99.150 116.607 1.00 114.30 84 LYS D C 1
ATOM 9926 O O . LYS D 2 84 ? 67.336 99.122 115.403 1.00 123.31 84 LYS D O 1
ATOM 9932 N N . SER D 2 85 ? 68.287 100.143 117.176 1.00 95.76 85 SER D N 1
ATOM 9933 C CA . SER D 2 85 ? 68.659 101.344 116.443 1.00 92.78 85 SER D CA 1
ATOM 9934 C C . SER D 2 85 ? 70.013 101.161 115.770 1.00 88.80 85 SER D C 1
ATOM 9935 O O . SER D 2 85 ? 70.961 100.673 116.391 1.00 91.96 85 SER D O 1
ATOM 9938 N N . TYR D 2 86 ? 70.098 101.563 114.504 1.00 82.29 86 TYR D N 1
ATOM 9939 C CA . TYR D 2 86 ? 71.335 101.513 113.740 1.00 80.12 86 TYR D CA 1
ATOM 9940 C C . TYR D 2 86 ? 71.479 102.806 112.949 1.00 92.98 86 TYR D C 1
ATOM 9941 O O . TYR D 2 86 ? 70.560 103.627 112.886 1.00 103.26 86 TYR D O 1
ATOM 9950 N N . TYR D 2 87 ? 72.648 102.987 112.342 1.00 86.75 87 TYR D N 1
ATOM 9951 C CA . TYR D 2 87 ? 72.938 104.157 111.524 1.00 78.75 87 TYR D CA 1
ATOM 9952 C C . TYR D 2 87 ? 73.087 103.721 110.074 1.00 83.26 87 TYR D C 1
ATOM 9953 O O . TYR D 2 87 ? 73.870 102.815 109.774 1.00 95.01 87 TYR D O 1
ATOM 9962 N N . LYS D 2 88 ? 72.345 104.365 109.181 1.00 72.25 88 LYS D N 1
ATOM 9963 C CA . LYS D 2 88 ? 72.427 104.090 107.756 1.00 70.04 88 LYS D CA 1
ATOM 9964 C C . LYS D 2 88 ? 72.994 105.297 107.024 1.00 79.39 88 LYS D C 1
ATOM 9965 O O . LYS D 2 88 ? 72.772 106.444 107.418 1.00 94.92 88 LYS D O 1
ATOM 9971 N N . VAL D 2 89 ? 73.742 105.029 105.954 1.00 87.55 89 VAL D N 1
ATOM 9972 C CA . VAL D 2 89 ? 74.436 106.083 105.230 1.00 88.85 89 VAL D CA 1
ATOM 9973 C C . VAL D 2 89 ? 74.701 105.587 103.819 1.00 93.78 89 VAL D C 1
ATOM 9974 O O . VAL D 2 89 ? 74.770 104.380 103.572 1.00 99.12 89 VAL D O 1
ATOM 9978 N N . LYS D 2 90 ? 74.822 106.525 102.884 1.00 95.30 90 LYS D N 1
ATOM 9979 C CA . LYS D 2 90 ? 75.330 106.205 101.560 1.00 85.43 90 LYS D CA 1
ATOM 9980 C C . LYS D 2 90 ? 76.769 105.719 101.672 1.00 83.38 90 LYS D C 1
ATOM 9981 O O . LYS D 2 90 ? 77.531 106.165 102.533 1.00 94.44 90 LYS D O 1
ATOM 9987 N N . ASN D 2 91 ? 77.143 104.796 100.796 1.00 88.37 91 ASN D N 1
ATOM 9988 C CA . ASN D 2 91 ? 78.493 104.250 100.781 1.00 97.04 91 ASN D CA 1
ATOM 9989 C C . ASN D 2 91 ? 79.317 104.957 99.715 1.00 99.45 91 ASN D C 1
ATOM 9990 O O . ASN D 2 91 ? 78.963 104.930 98.531 1.00 108.72 91 ASN D O 1
ATOM 9995 N N . LEU D 2 92 ? 80.407 105.590 100.136 1.00 88.04 92 LEU D N 1
ATOM 9996 C CA . LEU D 2 92 ? 81.328 106.246 99.220 1.00 92.79 92 LEU D CA 1
ATOM 9997 C C . LEU D 2 92 ? 82.491 105.349 98.821 1.00 96.75 92 LEU D C 1
ATOM 9998 O O . LEU D 2 92 ? 83.361 105.785 98.061 1.00 96.89 92 LEU D O 1
ATOM 10003 N N . GLY D 2 93 ? 82.524 104.114 99.312 1.00 95.68 93 GLY D N 1
ATOM 10004 C CA . GLY D 2 93 ? 83.587 103.186 98.987 1.00 93.10 93 GLY D CA 1
ATOM 10005 C C . GLY D 2 93 ? 83.141 102.096 98.036 1.00 91.96 93 GLY D C 1
ATOM 10006 O O . GLY D 2 93 ? 83.497 100.927 98.210 1.00 93.58 93 GLY D O 1
ATOM 10007 N N . VAL D 2 94 ? 82.344 102.471 97.033 1.00 98.14 94 VAL D N 1
ATOM 10008 C CA . VAL D 2 94 ? 81.884 101.505 96.039 1.00 103.44 94 VAL D CA 1
ATOM 10009 C C . VAL D 2 94 ? 83.068 100.926 95.276 1.00 107.15 94 VAL D C 1
ATOM 10010 O O . VAL D 2 94 ? 83.124 99.720 95.007 1.00 105.97 94 VAL D O 1
ATOM 10014 N N . CYS D 2 95 ? 84.038 101.774 94.927 1.00 111.09 95 CYS D N 1
ATOM 10015 C CA . CYS D 2 95 ? 85.226 101.303 94.224 1.00 104.31 95 CYS D CA 1
ATOM 10016 C C . CYS D 2 95 ? 86.044 100.342 95.076 1.00 103.93 95 CYS D C 1
ATOM 10017 O O . CYS D 2 95 ? 86.671 99.421 94.542 1.00 106.72 95 CYS D O 1
ATOM 10020 N N . GLY D 2 96 ? 86.055 100.536 96.392 1.00 99.75 96 GLY D N 1
ATOM 10021 C CA . GLY D 2 96 ? 86.774 99.638 97.271 1.00 99.50 96 GLY D CA 1
ATOM 10022 C C . GLY D 2 96 ? 87.518 100.330 98.394 1.00 96.86 96 GLY D C 1
ATOM 10023 O O . GLY D 2 96 ? 87.696 99.753 99.470 1.00 96.67 96 GLY D O 1
ATOM 10024 N N . SER D 2 97 ? 87.960 101.564 98.160 1.00 102.94 97 SER D N 1
ATOM 10025 C CA . SER D 2 97 ? 88.701 102.304 99.170 1.00 105.02 97 SER D CA 1
ATOM 10026 C C . SER D 2 97 ? 88.506 103.795 98.950 1.00 105.34 97 SER D C 1
ATOM 10027 O O . SER D 2 97 ? 88.147 104.241 97.858 1.00 102.89 97 SER D O 1
ATOM 10030 N N . ARG D 2 98 ? 88.753 104.563 100.008 1.00 107.23 98 ARG D N 1
ATOM 10031 C CA . ARG D 2 98 ? 88.652 106.015 99.948 1.00 108.43 98 ARG D CA 1
ATOM 10032 C C . ARG D 2 98 ? 89.546 106.614 101.021 1.00 108.45 98 ARG D C 1
ATOM 10033 O O . ARG D 2 98 ? 89.512 106.168 102.172 1.00 111.67 98 ARG D O 1
ATOM 10041 N N . ASN D 2 99 ? 90.345 107.612 100.633 1.00 108.39 99 ASN D N 1
ATOM 10042 C CA . ASN D 2 99 ? 91.260 108.316 101.535 1.00 107.53 99 ASN D CA 1
ATOM 10043 C C . ASN D 2 99 ? 92.244 107.367 102.214 1.00 108.40 99 ASN D C 1
ATOM 10044 O O . ASN D 2 99 ? 92.651 107.591 103.355 1.00 106.85 99 ASN D O 1
ATOM 10049 N N . GLY D 2 100 ? 92.637 106.302 101.520 1.00 110.19 100 GLY D N 1
ATOM 10050 C CA . GLY D 2 100 ? 93.579 105.351 102.070 1.00 104.61 100 GLY D CA 1
ATOM 10051 C C . GLY D 2 100 ? 93.000 104.369 103.061 1.00 105.27 100 GLY D C 1
ATOM 10052 O O . GLY D 2 100 ? 93.761 103.612 103.673 1.00 103.42 100 GLY D O 1
ATOM 10053 N N . ALA D 2 101 ? 91.683 104.355 103.241 1.00 104.70 101 ALA D N 1
ATOM 10054 C CA . ALA D 2 101 ? 91.017 103.458 104.174 1.00 106.03 101 ALA D CA 1
ATOM 10055 C C . ALA D 2 101 ? 90.138 102.489 103.398 1.00 109.09 101 ALA D C 1
ATOM 10056 O O . ALA D 2 101 ? 89.399 102.902 102.498 1.00 107.22 101 ALA D O 1
ATOM 10058 N N . ILE D 2 102 ? 90.224 101.204 103.743 1.00 107.55 102 ILE D N 1
ATOM 10059 C CA . ILE D 2 102 ? 89.444 100.193 103.044 1.00 103.55 102 ILE D CA 1
ATOM 10060 C C . ILE D 2 102 ? 87.968 100.333 103.407 1.00 111.61 102 ILE D C 1
ATOM 10061 O O . ILE D 2 102 ? 87.607 100.743 104.519 1.00 115.89 102 ILE D O 1
ATOM 10066 N N . CYS D 2 103 ? 87.107 100.025 102.447 1.00 117.15 103 CYS D N 1
ATOM 10067 C CA . CYS D 2 103 ? 85.664 100.119 102.593 1.00 111.56 103 CYS D CA 1
ATOM 10068 C C . CYS D 2 103 ? 85.042 98.864 102.004 1.00 109.74 103 CYS D C 1
ATOM 10069 O O . CYS D 2 103 ? 85.651 98.205 101.155 1.00 113.34 103 CYS D O 1
ATOM 10072 N N . PRO D 2 104 ? 83.843 98.492 102.454 1.00 110.53 104 PRO D N 1
ATOM 10073 C CA . PRO D 2 104 ? 83.154 97.349 101.842 1.00 115.33 104 PRO D CA 1
ATOM 10074 C C . PRO D 2 104 ? 82.897 97.582 100.360 1.00 114.62 104 PRO D C 1
ATOM 10075 O O . PRO D 2 104 ? 82.506 98.673 99.942 1.00 115.56 104 PRO D O 1
ATOM 10079 N N . ARG D 2 105 ? 83.119 96.539 99.567 1.00 113.41 105 ARG D N 1
ATOM 10080 C CA . ARG D 2 105 ? 83.004 96.617 98.119 1.00 109.33 105 ARG D CA 1
ATOM 10081 C C . ARG D 2 105 ? 81.629 96.141 97.672 1.00 115.57 105 ARG D C 1
ATOM 10082 O O . ARG D 2 105 ? 81.069 95.199 98.240 1.00 118.82 105 ARG D O 1
ATOM 10090 N N . GLY D 2 106 ? 81.093 96.800 96.648 1.00 122.52 106 GLY D N 1
ATOM 10091 C CA . GLY D 2 106 ? 79.826 96.403 96.064 1.00 120.85 106 GLY D CA 1
ATOM 10092 C C . GLY D 2 106 ? 78.626 96.571 96.965 1.00 118.46 106 GLY D C 1
ATOM 10093 O O . GLY D 2 106 ? 77.696 95.762 96.904 1.00 118.67 106 GLY D O 1
ATOM 10094 N N . LYS D 2 107 ? 78.616 97.605 97.800 1.00 110.02 107 LYS D N 1
ATOM 10095 C CA . LYS D 2 107 ? 77.475 97.918 98.647 1.00 109.79 107 LYS D CA 1
ATOM 10096 C C . LYS D 2 107 ? 77.102 99.372 98.423 1.00 113.19 107 LYS D C 1
ATOM 10097 O O . LYS D 2 107 ? 77.977 100.242 98.396 1.00 115.23 107 LYS D O 1
ATOM 10103 N N . GLN D 2 108 ? 75.807 99.634 98.265 1.00 120.02 108 GLN D N 1
ATOM 10104 C CA . GLN D 2 108 ? 75.349 100.992 98.012 1.00 122.75 108 GLN D CA 1
ATOM 10105 C C . GLN D 2 108 ? 75.026 101.745 99.296 1.00 123.40 108 GLN D C 1
ATOM 10106 O O . GLN D 2 108 ? 75.376 102.923 99.425 1.00 119.47 108 GLN D O 1
ATOM 10112 N N . TRP D 2 109 ? 74.365 101.095 100.251 1.00 108.54 109 TRP D N 1
ATOM 10113 C CA . TRP D 2 109 ? 74.007 101.716 101.523 1.00 103.10 109 TRP D CA 1
ATOM 10114 C C . TRP D 2 109 ? 74.692 100.952 102.647 1.00 99.38 109 TRP D C 1
ATOM 10115 O O . TRP D 2 109 ? 74.329 99.808 102.935 1.00 102.58 109 TRP D O 1
ATOM 10126 N N . LEU D 2 110 ? 75.675 101.580 103.284 1.00 93.08 110 LEU D N 1
ATOM 10127 C CA . LEU D 2 110 ? 76.235 101.004 104.494 1.00 87.93 110 LEU D CA 1
ATOM 10128 C C . LEU D 2 110 ? 75.215 101.085 105.620 1.00 92.53 110 LEU D C 1
ATOM 10129 O O . LEU D 2 110 ? 74.238 101.834 105.555 1.00 95.10 110 LEU D O 1
ATOM 10134 N N . CYS D 2 111 ? 75.448 100.300 106.667 1.00 91.39 111 CYS D N 1
ATOM 10135 C CA . CYS D 2 111 ? 74.477 100.230 107.752 1.00 76.92 111 CYS D CA 1
ATOM 10136 C C . CYS D 2 111 ? 75.259 99.862 109.011 1.00 87.38 111 CYS D C 1
ATOM 10137 O O . CYS D 2 111 ? 75.591 98.692 109.211 1.00 91.53 111 CYS D O 1
ATOM 10140 N N . PHE D 2 112 ? 75.561 100.858 109.843 1.00 95.81 112 PHE D N 1
ATOM 10141 C CA . PHE D 2 112 ? 76.423 100.640 110.997 1.00 79.65 112 PHE D CA 1
ATOM 10142 C C . PHE D 2 112 ? 75.655 100.017 112.154 1.00 88.18 112 PHE D C 1
ATOM 10143 O O . PHE D 2 112 ? 74.445 99.790 112.095 1.00 93.55 112 PHE D O 1
ATOM 10151 N N . THR D 2 113 ? 76.389 99.738 113.222 1.00 70.37 113 THR D N 1
ATOM 10152 C CA . THR D 2 113 ? 75.837 99.674 114.563 1.00 79.41 113 THR D CA 1
ATOM 10153 C C . THR D 2 113 ? 76.162 100.988 115.263 1.00 84.68 113 THR D C 1
ATOM 10154 O O . THR D 2 113 ? 77.067 101.720 114.857 1.00 79.89 113 THR D O 1
ATOM 10158 N N . LYS D 2 114 ? 75.393 101.295 116.310 1.00 94.94 114 LYS D N 1
ATOM 10159 C CA . LYS D 2 114 ? 75.517 102.603 116.946 1.00 80.72 114 LYS D CA 1
ATOM 10160 C C . LYS D 2 114 ? 76.902 102.808 117.550 1.00 86.35 114 LYS D C 1
ATOM 10161 O O . LYS D 2 114 ? 77.491 103.885 117.412 1.00 92.98 114 LYS D O 1
ATOM 10167 N N . ILE D 2 115 ? 77.443 101.787 118.209 1.00 101.47 115 ILE D N 1
ATOM 10168 C CA . ILE D 2 115 ? 78.773 101.838 118.807 1.00 101.89 115 ILE D CA 1
ATOM 10169 C C . ILE D 2 115 ? 79.589 100.677 118.257 1.00 100.04 115 ILE D C 1
ATOM 10170 O O . ILE D 2 115 ? 79.120 99.533 118.251 1.00 103.16 115 ILE D O 1
ATOM 10175 N N . GLY D 2 116 ? 80.802 100.970 117.799 1.00 88.97 116 GLY D N 1
ATOM 10176 C CA . GLY D 2 116 ? 81.644 99.973 117.173 1.00 93.92 116 GLY D CA 1
ATOM 10177 C C . GLY D 2 116 ? 82.110 98.902 118.147 1.00 101.05 116 GLY D C 1
ATOM 10178 O O . GLY D 2 116 ? 81.678 98.813 119.297 1.00 106.90 116 GLY D O 1
ATOM 10179 N N . GLN D 2 117 ? 83.021 98.067 117.658 1.00 100.80 117 GLN D N 1
ATOM 10180 C CA . GLN D 2 117 ? 83.528 96.938 118.422 1.00 100.61 117 GLN D CA 1
ATOM 10181 C C . GLN D 2 117 ? 84.896 97.255 119.010 1.00 99.81 117 GLN D C 1
ATOM 10182 O O . GLN D 2 117 ? 85.665 98.037 118.451 1.00 97.26 117 GLN D O 1
ATOM 10188 N N . TRP D 2 118 ? 85.195 96.631 120.149 1.00 92.45 118 TRP D N 1
ATOM 10189 C CA . TRP D 2 118 ? 86.440 96.870 120.870 1.00 94.16 118 TRP D CA 1
ATOM 10190 C C . TRP D 2 118 ? 87.614 96.079 120.313 1.00 97.75 118 TRP D C 1
ATOM 10191 O O . TRP D 2 118 ? 88.701 96.119 120.898 1.00 100.07 118 TRP D O 1
ATOM 10202 N N . GLY D 2 119 ? 87.430 95.370 119.207 1.00 114.77 119 GLY D N 1
ATOM 10203 C CA . GLY D 2 119 ? 88.489 94.554 118.653 1.00 113.64 119 GLY D CA 1
ATOM 10204 C C . GLY D 2 119 ? 89.498 95.326 117.829 1.00 112.00 119 GLY D C 1
ATOM 10205 O O . GLY D 2 119 ? 89.387 95.372 116.599 1.00 113.05 119 GLY D O 1
ATOM 10206 N N . VAL D 2 120 ? 90.502 95.895 118.503 1.00 111.99 120 VAL D N 1
ATOM 10207 C CA . VAL D 2 120 ? 91.592 96.659 117.898 1.00 119.83 120 VAL D CA 1
ATOM 10208 C C . VAL D 2 120 ? 91.015 97.656 116.895 1.00 116.04 120 VAL D C 1
ATOM 10209 O O . VAL D 2 120 ? 91.444 97.735 115.737 1.00 115.43 120 VAL D O 1
ATOM 10213 N N . ASN D 2 121 ? 89.992 98.388 117.323 1.00 105.11 121 ASN D N 1
ATOM 10214 C CA . ASN D 2 121 ? 89.379 99.425 116.508 1.00 110.61 121 ASN D CA 1
ATOM 10215 C C . ASN D 2 121 ? 90.115 100.758 116.639 1.00 108.03 121 ASN D C 1
ATOM 10216 O O . ASN D 2 121 ? 89.614 101.784 116.166 1.00 112.46 121 ASN D O 1
ATOM 10221 N N . THR D 2 122 ? 91.303 100.752 117.249 1.00 101.92 122 THR D N 1
ATOM 10222 C CA . THR D 2 122 ? 92.150 101.936 117.438 1.00 108.81 122 THR D CA 1
ATOM 10223 C C . THR D 2 122 ? 91.378 102.984 118.232 1.00 106.11 122 THR D C 1
ATOM 10224 O O . THR D 2 122 ? 90.936 102.678 119.352 1.00 101.67 122 THR D O 1
ATOM 10228 N N . GLN D 2 123 ? 91.189 104.201 117.721 1.00 104.86 123 GLN D N 1
ATOM 10229 C CA . GLN D 2 123 ? 90.559 105.274 118.474 1.00 105.47 123 GLN D CA 1
ATOM 10230 C C . GLN D 2 123 ? 89.183 105.661 117.961 1.00 109.55 123 GLN D C 1
ATOM 10231 O O . GLN D 2 123 ? 88.470 106.386 118.667 1.00 114.96 123 GLN D O 1
ATOM 10237 N N . VAL D 2 124 ? 88.851 105.309 116.717 1.00 98.50 124 VAL D N 1
ATOM 10238 C CA . VAL D 2 124 ? 87.533 105.546 116.134 1.00 98.84 124 VAL D CA 1
ATOM 10239 C C . VAL D 2 124 ? 86.435 105.177 117.126 1.00 95.64 124 VAL D C 1
ATOM 10240 O O . VAL D 2 124 ? 85.431 105.884 117.238 1.00 95.92 124 VAL D O 1
ATOM 10244 N N . LEU D 2 125 ? 86.628 104.080 117.866 1.00 94.18 125 LEU D N 1
ATOM 10245 C CA . LEU D 2 125 ? 85.635 103.666 118.854 1.00 94.38 125 LEU D CA 1
ATOM 10246 C C . LEU D 2 125 ? 85.508 104.678 119.986 1.00 101.12 125 LEU D C 1
ATOM 10247 O O . LEU D 2 125 ? 84.397 104.975 120.441 1.00 106.88 125 LEU D O 1
ATOM 10252 N N . GLU D 2 126 ? 86.634 105.210 120.464 1.00 104.15 126 GLU D N 1
ATOM 10253 C CA . GLU D 2 126 ? 86.575 106.244 121.491 1.00 103.95 126 GLU D CA 1
ATOM 10254 C C . GLU D 2 126 ? 85.869 107.486 120.968 1.00 107.71 126 GLU D C 1
ATOM 10255 O O . GLU D 2 126 ? 85.067 108.102 121.680 1.00 109.17 126 GLU D O 1
ATOM 10261 N N . ASP D 2 127 ? 86.157 107.863 119.721 1.00 110.72 127 ASP D N 1
ATOM 10262 C CA . ASP D 2 127 ? 85.486 109.013 119.121 1.00 114.46 127 ASP D CA 1
ATOM 10263 C C . ASP D 2 127 ? 83.982 108.777 119.028 1.00 114.49 127 ASP D C 1
ATOM 10264 O O . ASP D 2 127 ? 83.184 109.691 119.272 1.00 113.61 127 ASP D O 1
ATOM 10269 N N . ILE D 2 128 ? 83.581 107.552 118.682 1.00 110.25 128 ILE D N 1
ATOM 10270 C CA . ILE D 2 128 ? 82.164 107.199 118.658 1.00 109.93 128 ILE D CA 1
ATOM 10271 C C . ILE D 2 128 ? 81.567 107.310 120.055 1.00 110.84 128 ILE D C 1
ATOM 10272 O O . ILE D 2 128 ? 80.433 107.766 120.225 1.00 120.15 128 ILE D O 1
ATOM 10277 N N . LYS D 2 129 ? 82.318 106.896 121.075 1.00 99.82 129 LYS D N 1
ATOM 10278 C CA . LYS D 2 129 ? 81.823 107.000 122.445 1.00 100.39 129 LYS D CA 1
ATOM 10279 C C . LYS D 2 129 ? 81.573 108.456 122.826 1.00 106.87 129 LYS D C 1
ATOM 10280 O O . LYS D 2 129 ? 80.532 108.789 123.411 1.00 109.84 129 LYS D O 1
ATOM 10286 N N . ARG D 2 130 ? 82.518 109.341 122.493 1.00 111.63 130 ARG D N 1
ATOM 10287 C CA . ARG D 2 130 ? 82.322 110.761 122.786 1.00 112.70 130 ARG D CA 1
ATOM 10288 C C . ARG D 2 130 ? 81.131 111.326 122.020 1.00 109.82 130 ARG D C 1
ATOM 10289 O O . ARG D 2 130 ? 80.339 112.098 122.576 1.00 111.35 130 ARG D O 1
ATOM 10297 N N . GLU D 2 131 ? 80.988 110.967 120.739 1.00 105.65 131 GLU D N 1
ATOM 10298 C CA . GLU D 2 131 ? 79.874 111.515 119.970 1.00 105.79 131 GLU D CA 1
ATOM 10299 C C . GLU D 2 131 ? 78.535 111.007 120.500 1.00 109.20 131 GLU D C 1
ATOM 10300 O O . GLU D 2 131 ? 77.558 111.762 120.544 1.00 114.51 131 GLU D O 1
ATOM 10306 N N . GLN D 2 132 ? 78.477 109.750 120.955 1.00 111.60 132 GLN D N 1
ATOM 10307 C CA . GLN D 2 132 ? 77.231 109.237 121.516 1.00 111.95 132 GLN D CA 1
ATOM 10308 C C . GLN D 2 132 ? 76.903 109.907 122.841 1.00 110.92 132 GLN D C 1
ATOM 10309 O O . GLN D 2 132 ? 75.739 110.229 123.102 1.00 113.40 132 GLN D O 1
ATOM 10315 N N . ILE D 2 133 ? 77.909 110.134 123.690 1.00 111.52 133 ILE D N 1
ATOM 10316 C CA . ILE D 2 133 ? 77.618 110.763 124.974 1.00 117.08 133 ILE D CA 1
ATOM 10317 C C . ILE D 2 133 ? 77.190 112.217 124.779 1.00 112.51 133 ILE D C 1
ATOM 10318 O O . ILE D 2 133 ? 76.273 112.697 125.457 1.00 114.73 133 ILE D O 1
ATOM 10323 N N . ILE D 2 134 ? 77.796 112.931 123.822 1.00 108.20 134 ILE D N 1
ATOM 10324 C CA . ILE D 2 134 ? 77.372 114.315 123.626 1.00 112.98 134 ILE D CA 1
ATOM 10325 C C . ILE D 2 134 ? 76.006 114.372 122.949 1.00 117.14 134 ILE D C 1
ATOM 10326 O O . ILE D 2 134 ? 75.208 115.270 123.239 1.00 117.86 134 ILE D O 1
ATOM 10331 N N . ALA D 2 135 ? 75.700 113.424 122.055 1.00 115.24 135 ALA D N 1
ATOM 10332 C CA . ALA D 2 135 ? 74.371 113.381 121.454 1.00 110.60 135 ALA D CA 1
ATOM 10333 C C . ALA D 2 135 ? 73.302 113.078 122.495 1.00 110.95 135 ALA D C 1
ATOM 10334 O O . ALA D 2 135 ? 72.224 113.684 122.481 1.00 112.32 135 ALA D O 1
ATOM 10336 N N . LYS D 2 136 ? 73.584 112.146 123.409 1.00 115.61 136 LYS D N 1
ATOM 10337 C CA . LYS D 2 136 ? 72.642 111.848 124.482 1.00 119.45 136 LYS D CA 1
ATOM 10338 C C . LYS D 2 136 ? 72.467 113.041 125.412 1.00 119.77 136 LYS D C 1
ATOM 10339 O O . LYS D 2 136 ? 71.355 113.308 125.884 1.00 116.66 136 LYS D O 1
ATOM 10345 N N . ALA D 2 137 ? 73.554 113.763 125.698 1.00 127.58 137 ALA D N 1
ATOM 10346 C CA . ALA D 2 137 ? 73.450 114.959 126.527 1.00 128.92 137 ALA D CA 1
ATOM 10347 C C . ALA D 2 137 ? 72.620 116.040 125.844 1.00 130.39 137 ALA D C 1
ATOM 10348 O O . ALA D 2 137 ? 71.812 116.716 126.492 1.00 131.07 137 ALA D O 1
ATOM 10350 N N . LYS D 2 138 ? 72.806 116.220 124.534 1.00 132.04 138 LYS D N 1
ATOM 10351 C CA . LYS D 2 138 ? 72.093 117.257 123.797 1.00 133.23 138 LYS D CA 1
ATOM 10352 C C . LYS D 2 138 ? 70.661 116.868 123.456 1.00 134.03 138 LYS D C 1
ATOM 10353 O O . LYS D 2 138 ? 69.871 117.744 123.087 1.00 132.82 138 LYS D O 1
ATOM 10359 N N . ALA D 2 139 ? 70.311 115.583 123.563 1.00 129.83 139 ALA D N 1
ATOM 10360 C CA . ALA D 2 139 ? 68.950 115.158 123.250 1.00 125.22 139 ALA D CA 1
ATOM 10361 C C . ALA D 2 139 ? 67.939 115.790 124.198 1.00 127.02 139 ALA D C 1
ATOM 10362 O O . ALA D 2 139 ? 66.855 116.207 123.774 1.00 125.29 139 ALA D O 1
ATOM 10364 N N . SER D 2 140 ? 68.274 115.870 125.481 1.00 138.62 140 SER D N 1
ATOM 10365 C CA . SER D 2 140 ? 67.384 116.471 126.465 1.00 138.37 140 SER D CA 1
ATOM 10366 C C . SER D 2 140 ? 67.491 117.993 126.440 1.00 137.02 140 SER D C 1
ATOM 10367 O O . SER D 2 140 ? 67.469 118.611 125.375 1.00 134.30 140 SER D O 1
#

Nearest PDB structures (foldseek):
  8oui-assembly1_A  TM=1.002E+00  e=7.964E-58  Homo sapiens
  8oui-assembly1_C  TM=8.930E-01  e=3.239E-45  Homo sapiens
  6rvx-assembly1_A  TM=9.639E-01  e=1.338E-40  Homo sapiens
  8ouj-assembly1_C  TM=9.449E-01  e=1.196E-38  Homo sapiens
  8ouj-assembly1_B  TM=5.144E-01  e=1.570E-39  Homo sapiens